Protein AF-A0A0P9MUG2-F1 (afdb_monomer_lite)

Foldseek 3Di:
DDDDDDDDPDDDQPKDFAFWLAFPWWAAAQQKKKKFKAQQVVLDTPDMDIDGDPHIGTLQGVSLVSQVSCCVPPDFKHKAAQDPVRDHDRGSGRTRITIIGGPDPRIWMFIPSDALVQKDFAFWQAALWFDFQQKKKKKFKAFPPPRRTDDIQIDGAHPVQRGLQRVQLSVQVSCSNVPHQKHKAAQDPVNSHHHRGSDRTRMTIIGGDTGNIHIDMAMDGDPVLVVLLVLLLVLLLVPPDADADDPVVLVVQCVPDDQLDGPPADDDDQPDADEDCVSVQVLLVSLLNLLSNCLPDPANPPVVSLVSSLSNLQSSQVSLHNYDLCCQAFVVLLSSLSSLSSSLVHAAAQSCVVTVLVSNCVRAALSVVPDDQLVSLRSLLSLLSSLSSRCSNHVRCVSVSRLLSSLASLLVLLDADDCVDPRVRAGQHPQLFGFDLQDDDPNHTATQQACQHSVLSRLVSSLSLQSSRDDSSHRDLVSLASSLCSLQSNVLLQDAQQFGDPSNHFLCVLVWTDGPQVSLVSLVSSCVSDDPVSNVSSVLSNCGNNRPPQDDDSQAAKDWPFQALWIWHAANQKIKIWGEFAQRHFLHADEPQTQQLQQCSNQTAMDMDRNRQFATVCVQFDPSQQHAQGWHFDDPPDDRDHRHSHPPGHFPHHPWTWDTPRFKIKTWGQGDDPQWGRWIWMWIDGNPDIDIDIDPTDNPRGPGDIDGRNHDTDADDWKWWAFQVGDIDTDPAAKDKDQGTQWIDGDNDIRGADDDPGGDTDMDGDYDTDGDSCVRRVDDPPD

Secondary structure (DSSP, 8-state):
--------------PEEEEE---SS-B-TTPPEEEEEEETTTTEEEEEEEE--SS-B-TTHHHHHHHHHHHHH-SSEEEEEEPTTS-EE--S-SSS-EEEE-S-SSEEEEESSS-GGGEEEEEEE--SSPPPTTEEEEEEEEETTT--EEEEEEEE--GGG-STTTHHHHHHHHHHHH-SS-EEEEEETTTTEEE--SSSS-EEEEEESSS-EEEEEEEEE-HHHHHHHHHHHHHHHHHSPP----HHHHHHHHTT-BTTB-TTS--PPTT-B-S--HHHHHHHHHHHHHHHHHHHSSS-SSHHHHHHHHHHHHHHHHH--B--HHIIIIIHHHHHHHHHHHHTTT--SSTTTTTHHHHHHHHS-STT----HHHHHHHHHHHHHHHHHHHHHH--TTHHHHHHHHHHHHHHTTSPPPTTSTTTT-EE-TTS-EE-SPEEETTEEEB-B-IIIIIHHHHHHHHHHHHH--GGGSPPHHHHHHHHHIIIIIGGGSEETTEE-GGGSGGGGGG-PPB-THHHHHHHHHGGG--HHHHHHHHHHHHHTTT--TT-SSSSEEEEETTTTEEEEE-SS-EEEEE---TTBBS--BBTTB-TTGGGGGTT-EEEESSS-TTTT-GGG--TTS-TT-EEE--TT--PPP-BTTTT-B-S-S-EEEEE-SSSEEEEEEEEETTEEEEEEEEEEETTEEEEEEE--B-TT-SS-EEE--------S-EEEEETTS-EEEESSEEEEES-EEEEEETTEEEE---SSSPPPEEEEE------GGGTB-S----

pLDDT: mean 93.4, std 9.52, range [29.56, 98.75]

InterPro domains:
  IPR003159 Polysaccharide lyase family 8, central domain [PF02278] (557-779)
  IPR008929 Chondroitin AC/alginate lyase [G3DSA:1.50.10.100] (232-555)
  IPR008929 Chondroitin AC/alginate lyase [SSF48230] (231-566)
  IPR011013 Galactose mutarotase-like domain superfamily [SSF74650] (559-779)
  IPR012970 Polysaccharide lyase 8, N-terminal alpha-helical [PF08124] (311-537)
  IPR014718 Glycoside hydrolase-type carbohydrate-binding [G3DSA:2.70.98.10] (556-782)
  IPR038970 Polysaccharide lyase 8 [PTHR38481] (314-777)
  IPR041029 N-acetylglucosamine binding protein A domain 2 [PF18416] (15-105)
  IPR041029 N-acetylglucosamine binding protein A domain 2 [PF18416] (119-209)

Radius of gyration: 36.34 Å; chains: 1; bounding box: 92×70×125 Å

Organism: NCBI:txid264451

Sequence (783 aa):
MLLTGRDSAMDANTWVSMREINSERDLIAGENLQITLINTARGEPVETVRFSPTPAVGQYEWTKAFADYINATAVHLRAGVRQTDGTFKTEHSSYLNKIWTDSAPDRVALTTACRFNQWSDLYTVNAVGALPEGTTITCNLLNKSTGDLYQTVQCHVPTERLGRYWWPAYLSETINNRGELLRAGEKDDAQKKFVPIGSSFRNHVWAPAGLPLTLEFDVGFSPATLASAAQVFTRLCDQIPKSIPSAQDIDAWLSGFSDGKFRDITYPAQGSTVEDISGLNLHLDRAFRIACYLFSQATASPAHYLSHALEALNFYARQDYKISWWNRQIGLAKKAGRTAVLLAKHLTGSELIKQFIPYAMKTTNTYAYIQTGANLADFASVQILWSVSAWKNSGQGSYLLYLRAAADVLSGLCQPVEREGKEHGEGVSVDYAINQHNALNGSQYCMQLYSGSYGAELLNRIVEGAVVLVSEFSLTATALSELVNVVVEGMGWMGYASRMDFHVNGRAISRGVPSNAHIAKWAEVLLPFADTANKEALNELIRRTSGDESNNQYYRGGRLFWVNDYLAHIGSHYCVWAKAISTRTVGGESGNGENPKGYYMGAGTCFLTHHGKEYEGIQPVWDWQRLPGTTVEQVPNFKWPNTAWGVNMWGSHDFAGGVSDGKRTLLSMELSRKNVTHAYKTVMATDDRVTCMGTGIDTRSVMFPVVTCVNQCIARGPVRYLTMDNQEHTLEQGSLTADNIQAVYHDGFVYTLAYFRSRPTVTIEVKSCSGAWSDINIEPPRV

Structure (mmCIF, N/CA/C/O backbone):
data_AF-A0A0P9MUG2-F1
#
_entry.id   AF-A0A0P9MUG2-F1
#
loop_
_atom_site.group_PDB
_atom_site.id
_atom_site.type_symbol
_atom_site.label_atom_id
_atom_site.label_alt_id
_atom_site.label_comp_id
_atom_site.label_asym_id
_atom_site.label_entity_id
_atom_site.label_seq_id
_atom_site.pdbx_PDB_ins_code
_atom_site.Cartn_x
_atom_site.Cartn_y
_atom_site.Cartn_z
_atom_site.occupancy
_atom_site.B_iso_or_equiv
_atom_site.auth_seq_id
_atom_site.auth_comp_id
_atom_site.auth_asym_id
_atom_site.auth_atom_id
_atom_site.pdbx_PDB_model_num
ATOM 1 N N . MET A 1 1 ? -36.078 -21.100 80.715 1.00 33.31 1 MET A N 1
ATOM 2 C CA . MET A 1 1 ? -37.127 -22.113 80.492 1.00 33.31 1 MET A CA 1
ATOM 3 C C . MET A 1 1 ? -38.237 -21.442 79.692 1.00 33.31 1 MET A C 1
ATOM 5 O O . MET A 1 1 ? -38.773 -20.456 80.164 1.00 33.31 1 MET A O 1
ATOM 9 N N . LEU A 1 2 ? -38.393 -21.895 78.445 1.00 31.03 2 LEU A N 1
ATOM 10 C CA . LEU A 1 2 ? -39.515 -21.801 77.493 1.00 31.03 2 LEU A CA 1
ATOM 11 C C . LEU A 1 2 ? -40.561 -20.661 77.583 1.00 31.03 2 LEU A C 1
ATOM 13 O O . LEU A 1 2 ? -41.319 -20.580 78.537 1.00 31.03 2 LEU A O 1
ATOM 17 N N . LEU A 1 3 ? -40.637 -19.936 76.451 1.00 34.94 3 LEU A N 1
ATOM 18 C CA . LEU A 1 3 ? -41.822 -19.514 75.673 1.00 34.94 3 LEU A CA 1
ATOM 19 C C . LEU A 1 3 ? -42.922 -18.683 76.355 1.00 34.94 3 LEU A C 1
ATOM 21 O O . LEU A 1 3 ? -43.626 -19.166 77.226 1.00 34.94 3 LEU A O 1
ATOM 25 N N . THR A 1 4 ? -43.162 -17.479 75.825 1.00 30.14 4 THR A N 1
ATOM 26 C CA . THR A 1 4 ? -44.223 -17.214 74.823 1.00 30.14 4 THR A CA 1
ATOM 27 C C . THR A 1 4 ? -44.120 -15.749 74.388 1.00 30.14 4 THR A C 1
ATOM 29 O O . THR A 1 4 ? -44.470 -14.840 75.140 1.00 30.14 4 THR A O 1
ATOM 32 N N . GLY A 1 5 ? -43.585 -15.514 73.189 1.00 29.69 5 GLY A N 1
ATOM 33 C CA . GLY A 1 5 ? -43.484 -14.192 72.576 1.00 29.69 5 GLY A CA 1
ATOM 34 C C . GLY A 1 5 ? -44.578 -14.011 71.533 1.00 29.69 5 GLY A C 1
ATOM 35 O O . GLY A 1 5 ? -44.529 -14.655 70.496 1.00 29.69 5 GLY A O 1
ATOM 36 N N . ARG A 1 6 ? -45.546 -13.161 71.885 1.00 30.52 6 ARG A N 1
ATOM 37 C CA . ARG A 1 6 ? -46.539 -12.444 71.066 1.00 30.52 6 ARG A CA 1
ATOM 38 C C . ARG A 1 6 ? -46.572 -12.769 69.566 1.00 30.52 6 ARG A C 1
ATOM 40 O O . ARG A 1 6 ? -45.716 -12.316 68.811 1.00 30.52 6 ARG A O 1
ATOM 47 N N . ASP A 1 7 ? -47.687 -13.370 69.158 1.00 33.56 7 ASP A N 1
ATOM 48 C CA . ASP A 1 7 ? -48.297 -13.139 67.852 1.00 33.56 7 ASP A CA 1
ATOM 49 C C . ASP A 1 7 ? -48.539 -11.636 67.665 1.00 33.56 7 ASP A C 1
ATOM 51 O O . ASP A 1 7 ? -49.482 -11.054 68.207 1.00 33.56 7 ASP A O 1
ATOM 55 N N . SER A 1 8 ? -47.665 -10.990 66.899 1.00 32.44 8 SER A N 1
ATOM 56 C CA . SER A 1 8 ? -48.046 -9.821 66.122 1.00 32.44 8 SER A CA 1
ATOM 57 C C . SER A 1 8 ? -48.420 -10.323 64.736 1.00 32.44 8 SER A C 1
ATOM 59 O O . SER A 1 8 ? -47.547 -10.760 63.984 1.00 32.44 8 SER A O 1
ATOM 61 N N . ALA A 1 9 ? -49.708 -10.258 64.411 1.00 36.72 9 ALA A N 1
ATOM 62 C CA . ALA A 1 9 ? -50.187 -10.284 63.041 1.00 36.72 9 ALA A CA 1
ATOM 63 C C . ALA A 1 9 ? -49.435 -9.204 62.241 1.00 36.72 9 ALA A C 1
ATOM 65 O O . ALA A 1 9 ? -49.737 -8.018 62.353 1.00 36.72 9 ALA A O 1
ATOM 66 N N . MET A 1 10 ? -48.398 -9.611 61.508 1.00 33.78 10 MET A N 1
ATOM 67 C CA . MET A 1 10 ? -47.860 -8.823 60.408 1.00 33.78 10 MET A CA 1
ATOM 68 C C . MET A 1 10 ? -48.721 -9.129 59.192 1.00 33.78 10 MET A C 1
ATOM 70 O O . MET A 1 10 ? -48.952 -10.297 58.873 1.00 33.78 10 MET A O 1
ATOM 74 N N . ASP A 1 11 ? -49.207 -8.065 58.562 1.00 39.09 11 ASP A N 1
ATOM 75 C CA . ASP A 1 11 ? -49.948 -8.080 57.311 1.00 39.09 11 ASP A CA 1
ATOM 76 C C . ASP A 1 11 ? -49.396 -9.110 56.322 1.00 39.09 11 ASP A C 1
ATOM 78 O O . ASP A 1 11 ? -48.186 -9.240 56.113 1.00 39.09 11 ASP A O 1
ATOM 82 N N . ALA A 1 12 ? -50.313 -9.845 55.697 1.00 43.38 12 ALA A N 1
ATOM 83 C CA . ALA A 1 12 ? -50.015 -10.776 54.628 1.00 43.38 12 ALA A CA 1
ATOM 84 C C . ALA A 1 12 ? -49.395 -10.017 53.444 1.00 43.38 12 ALA A C 1
ATOM 86 O O . ALA A 1 12 ? -50.107 -9.547 52.560 1.00 43.38 12 ALA A O 1
ATOM 87 N N . ASN A 1 13 ? -48.063 -9.910 53.414 1.00 55.94 13 ASN A N 1
ATOM 88 C CA . ASN A 1 13 ? -47.325 -9.504 52.224 1.00 55.94 13 ASN A CA 1
ATOM 89 C C . ASN A 1 13 ? -47.724 -10.449 51.084 1.00 55.94 13 ASN A C 1
ATOM 91 O O . ASN A 1 13 ? -47.338 -11.621 51.047 1.00 55.94 13 ASN A O 1
ATOM 95 N N . THR A 1 14 ? -48.552 -9.954 50.169 1.00 78.38 14 THR A N 1
ATOM 96 C CA . THR A 1 14 ? -48.973 -10.677 48.975 1.00 78.38 14 THR A CA 1
ATOM 97 C C . THR A 1 14 ? -47.754 -10.909 48.091 1.00 78.38 14 THR A C 1
ATOM 99 O O . THR A 1 14 ? -47.297 -10.015 47.396 1.00 78.38 14 THR A O 1
ATOM 102 N N . TRP A 1 15 ? -47.184 -12.109 48.124 1.00 87.00 15 TRP A N 1
ATOM 103 C CA . TRP A 1 15 ? -46.074 -12.452 47.241 1.00 87.00 15 TRP A CA 1
ATOM 104 C C . TRP A 1 15 ? -46.547 -12.548 45.785 1.00 87.00 15 TRP A C 1
ATOM 106 O O . TRP A 1 15 ? -47.478 -13.300 45.478 1.00 87.00 15 TRP A O 1
ATOM 116 N N . VAL A 1 16 ? -45.883 -11.824 44.886 1.00 89.81 16 VAL A N 1
ATOM 117 C CA . VAL A 1 16 ? -46.164 -11.808 43.444 1.00 89.81 16 VAL A CA 1
ATOM 118 C C . VAL A 1 16 ? -45.132 -12.666 42.718 1.00 89.81 16 VAL A C 1
ATOM 120 O O . VAL A 1 16 ? -43.936 -12.584 42.999 1.00 89.81 16 VAL A O 1
ATOM 123 N N . SER A 1 17 ? -45.592 -13.524 41.802 1.00 90.31 17 SER A N 1
ATOM 124 C CA . SER A 1 17 ? -44.699 -14.362 40.993 1.00 90.31 17 SER A CA 1
ATOM 125 C C . SER A 1 17 ? -44.023 -13.516 39.924 1.00 90.31 17 SER A C 1
ATOM 127 O O . SER A 1 17 ? -44.702 -12.796 39.198 1.00 90.31 17 SER A O 1
ATOM 129 N N . MET A 1 18 ? -42.704 -13.641 39.809 1.00 87.38 18 MET A N 1
ATOM 130 C CA . MET A 1 18 ? -41.902 -12.866 38.865 1.00 87.38 18 MET A CA 1
ATOM 131 C C . MET A 1 18 ? -41.532 -13.699 37.640 1.00 87.38 18 MET A C 1
ATOM 133 O O . MET A 1 18 ? -41.921 -13.383 36.519 1.00 87.38 18 MET A O 1
ATOM 137 N N . ARG A 1 19 ? -40.762 -14.773 37.844 1.00 88.81 19 ARG A N 1
ATOM 138 C CA . ARG A 1 19 ? -40.251 -15.629 36.762 1.00 88.81 19 ARG A CA 1
ATOM 139 C C . ARG A 1 19 ? -39.795 -16.992 37.275 1.00 88.81 19 ARG A C 1
ATOM 141 O O . ARG A 1 19 ? -39.635 -17.178 38.474 1.00 88.81 19 ARG A O 1
ATOM 148 N N . GLU A 1 20 ? -39.580 -17.937 36.369 1.00 91.12 20 GLU A N 1
ATOM 149 C CA . GLU A 1 20 ? -39.033 -19.267 36.676 1.00 91.12 20 GLU A CA 1
ATOM 150 C C . GLU A 1 20 ? -37.516 -19.208 36.932 1.00 91.12 20 GLU A C 1
ATOM 152 O O . GLU A 1 20 ? -36.813 -18.425 36.290 1.00 91.12 20 GLU A O 1
ATOM 157 N N . ILE A 1 21 ? -37.024 -20.065 37.831 1.00 92.88 21 ILE A N 1
ATOM 158 C CA . ILE A 1 21 ? -35.628 -20.514 37.870 1.00 92.88 21 ILE A CA 1
ATOM 159 C C . ILE A 1 21 ? -35.556 -21.696 36.915 1.00 92.88 21 ILE A C 1
ATOM 161 O O . ILE A 1 21 ? -36.210 -22.716 37.147 1.00 92.88 21 ILE A O 1
ATOM 165 N N . ASN A 1 22 ? -34.801 -21.546 35.831 1.00 91.94 22 ASN A N 1
ATOM 166 C CA . ASN A 1 22 ? -34.780 -22.536 34.766 1.00 91.94 22 ASN A CA 1
ATOM 167 C C . ASN A 1 22 ? -33.375 -23.077 34.512 1.00 91.94 22 ASN A C 1
ATOM 169 O O . ASN A 1 22 ? -32.417 -22.305 34.466 1.00 91.94 22 ASN A O 1
ATOM 173 N N . SER A 1 23 ? -33.275 -24.390 34.311 1.00 90.94 23 SER A N 1
ATOM 174 C CA . SER A 1 23 ? -32.046 -25.052 33.896 1.00 90.94 23 SER A CA 1
ATOM 175 C C . SER A 1 23 ? -32.218 -25.808 32.587 1.00 90.94 23 SER A C 1
ATOM 177 O O . SER A 1 23 ? -33.178 -26.546 32.376 1.00 90.94 23 SER A O 1
ATOM 179 N N . GLU A 1 24 ? -31.231 -25.647 31.712 1.00 91.06 24 GLU A N 1
ATOM 180 C CA . GLU A 1 24 ? -31.117 -26.405 30.461 1.00 91.06 24 GLU A CA 1
ATOM 181 C C . GLU A 1 24 ? -29.798 -27.188 30.386 1.00 91.06 24 GLU A C 1
ATOM 183 O O . GLU A 1 24 ? -29.487 -27.788 29.359 1.00 91.06 24 GLU A O 1
ATOM 188 N N . ARG A 1 25 ? -29.006 -27.140 31.465 1.00 91.50 25 ARG A N 1
ATOM 189 C CA . ARG A 1 25 ? -27.750 -27.868 31.638 1.00 91.50 25 ARG A CA 1
ATOM 190 C C . ARG A 1 25 ? -27.324 -27.913 33.102 1.00 91.50 25 ARG A C 1
ATOM 192 O O . ARG A 1 25 ? -27.841 -27.169 33.946 1.00 91.50 25 ARG A O 1
ATOM 199 N N . ASP A 1 26 ? -26.318 -28.737 33.362 1.00 90.81 26 ASP A N 1
ATOM 200 C CA . ASP A 1 26 ? -25.601 -28.773 34.631 1.00 90.81 26 ASP A CA 1
ATOM 201 C C . ASP A 1 26 ? -24.888 -27.441 34.905 1.00 90.81 26 ASP A C 1
ATOM 203 O O . ASP A 1 26 ? -24.404 -26.758 33.988 1.00 90.81 26 ASP A O 1
ATOM 207 N N . LEU A 1 27 ? -24.810 -27.086 36.187 1.00 87.56 27 LEU A N 1
ATOM 208 C CA . LEU A 1 27 ? -24.088 -25.913 36.658 1.00 87.56 27 LEU A CA 1
ATOM 209 C C . LEU A 1 27 ? -22.679 -26.347 37.063 1.00 87.56 27 LEU A C 1
ATOM 211 O O . LEU A 1 27 ? -22.492 -27.143 37.989 1.00 87.56 27 LEU A O 1
ATOM 215 N N . ILE A 1 28 ? -21.680 -25.855 36.333 1.00 85.00 28 ILE A N 1
ATOM 216 C CA . ILE A 1 28 ? -20.283 -26.216 36.579 1.00 85.00 28 ILE A CA 1
ATOM 217 C C . ILE A 1 28 ? -19.786 -25.571 37.876 1.00 85.00 28 ILE A C 1
ATOM 219 O O . ILE A 1 28 ? -20.280 -24.526 38.301 1.00 85.00 28 ILE A O 1
ATOM 223 N N . ALA A 1 29 ? -18.798 -26.201 38.510 1.00 82.44 29 ALA A N 1
ATOM 224 C CA . ALA A 1 29 ? -18.217 -25.694 39.747 1.00 82.44 29 ALA A CA 1
ATOM 225 C C . ALA A 1 29 ? -17.695 -24.260 39.555 1.00 82.44 29 ALA A C 1
ATOM 227 O O . ALA A 1 29 ? -16.976 -23.985 38.594 1.00 82.44 29 ALA A O 1
ATOM 228 N N . GLY A 1 30 ? -18.052 -23.365 40.476 1.00 79.62 30 GLY A N 1
ATOM 229 C CA . GLY A 1 30 ? -17.634 -21.962 40.438 1.00 79.62 30 GLY A CA 1
ATOM 230 C C . GLY A 1 30 ? -18.395 -21.063 39.454 1.00 79.62 30 GLY A C 1
ATOM 231 O O . GLY A 1 30 ? -18.099 -19.872 39.404 1.00 79.62 30 GLY A O 1
ATOM 232 N N . GLU A 1 31 ? -19.378 -21.567 38.697 1.00 85.06 31 GLU A N 1
ATOM 233 C CA . GLU A 1 31 ? -20.235 -20.704 37.874 1.00 85.06 31 GLU A CA 1
ATOM 234 C C . GLU A 1 31 ? -21.203 -19.889 38.747 1.00 85.06 31 GLU A C 1
ATOM 236 O O . GLU A 1 31 ? -21.996 -20.445 39.506 1.00 85.06 31 GLU A O 1
ATOM 241 N N . ASN A 1 32 ? -21.167 -18.561 38.616 1.00 86.25 32 ASN A N 1
ATOM 242 C CA . ASN A 1 32 ? -21.983 -17.660 39.427 1.00 86.25 32 ASN A CA 1
ATOM 243 C C . ASN A 1 32 ? -23.392 -17.484 38.845 1.00 86.25 32 ASN A C 1
ATOM 245 O O . ASN A 1 32 ? -23.571 -16.944 37.747 1.00 86.25 32 ASN A O 1
ATOM 249 N N . LEU A 1 33 ? -24.397 -17.863 39.628 1.00 90.94 33 LEU A N 1
ATOM 250 C CA . LEU A 1 33 ? -25.782 -17.461 39.437 1.00 90.94 33 LEU A CA 1
ATOM 251 C C . LEU A 1 33 ? -26.084 -16.201 40.239 1.00 90.94 33 LEU A C 1
ATOM 253 O O . LEU A 1 33 ? -25.603 -16.020 41.357 1.00 90.94 33 LEU A O 1
ATOM 257 N N . GLN A 1 34 ? -26.920 -15.340 39.671 1.00 92.81 34 GLN A N 1
ATOM 258 C CA . GLN A 1 34 ? -27.341 -14.106 40.308 1.00 92.81 34 GLN A CA 1
ATOM 259 C C . GLN A 1 34 ? -28.822 -13.864 40.078 1.00 92.81 34 GLN A C 1
ATOM 261 O O . GLN A 1 34 ? -29.376 -14.170 39.017 1.00 92.81 34 GLN A O 1
ATOM 266 N N . ILE A 1 35 ? -29.452 -13.271 41.081 1.00 93.75 35 ILE A N 1
ATOM 267 C CA . ILE A 1 35 ? -30.719 -12.576 40.946 1.00 93.75 35 ILE A CA 1
ATOM 268 C C . ILE A 1 35 ? -30.600 -11.194 41.578 1.00 93.75 35 ILE A C 1
ATOM 270 O O . ILE A 1 35 ? -30.134 -11.063 42.706 1.00 93.75 35 ILE A O 1
ATOM 274 N N . THR A 1 36 ? -31.048 -10.177 40.852 1.00 93.69 36 THR A N 1
ATOM 275 C CA . THR A 1 36 ? -31.132 -8.797 41.320 1.00 93.69 36 THR A CA 1
ATOM 276 C C . THR A 1 36 ? -32.575 -8.328 41.193 1.00 93.69 36 THR A C 1
ATOM 278 O O . THR A 1 36 ? -33.137 -8.288 40.095 1.00 93.69 36 THR A O 1
ATOM 281 N N . LEU A 1 37 ? -33.184 -8.006 42.331 1.00 93.31 37 LEU A N 1
ATOM 282 C CA . LEU A 1 37 ? -34.487 -7.365 42.425 1.00 93.31 37 LEU A CA 1
ATOM 283 C C . LEU A 1 37 ? -34.294 -5.855 42.319 1.00 93.31 37 LEU A C 1
ATOM 285 O O . LEU A 1 37 ? -33.569 -5.267 43.117 1.00 93.31 37 LEU A O 1
ATOM 289 N N . ILE A 1 38 ? -34.961 -5.231 41.361 1.00 92.31 38 ILE A N 1
ATOM 290 C CA . ILE A 1 38 ? -34.822 -3.813 41.028 1.00 92.31 38 ILE A CA 1
ATOM 291 C C . ILE A 1 38 ? -36.149 -3.117 41.301 1.00 92.31 38 ILE A C 1
ATOM 293 O O . ILE A 1 38 ? -37.213 -3.663 40.996 1.00 92.31 38 ILE A O 1
ATOM 297 N N . ASN A 1 39 ? -36.081 -1.915 41.869 1.00 90.69 39 ASN A N 1
ATOM 298 C CA . ASN A 1 39 ? -37.207 -0.992 41.888 1.00 90.69 39 ASN A CA 1
ATOM 299 C C . ASN A 1 39 ? -37.174 -0.162 40.599 1.00 90.69 39 ASN A C 1
ATOM 301 O O . ASN A 1 39 ? -36.310 0.695 40.440 1.00 90.69 39 ASN A O 1
ATOM 305 N N . THR A 1 40 ? -38.096 -0.405 39.673 1.00 86.81 40 THR A N 1
ATOM 306 C CA . THR A 1 40 ? -38.093 0.243 38.355 1.00 86.81 40 THR A CA 1
ATOM 307 C C . THR A 1 40 ? -38.513 1.708 38.387 1.00 86.81 40 THR A C 1
ATOM 309 O O . THR A 1 40 ? -38.232 2.421 37.432 1.00 86.81 40 THR A O 1
ATOM 312 N N . ALA A 1 41 ? -39.147 2.177 39.466 1.00 85.75 41 ALA A N 1
ATOM 313 C CA . ALA A 1 41 ? -39.460 3.595 39.639 1.00 85.75 41 ALA A CA 1
ATOM 314 C C . ALA A 1 41 ? -38.231 4.417 40.062 1.00 85.75 41 ALA A C 1
ATOM 316 O O . ALA A 1 41 ? -38.149 5.600 39.744 1.00 85.75 41 ALA A O 1
ATOM 317 N N . ARG A 1 42 ? -37.284 3.801 40.785 1.00 85.25 42 ARG A N 1
ATOM 318 C CA . ARG A 1 42 ? -36.050 4.454 41.265 1.00 85.25 42 ARG A CA 1
ATOM 319 C C . ARG A 1 42 ? -34.790 4.048 40.510 1.00 85.25 42 ARG A C 1
ATOM 321 O O . ARG A 1 42 ? -33.771 4.699 40.681 1.00 85.25 42 ARG A O 1
ATOM 328 N N . GLY A 1 43 ? -34.839 2.963 39.743 1.00 82.94 43 GLY A N 1
ATOM 329 C CA . GLY A 1 43 ? -33.677 2.435 39.033 1.00 82.94 43 GLY A CA 1
ATOM 330 C C . GLY A 1 43 ? -32.704 1.631 39.894 1.00 82.94 43 GLY A C 1
ATOM 331 O O . GLY A 1 43 ? -31.731 1.090 39.381 1.00 82.94 43 GLY A O 1
ATOM 332 N N . GLU A 1 44 ? -32.956 1.516 41.196 1.00 86.88 44 GLU A N 1
ATOM 333 C CA . GLU A 1 44 ? -31.986 0.987 42.154 1.00 86.88 44 GLU A CA 1
ATOM 334 C C . GLU A 1 44 ? -32.190 -0.514 42.434 1.00 86.88 44 GLU A C 1
ATOM 336 O O . GLU A 1 44 ? -33.335 -0.985 42.550 1.00 86.88 44 GLU A O 1
ATOM 341 N N . PRO A 1 45 ? -31.096 -1.283 42.606 1.00 90.19 45 PRO A N 1
ATOM 342 C CA . PRO A 1 45 ? -31.160 -2.619 43.180 1.00 90.19 45 PRO A CA 1
ATOM 343 C C . PRO A 1 45 ? -31.706 -2.547 44.606 1.00 90.19 45 PRO A C 1
ATOM 345 O O . PRO A 1 45 ? -31.154 -1.861 45.460 1.00 90.19 45 PRO A O 1
ATOM 348 N N . VAL A 1 46 ? -32.767 -3.295 44.883 1.00 92.12 46 VAL A N 1
ATOM 349 C CA . VAL A 1 46 ? -33.301 -3.437 46.242 1.00 92.12 46 VAL A CA 1
ATOM 350 C C . VAL A 1 46 ? -32.682 -4.623 46.957 1.00 92.12 46 VAL A C 1
ATOM 352 O O . VAL A 1 46 ? -32.432 -4.566 48.155 1.00 92.12 46 VAL A O 1
ATOM 355 N N . GLU A 1 47 ? -32.417 -5.701 46.227 1.00 93.56 47 GLU A N 1
ATOM 356 C CA . GLU A 1 47 ? -31.779 -6.886 46.781 1.00 93.56 47 GLU A CA 1
ATOM 357 C C . GLU A 1 47 ? -31.025 -7.638 45.687 1.00 93.56 47 GLU A C 1
ATOM 359 O O . GLU A 1 47 ? -31.493 -7.730 44.554 1.00 93.56 47 GLU A O 1
ATOM 364 N N . THR A 1 48 ? -29.852 -8.182 46.010 1.00 94.50 48 THR A N 1
ATOM 365 C CA . THR A 1 48 ? -29.105 -9.064 45.109 1.00 94.50 48 THR A CA 1
ATOM 366 C C . THR A 1 48 ? -28.644 -10.303 45.852 1.00 94.50 48 THR A C 1
ATOM 368 O O . THR A 1 48 ? -27.997 -10.201 46.891 1.00 94.50 48 THR A O 1
ATOM 371 N N . VAL A 1 49 ? -28.930 -11.470 45.282 1.00 94.62 49 VAL A N 1
ATOM 372 C CA . VAL A 1 49 ? -28.486 -12.772 45.785 1.00 94.62 49 VAL A CA 1
ATOM 373 C C . VAL A 1 49 ? -27.555 -13.393 44.754 1.00 94.62 49 VAL A C 1
ATOM 375 O O . VAL A 1 49 ? -27.885 -13.447 43.567 1.00 94.62 49 VAL A O 1
ATOM 378 N N . ARG A 1 50 ? -26.394 -13.868 45.213 1.00 93.19 50 ARG A N 1
ATOM 379 C CA . ARG A 1 50 ? -25.378 -14.537 44.391 1.00 93.19 50 ARG A CA 1
ATOM 380 C C . ARG A 1 50 ? -25.139 -15.941 44.923 1.00 93.19 50 ARG A C 1
ATOM 382 O O . ARG A 1 50 ? -25.010 -16.120 46.128 1.00 93.19 50 ARG A O 1
ATOM 389 N N . PHE A 1 51 ? -25.076 -16.915 44.028 1.00 90.44 51 PHE A N 1
ATOM 390 C CA . PHE A 1 51 ? -24.894 -18.321 44.360 1.00 90.44 51 PHE A CA 1
ATOM 391 C C . PHE A 1 51 ? -23.864 -18.946 43.429 1.00 90.44 51 PHE A C 1
ATOM 393 O O . PHE A 1 51 ? -23.973 -18.827 42.211 1.00 90.44 51 PHE A O 1
ATOM 400 N N . SER A 1 52 ? -22.901 -19.650 44.009 1.00 87.06 52 SER A N 1
ATOM 401 C CA . SER A 1 52 ? -21.856 -20.361 43.276 1.00 87.06 52 SER A CA 1
ATOM 402 C C . SER A 1 52 ? -21.790 -21.779 43.831 1.00 87.06 52 SER A C 1
ATOM 404 O O . SER A 1 52 ? -21.590 -21.937 45.039 1.00 87.06 52 SER A O 1
ATOM 406 N N . PRO A 1 53 ? -21.975 -22.820 43.009 1.00 79.81 53 PRO A N 1
ATOM 407 C CA . PRO A 1 53 ? -21.911 -24.185 43.493 1.00 79.81 53 PRO A CA 1
ATOM 408 C C . PRO A 1 53 ? -20.454 -24.633 43.663 1.00 79.81 53 PRO A C 1
ATOM 410 O O . PRO A 1 53 ? -19.603 -24.420 42.791 1.00 79.81 53 PRO A O 1
ATOM 413 N N . THR A 1 54 ? -20.186 -25.325 44.766 1.00 77.44 54 THR A N 1
ATOM 414 C CA . THR A 1 54 ? -18.908 -26.005 45.002 1.00 77.44 54 THR A CA 1
ATOM 415 C C . THR A 1 54 ? -19.205 -27.341 45.694 1.00 77.44 54 THR A C 1
ATOM 417 O O . THR A 1 54 ? -19.524 -27.317 46.885 1.00 77.44 54 THR A O 1
ATOM 420 N N . PRO A 1 55 ? -19.139 -28.511 45.014 1.00 81.62 55 PRO A N 1
ATOM 421 C CA . PRO A 1 55 ? -18.702 -28.797 43.631 1.00 81.62 55 PRO A CA 1
ATOM 422 C C . PRO A 1 55 ? -19.796 -28.556 42.565 1.00 81.62 55 PRO A C 1
ATOM 424 O O . PRO A 1 55 ? -20.813 -27.947 42.866 1.00 81.62 55 PRO A O 1
ATOM 427 N N . ALA A 1 56 ? -19.581 -29.005 41.318 1.00 78.12 56 ALA A N 1
ATOM 428 C CA . ALA A 1 56 ? -20.570 -28.939 40.234 1.00 78.12 56 ALA A CA 1
ATOM 429 C C . ALA A 1 56 ? -21.869 -29.673 40.603 1.00 78.12 56 ALA A C 1
ATOM 431 O O . ALA A 1 56 ? -21.840 -30.672 41.325 1.00 78.12 56 ALA A O 1
ATOM 432 N N . VAL A 1 57 ? -22.997 -29.184 40.089 1.00 85.31 57 VAL A N 1
ATOM 433 C CA . VAL A 1 57 ? -24.328 -29.659 40.478 1.00 85.31 57 VAL A CA 1
ATOM 434 C C . VAL A 1 57 ? -25.174 -29.913 39.231 1.00 85.31 57 VAL A C 1
ATOM 436 O O . VAL A 1 57 ? -25.210 -29.091 38.311 1.00 85.31 57 VAL A O 1
ATOM 439 N N . GLY A 1 58 ? -25.850 -31.064 39.208 1.00 89.81 58 GLY A N 1
ATOM 440 C CA . GLY A 1 58 ? -26.716 -31.477 38.107 1.00 89.81 58 GLY A CA 1
ATOM 441 C C . GLY A 1 58 ? -27.865 -30.501 37.856 1.00 89.81 58 GLY A C 1
ATOM 442 O O . GLY A 1 58 ? -28.249 -29.710 38.728 1.00 89.81 58 GLY A O 1
ATOM 443 N N . GLN A 1 59 ? -28.401 -30.527 36.635 1.00 88.56 59 GLN A N 1
ATOM 444 C CA . GLN A 1 59 ? -29.377 -29.542 36.169 1.00 88.56 59 GLN A CA 1
ATOM 445 C C . GLN A 1 59 ? -30.641 -29.429 37.036 1.00 88.56 59 GLN A C 1
ATOM 447 O O . GLN A 1 59 ? -31.242 -28.360 37.095 1.00 88.56 59 GLN A O 1
ATOM 452 N N . TYR A 1 60 ? -31.064 -30.485 37.730 1.00 90.62 60 TYR A N 1
ATOM 453 C CA . TYR A 1 60 ? -32.270 -30.451 38.569 1.00 90.62 60 TYR A CA 1
ATOM 454 C C . TYR A 1 60 ? -31.969 -30.059 40.018 1.00 90.62 60 TYR A C 1
ATOM 456 O O . TYR A 1 60 ? -32.842 -29.576 40.739 1.00 90.62 60 TYR A O 1
ATOM 464 N N . GLU A 1 61 ? -30.742 -30.303 40.463 1.00 91.88 61 GLU A N 1
ATOM 465 C CA . GLU A 1 61 ? -30.294 -30.097 41.830 1.00 91.88 61 GLU A CA 1
ATOM 466 C C . GLU A 1 61 ? -29.883 -28.646 42.066 1.00 91.88 61 GLU A C 1
ATOM 468 O O . GLU A 1 61 ? -30.182 -28.091 43.127 1.00 91.88 61 GLU A O 1
ATOM 473 N N . TRP A 1 62 ? -29.245 -27.998 41.084 1.00 92.38 62 TRP A N 1
ATOM 474 C CA . TRP A 1 62 ? -28.750 -26.637 41.284 1.00 92.38 62 TRP A CA 1
ATOM 475 C C . TRP A 1 62 ? -29.891 -25.629 41.372 1.00 92.38 62 TRP A C 1
ATOM 477 O O . TRP A 1 62 ? -29.798 -24.671 42.133 1.00 92.38 62 TRP A O 1
ATOM 487 N N . THR A 1 63 ? -30.991 -25.851 40.648 1.00 93.44 63 THR A N 1
ATOM 488 C CA . THR A 1 63 ? -32.168 -24.970 40.682 1.00 93.44 63 THR A CA 1
ATOM 489 C C . THR A 1 63 ? -32.820 -24.981 42.059 1.00 93.44 63 THR A C 1
ATOM 491 O O . THR A 1 63 ? -33.194 -23.923 42.566 1.00 93.44 63 THR A O 1
ATOM 494 N N . LYS A 1 64 ? -32.902 -26.158 42.696 1.00 93.75 64 LYS A N 1
ATOM 495 C CA . LYS A 1 64 ? -33.353 -26.293 44.081 1.00 93.75 64 LYS A CA 1
ATOM 496 C C . LYS A 1 64 ? -32.371 -25.634 45.042 1.00 93.75 64 LYS A C 1
ATOM 498 O O . LYS A 1 64 ? -32.801 -24.851 45.879 1.00 93.75 64 LYS A O 1
ATOM 503 N N . ALA A 1 65 ? -31.075 -25.918 44.910 1.00 93.38 65 ALA A N 1
ATOM 504 C CA . ALA A 1 65 ? -30.048 -25.356 45.786 1.00 93.38 65 ALA A CA 1
ATOM 505 C C . ALA A 1 65 ? -30.027 -23.820 45.726 1.00 93.38 65 ALA A C 1
ATOM 507 O O . ALA A 1 65 ? -29.953 -23.161 46.760 1.00 93.38 65 ALA A O 1
ATOM 508 N N . PHE A 1 66 ? -30.174 -23.244 44.530 1.00 94.88 66 PHE A N 1
ATOM 509 C CA . PHE A 1 66 ? -30.280 -21.801 44.358 1.00 94.88 66 PHE A CA 1
ATOM 510 C C . PHE A 1 66 ? -31.574 -21.247 44.969 1.00 94.88 66 PHE A C 1
ATOM 512 O O . PHE A 1 66 ? -31.539 -20.220 45.642 1.00 94.88 66 PHE A O 1
ATOM 519 N N . ALA A 1 67 ? -32.706 -21.941 44.804 1.00 95.25 67 ALA A N 1
ATOM 520 C CA . ALA A 1 67 ? -33.967 -21.556 45.434 1.00 95.25 67 ALA A CA 1
ATOM 521 C C . ALA A 1 67 ? -33.903 -21.610 46.975 1.00 95.25 67 ALA A C 1
ATOM 523 O O . ALA A 1 67 ? -34.366 -20.686 47.644 1.00 95.25 67 ALA A O 1
ATOM 524 N N . ASP A 1 68 ? -33.295 -22.658 47.538 1.00 95.06 68 ASP A N 1
ATOM 525 C CA . ASP A 1 68 ? -33.050 -22.794 48.978 1.00 95.06 68 ASP A CA 1
ATOM 526 C C . ASP A 1 68 ? -32.166 -21.654 49.482 1.00 95.06 68 ASP A C 1
ATOM 528 O O . ASP A 1 68 ? -32.470 -21.037 50.502 1.00 95.06 68 ASP A O 1
ATOM 532 N N . TYR A 1 69 ? -31.107 -21.335 48.733 1.00 95.25 69 TYR A N 1
ATOM 533 C CA . TYR A 1 69 ? -30.204 -20.242 49.061 1.00 95.25 69 TYR A CA 1
ATOM 534 C C . TYR A 1 69 ? -30.929 -18.891 49.065 1.00 95.25 69 TYR A C 1
ATOM 536 O O . TYR A 1 69 ? -30.824 -18.161 50.045 1.00 95.25 69 TYR A O 1
ATOM 544 N N . ILE A 1 70 ? -31.748 -18.596 48.044 1.00 95.94 70 ILE A N 1
ATOM 545 C CA . ILE A 1 70 ? -32.593 -17.389 48.013 1.00 95.94 70 ILE A CA 1
ATOM 546 C C . ILE A 1 70 ? -33.475 -17.320 49.264 1.00 95.94 70 ILE A C 1
ATOM 548 O O . ILE A 1 70 ? -33.495 -16.293 49.932 1.00 95.94 70 ILE A O 1
ATOM 552 N N . ASN A 1 71 ? -34.171 -18.401 49.622 1.00 95.12 71 ASN A N 1
ATOM 553 C CA . ASN A 1 71 ? -35.037 -18.409 50.805 1.00 95.12 71 ASN A CA 1
ATOM 554 C C . ASN A 1 71 ? -34.267 -18.234 52.123 1.00 95.12 71 ASN A C 1
ATOM 556 O O . ASN A 1 71 ? -34.831 -17.710 53.083 1.00 95.12 71 ASN A O 1
ATOM 560 N N . ALA A 1 72 ? -33.009 -18.676 52.178 1.00 94.62 72 ALA A N 1
ATOM 561 C CA . ALA A 1 72 ? -32.161 -18.567 53.359 1.00 94.62 72 ALA A CA 1
ATOM 562 C C . ALA A 1 72 ? -31.533 -17.175 53.524 1.00 94.62 72 ALA A C 1
ATOM 564 O O . ALA A 1 72 ? -31.292 -16.754 54.654 1.00 94.62 72 ALA A O 1
ATOM 565 N N . THR A 1 73 ? -31.245 -16.473 52.425 1.00 95.19 73 THR A N 1
ATOM 566 C CA . THR A 1 73 ? -30.474 -15.220 52.466 1.00 95.19 73 THR A CA 1
ATOM 567 C C . THR A 1 73 ? -31.278 -13.973 52.132 1.00 95.19 73 THR A C 1
ATOM 569 O O . THR A 1 73 ? -30.847 -12.881 52.490 1.00 95.19 73 THR A O 1
ATOM 572 N N . ALA A 1 74 ? -32.399 -14.104 51.421 1.00 94.06 74 ALA A N 1
ATOM 573 C CA . ALA A 1 74 ? -33.125 -12.963 50.883 1.00 94.06 74 ALA A CA 1
ATOM 574 C C . ALA A 1 74 ? -34.264 -12.478 51.794 1.00 94.06 74 ALA A C 1
ATOM 576 O O . ALA A 1 74 ? -35.033 -13.255 52.370 1.00 94.06 74 ALA A O 1
ATOM 577 N N . VAL A 1 75 ? -34.418 -11.164 51.870 1.00 92.31 75 VAL A N 1
ATOM 578 C CA . VAL A 1 75 ? -35.462 -10.443 52.597 1.00 92.31 75 VAL A CA 1
ATOM 579 C C . VAL A 1 75 ? -36.682 -10.210 51.704 1.00 92.31 75 VAL A C 1
ATOM 581 O O . VAL A 1 75 ? -37.803 -10.488 52.126 1.00 92.31 75 VAL A O 1
ATOM 584 N N . HIS A 1 76 ? -36.473 -9.756 50.466 1.00 93.00 76 HIS A N 1
ATOM 585 C CA . HIS A 1 76 ? -37.522 -9.348 49.520 1.00 93.00 76 HIS A CA 1
ATOM 586 C C . HIS A 1 76 ? -37.777 -10.373 48.408 1.00 93.00 76 HIS A C 1
ATOM 588 O O . HIS A 1 76 ? -38.610 -10.138 47.524 1.00 93.00 76 HIS A O 1
ATOM 594 N N . LEU A 1 77 ? -37.081 -11.512 48.442 1.00 94.69 77 LEU A N 1
ATOM 595 C CA . LEU A 1 77 ? -37.240 -12.608 47.492 1.00 94.69 77 LEU A CA 1
ATOM 596 C C . LEU A 1 77 ? -37.610 -13.919 48.190 1.00 94.69 77 LEU A C 1
ATOM 598 O O . LEU A 1 77 ? -37.108 -14.253 49.263 1.00 94.69 77 LEU A O 1
ATOM 602 N N . ARG A 1 78 ? -38.465 -14.703 47.537 1.00 94.62 78 ARG A N 1
ATOM 603 C CA . ARG A 1 78 ? -38.708 -16.117 47.851 1.00 94.62 78 ARG A CA 1
ATOM 604 C C . ARG A 1 78 ? -38.614 -16.943 46.581 1.00 94.62 78 ARG A C 1
ATOM 606 O O . ARG A 1 78 ? -38.863 -16.435 45.489 1.00 94.62 78 ARG A O 1
ATOM 613 N N . ALA A 1 79 ? -38.270 -18.216 46.710 1.00 95.94 79 ALA A N 1
ATOM 614 C CA . ALA A 1 79 ? -38.147 -19.128 45.586 1.00 95.94 79 ALA A CA 1
ATOM 615 C C . ALA A 1 79 ? -38.807 -20.487 45.865 1.00 95.94 79 ALA A C 1
ATOM 617 O O . ALA A 1 79 ? -38.730 -21.013 46.972 1.00 95.94 79 ALA A O 1
ATOM 618 N N . GLY A 1 80 ? -39.458 -21.064 44.855 1.00 95.12 80 GLY A N 1
ATOM 619 C CA . GLY A 1 80 ? -40.110 -22.375 44.930 1.00 95.12 80 GLY A CA 1
ATOM 620 C C . GLY A 1 80 ? -41.538 -22.383 44.383 1.00 95.12 80 GLY A C 1
ATOM 621 O O . GLY A 1 80 ? -42.006 -21.414 43.774 1.00 95.12 80 GLY A O 1
ATOM 622 N N . VAL A 1 81 ? -42.236 -23.495 44.599 1.00 95.31 81 VAL A N 1
ATOM 623 C CA . VAL A 1 81 ? -43.660 -23.669 44.302 1.00 95.31 81 VAL A CA 1
ATOM 624 C C . VAL A 1 81 ? -44.468 -23.205 45.513 1.00 95.31 81 VAL A C 1
ATOM 626 O O . VAL A 1 81 ? -44.325 -23.752 46.611 1.00 95.31 81 VAL A O 1
ATOM 629 N N . ARG A 1 82 ? -45.320 -22.191 45.321 1.00 92.00 82 ARG A N 1
ATOM 630 C CA . ARG A 1 82 ? -46.189 -21.664 46.381 1.00 92.00 82 ARG A CA 1
ATOM 631 C C . ARG A 1 82 ? -47.233 -22.710 46.780 1.00 92.00 82 ARG A C 1
ATOM 633 O O . ARG A 1 82 ? -47.962 -23.206 45.925 1.00 92.00 82 ARG A O 1
ATOM 640 N N . GLN A 1 83 ? -47.287 -23.027 48.067 1.00 92.50 83 GLN A N 1
ATOM 641 C CA . GLN A 1 83 ? -48.226 -23.977 48.657 1.00 92.50 83 GLN A CA 1
ATOM 642 C C . GLN A 1 83 ? -49.534 -23.284 49.066 1.00 92.50 83 GLN A C 1
ATOM 644 O O . GLN A 1 83 ? -49.617 -22.054 49.132 1.00 92.50 83 GLN A O 1
ATOM 649 N N . THR A 1 84 ? -50.568 -24.074 49.364 1.00 87.56 84 THR A N 1
ATOM 650 C CA . THR A 1 84 ? -51.883 -23.566 49.798 1.00 87.56 84 THR A CA 1
ATOM 651 C C . THR A 1 84 ? -51.833 -22.826 51.135 1.00 87.56 84 THR A C 1
ATOM 653 O O . THR A 1 84 ? -52.673 -21.966 51.374 1.00 87.56 84 THR A O 1
ATOM 656 N N . ASP A 1 85 ? -50.850 -23.130 51.986 1.00 85.75 85 ASP A N 1
ATOM 657 C CA . ASP A 1 85 ? -50.606 -22.455 53.269 1.00 85.75 85 ASP A CA 1
ATOM 658 C C . ASP A 1 85 ? -49.791 -21.151 53.134 1.00 85.75 85 ASP A C 1
ATOM 660 O O . ASP A 1 85 ? -49.511 -20.481 54.124 1.00 85.75 85 ASP A O 1
ATOM 664 N N . GLY A 1 86 ? -49.412 -20.774 51.906 1.00 84.00 86 GLY A N 1
ATOM 665 C CA . GLY A 1 86 ? -48.628 -19.576 51.616 1.00 84.00 86 GLY A CA 1
ATOM 666 C C . GLY A 1 86 ? -47.110 -19.753 51.702 1.00 84.00 86 GLY A C 1
ATOM 667 O O . GLY A 1 86 ? -46.395 -18.812 51.357 1.00 84.00 86 GLY A O 1
ATOM 668 N N . THR A 1 87 ? -46.606 -20.927 52.095 1.00 89.31 87 THR A N 1
ATOM 669 C CA . THR A 1 87 ? -45.167 -21.234 52.108 1.00 89.31 87 THR A CA 1
ATOM 670 C C . THR A 1 87 ? -44.626 -21.533 50.703 1.00 89.31 87 THR A C 1
ATOM 672 O O . THR A 1 87 ? -45.381 -21.772 49.755 1.00 89.31 87 THR A O 1
ATOM 675 N N . PHE A 1 88 ? -43.299 -21.514 50.543 1.00 93.56 88 PHE A N 1
ATOM 676 C CA . PHE A 1 88 ? -42.622 -21.821 49.279 1.00 93.56 88 PHE A CA 1
ATOM 677 C C . PHE A 1 88 ? -41.810 -23.103 49.423 1.00 93.56 88 PHE A C 1
ATOM 679 O O . PHE A 1 88 ? -40.819 -23.139 50.150 1.00 93.56 88 PHE A O 1
ATOM 686 N N . LYS A 1 89 ? -42.225 -24.157 48.715 1.00 95.31 89 LYS A N 1
ATOM 687 C CA . LYS A 1 89 ? -41.506 -25.432 48.685 1.00 95.31 89 LYS A CA 1
ATOM 688 C C . LYS A 1 89 ? -40.546 -25.454 47.500 1.00 95.31 89 LYS A C 1
ATOM 690 O O . LYS A 1 89 ? -40.969 -25.253 46.362 1.00 95.31 89 LYS A O 1
ATOM 695 N N . THR A 1 90 ? -39.267 -25.699 47.752 1.00 95.75 90 THR A N 1
ATOM 696 C CA . THR A 1 90 ? -38.258 -25.851 46.697 1.00 95.75 90 THR A CA 1
ATOM 697 C C . THR A 1 90 ? -38.265 -27.281 46.156 1.00 95.75 90 THR A C 1
ATOM 699 O O . THR A 1 90 ? -38.341 -28.249 46.913 1.00 95.75 90 THR A O 1
ATOM 702 N N . GLU A 1 91 ? -38.204 -27.424 44.833 1.00 94.44 91 GLU A N 1
ATOM 703 C CA . GLU A 1 91 ? -38.350 -28.709 44.137 1.00 94.44 91 GLU A CA 1
ATOM 704 C C . GLU A 1 91 ? -37.071 -29.086 43.379 1.00 94.44 91 GLU A C 1
ATOM 706 O O . GLU A 1 91 ? -36.409 -28.221 42.807 1.00 94.44 91 GLU A O 1
ATOM 711 N N . HIS A 1 92 ? -36.751 -30.382 43.308 1.00 93.06 92 HIS A N 1
ATOM 712 C CA . HIS A 1 92 ? -35.715 -30.912 42.408 1.00 93.06 92 HIS A CA 1
ATOM 713 C C . HIS A 1 92 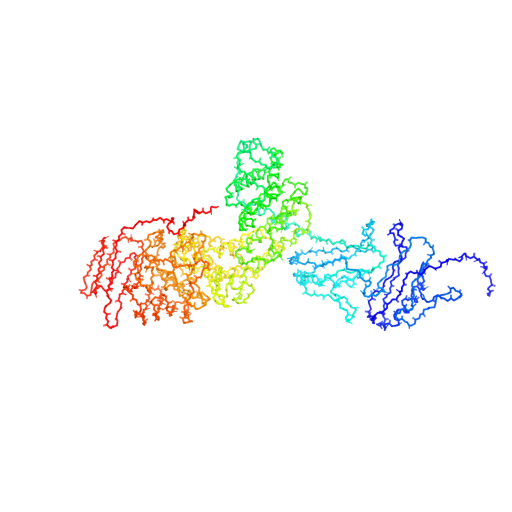? -36.239 -30.913 40.965 1.00 93.06 92 HIS A C 1
ATOM 715 O O . HIS A 1 92 ? -36.762 -31.911 40.474 1.00 93.06 92 HIS A O 1
ATOM 721 N N . SER A 1 93 ? -36.188 -29.761 40.301 1.00 92.88 93 SER A N 1
ATOM 722 C CA . SER A 1 93 ? -36.790 -29.573 38.981 1.00 92.88 93 SER A CA 1
ATOM 723 C C . SER A 1 93 ? -36.090 -28.483 38.191 1.00 92.88 93 SER A C 1
ATOM 725 O O . SER A 1 93 ? -35.741 -27.437 38.736 1.00 92.88 93 SER A O 1
ATOM 727 N N . SER A 1 94 ? -35.978 -28.684 36.880 1.00 90.19 94 SER A N 1
ATOM 728 C CA . SER A 1 94 ? -35.410 -27.705 35.956 1.00 90.19 94 SER A CA 1
ATOM 729 C C . SER A 1 94 ? -36.339 -26.533 35.620 1.00 90.19 94 SER A C 1
ATOM 731 O O . SER A 1 94 ? -35.917 -25.619 34.920 1.00 90.19 94 SER A O 1
ATOM 733 N N . TYR A 1 95 ? -37.600 -26.536 36.074 1.00 91.44 95 TYR A N 1
ATOM 734 C CA . TYR A 1 95 ? -38.578 -25.508 35.681 1.00 91.44 95 TYR A CA 1
ATOM 735 C C . TYR A 1 95 ? -39.656 -25.172 36.724 1.00 91.44 95 TYR A C 1
ATOM 737 O O . TYR A 1 95 ? -40.335 -24.158 36.576 1.00 91.44 95 TYR A O 1
ATOM 745 N N . LEU A 1 96 ? -39.865 -25.994 37.762 1.00 94.12 96 LEU A N 1
ATOM 746 C CA . LEU A 1 96 ? -40.963 -25.769 38.718 1.00 94.12 96 LEU A CA 1
ATOM 747 C C . LEU A 1 96 ? -40.693 -24.629 39.711 1.00 94.12 96 LEU A C 1
ATOM 749 O O . LEU A 1 96 ? -41.636 -23.984 40.172 1.00 94.12 96 LEU A O 1
ATOM 753 N N . ASN A 1 97 ? -39.429 -24.373 40.056 1.00 94.75 97 ASN A N 1
ATOM 754 C CA . ASN A 1 97 ? -39.084 -23.321 41.008 1.00 94.75 97 ASN A CA 1
ATOM 755 C C . ASN A 1 97 ? -39.338 -21.942 40.386 1.00 94.75 97 ASN A C 1
ATOM 757 O O . ASN A 1 97 ? -38.808 -21.625 39.325 1.00 94.75 97 ASN A O 1
ATOM 761 N N . LYS A 1 98 ? -40.124 -21.096 41.060 1.00 94.94 98 LYS A N 1
ATOM 762 C CA . LYS A 1 98 ? -40.381 -19.709 40.647 1.00 94.94 98 LYS A CA 1
ATOM 763 C C . LYS A 1 98 ? -39.824 -18.734 41.665 1.00 94.94 98 LYS A C 1
ATOM 765 O O . LYS A 1 98 ? -39.808 -19.041 42.849 1.00 94.94 98 LYS A O 1
ATOM 770 N N . ILE A 1 99 ? -39.411 -17.568 41.197 1.00 94.56 99 ILE A N 1
ATOM 771 C CA . ILE A 1 99 ? -39.026 -16.405 41.990 1.00 94.56 99 ILE A CA 1
ATOM 772 C C . ILE A 1 99 ? -40.279 -15.595 42.313 1.00 94.56 99 ILE A C 1
ATOM 774 O O . ILE A 1 99 ? -41.119 -15.353 41.441 1.00 94.56 99 ILE A O 1
ATOM 778 N N . TRP A 1 100 ? -40.359 -15.134 43.553 1.00 93.69 100 TRP A N 1
ATOM 779 C CA . TRP A 1 100 ? -41.438 -14.325 44.095 1.00 93.69 100 TRP A CA 1
ATOM 780 C C . TRP A 1 100 ? -40.865 -13.106 44.812 1.00 93.69 100 TRP A C 1
ATOM 782 O O . TRP A 1 100 ? -39.783 -13.188 45.391 1.00 93.69 100 TRP A O 1
ATOM 792 N N . THR A 1 101 ? -41.597 -11.996 44.801 1.00 92.94 101 THR A N 1
ATOM 793 C CA . THR A 1 101 ? -41.240 -10.776 45.542 1.00 92.94 101 THR A CA 1
ATOM 794 C C . THR A 1 101 ? -42.442 -10.199 46.289 1.00 92.94 101 THR A C 1
ATOM 796 O O . THR A 1 101 ? -43.566 -10.665 46.083 1.00 92.94 101 THR A O 1
ATOM 799 N N . ASP A 1 102 ? -42.212 -9.242 47.188 1.00 86.69 102 ASP A N 1
ATOM 800 C CA . ASP A 1 102 ? -43.283 -8.525 47.882 1.00 86.69 102 ASP A CA 1
ATOM 801 C C . ASP A 1 102 ? -44.206 -7.793 46.884 1.00 86.69 102 ASP A C 1
ATOM 803 O O . ASP A 1 102 ? -43.788 -7.428 45.789 1.00 86.69 102 ASP A O 1
ATOM 807 N N . SER A 1 103 ? -45.483 -7.573 47.223 1.00 79.25 103 SER A N 1
ATOM 808 C CA . SER A 1 103 ? -46.445 -6.866 46.348 1.00 79.25 103 SER A CA 1
ATOM 809 C C . SER A 1 103 ? -46.170 -5.366 46.208 1.00 79.25 103 SER A C 1
ATOM 811 O O . SER A 1 103 ? -47.088 -4.597 45.917 1.00 79.25 103 SER A O 1
ATOM 813 N N . ALA A 1 104 ? -44.938 -4.919 46.449 1.00 79.56 104 ALA A N 1
ATOM 814 C CA . ALA A 1 104 ? -44.567 -3.547 46.170 1.00 79.56 104 ALA A CA 1
ATOM 815 C C . ALA A 1 104 ? -44.756 -3.273 44.664 1.00 79.56 104 ALA A C 1
ATOM 817 O O . ALA A 1 104 ? -44.377 -4.111 43.837 1.00 79.56 104 ALA A O 1
ATOM 818 N N . PRO A 1 105 ? -45.339 -2.122 44.286 1.00 73.75 105 PRO A N 1
ATOM 819 C CA . PRO A 1 105 ? -45.388 -1.725 42.886 1.00 73.75 105 PRO A CA 1
ATOM 820 C C . PRO A 1 105 ? -43.962 -1.575 42.329 1.00 73.75 105 PRO A C 1
ATOM 822 O O . PRO A 1 105 ? -43.006 -1.368 43.080 1.00 73.75 105 PRO A O 1
ATOM 825 N N . ASP A 1 106 ? -43.825 -1.683 41.005 1.00 86.75 106 ASP A N 1
ATOM 826 C CA . ASP A 1 106 ? -42.587 -1.363 40.280 1.00 86.75 106 ASP A CA 1
ATOM 827 C C . ASP A 1 106 ? -41.379 -2.257 40.627 1.00 86.75 106 ASP A C 1
ATOM 829 O O . ASP A 1 106 ? -40.251 -1.785 40.776 1.00 86.75 106 ASP A O 1
ATOM 833 N N . ARG A 1 107 ? -41.593 -3.572 40.763 1.00 89.44 107 ARG A N 1
ATOM 834 C CA . ARG A 1 107 ? -40.524 -4.564 40.977 1.00 89.44 107 ARG A CA 1
ATOM 835 C C . ARG A 1 107 ? -40.221 -5.353 39.712 1.00 89.44 107 ARG A C 1
ATOM 837 O O . ARG A 1 107 ? -41.136 -5.846 39.060 1.00 89.44 107 ARG A O 1
ATOM 844 N N . VAL A 1 108 ? -38.937 -5.564 39.415 1.00 90.88 108 VAL A N 1
ATOM 845 C CA . VAL A 1 108 ? -38.470 -6.498 38.373 1.00 90.88 108 VAL A CA 1
ATOM 846 C C . VAL A 1 108 ? -37.296 -7.330 38.885 1.00 90.88 108 VAL A C 1
ATOM 848 O O . VAL A 1 108 ? -36.418 -6.813 39.565 1.00 90.88 108 VAL A O 1
ATOM 851 N N . ALA A 1 109 ? -37.268 -8.621 38.546 1.00 91.00 109 ALA A N 1
ATOM 852 C CA . ALA A 1 109 ? -36.166 -9.524 38.870 1.00 91.00 109 ALA A CA 1
ATOM 853 C C . ALA A 1 109 ? -35.345 -9.873 37.617 1.00 91.00 109 ALA A C 1
ATOM 855 O O . ALA A 1 109 ? -35.813 -10.589 36.720 1.00 91.00 109 ALA A O 1
ATOM 856 N N . LEU A 1 110 ? -34.094 -9.415 37.576 1.00 92.12 110 LEU A N 1
ATOM 857 C CA . LEU A 1 110 ? -33.101 -9.873 36.606 1.00 92.12 110 LEU A CA 1
ATOM 858 C C . LEU A 1 110 ? -32.377 -11.086 37.172 1.00 92.12 110 LEU A C 1
ATOM 860 O O . LEU A 1 110 ? -31.896 -11.039 38.299 1.00 92.12 110 LEU A O 1
ATOM 864 N N . THR A 1 111 ? -32.290 -12.174 36.411 1.00 92.69 111 THR A N 1
ATOM 865 C CA . THR A 1 111 ? -31.582 -13.373 36.869 1.00 92.69 111 THR A CA 1
ATOM 866 C C . THR A 1 111 ? -30.851 -14.073 35.742 1.00 92.69 111 THR A C 1
ATOM 868 O O . THR A 1 111 ? -31.387 -14.218 34.644 1.00 92.69 111 THR A O 1
ATOM 871 N N . THR A 1 112 ? -29.645 -14.553 36.037 1.00 92.75 112 THR A N 1
ATOM 872 C CA . THR A 1 112 ? -28.875 -15.408 35.127 1.00 92.75 112 THR A CA 1
ATOM 873 C C . THR A 1 112 ? -29.375 -16.853 35.108 1.00 92.75 112 THR A C 1
ATOM 875 O O . THR A 1 112 ? -29.044 -17.595 34.189 1.00 92.75 112 THR A O 1
ATOM 878 N N . ALA A 1 113 ? -30.227 -17.245 36.061 1.00 91.75 113 ALA A N 1
ATOM 879 C CA . ALA A 1 113 ? -30.845 -18.567 36.138 1.00 91.75 113 ALA A CA 1
ATOM 880 C C . ALA A 1 113 ? -32.097 -18.666 35.240 1.00 91.75 113 ALA A C 1
ATOM 882 O O . ALA A 1 113 ? -33.191 -19.016 35.688 1.00 91.75 113 ALA A O 1
ATOM 883 N N . CYS A 1 114 ? -31.951 -18.266 33.977 1.00 89.00 114 CYS A N 1
ATOM 884 C CA . CYS A 1 114 ? -33.020 -18.211 32.986 1.00 89.00 114 CYS A CA 1
ATOM 885 C C . CYS A 1 114 ? -32.691 -19.059 31.752 1.00 89.00 114 CYS A C 1
ATOM 887 O O . CYS A 1 114 ? -31.549 -19.475 31.553 1.00 89.00 114 CYS A O 1
ATOM 889 N N . ARG A 1 115 ? -33.703 -19.303 30.909 1.00 90.69 115 ARG A N 1
ATOM 890 C CA . ARG A 1 115 ? -33.519 -20.058 29.661 1.00 90.69 115 ARG A CA 1
ATOM 891 C C . ARG A 1 115 ? -32.543 -19.339 28.734 1.00 90.69 115 ARG A C 1
ATOM 893 O O . ARG A 1 115 ? -32.535 -18.116 28.650 1.00 90.69 115 ARG A O 1
ATOM 900 N N . PHE A 1 116 ? -31.785 -20.090 27.956 1.00 92.19 116 PHE A N 1
ATOM 901 C CA . PHE A 1 116 ? -30.805 -19.632 26.981 1.00 92.19 116 PHE A CA 1
ATOM 902 C C . PHE A 1 116 ? -31.416 -18.707 25.910 1.00 92.19 116 PHE A C 1
ATOM 904 O O . PHE A 1 116 ? -30.783 -17.748 25.455 1.00 92.19 116 PHE A O 1
ATOM 911 N N . ASN A 1 117 ? -32.691 -18.923 25.564 1.00 91.56 117 ASN A N 1
ATOM 912 C CA . ASN A 1 117 ? -33.459 -18.039 24.678 1.00 91.56 117 ASN A CA 1
ATOM 913 C C . ASN A 1 117 ? -33.977 -16.753 25.357 1.00 91.56 117 ASN A C 1
ATOM 915 O O . ASN A 1 117 ? -34.442 -15.853 24.667 1.00 91.56 117 ASN A O 1
ATOM 919 N N . GLN A 1 118 ? -33.876 -16.644 26.685 1.00 93.25 118 GLN A N 1
ATOM 920 C CA . GLN A 1 118 ? -34.192 -15.444 27.469 1.00 93.25 118 GLN A CA 1
ATOM 921 C C . GLN A 1 118 ? -32.957 -14.572 27.728 1.00 93.25 118 GLN A C 1
ATOM 923 O O . GLN A 1 118 ? -33.027 -13.642 28.524 1.00 93.25 118 GLN A O 1
ATOM 928 N N . TRP A 1 119 ? -31.836 -14.846 27.063 1.00 94.88 119 TRP A N 1
ATOM 929 C CA . TRP A 1 119 ? -30.682 -13.953 27.031 1.00 94.88 119 TRP A CA 1
ATOM 930 C C . TRP A 1 119 ? -30.748 -13.062 25.796 1.00 94.88 119 TRP A C 1
ATOM 932 O O . TRP A 1 119 ? -30.653 -13.562 24.668 1.00 94.88 119 TRP A O 1
ATOM 942 N N . SER A 1 120 ? -30.886 -11.761 26.028 1.00 95.81 120 SER A N 1
ATOM 943 C CA . SER A 1 120 ? -30.898 -10.722 25.003 1.00 95.81 120 SER A CA 1
ATOM 944 C C . SER A 1 120 ? -29.484 -10.449 24.501 1.00 95.81 120 SER A C 1
ATOM 946 O O . SER A 1 120 ? -28.563 -10.313 25.308 1.00 95.81 120 SER A O 1
ATOM 948 N N . ASP A 1 121 ? -29.323 -10.354 23.182 1.00 96.38 121 ASP A N 1
ATOM 949 C CA . ASP A 1 121 ? -28.095 -9.863 22.549 1.00 96.38 121 ASP A CA 1
ATOM 950 C C . ASP A 1 121 ? -28.011 -8.350 22.748 1.00 96.38 121 ASP A C 1
ATOM 952 O O . ASP A 1 121 ? -28.920 -7.624 22.337 1.00 96.38 121 ASP A O 1
ATOM 956 N N . LEU A 1 122 ? -26.966 -7.878 23.422 1.00 96.94 122 LEU A N 1
ATOM 957 C CA . LEU A 1 122 ? -26.786 -6.455 23.690 1.00 96.94 122 LEU A CA 1
ATOM 958 C C . LEU A 1 122 ? -25.765 -5.806 22.761 1.00 96.94 122 LEU A C 1
ATOM 960 O O . LEU A 1 122 ? -25.872 -4.607 22.501 1.00 96.94 122 LEU A O 1
ATOM 964 N N . TYR A 1 123 ? -24.746 -6.551 22.323 1.00 96.88 123 TYR A N 1
ATOM 965 C CA . TYR A 1 123 ? -23.609 -5.969 21.618 1.00 96.88 123 TYR A CA 1
ATOM 966 C C . TYR A 1 123 ? -22.768 -7.017 20.886 1.00 96.88 123 TYR A C 1
ATOM 968 O O . TYR A 1 123 ? -22.348 -8.005 21.483 1.00 96.88 123 TYR A O 1
ATOM 976 N N . THR A 1 124 ? -22.415 -6.751 19.628 1.00 97.12 124 THR A N 1
ATOM 977 C CA . THR A 1 124 ? -21.426 -7.542 18.879 1.00 97.12 124 THR A CA 1
ATOM 978 C C . THR A 1 124 ? -20.021 -6.984 19.097 1.00 97.12 124 THR A C 1
ATOM 980 O O . THR A 1 124 ? -19.744 -5.825 18.781 1.00 97.12 124 THR A O 1
ATOM 983 N N . VAL A 1 125 ? -19.101 -7.815 19.589 1.00 95.69 125 VAL A N 1
ATOM 984 C CA . VAL A 1 125 ? -17.696 -7.446 19.798 1.00 95.69 125 VAL A CA 1
ATOM 985 C C . VAL A 1 125 ? -16.955 -7.492 18.460 1.00 95.69 125 VAL A C 1
ATOM 987 O O . VAL A 1 125 ? -16.454 -8.536 18.039 1.00 95.69 125 VAL A O 1
ATOM 990 N N . ASN A 1 126 ? -16.888 -6.339 17.792 1.00 92.94 126 ASN A N 1
ATOM 991 C CA . ASN A 1 126 ? -16.233 -6.184 16.495 1.00 92.94 126 ASN A CA 1
ATOM 992 C C . ASN A 1 126 ? -14.811 -5.621 16.621 1.00 92.94 126 ASN A C 1
ATOM 994 O O . ASN A 1 126 ? -14.600 -4.521 17.132 1.00 92.94 126 ASN A O 1
ATOM 998 N N . ALA A 1 127 ? -13.836 -6.348 16.077 1.00 93.19 127 ALA A N 1
ATOM 999 C CA . ALA A 1 127 ? -12.439 -5.951 16.018 1.00 93.19 127 ALA A CA 1
ATOM 1000 C C . ALA A 1 127 ? -12.052 -5.382 14.654 1.00 93.19 127 ALA A C 1
ATOM 1002 O O . ALA A 1 127 ? -11.868 -6.108 13.667 1.00 93.19 127 ALA A O 1
ATOM 1003 N N . VAL A 1 128 ? -11.844 -4.065 14.632 1.00 91.69 128 VAL A N 1
ATOM 1004 C CA . VAL A 1 128 ? -11.282 -3.346 13.479 1.00 91.69 128 VAL A CA 1
ATOM 1005 C C . VAL A 1 128 ? -9.808 -3.696 13.240 1.00 91.69 128 VAL A C 1
ATOM 1007 O O . VAL A 1 128 ? -9.366 -3.704 12.096 1.00 91.69 128 VAL A O 1
ATOM 1010 N N . GLY A 1 129 ? -9.069 -4.052 14.294 1.00 92.94 129 GLY A N 1
ATOM 1011 C CA . GLY A 1 129 ? -7.644 -4.385 14.272 1.00 92.94 129 GLY A CA 1
ATOM 1012 C C . GLY A 1 129 ? -7.172 -4.933 15.619 1.00 92.94 129 GLY A C 1
ATOM 1013 O O . GLY A 1 129 ? -8.001 -5.289 16.468 1.00 92.94 129 GLY A O 1
ATOM 1014 N N . ALA A 1 130 ? -5.853 -5.016 15.807 1.00 95.31 130 ALA A N 1
ATOM 1015 C CA . ALA A 1 130 ? -5.281 -5.225 17.131 1.00 95.31 130 ALA A CA 1
ATOM 1016 C C . ALA A 1 130 ? -5.524 -4.000 18.029 1.00 95.31 130 ALA A C 1
ATOM 1018 O O . ALA A 1 130 ? -5.821 -2.901 17.551 1.00 95.31 130 ALA A O 1
ATOM 1019 N N . LEU A 1 131 ? -5.398 -4.192 19.338 1.00 96.75 131 LEU A N 1
ATOM 1020 C CA . LEU A 1 131 ? -5.446 -3.102 20.307 1.00 96.75 131 LEU A CA 1
ATOM 1021 C C . LEU A 1 131 ? -4.038 -2.529 20.535 1.00 96.75 131 LEU A C 1
ATOM 1023 O O . LEU A 1 131 ? -3.074 -3.295 20.569 1.00 96.75 131 LEU A O 1
ATOM 1027 N N . PRO A 1 132 ? -3.893 -1.206 20.728 1.00 96.06 132 PRO A N 1
ATOM 1028 C CA . PRO A 1 132 ? -2.674 -0.640 21.294 1.00 96.06 132 PRO A CA 1
ATOM 1029 C C . PRO A 1 132 ? -2.353 -1.263 22.657 1.00 96.06 132 PRO A C 1
ATOM 1031 O O . PRO A 1 132 ? -3.259 -1.603 23.423 1.00 96.06 132 PRO A O 1
ATOM 1034 N N . GLU A 1 133 ? -1.072 -1.373 22.995 1.00 94.44 133 GLU A N 1
ATOM 1035 C CA . GLU A 1 133 ? -0.672 -1.802 24.336 1.00 94.44 133 GLU A CA 1
ATOM 1036 C C . GLU A 1 133 ? -1.204 -0.835 25.406 1.00 94.44 133 GLU A C 1
ATOM 1038 O O . GLU A 1 133 ? -1.359 0.364 25.161 1.00 94.44 133 GLU A O 1
ATOM 1043 N N . GLY A 1 134 ? -1.550 -1.372 26.582 1.00 93.44 134 GLY A N 1
ATOM 1044 C CA . GLY A 1 134 ? -2.165 -0.598 27.662 1.00 93.44 134 GLY A CA 1
ATOM 1045 C C . GLY A 1 134 ? -3.636 -0.236 27.424 1.00 93.44 134 GLY A C 1
ATOM 1046 O O . GLY A 1 134 ? -4.129 0.718 28.028 1.00 93.44 134 GLY A O 1
ATOM 1047 N N . THR A 1 135 ? -4.334 -0.962 26.543 1.00 96.69 135 THR A N 1
ATOM 1048 C CA . THR A 1 135 ? -5.778 -0.791 26.323 1.00 96.69 135 THR A CA 1
ATOM 1049 C C . THR A 1 135 ? -6.597 -1.443 27.438 1.00 96.69 135 THR A C 1
ATOM 1051 O O . THR A 1 135 ? -6.384 -2.605 27.802 1.00 96.69 135 THR A O 1
ATOM 1054 N N . THR A 1 136 ? -7.607 -0.714 27.907 1.00 96.75 136 THR A N 1
ATOM 1055 C CA . THR A 1 136 ? -8.614 -1.208 28.845 1.00 96.75 136 THR A CA 1
ATOM 1056 C C . THR A 1 136 ? -9.999 -1.073 28.234 1.00 96.75 136 THR A C 1
ATOM 1058 O O . THR A 1 136 ? -10.390 0.006 27.804 1.00 96.75 136 THR A O 1
ATOM 1061 N N . ILE A 1 137 ? -10.759 -2.162 28.220 1.00 96.50 137 ILE A N 1
ATOM 1062 C CA . ILE A 1 137 ? -12.142 -2.181 27.741 1.00 96.50 137 ILE A CA 1
ATOM 1063 C C . ILE A 1 137 ? -13.077 -2.149 28.946 1.00 96.50 137 ILE A C 1
ATOM 1065 O O . ILE A 1 137 ? -12.929 -2.959 29.862 1.00 96.50 137 ILE A O 1
ATOM 1069 N N . THR A 1 138 ? -14.058 -1.253 28.928 1.00 96.81 138 THR A N 1
ATOM 1070 C CA . THR A 1 138 ? -15.093 -1.135 29.957 1.00 96.81 138 THR A CA 1
ATOM 1071 C C . THR A 1 138 ? -16.453 -1.440 29.341 1.00 96.81 138 THR A C 1
ATOM 1073 O O . THR A 1 138 ? -16.839 -0.859 28.333 1.00 96.81 138 THR A O 1
ATOM 1076 N N . CYS A 1 139 ? -17.176 -2.378 29.942 1.00 97.50 139 CYS A N 1
ATOM 1077 C CA . CYS A 1 139 ? -18.521 -2.780 29.548 1.00 97.50 139 CYS A CA 1
ATOM 1078 C C . CYS A 1 139 ? -19.492 -2.420 30.675 1.00 97.50 139 CYS A C 1
ATOM 1080 O O . CYS A 1 139 ? -19.459 -3.052 31.733 1.00 97.50 139 CYS A O 1
ATOM 1082 N N . ASN A 1 140 ? -20.349 -1.427 30.447 1.00 97.06 140 ASN A N 1
ATOM 1083 C CA . ASN A 1 140 ? -21.376 -0.987 31.387 1.00 97.06 140 ASN A CA 1
ATOM 1084 C C . ASN A 1 140 ? -22.741 -1.531 30.953 1.00 97.06 140 ASN A C 1
ATOM 1086 O O . ASN A 1 140 ? -23.233 -1.216 29.870 1.00 97.06 140 ASN A O 1
ATOM 1090 N N . LEU A 1 141 ? -23.361 -2.353 31.797 1.00 96.31 141 LEU A N 1
ATOM 1091 C CA . LEU A 1 141 ? -24.740 -2.797 31.628 1.00 96.31 141 LEU A CA 1
ATOM 1092 C C . LEU A 1 141 ? -25.676 -1.748 32.220 1.00 96.31 141 LEU A C 1
ATOM 1094 O O . LEU A 1 141 ? -25.671 -1.522 33.432 1.00 96.31 141 LEU A O 1
ATOM 1098 N N . LEU A 1 142 ? -26.496 -1.154 31.362 1.00 95.44 142 LEU A N 1
ATOM 1099 C CA . LEU A 1 142 ? -27.373 -0.044 31.705 1.00 95.44 142 LEU A CA 1
ATOM 1100 C C . LEU A 1 142 ? -28.829 -0.393 31.409 1.00 95.44 142 LEU A C 1
ATOM 1102 O O . LEU A 1 142 ? -29.137 -1.180 30.507 1.00 95.44 142 LEU A O 1
ATOM 1106 N N . ASN A 1 143 ? -29.743 0.269 32.104 1.00 94.06 143 ASN A N 1
ATOM 1107 C CA . ASN A 1 143 ? -31.105 0.418 31.622 1.00 94.06 143 ASN A CA 1
ATOM 1108 C C . ASN A 1 143 ? -31.123 1.381 30.424 1.00 94.06 143 ASN A C 1
ATOM 1110 O O . ASN A 1 143 ? -30.717 2.534 30.533 1.00 94.06 143 ASN A O 1
ATOM 1114 N N . LYS A 1 144 ? -31.625 0.928 29.276 1.00 93.69 144 LYS A N 1
ATOM 1115 C CA . LYS A 1 144 ? -31.698 1.709 28.034 1.00 93.69 144 LYS A CA 1
ATOM 1116 C C . LYS A 1 144 ? -32.597 2.939 28.153 1.00 93.69 144 LYS A C 1
ATOM 1118 O O . LYS A 1 144 ? -32.372 3.918 27.451 1.00 93.69 144 LYS A O 1
ATOM 1123 N N . SER A 1 145 ? -33.642 2.868 28.976 1.00 91.12 145 SER A N 1
ATOM 1124 C CA . SER A 1 145 ? -34.642 3.930 29.099 1.00 91.12 145 SER A CA 1
ATOM 1125 C C . SER A 1 145 ? -34.247 4.992 30.118 1.00 91.12 145 SER A C 1
ATOM 1127 O O . SER A 1 145 ? -34.484 6.170 29.873 1.00 91.12 145 SER A O 1
ATOM 1129 N N . THR A 1 146 ? -33.665 4.587 31.246 1.00 91.38 146 THR A N 1
ATOM 1130 C CA . THR A 1 146 ? -33.355 5.493 32.365 1.00 91.38 146 THR A CA 1
ATOM 1131 C C . THR A 1 146 ? -31.871 5.835 32.486 1.00 91.38 146 THR A C 1
ATOM 1133 O O . THR A 1 146 ? -31.541 6.879 33.037 1.00 91.38 146 THR A O 1
ATOM 1136 N N . GLY A 1 147 ? -30.976 5.001 31.946 1.00 91.88 147 GLY A N 1
ATOM 1137 C CA . GLY A 1 147 ? -29.526 5.145 32.100 1.00 91.88 147 GLY A CA 1
ATOM 1138 C C . GLY A 1 147 ? -28.968 4.562 33.403 1.00 91.88 147 GLY A C 1
ATOM 1139 O O . GLY A 1 147 ? -27.782 4.732 33.670 1.00 91.88 147 GLY A O 1
ATOM 1140 N N . ASP A 1 148 ? -29.783 3.870 34.205 1.00 92.31 148 ASP A N 1
ATOM 1141 C CA . ASP A 1 148 ? -29.332 3.290 35.476 1.00 92.31 148 ASP A CA 1
ATOM 1142 C C . ASP A 1 148 ? -28.274 2.204 35.252 1.00 92.31 148 ASP A C 1
ATOM 1144 O O . ASP A 1 148 ? -28.478 1.282 34.457 1.00 92.31 148 ASP A O 1
ATOM 1148 N N . LEU A 1 149 ? -27.155 2.297 35.971 1.00 92.62 149 LEU A N 1
ATOM 1149 C CA . LEU A 1 149 ? -26.041 1.355 35.887 1.00 92.62 149 LEU A CA 1
ATOM 1150 C C . LEU A 1 149 ? -26.275 0.142 36.787 1.00 92.62 149 LEU A C 1
ATOM 1152 O O . LEU A 1 149 ? -26.372 0.268 38.006 1.00 92.62 149 LEU A O 1
ATOM 1156 N N . TYR A 1 150 ? -26.290 -1.048 36.188 1.00 91.81 150 TYR A N 1
ATOM 1157 C CA . TYR A 1 150 ? -26.464 -2.308 36.912 1.00 91.81 150 TYR A CA 1
ATOM 1158 C C . TYR A 1 150 ? -25.171 -3.087 37.099 1.00 91.81 150 TYR A C 1
ATOM 1160 O O . TYR A 1 150 ? -25.044 -3.833 38.067 1.00 91.81 150 TYR A O 1
ATOM 1168 N N . GLN A 1 151 ? -24.217 -2.952 36.179 1.00 92.62 151 GLN A N 1
ATOM 1169 C CA . GLN A 1 151 ? -22.957 -3.677 36.261 1.00 92.62 151 GLN A CA 1
ATOM 1170 C C . GLN A 1 151 ? -21.876 -3.004 35.418 1.00 92.62 151 GLN A C 1
ATOM 1172 O O . GLN A 1 151 ? -22.149 -2.575 34.302 1.00 92.62 151 GLN A O 1
ATOM 1177 N N . THR A 1 152 ? -20.635 -3.029 35.900 1.00 96.12 152 THR A N 1
ATOM 1178 C CA . THR A 1 152 ? -19.447 -2.694 35.108 1.00 96.12 152 THR A CA 1
ATOM 1179 C C . THR A 1 152 ? -18.493 -3.882 35.075 1.00 96.12 152 THR A C 1
ATOM 1181 O O . THR A 1 152 ? -18.167 -4.458 36.113 1.00 96.12 152 THR A O 1
ATOM 1184 N N . VAL A 1 153 ? -18.014 -4.244 33.885 1.00 97.06 153 VAL A N 1
ATOM 1185 C CA . VAL A 1 153 ? -16.897 -5.177 33.700 1.00 97.06 153 VAL A CA 1
ATOM 1186 C C . VAL A 1 153 ? -15.751 -4.429 33.042 1.00 97.06 153 VAL A C 1
ATOM 1188 O O . VAL A 1 153 ? -15.892 -3.931 31.930 1.00 97.06 153 VAL A O 1
ATOM 1191 N N . GLN A 1 154 ? -14.606 -4.383 33.719 1.00 96.75 154 GLN A N 1
ATOM 1192 C CA . GLN A 1 154 ? -13.386 -3.788 33.188 1.00 96.75 154 GLN A CA 1
ATOM 1193 C C . GLN A 1 154 ? -12.368 -4.881 32.841 1.00 96.75 154 GLN A C 1
ATOM 1195 O O . GLN A 1 154 ? -12.023 -5.730 33.672 1.00 96.75 154 GLN A O 1
ATOM 1200 N N . CYS A 1 155 ? -11.877 -4.846 31.608 1.00 97.25 155 CYS A N 1
ATOM 1201 C CA . CYS A 1 155 ? -10.950 -5.807 31.031 1.00 97.25 155 CYS A CA 1
ATOM 1202 C C . CYS A 1 155 ? -9.660 -5.099 30.613 1.00 97.25 155 CYS A C 1
ATOM 1204 O O . CYS A 1 155 ? -9.629 -4.374 29.621 1.00 97.25 155 CYS A O 1
ATOM 1206 N N . HIS A 1 156 ? -8.585 -5.348 31.357 1.00 96.44 156 HIS A N 1
ATOM 1207 C CA . HIS A 1 156 ? -7.235 -4.950 30.968 1.00 96.44 156 HIS A CA 1
ATOM 1208 C C . HIS A 1 156 ? -6.682 -6.044 30.055 1.00 96.44 156 HIS A C 1
ATOM 1210 O O . HIS A 1 156 ? -6.554 -7.192 30.491 1.00 96.44 156 HIS A O 1
ATOM 1216 N N . VAL A 1 157 ? -6.433 -5.716 28.786 1.00 96.50 157 VAL A N 1
ATOM 1217 C CA . VAL A 1 157 ? -6.020 -6.711 27.790 1.00 96.50 157 VAL A CA 1
ATOM 1218 C C . VAL A 1 157 ? -4.495 -6.849 27.838 1.00 96.50 157 VAL A C 1
ATOM 1220 O O . VAL A 1 157 ? -3.803 -5.860 27.596 1.00 96.50 157 VAL A O 1
ATOM 1223 N N . PRO A 1 158 ? -3.951 -8.033 28.167 1.00 95.69 158 PRO A N 1
ATOM 1224 C CA . PRO A 1 158 ? -2.511 -8.222 28.253 1.00 95.69 158 PRO A CA 1
ATOM 1225 C C . PRO A 1 158 ? -1.881 -8.262 26.854 1.00 95.69 158 PRO A C 1
ATOM 1227 O O . PRO A 1 158 ? -2.553 -8.577 25.865 1.00 95.69 158 PRO A O 1
ATOM 1230 N N . THR A 1 159 ? -0.589 -7.940 26.770 1.00 93.25 159 THR A N 1
ATOM 1231 C CA . THR A 1 159 ? 0.133 -7.704 25.508 1.00 93.25 159 THR A CA 1
ATOM 1232 C C . THR A 1 159 ? 0.044 -8.890 24.539 1.00 93.25 159 THR A C 1
ATOM 1234 O O . THR A 1 159 ? -0.192 -8.709 23.344 1.00 93.25 159 THR A O 1
ATOM 1237 N N . GLU A 1 160 ? 0.104 -10.122 25.043 1.00 94.69 160 GLU A N 1
ATOM 1238 C CA . GLU A 1 160 ? -0.014 -11.358 24.262 1.00 94.69 160 GLU A CA 1
ATOM 1239 C C . GLU A 1 160 ? -1.428 -11.637 23.719 1.00 94.69 160 GLU A C 1
ATOM 1241 O O . GLU A 1 160 ? -1.614 -12.523 22.883 1.00 94.69 160 GLU A O 1
ATOM 1246 N N . ARG A 1 161 ? -2.441 -10.883 24.166 1.00 96.75 161 ARG A N 1
ATOM 1247 C CA . ARG A 1 161 ? -3.841 -11.017 23.732 1.00 96.75 161 ARG A CA 1
ATOM 1248 C C . ARG A 1 161 ? -4.341 -9.840 22.901 1.00 96.75 161 ARG A C 1
ATOM 1250 O O . ARG A 1 161 ? -5.504 -9.855 22.522 1.00 96.75 161 ARG A O 1
ATOM 1257 N N . LEU A 1 162 ? -3.501 -8.862 22.553 1.00 96.12 162 LEU A N 1
ATOM 1258 C CA . LEU A 1 162 ? -3.919 -7.658 21.813 1.00 96.12 162 LEU A CA 1
ATOM 1259 C C . LEU A 1 162 ? -4.332 -7.917 20.357 1.00 96.12 162 LEU A C 1
ATOM 1261 O O . LEU A 1 162 ? -4.995 -7.077 19.749 1.00 96.12 162 LEU A O 1
ATOM 1265 N N . GLY A 1 163 ? -3.934 -9.052 19.774 1.00 95.31 163 GLY A N 1
ATOM 1266 C CA . GLY A 1 163 ? -4.191 -9.359 18.367 1.00 95.31 163 GLY A CA 1
ATOM 1267 C C . GLY A 1 163 ? -5.682 -9.356 18.014 1.00 95.31 163 GLY A C 1
ATOM 1268 O O . GLY A 1 163 ? -6.524 -9.755 18.818 1.00 95.31 163 GLY A O 1
ATOM 1269 N N . ARG A 1 164 ? -6.009 -8.954 16.778 1.00 94.31 164 ARG A N 1
ATOM 1270 C CA . ARG A 1 164 ? -7.386 -8.750 16.274 1.00 94.31 164 ARG A CA 1
ATOM 1271 C C . ARG A 1 164 ? -8.354 -9.914 16.532 1.00 94.31 164 ARG A C 1
ATOM 1273 O O . ARG A 1 164 ? -9.546 -9.687 16.706 1.00 94.31 164 ARG A O 1
ATOM 1280 N N . TYR A 1 165 ? -7.860 -11.151 16.524 1.00 95.00 165 TYR A N 1
ATOM 1281 C CA . TYR A 1 165 ? -8.673 -12.353 16.754 1.00 95.00 165 TYR A CA 1
ATOM 1282 C C . TYR A 1 165 ? -8.636 -12.842 18.205 1.00 95.00 165 TYR A C 1
ATOM 1284 O O . TYR A 1 165 ? -9.432 -13.694 18.580 1.00 95.00 165 TYR A O 1
ATOM 1292 N N . TRP A 1 166 ? -7.727 -12.311 19.021 1.00 96.75 166 TRP A N 1
ATOM 1293 C CA . TRP A 1 166 ? -7.468 -12.777 20.381 1.00 96.75 166 TRP A CA 1
ATOM 1294 C C . TRP A 1 166 ? -8.152 -11.913 21.431 1.00 96.75 166 TRP A C 1
ATOM 1296 O O . TRP A 1 166 ? -8.769 -12.454 22.348 1.00 96.75 166 TRP A O 1
ATOM 1306 N N . TRP A 1 167 ? -8.099 -10.588 21.286 1.00 97.50 167 TRP A N 1
ATOM 1307 C CA . TRP A 1 167 ? -8.677 -9.699 22.289 1.00 97.50 167 TRP A CA 1
ATOM 1308 C C . TRP A 1 167 ? -10.201 -9.864 22.435 1.00 97.50 167 TRP A C 1
ATOM 1310 O O . TRP A 1 167 ? -10.665 -9.804 23.575 1.00 97.50 167 TRP A O 1
ATOM 1320 N N . PRO A 1 168 ? -11.001 -10.141 21.374 1.00 97.81 168 PRO A N 1
ATOM 1321 C CA . PRO A 1 168 ? -12.443 -10.348 21.540 1.00 97.81 168 PRO A CA 1
ATOM 1322 C C . PRO A 1 168 ? -12.764 -11.607 22.351 1.00 97.81 168 PRO A C 1
ATOM 1324 O O . PRO A 1 168 ? -13.676 -11.599 23.182 1.00 97.81 168 PRO A O 1
ATOM 1327 N N . ALA A 1 169 ? -11.990 -12.678 22.142 1.00 97.88 169 ALA A N 1
ATOM 1328 C CA . ALA A 1 169 ? -12.105 -13.912 22.913 1.00 97.88 169 ALA A CA 1
ATOM 1329 C C . ALA A 1 169 ? -11.736 -13.663 24.380 1.00 97.88 169 ALA A C 1
ATOM 1331 O O . ALA A 1 169 ? -12.509 -13.993 25.273 1.00 97.88 169 ALA A O 1
ATOM 1332 N N . TYR A 1 170 ? -10.611 -12.987 24.626 1.00 98.12 170 TYR A N 1
ATOM 1333 C CA . TYR A 1 170 ? -10.146 -12.673 25.977 1.00 98.12 170 TYR A CA 1
ATOM 1334 C C . TYR A 1 170 ? -11.109 -11.754 26.747 1.00 98.12 170 TYR A C 1
ATOM 1336 O O . TYR A 1 170 ? -11.365 -11.957 27.937 1.00 98.12 170 TYR A O 1
ATOM 1344 N N . LEU A 1 171 ? -11.701 -10.761 26.075 1.00 98.06 171 LEU A N 1
ATOM 1345 C CA . LEU A 1 171 ? -12.771 -9.954 26.659 1.00 98.06 171 LEU A CA 1
ATOM 1346 C C . LEU A 1 171 ? -13.965 -10.836 27.039 1.00 98.06 171 LEU A C 1
ATOM 1348 O O . LEU A 1 171 ? -14.511 -10.690 28.130 1.00 98.06 171 LEU A O 1
ATOM 1352 N N . SER A 1 172 ? -14.351 -11.762 26.161 1.00 98.06 172 SER A N 1
ATOM 1353 C CA . SER A 1 172 ? -15.484 -12.657 26.401 1.00 98.06 172 SER A CA 1
ATOM 1354 C C . SER A 1 172 ? -15.234 -13.601 27.580 1.00 98.06 172 SER A C 1
ATOM 1356 O O . SER A 1 172 ? -16.106 -13.773 28.428 1.00 98.06 172 SER A O 1
ATOM 1358 N N . GLU A 1 173 ? -14.021 -14.144 27.696 1.00 96.75 173 GLU A N 1
ATOM 1359 C CA . GLU A 1 173 ? -13.564 -14.901 28.869 1.00 96.75 173 GLU A CA 1
ATOM 1360 C C . GLU A 1 173 ? -13.623 -14.047 30.141 1.00 96.75 173 GLU A C 1
ATOM 1362 O O . GLU A 1 173 ? -14.140 -14.487 31.168 1.00 96.75 173 GLU A O 1
ATOM 1367 N N . THR A 1 174 ? -13.154 -12.798 30.075 1.00 96.94 174 THR A N 1
ATOM 1368 C CA . THR A 1 174 ? -13.181 -11.871 31.214 1.00 96.94 174 THR A CA 1
ATOM 1369 C C . THR A 1 174 ? -14.611 -11.566 31.658 1.00 96.94 174 THR A C 1
ATOM 1371 O O . THR A 1 174 ? -14.897 -11.603 32.857 1.00 96.94 174 THR A O 1
ATOM 1374 N N . ILE A 1 175 ? -15.522 -11.319 30.710 1.00 96.38 175 ILE A N 1
ATOM 1375 C CA . ILE A 1 175 ? -16.949 -11.135 30.985 1.00 96.38 175 ILE A CA 1
ATOM 1376 C C . ILE A 1 175 ? -17.557 -12.417 31.554 1.00 96.38 175 ILE A C 1
ATOM 1378 O O . ILE A 1 175 ? -18.303 -12.329 32.510 1.00 96.38 175 ILE A O 1
ATOM 1382 N N . ASN A 1 176 ? -17.240 -13.611 31.059 1.00 93.75 176 ASN A N 1
ATOM 1383 C CA . ASN A 1 176 ? -17.811 -14.834 31.637 1.00 93.75 176 ASN A CA 1
ATOM 1384 C C . ASN A 1 176 ? -17.298 -15.123 33.055 1.00 93.75 176 ASN A C 1
ATOM 1386 O O . ASN A 1 176 ? -18.050 -15.638 33.879 1.00 93.75 176 ASN A O 1
ATOM 1390 N N . ASN A 1 177 ? -16.048 -14.763 33.356 1.00 91.25 177 ASN A N 1
ATOM 1391 C CA . ASN A 1 177 ? -15.434 -15.007 34.663 1.00 91.25 177 ASN A CA 1
ATOM 1392 C C . ASN A 1 177 ? -15.837 -13.975 35.726 1.00 91.25 177 ASN A C 1
ATOM 1394 O O . ASN A 1 177 ? -15.962 -14.312 36.901 1.00 91.25 177 ASN A O 1
ATOM 1398 N N . ARG A 1 178 ? -15.996 -12.705 35.335 1.00 89.75 178 ARG A N 1
ATOM 1399 C CA . ARG A 1 178 ? -16.283 -11.582 36.253 1.00 89.75 178 ARG A CA 1
ATOM 1400 C C . ARG A 1 178 ? -17.690 -11.021 36.093 1.00 89.75 178 ARG A C 1
ATOM 1402 O O . ARG A 1 178 ? -18.109 -10.168 36.869 1.00 89.75 178 ARG A O 1
ATOM 1409 N N . GLY A 1 179 ? -18.391 -11.446 35.051 1.00 81.94 179 GLY A N 1
ATOM 1410 C CA . GLY A 1 179 ? -19.703 -10.957 34.694 1.00 81.94 179 GLY A CA 1
ATOM 1411 C C . GLY A 1 179 ? -20.756 -11.511 35.630 1.00 81.94 179 GLY A C 1
ATOM 1412 O O . GLY A 1 179 ? -21.013 -12.710 35.666 1.00 81.94 179 GLY A O 1
ATOM 1413 N N . GLU A 1 180 ? -21.389 -10.615 36.365 1.00 89.31 180 GLU A N 1
ATOM 1414 C CA . GLU A 1 180 ? -22.558 -10.915 37.170 1.00 89.31 180 GLU A CA 1
ATOM 1415 C C . GLU A 1 180 ? -23.749 -11.252 36.267 1.00 89.31 180 GLU A C 1
ATOM 1417 O O . GLU A 1 180 ? -24.024 -12.420 36.003 1.00 89.31 180 GLU A O 1
ATOM 1422 N N . LEU A 1 181 ? -24.402 -10.229 35.716 1.00 92.62 181 LEU A N 1
ATOM 1423 C CA . LEU A 1 181 ? -25.539 -10.337 34.803 1.00 92.62 181 LEU A CA 1
ATOM 1424 C C . LEU A 1 181 ? -25.114 -10.516 33.340 1.00 92.62 181 LEU A C 1
ATOM 1426 O O . LEU A 1 181 ? -25.951 -10.851 32.508 1.00 92.62 181 LEU A O 1
ATOM 1430 N N . LEU A 1 182 ? -23.840 -10.293 33.015 1.00 95.50 182 LEU A N 1
ATOM 1431 C CA . LEU A 1 182 ? -23.318 -10.411 31.656 1.00 95.50 182 LEU A CA 1
ATOM 1432 C C . LEU A 1 182 ? -22.748 -11.802 31.358 1.00 95.50 182 LEU A C 1
ATOM 1434 O O . LEU A 1 182 ? -22.086 -12.421 32.193 1.00 95.50 182 LEU A O 1
ATOM 1438 N N . ARG A 1 183 ? -22.943 -12.254 30.120 1.00 95.38 183 ARG A N 1
ATOM 1439 C CA . ARG A 1 183 ? -22.206 -13.364 29.497 1.00 95.38 183 ARG A CA 1
ATOM 1440 C C . ARG A 1 183 ? -21.709 -12.933 28.127 1.00 95.38 183 ARG A C 1
ATOM 1442 O O . ARG A 1 183 ? -22.291 -12.040 27.523 1.00 95.38 183 ARG A O 1
ATOM 1449 N N . ALA A 1 184 ? -20.642 -13.539 27.631 1.00 97.31 184 ALA A N 1
ATOM 1450 C CA . ALA A 1 184 ? -20.076 -13.187 26.340 1.00 97.31 184 ALA A CA 1
ATOM 1451 C C . ALA A 1 184 ? -19.519 -14.388 25.576 1.00 97.31 184 ALA A C 1
ATOM 1453 O O . ALA A 1 184 ? -19.074 -15.377 26.157 1.00 97.31 184 ALA A O 1
ATOM 1454 N N . GLY A 1 185 ? -19.552 -14.289 24.253 1.00 97.62 185 GLY A N 1
ATOM 1455 C CA . GLY A 1 185 ? -19.153 -15.344 23.329 1.00 97.62 185 GLY A CA 1
ATOM 1456 C C . GLY A 1 185 ? -20.230 -15.626 22.289 1.00 97.62 185 GLY A C 1
ATOM 1457 O O . GLY A 1 185 ? -21.275 -14.969 22.249 1.00 97.62 185 GLY A O 1
ATOM 1458 N N . GLU A 1 186 ? -19.967 -16.609 21.440 1.00 97.19 186 GLU A N 1
ATOM 1459 C CA . GLU A 1 186 ? -20.967 -17.155 20.531 1.00 97.19 186 GLU A CA 1
ATOM 1460 C C . GLU A 1 186 ? -21.909 -18.093 21.297 1.00 97.19 186 GLU A C 1
ATOM 1462 O O . GLU A 1 186 ? -21.478 -18.844 22.178 1.00 97.19 186 GLU A O 1
ATOM 1467 N N . LYS A 1 187 ? -23.209 -18.044 20.991 1.00 94.19 187 LYS A N 1
ATOM 1468 C CA . LYS A 1 187 ? -24.180 -18.972 21.574 1.00 94.19 187 LYS A CA 1
ATOM 1469 C C . LYS A 1 187 ? -23.999 -20.370 20.981 1.00 94.19 187 LYS A C 1
ATOM 1471 O O . LYS A 1 187 ? -24.207 -20.566 19.790 1.00 94.19 187 LYS A O 1
ATOM 1476 N N . ASP A 1 188 ? -23.700 -21.341 21.836 1.00 94.50 188 ASP A N 1
ATOM 1477 C CA . ASP A 1 188 ? -23.778 -22.764 21.516 1.00 94.50 188 ASP A CA 1
ATOM 1478 C C . ASP A 1 188 ? -25.122 -23.313 22.013 1.00 94.50 188 ASP A C 1
ATOM 1480 O O . ASP A 1 188 ? -25.306 -23.588 23.203 1.00 94.50 188 ASP A O 1
ATOM 1484 N N . ASP A 1 189 ? -26.082 -23.455 21.097 1.00 91.56 189 ASP A N 1
ATOM 1485 C CA . ASP A 1 189 ? -27.417 -23.976 21.402 1.00 91.56 189 ASP A CA 1
ATOM 1486 C C . ASP A 1 189 ? -27.427 -25.458 21.790 1.00 91.56 189 ASP A C 1
ATOM 1488 O O . ASP A 1 189 ? -28.369 -25.889 22.461 1.00 91.56 189 ASP A O 1
ATOM 1492 N N . ALA A 1 190 ? -26.421 -26.239 21.392 1.00 91.31 190 ALA A N 1
ATOM 1493 C CA . ALA A 1 190 ? -26.339 -27.652 21.744 1.00 91.31 190 ALA A CA 1
ATOM 1494 C C . ALA A 1 190 ? -25.868 -27.817 23.192 1.00 91.31 190 ALA A C 1
ATOM 1496 O O . ALA A 1 190 ? -26.434 -28.609 23.943 1.00 91.31 190 ALA A O 1
ATOM 1497 N N . GLN A 1 191 ? -24.864 -27.037 23.601 1.00 90.62 191 GLN A N 1
ATOM 1498 C CA . GLN A 1 191 ? -24.309 -27.091 24.955 1.00 90.62 191 GLN A CA 1
ATOM 1499 C C . GLN A 1 191 ? -24.964 -26.115 25.939 1.00 90.62 191 GLN A C 1
ATOM 1501 O O . GLN A 1 191 ? -24.683 -26.197 27.136 1.00 90.62 191 GLN A O 1
ATOM 1506 N N . LYS A 1 192 ? -25.805 -25.188 25.459 1.00 91.50 192 LYS A N 1
ATOM 1507 C CA . LYS A 1 192 ? -26.427 -24.106 26.244 1.00 91.50 192 LYS A CA 1
ATOM 1508 C C . LYS A 1 192 ? -25.386 -23.239 26.961 1.00 91.50 192 LYS A C 1
ATOM 1510 O O . LYS A 1 192 ? -25.489 -22.953 28.160 1.00 91.50 192 LYS A O 1
ATOM 1515 N N . LYS A 1 193 ? -24.343 -22.850 26.222 1.00 91.44 193 LYS A N 1
ATOM 1516 C CA . LYS A 1 193 ? -23.188 -22.085 26.721 1.00 91.44 193 LYS A CA 1
ATOM 1517 C C . LYS A 1 193 ? -22.855 -20.903 25.821 1.00 91.44 193 LYS A C 1
ATOM 1519 O O . LYS A 1 193 ? -23.111 -20.924 24.623 1.00 91.44 193 LYS A O 1
ATOM 1524 N N . PHE A 1 194 ? -22.228 -19.896 26.417 1.00 94.25 194 PHE A N 1
ATOM 1525 C CA . PHE A 1 194 ? -21.581 -18.807 25.694 1.00 94.25 194 PHE A CA 1
ATOM 1526 C C . PHE A 1 194 ? -20.104 -19.155 25.542 1.00 94.25 194 PHE A C 1
ATOM 1528 O O . PHE A 1 194 ? -19.400 -19.294 26.542 1.00 94.25 194 PHE A O 1
ATOM 1535 N N . VAL A 1 195 ? -19.655 -19.358 24.307 1.00 96.44 195 VAL A N 1
ATOM 1536 C CA . VAL A 1 195 ? -18.307 -19.845 24.004 1.00 96.44 195 VAL A CA 1
ATOM 1537 C C . VAL A 1 195 ? -17.471 -18.687 23.465 1.00 96.44 195 VAL A C 1
ATOM 1539 O O . VAL A 1 195 ? -17.792 -18.163 22.399 1.00 96.44 195 VAL A O 1
ATOM 1542 N N . PRO A 1 196 ? -16.407 -18.256 24.162 1.00 97.25 196 PRO A N 1
ATOM 1543 C CA . PRO A 1 196 ? -15.440 -17.317 23.603 1.00 97.25 196 PRO A CA 1
ATOM 1544 C C . PRO A 1 196 ? -14.787 -17.883 22.335 1.00 97.25 196 PRO A C 1
ATOM 1546 O O . PRO A 1 196 ? -14.225 -18.977 22.356 1.00 97.25 196 PRO A O 1
ATOM 1549 N N . ILE A 1 197 ? -14.850 -17.142 21.228 1.00 97.31 197 ILE A N 1
ATOM 1550 C CA . ILE A 1 197 ? -14.303 -17.558 19.929 1.00 97.31 197 ILE A CA 1
ATOM 1551 C C . ILE A 1 197 ? -13.152 -16.639 19.524 1.00 97.31 197 ILE A C 1
ATOM 1553 O O . ILE A 1 197 ? -13.278 -15.418 19.575 1.00 97.31 197 ILE A O 1
ATOM 1557 N N . GLY A 1 198 ? -12.049 -17.213 19.036 1.00 96.56 198 GLY A N 1
ATOM 1558 C CA . GLY A 1 198 ? -10.958 -16.469 18.399 1.00 96.56 198 GLY A CA 1
ATOM 1559 C C . GLY A 1 198 ? -11.382 -15.864 17.055 1.00 96.56 198 GLY A C 1
ATOM 1560 O O . GLY A 1 198 ? -11.073 -16.403 15.997 1.00 96.56 198 GLY A O 1
ATOM 1561 N N . SER A 1 199 ? -12.161 -14.785 17.080 1.00 96.00 199 SER A N 1
ATOM 1562 C CA . SER A 1 199 ? -12.763 -14.155 15.905 1.00 96.00 199 SER A CA 1
ATOM 1563 C C . SER A 1 199 ? -12.899 -12.654 16.110 1.00 96.00 199 SER A C 1
ATOM 1565 O O . SER A 1 199 ? -13.133 -12.186 17.221 1.00 96.00 199 SER A O 1
ATOM 1567 N N . SER A 1 200 ? -12.813 -11.906 15.012 1.00 94.12 200 SER A N 1
ATOM 1568 C CA . SER A 1 200 ? -12.987 -10.458 15.000 1.00 94.12 200 SER A CA 1
ATOM 1569 C C . SER A 1 200 ? -14.447 -9.993 15.019 1.00 94.12 200 SER A C 1
ATOM 1571 O O . SER A 1 200 ? -14.657 -8.787 15.037 1.00 94.12 200 SER A O 1
ATOM 1573 N N . PHE A 1 201 ? -15.442 -10.887 14.961 1.00 94.62 201 PHE A N 1
ATOM 1574 C CA . PHE A 1 201 ? -16.859 -10.481 14.871 1.00 94.62 201 PHE A CA 1
ATOM 1575 C C . PHE A 1 201 ? -17.874 -11.468 15.471 1.00 94.62 201 PHE A C 1
ATOM 1577 O O . PHE A 1 201 ? -19.041 -11.122 15.601 1.00 94.62 201 PHE A O 1
ATOM 1584 N N . ARG A 1 202 ? -17.481 -12.705 15.813 1.00 97.31 202 ARG A N 1
ATOM 1585 C CA . ARG A 1 202 ? -18.430 -13.752 16.259 1.00 97.31 202 ARG A CA 1
ATOM 1586 C C . ARG A 1 202 ? -18.822 -13.682 17.735 1.00 97.31 202 ARG A C 1
ATOM 1588 O O . ARG A 1 202 ? -19.732 -14.387 18.155 1.00 97.31 202 ARG A O 1
ATOM 1595 N N . ASN A 1 203 ? -18.122 -12.891 18.545 1.00 97.94 203 ASN A N 1
ATOM 1596 C CA . ASN A 1 203 ? -18.433 -12.789 19.968 1.00 97.94 203 ASN A CA 1
ATOM 1597 C C . ASN A 1 203 ? -19.511 -11.732 20.196 1.00 97.94 203 ASN A C 1
ATOM 1599 O O . ASN A 1 203 ? -19.415 -10.620 19.680 1.00 97.94 203 ASN A O 1
ATOM 1603 N N . HIS A 1 204 ? -20.496 -12.068 21.019 1.00 98.19 204 HIS A N 1
ATOM 1604 C CA . HIS A 1 204 ? -21.561 -11.162 21.435 1.00 98.19 204 HIS A CA 1
ATOM 1605 C C . HIS A 1 204 ? -21.576 -11.040 22.956 1.00 98.19 204 HIS A C 1
ATOM 1607 O O . HIS A 1 204 ? -21.111 -11.946 23.647 1.00 98.19 204 HIS A O 1
ATOM 1613 N N . VAL A 1 205 ? -22.102 -9.934 23.476 1.00 98.06 205 VAL A N 1
ATOM 1614 C CA . VAL A 1 205 ? -22.339 -9.708 24.904 1.00 98.06 205 VAL A CA 1
ATOM 1615 C C . VAL A 1 205 ? -23.835 -9.797 25.167 1.00 98.06 205 VAL A C 1
ATOM 1617 O O . VAL A 1 205 ? -24.643 -9.154 24.500 1.00 98.06 205 VAL A O 1
ATOM 1620 N N . TRP A 1 206 ? -24.194 -10.588 26.167 1.00 97.38 206 TRP A N 1
ATOM 1621 C CA . TRP A 1 206 ? -25.549 -11.013 26.466 1.00 97.38 206 TRP A CA 1
ATOM 1622 C C . TRP A 1 206 ? -25.930 -10.634 27.893 1.00 97.38 206 TRP A C 1
ATOM 1624 O O . TRP A 1 206 ? -25.094 -10.691 28.797 1.00 97.38 206 TRP A O 1
ATOM 1634 N N . ALA A 1 207 ? -27.208 -10.328 28.108 1.00 96.06 207 ALA A N 1
ATOM 1635 C CA . ALA A 1 207 ? -27.785 -10.131 29.437 1.00 96.06 207 ALA A CA 1
ATOM 1636 C C . ALA A 1 207 ? -29.161 -10.806 29.547 1.00 96.06 207 ALA A C 1
ATOM 1638 O O . ALA A 1 207 ? -29.837 -10.991 28.529 1.00 96.06 207 ALA A O 1
ATOM 1639 N N . PRO A 1 208 ? -29.617 -11.166 30.758 1.00 94.25 208 PRO A N 1
ATOM 1640 C CA . PRO A 1 208 ? -30.930 -11.762 30.938 1.00 94.25 208 PRO A CA 1
ATOM 1641 C C . PRO A 1 208 ? -32.047 -10.767 30.603 1.00 94.25 208 PRO A C 1
ATOM 1643 O O . PRO A 1 208 ? -32.024 -9.607 31.011 1.00 94.25 208 PRO A O 1
ATOM 1646 N N . ALA A 1 209 ? -33.072 -11.243 29.901 1.00 90.19 209 ALA A N 1
ATOM 1647 C CA . ALA A 1 209 ? -34.278 -10.483 29.606 1.00 90.19 209 ALA A CA 1
ATOM 1648 C C . ALA A 1 209 ? -35.058 -10.156 30.890 1.00 90.19 209 ALA A C 1
ATOM 1650 O O . ALA A 1 209 ? -34.991 -10.885 31.885 1.00 90.19 209 ALA A O 1
ATOM 1651 N N . GLY A 1 210 ? -35.839 -9.077 30.851 1.00 86.50 210 GLY A N 1
ATOM 1652 C CA . GLY A 1 210 ? -36.694 -8.631 31.959 1.00 86.50 210 GLY A CA 1
ATOM 1653 C C . GLY A 1 210 ? -36.760 -7.112 32.089 1.00 86.50 210 GLY A C 1
ATOM 1654 O O . GLY A 1 210 ? -37.774 -6.584 32.527 1.00 86.50 210 GLY A O 1
ATOM 1655 N N . LEU A 1 211 ? -35.716 -6.414 31.637 1.00 89.81 211 LEU A N 1
ATOM 1656 C CA . LEU A 1 211 ? -35.673 -4.960 31.485 1.00 89.81 211 LEU A CA 1
ATOM 1657 C C . LEU A 1 211 ? -35.173 -4.593 30.082 1.00 89.81 211 LEU A C 1
ATOM 1659 O O . LEU A 1 211 ? -34.512 -5.416 29.438 1.00 89.81 211 LEU A O 1
ATOM 1663 N N . PRO A 1 212 ? -35.464 -3.375 29.592 1.00 92.62 212 PRO A N 1
ATOM 1664 C CA . PRO A 1 212 ? -34.859 -2.858 28.373 1.00 92.62 212 PRO A CA 1
ATOM 1665 C C . PRO A 1 212 ? -33.381 -2.539 28.641 1.00 92.62 212 PRO A C 1
ATOM 1667 O O . PRO A 1 212 ? -33.030 -1.403 28.924 1.00 92.62 212 PRO A O 1
ATOM 1670 N N . LEU A 1 213 ? -32.511 -3.546 28.608 1.00 95.06 213 LEU A N 1
ATOM 1671 C CA . LEU A 1 213 ? -31.080 -3.393 28.874 1.00 95.06 213 LEU A CA 1
ATOM 1672 C C . LEU A 1 213 ? -30.316 -2.952 27.618 1.00 95.06 213 LEU A C 1
ATOM 1674 O O . LEU A 1 213 ? -30.704 -3.270 26.494 1.00 95.06 213 LEU A O 1
ATOM 1678 N N . THR A 1 214 ? -29.212 -2.239 27.817 1.00 97.19 214 THR A N 1
ATOM 1679 C CA . THR A 1 214 ? -28.232 -1.903 26.778 1.00 97.19 214 THR A CA 1
ATOM 1680 C C . THR A 1 214 ? -26.820 -2.029 27.334 1.00 97.19 214 THR A C 1
ATOM 1682 O O . THR A 1 214 ? -26.617 -1.945 28.546 1.00 97.19 214 THR A O 1
ATOM 1685 N N . LEU A 1 215 ? -25.847 -2.219 26.446 1.00 97.12 215 LEU A N 1
ATOM 1686 C CA . LEU A 1 215 ? -24.435 -2.164 26.797 1.00 97.12 215 LEU A CA 1
ATOM 1687 C C . LEU A 1 215 ? -23.841 -0.840 26.316 1.00 97.12 215 LEU A C 1
ATOM 1689 O O . LEU A 1 215 ? -23.970 -0.496 25.142 1.00 97.12 215 LEU A O 1
ATOM 1693 N N . GLU A 1 216 ? -23.169 -0.124 27.204 1.00 95.75 216 GLU A N 1
ATOM 1694 C CA . GLU A 1 216 ? -22.192 0.890 26.820 1.00 95.75 216 GLU A CA 1
ATOM 1695 C C . GLU A 1 216 ? -20.805 0.235 26.811 1.00 95.75 216 GLU A C 1
ATOM 1697 O O . GLU A 1 216 ? -20.381 -0.387 27.789 1.00 95.75 216 GLU A O 1
ATOM 1702 N N . PHE A 1 217 ? -20.131 0.336 25.667 1.00 94.00 217 PHE A N 1
ATOM 1703 C CA . PHE A 1 217 ? -18.819 -0.246 25.415 1.00 94.00 217 PHE A CA 1
ATOM 1704 C C . PHE A 1 217 ? -17.816 0.885 25.213 1.00 94.00 217 PHE A C 1
ATOM 1706 O O . PHE A 1 217 ? -17.895 1.600 24.213 1.00 94.00 217 PHE A O 1
ATOM 1713 N N . ASP A 1 218 ? -16.880 1.030 26.145 1.00 92.62 218 ASP A N 1
ATOM 1714 C CA . ASP A 1 218 ? -15.881 2.092 26.112 1.00 92.62 218 ASP A CA 1
ATOM 1715 C C . ASP A 1 218 ? -14.458 1.532 26.112 1.00 92.62 218 ASP A C 1
ATOM 1717 O O . ASP A 1 218 ? -14.178 0.465 26.669 1.00 92.62 218 ASP A O 1
ATOM 1721 N N . VAL A 1 219 ? -13.549 2.253 25.460 1.00 93.50 219 VAL A N 1
ATOM 1722 C CA . VAL A 1 219 ? -12.155 1.834 25.293 1.00 93.50 219 VAL A CA 1
ATOM 1723 C C . VAL A 1 219 ? -11.234 2.930 25.802 1.00 93.50 219 VAL A C 1
ATOM 1725 O O . VAL A 1 219 ? -11.070 3.981 25.182 1.00 93.50 219 VAL A O 1
ATOM 1728 N N . GLY A 1 220 ? -10.617 2.648 26.945 1.00 93.94 220 GLY A N 1
ATOM 1729 C CA . GLY A 1 220 ? -9.605 3.476 27.575 1.00 93.94 220 GLY A CA 1
ATOM 1730 C C . GLY A 1 220 ? -8.193 3.090 27.143 1.00 93.94 220 GLY A C 1
ATOM 1731 O O . GLY A 1 220 ? -7.914 1.945 26.782 1.00 93.94 220 GLY A O 1
ATOM 1732 N N . PHE A 1 221 ? -7.286 4.058 27.233 1.00 95.81 221 PHE A N 1
ATOM 1733 C CA . PHE A 1 221 ? -5.883 3.904 26.863 1.00 95.81 221 PHE A CA 1
ATOM 1734 C C . PHE A 1 221 ? -4.981 4.391 27.988 1.00 95.81 221 PHE A C 1
ATOM 1736 O O . PHE A 1 221 ? -5.309 5.347 28.695 1.00 95.81 221 PHE A O 1
ATOM 1743 N N . SER A 1 222 ? -3.824 3.750 28.129 1.00 95.81 222 SER A N 1
ATOM 1744 C CA . SER A 1 222 ? -2.812 4.179 29.086 1.00 95.81 222 SER A CA 1
ATOM 1745 C C . SER A 1 222 ? -2.273 5.586 28.758 1.00 95.81 222 SER A C 1
ATOM 1747 O O . SER A 1 222 ? -2.281 6.002 27.592 1.00 95.81 222 SER A O 1
ATOM 1749 N N . PRO A 1 223 ? -1.732 6.321 29.751 1.00 96.81 223 PRO A N 1
ATOM 1750 C CA . PRO A 1 223 ? -1.056 7.593 29.499 1.00 96.81 223 PRO A CA 1
ATOM 1751 C C . PRO A 1 223 ? 0.078 7.492 28.468 1.00 96.81 223 PRO A C 1
ATOM 1753 O O . PRO A 1 223 ? 0.273 8.426 27.693 1.00 96.81 223 PRO A O 1
ATOM 1756 N N . ALA A 1 224 ? 0.790 6.359 28.423 1.00 96.56 224 ALA A N 1
ATOM 1757 C CA . ALA A 1 224 ? 1.846 6.107 27.444 1.00 96.56 224 ALA A CA 1
ATOM 1758 C C . ALA A 1 224 ? 1.281 6.048 26.017 1.00 96.56 224 ALA A C 1
ATOM 1760 O O . ALA A 1 224 ? 1.722 6.799 25.151 1.00 96.56 224 ALA A O 1
ATOM 1761 N N . THR A 1 225 ? 0.214 5.275 25.803 1.00 97.06 225 THR A N 1
ATOM 1762 C CA . THR A 1 225 ? -0.472 5.175 24.507 1.00 97.06 225 THR A CA 1
ATOM 1763 C C . THR A 1 225 ? -0.977 6.537 24.018 1.00 97.06 225 THR A C 1
ATOM 1765 O O . THR A 1 225 ? -0.843 6.873 22.841 1.00 97.06 225 THR A O 1
ATOM 1768 N N . LEU A 1 226 ? -1.546 7.351 24.916 1.00 97.75 226 LEU A N 1
ATOM 1769 C CA . LEU A 1 226 ? -2.016 8.700 24.582 1.00 97.75 226 LEU A CA 1
ATOM 1770 C C . LEU A 1 226 ? -0.854 9.644 24.232 1.00 97.75 226 LEU A C 1
ATOM 1772 O O . LEU A 1 226 ? -0.975 10.447 23.303 1.00 97.75 226 LEU A O 1
ATOM 1776 N N . ALA A 1 227 ? 0.281 9.534 24.930 1.00 98.12 227 ALA A N 1
ATOM 1777 C CA . ALA A 1 227 ? 1.492 10.285 24.606 1.00 98.12 227 ALA A CA 1
ATOM 1778 C C . ALA A 1 227 ? 2.056 9.884 23.233 1.00 98.12 227 ALA A C 1
ATOM 1780 O O . ALA A 1 227 ? 2.406 10.754 22.433 1.00 98.12 227 ALA A O 1
ATOM 1781 N N . SER A 1 228 ? 2.065 8.590 22.915 1.00 98.44 228 SER A N 1
ATOM 1782 C CA . SER A 1 228 ? 2.466 8.087 21.601 1.00 98.44 228 SER A CA 1
ATOM 1783 C C . SER A 1 228 ? 1.537 8.579 20.495 1.00 98.44 228 SER A C 1
ATOM 1785 O O . SER A 1 228 ? 2.021 9.068 19.479 1.00 98.44 228 SER A O 1
ATOM 1787 N N . ALA A 1 229 ? 0.215 8.567 20.695 1.00 98.31 229 ALA A N 1
ATOM 1788 C CA . ALA A 1 229 ? -0.734 9.147 19.739 1.00 98.31 229 ALA A CA 1
ATOM 1789 C C . ALA A 1 229 ? -0.486 10.651 19.505 1.00 98.31 229 ALA A C 1
ATOM 1791 O O . ALA A 1 229 ? -0.525 11.124 18.365 1.00 98.31 229 ALA A O 1
ATOM 1792 N N . ALA A 1 230 ? -0.168 11.407 20.563 1.00 98.44 230 ALA A N 1
ATOM 1793 C CA . ALA A 1 230 ? 0.215 12.813 20.443 1.00 98.44 230 ALA A CA 1
ATOM 1794 C C . ALA A 1 230 ? 1.518 12.985 19.646 1.00 98.44 230 ALA A C 1
ATOM 1796 O O . ALA A 1 230 ? 1.621 13.892 18.819 1.00 98.44 230 ALA A O 1
ATOM 1797 N N . GLN A 1 231 ? 2.499 12.102 19.847 1.00 98.69 231 GLN A N 1
ATOM 1798 C CA . GLN A 1 231 ? 3.741 12.115 19.081 1.00 98.69 231 GLN A CA 1
ATOM 1799 C C . GLN A 1 231 ? 3.508 11.757 17.606 1.00 98.69 231 GLN A C 1
ATOM 1801 O O . GLN A 1 231 ? 4.083 12.422 16.743 1.00 98.69 231 GLN A O 1
ATOM 1806 N N . VAL A 1 232 ? 2.635 10.788 17.303 1.00 98.75 232 VAL A N 1
ATOM 1807 C CA . VAL A 1 232 ? 2.211 10.483 15.924 1.00 98.75 232 VAL A CA 1
ATOM 1808 C C . VAL A 1 232 ? 1.603 11.724 15.272 1.00 98.75 232 VAL A C 1
ATOM 1810 O O . VAL A 1 232 ? 2.002 12.081 14.166 1.00 98.75 232 VAL A O 1
ATOM 1813 N N . PHE A 1 233 ? 0.694 12.428 15.956 1.00 98.56 233 PHE A N 1
ATOM 1814 C CA . PHE A 1 233 ? 0.113 13.676 15.446 1.00 98.56 233 PHE A CA 1
ATOM 1815 C C . PHE A 1 233 ? 1.182 14.725 15.117 1.00 98.56 233 PHE A C 1
ATOM 1817 O O . PHE A 1 233 ? 1.149 15.311 14.034 1.00 98.56 233 PHE A O 1
ATOM 1824 N N . THR A 1 234 ? 2.148 14.937 16.014 1.00 98.44 234 THR A N 1
ATOM 1825 C CA . THR A 1 234 ? 3.249 15.887 15.796 1.00 98.44 234 THR A CA 1
ATOM 1826 C C . THR A 1 234 ? 4.100 15.493 14.591 1.00 98.44 234 THR A C 1
ATOM 1828 O O . THR A 1 234 ? 4.267 16.299 13.679 1.00 98.44 234 THR A O 1
ATOM 1831 N N . ARG A 1 235 ? 4.560 14.236 14.517 1.00 98.44 235 ARG A N 1
ATOM 1832 C CA . ARG A 1 235 ? 5.380 13.752 13.394 1.00 98.44 235 ARG A CA 1
ATOM 1833 C C . ARG A 1 235 ? 4.642 13.835 12.065 1.00 98.44 235 ARG A C 1
ATOM 1835 O O . ARG A 1 235 ? 5.226 14.219 11.058 1.00 98.44 235 ARG A O 1
ATOM 1842 N N . LEU A 1 236 ? 3.353 13.508 12.059 1.00 97.75 236 LEU A N 1
ATOM 1843 C CA . LEU A 1 236 ? 2.500 13.639 10.885 1.00 97.75 236 LEU A CA 1
ATOM 1844 C C . LEU A 1 236 ? 2.433 15.098 10.424 1.00 97.75 236 LEU A C 1
ATOM 1846 O O . LEU A 1 236 ? 2.637 15.379 9.245 1.00 97.75 236 LEU A O 1
ATOM 1850 N N . CYS A 1 237 ? 2.212 16.034 11.351 1.00 97.94 237 CYS A N 1
ATOM 1851 C CA . CYS A 1 237 ? 2.247 17.456 11.041 1.00 97.94 237 CYS A CA 1
ATOM 1852 C C . CYS A 1 237 ? 3.602 17.884 10.470 1.00 97.94 237 CYS A C 1
ATOM 1854 O O . CYS A 1 237 ? 3.615 18.637 9.500 1.00 97.94 237 CYS A O 1
ATOM 1856 N N . ASP A 1 238 ? 4.721 17.405 11.014 1.00 97.00 238 ASP A N 1
ATOM 1857 C CA . ASP A 1 238 ? 6.071 17.738 10.540 1.00 97.00 238 ASP A CA 1
ATOM 1858 C C . ASP A 1 238 ? 6.327 17.223 9.118 1.00 97.00 238 ASP A C 1
ATOM 1860 O O . ASP A 1 238 ? 6.849 17.965 8.284 1.00 97.00 238 ASP A O 1
ATOM 1864 N N . GLN A 1 239 ? 5.889 15.996 8.819 1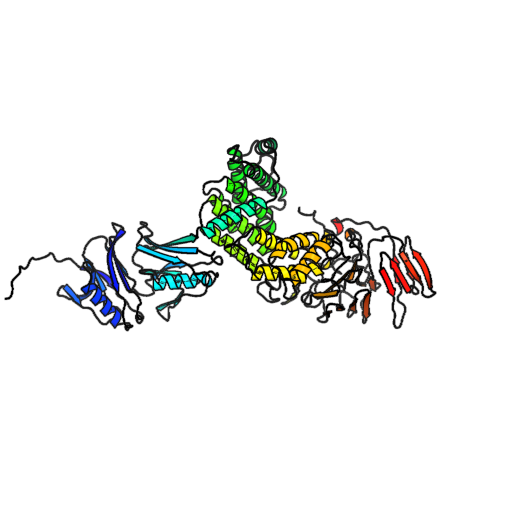.00 95.56 239 GLN A N 1
ATOM 1865 C CA . GLN A 1 239 ? 6.070 15.359 7.511 1.00 95.56 239 GLN A CA 1
ATOM 1866 C C . GLN A 1 239 ? 5.147 15.913 6.418 1.00 95.56 239 GLN A C 1
ATOM 1868 O O . GLN A 1 239 ? 5.462 15.780 5.236 1.00 95.56 239 GLN A O 1
ATOM 1873 N N . ILE A 1 240 ? 4.014 16.540 6.765 1.00 96.25 240 ILE A N 1
ATOM 1874 C CA . ILE A 1 240 ? 3.140 17.182 5.773 1.00 96.25 240 ILE A CA 1
ATOM 1875 C C . ILE A 1 240 ? 3.884 18.374 5.136 1.00 96.25 240 ILE A C 1
ATOM 1877 O O . ILE A 1 240 ? 4.196 19.339 5.850 1.00 96.25 240 ILE A O 1
ATOM 1881 N N . PRO A 1 241 ? 4.128 18.362 3.805 1.00 93.31 241 PRO A N 1
ATOM 1882 C CA . PRO A 1 241 ? 4.773 19.475 3.113 1.00 93.31 241 PRO A CA 1
ATOM 1883 C C . PRO A 1 241 ? 3.872 20.709 3.143 1.00 93.31 241 PRO A C 1
ATOM 1885 O O . PRO A 1 241 ? 2.727 20.652 2.694 1.00 93.31 241 PRO A O 1
ATOM 1888 N N . LYS A 1 242 ? 4.374 21.829 3.668 1.00 93.75 242 LYS A N 1
ATOM 1889 C CA . LYS A 1 242 ? 3.585 23.056 3.855 1.00 93.75 242 LYS A CA 1
ATOM 1890 C C . LYS A 1 242 ? 3.893 24.052 2.745 1.00 93.75 242 LYS A C 1
ATOM 1892 O O . LYS A 1 242 ? 5.040 24.448 2.569 1.00 93.75 242 LYS A O 1
ATOM 1897 N N . SER A 1 243 ? 2.855 24.493 2.040 1.00 92.75 243 SER A N 1
ATOM 1898 C CA . SER A 1 243 ? 2.907 25.644 1.134 1.00 92.75 243 SER A CA 1
ATOM 1899 C C . SER A 1 243 ? 2.096 26.771 1.764 1.00 92.75 243 SER A C 1
ATOM 1901 O O . SER A 1 243 ? 0.867 26.772 1.695 1.00 92.75 243 SER A O 1
ATOM 1903 N N . ILE A 1 244 ? 2.779 27.678 2.465 1.00 96.62 244 ILE A N 1
ATOM 1904 C CA . ILE A 1 244 ? 2.136 28.732 3.258 1.00 96.62 244 ILE A CA 1
ATOM 1905 C C . ILE A 1 244 ? 1.841 29.938 2.345 1.00 96.62 244 ILE A C 1
ATOM 1907 O O . ILE A 1 244 ? 2.785 30.532 1.826 1.00 96.62 244 ILE A O 1
ATOM 1911 N N . PRO A 1 245 ? 0.565 30.296 2.108 1.00 97.38 245 PRO A N 1
ATOM 1912 C CA . PRO A 1 245 ? 0.196 31.497 1.355 1.00 97.38 245 PRO A CA 1
ATOM 1913 C C . PRO A 1 245 ? 0.358 32.772 2.196 1.00 97.38 245 PRO A C 1
ATOM 1915 O O . PRO A 1 245 ? 0.467 32.707 3.423 1.00 97.38 245 PRO A O 1
ATOM 1918 N N . SER A 1 246 ? 0.326 33.940 1.549 1.00 97.94 246 SER A N 1
ATOM 1919 C CA . SER A 1 246 ? 0.210 35.212 2.270 1.00 97.94 246 SER A CA 1
ATOM 1920 C C . SER A 1 246 ? -1.219 35.419 2.795 1.00 97.94 246 SER A C 1
ATOM 1922 O O . SER A 1 246 ? -2.173 34.859 2.254 1.00 97.94 246 SER A O 1
ATOM 1924 N N . ALA A 1 247 ? -1.392 36.257 3.823 1.00 97.19 247 ALA A N 1
ATOM 1925 C CA . ALA A 1 247 ? -2.730 36.636 4.294 1.00 97.19 247 ALA A CA 1
ATOM 1926 C C . ALA A 1 247 ? -3.551 37.319 3.182 1.00 97.19 247 ALA A C 1
ATOM 1928 O O . ALA A 1 247 ? -4.734 37.040 3.033 1.00 97.19 247 ALA A O 1
ATOM 1929 N N . GLN A 1 248 ? -2.897 38.118 2.330 1.00 98.12 248 GLN A N 1
ATOM 1930 C CA . GLN A 1 248 ? -3.531 38.759 1.178 1.00 98.12 248 GLN A CA 1
ATOM 1931 C C . GLN A 1 248 ? -4.085 37.740 0.170 1.00 98.12 248 GLN A C 1
ATOM 1933 O O . GLN A 1 248 ? -5.185 37.936 -0.343 1.00 98.12 248 GLN A O 1
ATOM 1938 N N . ASP A 1 249 ? -3.360 36.648 -0.098 1.00 98.06 249 ASP A N 1
ATOM 1939 C CA . ASP A 1 249 ? -3.852 35.573 -0.971 1.00 98.06 249 ASP A CA 1
ATOM 1940 C C . ASP A 1 249 ? -5.085 34.897 -0.366 1.00 98.06 249 ASP A C 1
ATOM 1942 O O . ASP A 1 249 ? -6.064 34.645 -1.070 1.00 98.06 249 ASP A O 1
ATOM 1946 N N . ILE A 1 250 ? -5.049 34.624 0.944 1.00 98.50 250 ILE A N 1
ATOM 1947 C CA . ILE A 1 250 ? -6.174 34.021 1.663 1.00 98.50 250 ILE A CA 1
ATOM 1948 C C . ILE A 1 250 ? -7.395 34.942 1.600 1.00 98.50 250 ILE A C 1
ATOM 1950 O O . ILE A 1 250 ? -8.471 34.487 1.216 1.00 98.50 250 ILE A O 1
ATOM 1954 N N . ASP A 1 251 ? -7.235 36.227 1.920 1.00 98.38 251 ASP A N 1
ATOM 1955 C CA . ASP A 1 251 ? -8.313 37.219 1.871 1.00 98.38 251 ASP A CA 1
ATOM 1956 C C . ASP A 1 251 ? -8.900 37.346 0.459 1.00 98.38 251 ASP A C 1
ATOM 1958 O O . ASP A 1 251 ? -10.120 37.422 0.291 1.00 98.38 251 ASP A O 1
ATOM 1962 N N . ALA A 1 252 ? -8.051 37.306 -0.573 1.00 98.31 252 ALA A N 1
ATOM 1963 C CA . ALA A 1 252 ? -8.492 37.322 -1.963 1.00 98.31 252 ALA A CA 1
ATOM 1964 C C . ALA A 1 252 ? -9.325 36.080 -2.316 1.00 98.31 252 ALA A C 1
ATOM 1966 O O . ALA A 1 252 ? -10.382 36.214 -2.935 1.00 98.31 252 ALA A O 1
ATOM 1967 N N . TRP A 1 253 ? -8.901 34.882 -1.898 1.00 98.31 253 TRP A N 1
ATOM 1968 C CA . TRP A 1 253 ? -9.680 33.656 -2.104 1.00 98.31 253 TRP A CA 1
ATOM 1969 C C . TRP A 1 253 ? -10.998 33.677 -1.330 1.00 98.31 253 TRP A C 1
ATOM 1971 O O . TRP A 1 253 ? -12.020 33.230 -1.848 1.00 98.31 253 TRP A O 1
ATOM 1981 N N . LEU A 1 254 ? -10.987 34.196 -0.100 1.00 98.25 254 LEU A N 1
ATOM 1982 C CA . LEU A 1 254 ? -12.166 34.274 0.762 1.00 98.25 254 LEU A CA 1
ATOM 1983 C C . LEU A 1 254 ? -13.136 35.402 0.368 1.00 98.25 254 LEU A C 1
ATOM 1985 O O . LEU A 1 254 ? -14.244 35.476 0.902 1.00 98.25 254 LEU A O 1
ATOM 1989 N N . SER A 1 255 ? -12.778 36.254 -0.596 1.00 97.56 255 SER A N 1
ATOM 1990 C CA . SER A 1 255 ? -13.662 37.297 -1.117 1.00 97.56 255 SER A CA 1
ATOM 1991 C C . SER A 1 255 ? -14.908 36.697 -1.786 1.00 97.56 255 SER A C 1
ATOM 1993 O O . SER A 1 255 ? -14.850 36.107 -2.868 1.00 97.56 255 SER A O 1
ATOM 1995 N N . GLY A 1 256 ? -16.065 36.864 -1.140 1.00 95.56 256 GLY A N 1
ATOM 1996 C CA . GLY A 1 256 ? -17.329 36.264 -1.578 1.00 95.56 256 GLY A CA 1
ATOM 1997 C C . GLY A 1 256 ? -17.469 34.777 -1.235 1.00 95.56 256 GLY A C 1
ATOM 1998 O O . GLY A 1 256 ? -18.328 34.108 -1.811 1.00 95.56 256 GLY A O 1
ATOM 1999 N N . PHE A 1 257 ? -16.640 34.256 -0.322 1.00 98.38 257 PHE A N 1
ATOM 2000 C CA . PHE A 1 257 ? -16.795 32.908 0.216 1.00 98.38 257 PHE A CA 1
ATOM 2001 C C . PHE A 1 257 ? -18.142 32.773 0.928 1.00 98.38 257 PHE A C 1
ATOM 2003 O O . PHE A 1 257 ? -18.499 33.595 1.770 1.00 98.38 257 PHE A O 1
ATOM 2010 N N . SER A 1 258 ? -18.906 31.752 0.559 1.00 97.50 258 SER A N 1
ATOM 2011 C CA . SER A 1 258 ? -20.225 31.476 1.135 1.00 97.50 258 SER A CA 1
ATOM 2012 C C . SER A 1 258 ? -20.554 29.993 0.999 1.00 97.50 258 SER A C 1
ATOM 2014 O O . SER A 1 258 ? -20.146 29.347 0.033 1.00 97.50 258 SER A O 1
ATOM 2016 N N . ASP A 1 259 ? -21.242 29.431 1.994 1.00 96.00 259 ASP A N 1
ATOM 2017 C CA . ASP A 1 259 ? -21.660 28.021 2.034 1.00 96.00 259 ASP A CA 1
ATOM 2018 C C . ASP A 1 259 ? -20.525 27.002 1.800 1.00 96.00 259 ASP A C 1
ATOM 2020 O O . ASP A 1 259 ? -20.732 25.916 1.246 1.00 96.00 259 ASP A O 1
ATOM 2024 N N . GLY A 1 260 ? -19.304 27.342 2.226 1.00 97.56 260 GLY A N 1
ATOM 2025 C CA . GLY A 1 260 ? -18.116 26.512 2.030 1.00 97.56 260 GLY A CA 1
ATOM 2026 C C . GLY A 1 260 ? -17.510 26.573 0.621 1.00 97.56 260 GLY A C 1
ATOM 2027 O O . GLY A 1 260 ? -16.670 25.738 0.294 1.00 97.56 260 GLY A O 1
ATOM 2028 N N . LYS A 1 261 ? -17.921 27.515 -0.236 1.00 98.19 261 LYS A N 1
ATOM 2029 C CA . LYS A 1 261 ? -17.455 27.650 -1.626 1.00 98.19 261 LYS A CA 1
ATOM 2030 C C . LYS A 1 261 ? -16.622 28.911 -1.831 1.00 98.19 261 LYS A C 1
ATOM 2032 O O . LYS A 1 261 ? -16.971 29.979 -1.338 1.00 98.19 261 LYS A O 1
ATOM 2037 N N . PHE A 1 262 ? -15.569 28.802 -2.640 1.00 98.50 262 PHE A N 1
ATOM 2038 C CA . PHE A 1 262 ? -14.821 29.950 -3.157 1.00 98.50 262 PHE A CA 1
ATOM 2039 C C . PHE A 1 262 ? -15.520 30.491 -4.410 1.00 98.50 262 PHE A C 1
ATOM 2041 O O . PHE A 1 262 ? -15.858 29.716 -5.303 1.00 98.50 262 PHE A O 1
ATOM 2048 N N . ARG A 1 263 ? -15.738 31.809 -4.489 1.00 97.81 263 ARG A N 1
ATOM 2049 C CA . ARG A 1 263 ? -16.575 32.440 -5.530 1.00 97.81 263 ARG A CA 1
ATOM 2050 C C . ARG A 1 263 ? -16.081 32.205 -6.962 1.00 97.81 263 ARG A C 1
ATOM 2052 O O . ARG A 1 263 ? -16.880 32.132 -7.885 1.00 97.81 263 ARG A O 1
ATOM 2059 N N . ASP A 1 264 ? -14.772 32.142 -7.147 1.00 96.69 264 ASP A N 1
ATOM 2060 C CA . ASP A 1 264 ? -14.091 32.036 -8.439 1.00 96.69 264 ASP A CA 1
ATOM 2061 C C . ASP A 1 264 ? -13.885 30.588 -8.915 1.00 96.69 264 ASP A C 1
ATOM 2063 O O . ASP A 1 264 ? -13.339 30.368 -9.994 1.00 96.69 264 ASP A O 1
ATOM 2067 N N . ILE A 1 265 ? -14.329 29.593 -8.140 1.00 97.75 265 ILE A N 1
ATOM 2068 C CA . ILE A 1 265 ? -14.293 28.186 -8.540 1.00 97.75 265 ILE A CA 1
ATOM 2069 C C . ILE A 1 265 ? -15.658 27.787 -9.099 1.00 97.75 265 ILE A C 1
ATOM 2071 O O . ILE A 1 265 ? -16.694 27.973 -8.462 1.00 97.75 265 ILE A O 1
ATOM 2075 N N . THR A 1 266 ? -15.658 27.176 -10.285 1.00 94.81 266 THR A N 1
ATOM 2076 C CA . THR A 1 266 ? -16.859 26.536 -10.830 1.00 94.81 266 THR A CA 1
ATOM 2077 C C . THR A 1 266 ? -17.016 25.152 -10.210 1.00 94.81 266 THR A C 1
ATOM 2079 O O . THR A 1 266 ? -16.099 24.332 -10.264 1.00 94.81 266 THR A O 1
ATOM 2082 N N . TYR A 1 267 ? -18.178 24.891 -9.612 1.00 94.75 267 TYR A N 1
ATOM 2083 C CA . TYR A 1 267 ? -18.467 23.628 -8.938 1.00 94.75 267 TYR A CA 1
ATOM 2084 C C . TYR A 1 267 ? -19.397 22.748 -9.774 1.00 94.75 267 TYR A C 1
ATOM 2086 O O . TYR A 1 267 ? -20.365 23.266 -10.338 1.00 94.75 267 TYR A O 1
ATOM 2094 N N . PRO A 1 268 ? -19.167 21.424 -9.809 1.00 92.38 268 PRO A N 1
ATOM 2095 C CA . PRO A 1 268 ? -20.108 20.500 -10.421 1.00 92.38 268 PRO A CA 1
ATOM 2096 C C . PRO A 1 268 ? -21.477 20.536 -9.735 1.00 92.38 268 PRO A C 1
ATOM 2098 O O . PRO A 1 268 ? -21.588 20.806 -8.537 1.00 92.38 268 PRO A O 1
ATOM 2101 N N . ALA A 1 269 ? -22.529 20.210 -10.487 1.00 89.69 269 ALA A N 1
ATOM 2102 C CA . ALA A 1 269 ? -23.860 20.046 -9.917 1.00 89.69 269 ALA A CA 1
ATOM 2103 C C . ALA A 1 269 ? -23.880 18.874 -8.920 1.00 89.69 269 ALA A C 1
ATOM 2105 O O . ALA A 1 269 ? -23.258 17.831 -9.150 1.00 89.69 269 ALA A O 1
ATOM 2106 N N . GLN A 1 270 ? -24.621 19.020 -7.822 1.00 85.94 270 GLN A N 1
ATOM 2107 C CA . GLN A 1 270 ? -24.737 17.968 -6.815 1.00 85.94 270 GLN A CA 1
ATOM 2108 C C . GLN A 1 270 ? -25.295 16.674 -7.435 1.00 85.94 270 GLN A C 1
ATOM 2110 O O . GLN A 1 270 ? -26.254 16.699 -8.202 1.00 85.94 270 GLN A O 1
ATOM 2115 N N . GLY A 1 271 ? -24.681 15.533 -7.110 1.00 84.81 271 GLY A N 1
ATOM 2116 C CA . GLY A 1 271 ? -25.100 14.213 -7.598 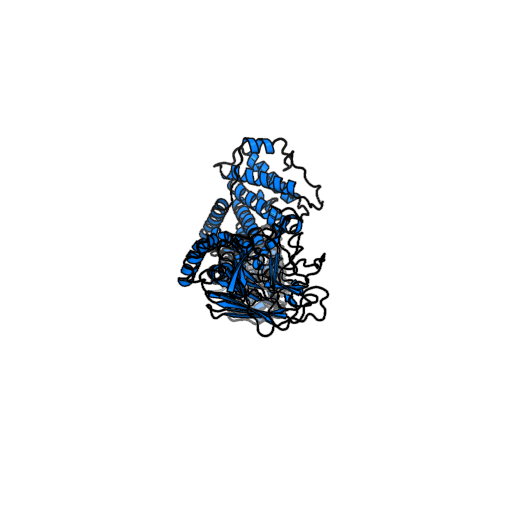1.00 84.81 271 GLY A CA 1
ATOM 2117 C C . GLY A 1 271 ? -24.661 13.856 -9.026 1.00 84.81 271 GLY A C 1
ATOM 2118 O O . GLY A 1 271 ? -24.855 12.704 -9.429 1.00 84.81 271 GLY A O 1
ATOM 2119 N N . SER A 1 272 ? -24.046 14.792 -9.761 1.00 86.12 272 SER A N 1
ATOM 2120 C CA . SER A 1 272 ? -23.473 14.531 -11.088 1.00 86.12 272 SER A CA 1
ATOM 2121 C C . SER A 1 272 ? -22.209 13.665 -11.014 1.00 86.12 272 SER A C 1
ATOM 2123 O O . SER A 1 272 ? -21.499 13.654 -10.003 1.00 86.12 272 SER A O 1
ATOM 2125 N N . THR A 1 273 ? -21.943 12.916 -12.088 1.00 90.88 273 THR A N 1
ATOM 2126 C CA . THR A 1 273 ? -20.631 12.298 -12.314 1.00 90.88 273 THR A CA 1
ATOM 2127 C C . THR A 1 273 ? -19.666 13.379 -12.777 1.00 90.88 273 THR A C 1
ATOM 2129 O O . THR A 1 273 ? -19.999 14.168 -13.658 1.00 90.88 273 THR A O 1
ATOM 2132 N N . VAL A 1 274 ? -18.483 13.422 -12.173 1.00 91.94 274 VAL A N 1
ATOM 2133 C CA . VAL A 1 274 ? -17.503 14.486 -12.384 1.00 91.94 274 VAL A CA 1
ATOM 2134 C C . VAL A 1 274 ? -16.237 13.880 -12.981 1.00 91.94 274 VAL A C 1
ATOM 2136 O O . VAL A 1 274 ? -15.534 13.114 -12.320 1.00 91.94 274 VAL A O 1
ATOM 2139 N N . GLU A 1 275 ? -15.966 14.216 -14.241 1.00 87.94 275 GLU A N 1
ATOM 2140 C CA . GLU A 1 275 ? -14.769 13.773 -14.967 1.00 87.94 275 GLU A CA 1
ATOM 2141 C C . GLU A 1 275 ? -13.612 14.762 -14.788 1.00 87.94 275 GLU A C 1
ATOM 2143 O O . GLU A 1 275 ? -12.510 14.359 -14.412 1.00 87.94 275 GLU A O 1
ATOM 2148 N N . ASP A 1 276 ? -13.879 16.061 -14.970 1.00 90.50 276 ASP A N 1
ATOM 2149 C CA . ASP A 1 276 ? -12.923 17.125 -14.664 1.00 90.50 276 ASP A CA 1
ATOM 2150 C C . ASP A 1 276 ? -12.991 17.504 -13.180 1.00 90.50 276 ASP A C 1
ATOM 2152 O O . ASP A 1 276 ? -13.946 18.116 -12.696 1.00 90.50 276 ASP A O 1
ATOM 2156 N N . ILE A 1 277 ? -11.940 17.137 -12.450 1.00 93.06 277 ILE A N 1
ATOM 2157 C CA . ILE A 1 277 ? -11.801 17.409 -11.018 1.00 93.06 277 ILE A CA 1
ATOM 2158 C C . ILE A 1 277 ? -10.961 18.655 -10.716 1.00 93.06 277 ILE A C 1
ATOM 2160 O O . ILE A 1 277 ? -10.679 18.905 -9.545 1.00 93.06 277 ILE A O 1
ATOM 2164 N N . SER A 1 278 ? -10.539 19.429 -11.720 1.00 94.56 278 SER A N 1
ATOM 2165 C CA . SER A 1 278 ? -9.649 20.589 -11.552 1.00 94.56 278 SER A CA 1
ATOM 2166 C C . SER A 1 278 ? -10.171 21.583 -10.506 1.00 94.56 278 SER A C 1
ATOM 2168 O O . SER A 1 278 ? -9.444 21.950 -9.578 1.00 94.56 278 SER A O 1
ATOM 2170 N N . GLY A 1 279 ? -11.460 21.928 -10.572 1.00 96.25 279 GLY A N 1
ATOM 2171 C CA . GLY A 1 279 ? -12.122 22.798 -9.596 1.00 96.25 279 GLY A CA 1
ATOM 2172 C C . GLY A 1 279 ? -12.161 22.209 -8.181 1.00 96.25 279 GLY A C 1
ATOM 2173 O O . GLY A 1 279 ? -11.921 22.921 -7.205 1.00 96.25 279 GLY A O 1
ATOM 2174 N N . LEU A 1 280 ? -12.388 20.896 -8.048 1.00 96.75 280 LEU A N 1
ATOM 2175 C CA . LEU A 1 280 ? -12.373 20.207 -6.749 1.00 96.75 280 LEU A CA 1
ATOM 2176 C C . LEU A 1 280 ? -10.961 20.156 -6.153 1.00 96.75 280 LEU A C 1
ATOM 2178 O O . LEU A 1 280 ? -10.785 20.356 -4.949 1.00 96.75 280 LEU A O 1
ATOM 2182 N N . ASN A 1 281 ? -9.956 19.927 -6.998 1.00 96.69 281 ASN A N 1
ATOM 2183 C CA . ASN A 1 281 ? -8.557 19.915 -6.600 1.00 96.69 281 ASN A CA 1
ATOM 2184 C C . ASN A 1 281 ? -8.116 21.304 -6.115 1.00 96.69 281 ASN A C 1
ATOM 2186 O O . ASN A 1 281 ? -7.549 21.409 -5.029 1.00 96.69 281 ASN A O 1
ATOM 2190 N N . LEU A 1 282 ? -8.450 22.366 -6.859 1.00 98.06 282 LEU A N 1
ATOM 2191 C CA . LEU A 1 282 ? -8.176 23.753 -6.468 1.00 98.06 282 LEU A CA 1
ATOM 2192 C C . LEU A 1 282 ? -8.897 24.142 -5.167 1.00 98.06 282 LEU A C 1
ATOM 2194 O O . LEU A 1 282 ? -8.318 24.803 -4.307 1.00 98.06 282 LEU A O 1
ATOM 2198 N N . HIS A 1 283 ? -10.144 23.702 -4.988 1.00 98.50 283 HIS A N 1
ATOM 2199 C CA . HIS A 1 283 ? -10.906 23.949 -3.766 1.00 98.50 283 HIS A CA 1
ATOM 2200 C C . HIS A 1 283 ? -10.227 23.338 -2.529 1.00 98.50 283 HIS A C 1
ATOM 2202 O O . HIS A 1 283 ? -10.006 24.037 -1.536 1.00 98.50 283 HIS A O 1
ATOM 2208 N N . LEU A 1 284 ? -9.848 22.057 -2.593 1.00 98.38 284 LEU A N 1
ATOM 2209 C CA . LEU A 1 284 ? -9.125 21.404 -1.500 1.00 98.38 284 LEU A CA 1
ATOM 2210 C C . LEU A 1 284 ? -7.704 21.953 -1.331 1.00 98.38 284 LEU A C 1
ATOM 2212 O O . LEU A 1 284 ? -7.205 21.976 -0.210 1.00 98.38 284 LEU A O 1
ATOM 2216 N N . ASP A 1 285 ? -7.063 22.412 -2.408 1.00 98.38 285 ASP A N 1
ATOM 2217 C CA . ASP A 1 285 ? -5.752 23.063 -2.353 1.00 98.38 285 ASP A CA 1
ATOM 2218 C C . ASP A 1 285 ? -5.793 24.350 -1.530 1.00 98.38 285 ASP A C 1
ATOM 2220 O O . ASP A 1 285 ? -4.997 24.525 -0.609 1.00 98.38 285 ASP A O 1
ATOM 2224 N N . ARG A 1 286 ? -6.780 25.216 -1.777 1.00 98.56 286 ARG A N 1
ATOM 2225 C CA . ARG A 1 286 ? -6.965 26.437 -0.985 1.00 98.56 286 ARG A CA 1
ATOM 2226 C C . ARG A 1 286 ? -7.268 26.130 0.473 1.00 98.56 286 ARG A C 1
ATOM 2228 O O . ARG A 1 286 ? -6.635 26.714 1.347 1.00 98.56 286 ARG A O 1
ATOM 2235 N N . ALA A 1 287 ? -8.165 25.182 0.748 1.00 98.56 287 ALA A N 1
ATOM 2236 C CA . ALA A 1 287 ? -8.446 24.756 2.121 1.00 98.56 287 ALA A CA 1
ATOM 2237 C C . ALA A 1 287 ? -7.177 24.236 2.827 1.00 98.56 287 ALA A C 1
ATOM 2239 O O . ALA A 1 287 ? -6.892 24.619 3.962 1.00 98.56 287 ALA A O 1
ATOM 2240 N N . PHE A 1 288 ? -6.373 23.424 2.134 1.00 98.69 288 PHE A N 1
ATOM 2241 C CA . PHE A 1 288 ? -5.096 22.912 2.630 1.00 98.69 288 PHE A CA 1
ATOM 2242 C C . PHE A 1 288 ? -4.076 24.025 2.908 1.00 98.69 288 PHE A C 1
ATOM 2244 O O . PHE A 1 288 ? -3.424 24.028 3.952 1.00 98.69 288 PHE A O 1
ATOM 2251 N N . ARG A 1 289 ? -3.946 24.997 2.002 1.00 98.62 289 ARG A N 1
ATOM 2252 C CA . ARG A 1 289 ? -3.011 26.124 2.139 1.00 98.62 289 ARG A CA 1
ATOM 2253 C C . ARG A 1 289 ? -3.423 27.084 3.255 1.00 98.62 289 ARG A C 1
ATOM 2255 O O . ARG A 1 289 ? -2.562 27.531 4.010 1.00 98.62 289 ARG A O 1
ATOM 2262 N N . ILE A 1 290 ? -4.722 27.328 3.437 1.00 98.69 290 ILE A N 1
ATOM 2263 C CA . ILE A 1 290 ? -5.239 28.061 4.605 1.00 98.69 290 ILE A CA 1
ATOM 2264 C C . ILE A 1 290 ? -4.918 27.290 5.896 1.00 98.69 290 ILE A C 1
ATOM 2266 O O . ILE A 1 290 ? -4.440 27.885 6.861 1.00 98.69 290 ILE A O 1
ATOM 2270 N N . ALA A 1 291 ? -5.088 25.962 5.913 1.00 98.44 291 ALA A N 1
ATOM 2271 C CA . ALA A 1 291 ? -4.709 25.138 7.063 1.00 98.44 291 ALA A CA 1
ATOM 2272 C C . ALA A 1 291 ? -3.195 25.181 7.346 1.00 98.44 291 ALA A C 1
ATOM 2274 O O . ALA A 1 291 ? -2.796 25.236 8.507 1.00 98.44 291 ALA A O 1
ATOM 2275 N N . CYS A 1 292 ? -2.349 25.228 6.311 1.00 98.50 292 CYS A N 1
ATOM 2276 C CA . CYS A 1 292 ? -0.901 25.428 6.441 1.00 98.50 292 CYS A CA 1
ATOM 2277 C C . CYS A 1 292 ? -0.563 26.785 7.077 1.00 98.50 292 CYS A C 1
ATOM 2279 O O . CYS A 1 292 ? 0.264 26.838 7.990 1.00 98.50 292 CYS A O 1
ATOM 2281 N N . TYR A 1 293 ? -1.219 27.865 6.632 1.00 98.56 293 TYR A N 1
ATOM 2282 C CA . TYR A 1 293 ? -1.085 29.189 7.244 1.00 98.56 293 TYR A CA 1
ATOM 2283 C C . TYR A 1 293 ? -1.473 29.146 8.722 1.00 98.56 293 TYR A C 1
ATOM 2285 O O . TYR A 1 293 ? -0.648 29.468 9.573 1.00 98.56 293 TYR A O 1
ATOM 2293 N N . LEU A 1 294 ? -2.670 28.653 9.047 1.00 98.00 294 LEU A N 1
ATOM 2294 C CA . LEU A 1 294 ? -3.150 28.539 10.427 1.00 98.00 294 LEU A CA 1
ATOM 2295 C C . LEU A 1 294 ? -2.214 27.691 11.294 1.00 98.00 294 LEU A C 1
ATOM 2297 O O . LEU A 1 294 ? -1.889 28.078 12.414 1.00 98.00 294 LEU A O 1
ATOM 2301 N N . PHE A 1 295 ? -1.731 26.558 10.784 1.00 97.12 295 PHE A N 1
ATOM 2302 C CA . PHE A 1 295 ? -0.822 25.681 11.516 1.00 97.12 295 PHE A CA 1
ATOM 2303 C C . PHE A 1 295 ? 0.501 26.370 11.878 1.00 97.12 295 PHE A C 1
ATOM 2305 O O . PHE A 1 295 ? 1.053 26.096 12.946 1.00 97.12 295 PHE A O 1
ATOM 2312 N N . SER A 1 296 ? 0.993 27.287 11.037 1.00 96.00 296 SER A N 1
ATOM 2313 C CA . SER A 1 296 ? 2.195 28.080 11.330 1.00 96.00 296 SER A CA 1
ATOM 2314 C C . SER A 1 296 ? 1.994 29.112 12.448 1.00 96.00 296 SER A C 1
ATOM 2316 O O . SER A 1 296 ? 2.965 29.553 13.056 1.00 96.00 296 SER A O 1
ATOM 2318 N N . GLN A 1 297 ? 0.744 29.462 12.764 1.00 95.94 297 GLN A N 1
ATOM 2319 C CA . GLN A 1 297 ? 0.414 30.435 13.801 1.00 95.94 297 GLN A CA 1
ATOM 2320 C C . GLN A 1 297 ? 0.309 29.785 15.187 1.00 95.94 297 GLN A C 1
ATOM 2322 O O . GLN A 1 297 ? -0.048 28.607 15.336 1.00 95.94 297 GLN A O 1
ATOM 2327 N N . ALA A 1 298 ? 0.598 30.575 16.225 1.00 95.25 298 ALA A N 1
ATOM 2328 C CA . ALA A 1 298 ? 0.402 30.172 17.619 1.00 95.25 298 ALA A CA 1
ATOM 2329 C C . ALA A 1 298 ? -1.090 30.039 17.966 1.00 95.25 298 ALA A C 1
ATOM 2331 O O . ALA A 1 298 ? -1.483 29.104 18.657 1.00 95.25 298 ALA A O 1
ATOM 2332 N N . THR A 1 299 ? -1.918 30.936 17.430 1.00 94.56 299 THR A N 1
ATOM 2333 C CA . THR A 1 299 ? -3.377 30.943 17.571 1.00 94.56 299 THR A CA 1
ATOM 2334 C C . THR A 1 299 ? -4.036 30.941 16.194 1.00 94.56 299 THR A C 1
ATOM 2336 O O . THR A 1 299 ? -3.427 31.345 15.204 1.00 94.56 299 THR A O 1
ATOM 2339 N N . ALA A 1 300 ? -5.292 30.501 16.112 1.00 93.69 300 ALA A N 1
ATOM 2340 C CA . ALA A 1 300 ? -6.077 30.598 14.886 1.00 93.69 300 ALA A CA 1
ATOM 2341 C C . ALA A 1 300 ? -6.473 32.056 14.606 1.00 93.69 300 ALA A C 1
ATOM 2343 O O . ALA A 1 300 ? -7.557 32.500 14.982 1.00 93.69 300 ALA A O 1
ATOM 2344 N N . SER A 1 301 ? -5.573 32.809 13.975 1.00 92.75 301 SER A N 1
ATOM 2345 C CA . SER A 1 301 ? -5.774 34.218 13.648 1.00 92.75 301 SER A CA 1
ATOM 2346 C C . SER A 1 301 ? -5.594 34.480 12.148 1.00 92.75 301 SER A C 1
ATOM 2348 O O . SER A 1 301 ? -4.597 34.027 11.584 1.00 92.75 301 SER A O 1
ATOM 2350 N N . PRO A 1 302 ? -6.509 35.242 11.520 1.00 95.81 302 PRO A N 1
ATOM 2351 C CA . PRO A 1 302 ? -7.835 35.603 12.024 1.00 95.81 302 PRO A CA 1
ATOM 2352 C C . PRO A 1 302 ? -8.728 34.372 12.259 1.00 95.81 302 PRO A C 1
ATOM 2354 O O . PRO A 1 302 ? -8.667 33.397 11.512 1.00 95.81 302 PRO A O 1
ATOM 2357 N N . ALA A 1 303 ? -9.609 34.423 13.264 1.00 94.56 303 ALA A N 1
ATOM 2358 C CA . ALA A 1 303 ? -10.449 33.276 13.640 1.00 94.56 303 ALA A CA 1
ATOM 2359 C C . ALA A 1 303 ? -11.338 32.763 12.490 1.00 94.56 303 ALA A C 1
ATOM 2361 O O . ALA A 1 303 ? -11.567 31.560 12.368 1.00 94.56 303 ALA A O 1
ATOM 2362 N N . HIS A 1 304 ? -11.790 33.658 11.607 1.00 96.56 304 HIS A N 1
ATOM 2363 C CA . HIS A 1 304 ? -12.648 33.295 10.479 1.00 96.56 304 HIS A CA 1
ATOM 2364 C C . HIS A 1 304 ? -11.934 32.446 9.410 1.00 96.56 304 HIS A C 1
ATOM 2366 O O . HIS A 1 304 ? -12.591 31.732 8.658 1.00 96.56 304 HIS A O 1
ATOM 2372 N N . TYR A 1 305 ? -10.595 32.454 9.345 1.00 98.31 305 TYR A N 1
ATOM 2373 C CA . TYR A 1 305 ? -9.864 31.546 8.452 1.00 98.31 305 TYR A CA 1
ATOM 2374 C C . TYR A 1 305 ? -10.072 30.086 8.864 1.00 98.31 305 TYR A C 1
ATOM 2376 O O . TYR A 1 305 ? -10.235 29.222 8.003 1.00 98.31 305 TYR A O 1
ATOM 2384 N N . LEU A 1 306 ? -10.096 29.807 10.174 1.00 98.06 306 LEU A N 1
ATOM 2385 C CA . LEU A 1 306 ? -10.323 28.461 10.697 1.00 98.06 306 LEU A CA 1
ATOM 2386 C C . LEU A 1 306 ? -11.739 27.977 10.375 1.00 98.06 306 LEU A C 1
ATOM 2388 O O . LEU A 1 306 ? -11.894 26.862 9.874 1.00 98.06 306 LEU A O 1
ATOM 2392 N N . SER A 1 307 ? -12.756 28.816 10.608 1.00 97.00 307 SER A N 1
ATOM 2393 C CA . SER A 1 307 ? -14.143 28.464 10.289 1.00 97.00 307 SER A CA 1
ATOM 2394 C C . SER A 1 307 ? -14.340 28.252 8.788 1.00 97.00 307 SER A C 1
ATOM 2396 O O . SER A 1 307 ? -14.886 27.224 8.403 1.00 97.00 307 SER A O 1
ATOM 2398 N N . HIS A 1 308 ? -13.820 29.132 7.925 1.00 98.56 308 HIS A N 1
ATOM 2399 C CA . HIS A 1 308 ? -13.959 28.977 6.472 1.00 98.56 308 HIS A CA 1
ATOM 2400 C C . HIS A 1 308 ? -13.186 27.773 5.913 1.00 98.56 308 HIS A C 1
ATOM 2402 O O . HIS A 1 308 ? -13.695 27.076 5.036 1.00 98.56 308 HIS A O 1
ATOM 2408 N N . ALA A 1 309 ? -11.984 27.469 6.419 1.00 98.56 309 ALA A N 1
ATOM 2409 C CA . ALA A 1 309 ? -11.246 26.275 5.996 1.00 98.56 309 ALA A CA 1
ATOM 2410 C C . ALA A 1 309 ? -11.983 24.981 6.380 1.00 98.56 309 ALA A C 1
ATOM 2412 O O . ALA A 1 309 ? -12.067 24.047 5.577 1.00 98.56 309 ALA A O 1
ATOM 2413 N N . LEU A 1 310 ? -12.559 24.941 7.585 1.00 98.56 310 LEU A N 1
ATOM 2414 C CA . LEU A 1 310 ? -13.405 23.841 8.036 1.00 98.56 310 LEU A CA 1
ATOM 2415 C C . LEU A 1 310 ? -14.701 23.745 7.212 1.00 98.56 310 LEU A C 1
ATOM 2417 O O . LEU A 1 310 ? -15.095 22.648 6.822 1.00 98.56 310 LEU A O 1
ATOM 2421 N N . GLU A 1 311 ? -15.358 24.867 6.916 1.00 98.62 311 GLU A N 1
ATOM 2422 C CA . GLU A 1 311 ? -16.557 24.910 6.070 1.00 98.62 311 GLU A CA 1
ATOM 2423 C C . GLU A 1 311 ? -16.279 24.429 4.647 1.00 98.62 311 GLU A C 1
ATOM 2425 O O . GLU A 1 311 ? -17.088 23.680 4.102 1.00 98.62 311 GLU A O 1
ATOM 2430 N N . ALA A 1 312 ? -15.132 24.790 4.065 1.00 98.75 312 ALA A N 1
ATOM 2431 C CA . ALA A 1 312 ? -14.691 24.290 2.766 1.00 98.75 312 ALA A CA 1
ATOM 2432 C C . ALA A 1 312 ? -14.493 22.766 2.792 1.00 98.75 312 ALA A C 1
ATOM 2434 O O . ALA A 1 312 ? -15.058 22.041 1.972 1.00 98.75 312 ALA A O 1
ATOM 2435 N N . LEU A 1 313 ? -13.770 22.252 3.793 1.00 98.69 313 LEU A N 1
ATOM 2436 C CA . LEU A 1 313 ? -13.571 20.810 3.968 1.00 98.69 313 LEU A CA 1
ATOM 2437 C C . LEU A 1 313 ? -14.908 20.062 4.130 1.00 98.69 313 LEU A C 1
ATOM 2439 O O . LEU A 1 313 ? -15.138 19.027 3.500 1.00 98.69 313 LEU A O 1
ATOM 2443 N N . ASN A 1 314 ? -15.817 20.615 4.935 1.00 98.50 314 ASN A N 1
ATOM 2444 C CA . ASN A 1 314 ? -17.147 20.060 5.165 1.00 98.50 314 ASN A CA 1
ATOM 2445 C C . ASN A 1 314 ? -18.055 20.183 3.937 1.00 98.50 314 ASN A C 1
ATOM 2447 O O . ASN A 1 314 ? -18.892 19.309 3.714 1.00 98.50 314 ASN A O 1
ATOM 2451 N N . PHE A 1 315 ? -17.909 21.229 3.123 1.00 98.06 315 PHE A N 1
ATOM 2452 C CA . PHE A 1 315 ? -18.592 21.339 1.839 1.00 98.06 315 PHE A CA 1
ATOM 2453 C C . PHE A 1 315 ? -18.188 20.182 0.928 1.00 98.06 315 PHE A C 1
ATOM 2455 O O . PHE A 1 315 ? -19.071 19.435 0.513 1.00 98.06 315 PHE A O 1
ATOM 2462 N N . TYR A 1 316 ? -16.888 19.963 0.701 1.00 97.19 316 TYR A N 1
ATOM 2463 C CA . TYR A 1 316 ? -16.411 18.841 -0.114 1.00 97.19 316 TYR A CA 1
ATOM 2464 C C . TYR A 1 316 ? -16.956 17.491 0.385 1.00 97.19 316 TYR A C 1
ATOM 2466 O O . TYR A 1 316 ? -17.522 16.726 -0.396 1.00 97.19 316 TYR A O 1
ATOM 2474 N N . ALA A 1 317 ? -16.869 17.237 1.695 1.00 97.44 317 ALA A N 1
ATOM 2475 C CA . ALA A 1 317 ? -17.370 16.007 2.309 1.00 97.44 317 ALA A CA 1
ATOM 2476 C C . ALA A 1 317 ? -18.894 15.824 2.160 1.00 97.44 317 ALA A C 1
ATOM 2478 O O . ALA A 1 317 ? -19.357 14.709 1.925 1.00 97.44 317 ALA A O 1
ATOM 2479 N N . ARG A 1 318 ? -19.688 16.901 2.272 1.00 96.56 318 ARG A N 1
ATOM 2480 C CA . ARG A 1 318 ? -21.154 16.851 2.096 1.00 96.56 318 ARG A CA 1
ATOM 2481 C C . ARG A 1 318 ? -21.578 16.518 0.677 1.00 96.56 318 ARG A C 1
ATOM 2483 O O . ARG A 1 318 ? -22.625 15.904 0.497 1.00 96.56 318 ARG A O 1
ATOM 2490 N N . GLN A 1 319 ? -20.816 16.970 -0.317 1.00 95.00 319 GLN A N 1
ATOM 2491 C CA . GLN A 1 319 ? -21.197 16.772 -1.714 1.00 95.00 319 GLN A CA 1
ATOM 2492 C C . GLN A 1 319 ? -21.090 15.310 -2.145 1.00 95.00 319 GLN A C 1
ATOM 2494 O O . GLN A 1 319 ? -21.852 14.897 -3.017 1.00 95.00 319 GLN A O 1
ATOM 2499 N N . ASP A 1 320 ? -20.174 14.543 -1.539 1.00 94.25 320 ASP A N 1
ATOM 2500 C CA . ASP A 1 320 ? -19.945 13.126 -1.849 1.00 94.25 320 ASP A CA 1
ATOM 2501 C C . ASP A 1 320 ? -19.891 12.870 -3.372 1.00 94.25 320 ASP A C 1
ATOM 2503 O O . ASP A 1 320 ? -20.574 11.994 -3.909 1.00 94.25 320 ASP A O 1
ATOM 2507 N N . TYR A 1 321 ? -19.132 13.718 -4.088 1.00 93.38 321 TYR A N 1
ATOM 2508 C CA . TYR A 1 321 ? -19.118 13.748 -5.552 1.00 93.38 321 TYR A CA 1
ATOM 2509 C C . TYR A 1 321 ? -18.764 12.382 -6.154 1.00 93.38 321 TYR A C 1
ATOM 2511 O O . TYR A 1 321 ? -17.835 11.693 -5.718 1.00 93.38 321 TYR A O 1
ATOM 2519 N N . LYS A 1 322 ? -19.464 12.027 -7.237 1.00 93.12 322 LYS A N 1
ATOM 2520 C CA . LYS A 1 322 ? -19.188 10.826 -8.031 1.00 93.12 322 LYS A CA 1
ATOM 2521 C C . LYS A 1 322 ? -18.030 11.093 -8.996 1.00 93.12 322 LYS A C 1
ATOM 2523 O O . LYS A 1 322 ? -18.234 11.339 -10.179 1.00 93.12 322 LYS A O 1
ATOM 2528 N N . ILE A 1 323 ? -16.814 11.067 -8.467 1.00 92.75 323 ILE A N 1
ATOM 2529 C CA . ILE A 1 323 ? -15.559 11.088 -9.237 1.00 92.75 323 ILE A CA 1
ATOM 2530 C C . ILE A 1 323 ? -14.984 9.671 -9.353 1.00 92.75 323 ILE A C 1
ATOM 2532 O O . ILE A 1 323 ? -15.462 8.744 -8.694 1.00 92.75 323 ILE A O 1
ATOM 2536 N N . SER A 1 324 ? -13.925 9.495 -10.152 1.00 92.44 324 SER A N 1
ATOM 2537 C CA . SER A 1 324 ? -13.176 8.228 -10.211 1.00 92.44 324 SER A CA 1
ATOM 2538 C C . SER A 1 324 ? -12.833 7.719 -8.803 1.00 92.44 324 SER A C 1
ATOM 2540 O O . SER A 1 324 ? -12.389 8.517 -7.968 1.00 92.44 324 SER A O 1
ATOM 2542 N N . TRP A 1 325 ? -12.969 6.411 -8.560 1.00 92.31 325 TRP A N 1
ATOM 2543 C CA . TRP A 1 325 ? -12.751 5.805 -7.238 1.00 92.31 325 TRP A CA 1
ATOM 2544 C C . TRP A 1 325 ? -11.391 6.189 -6.631 1.00 92.31 325 TRP A C 1
ATOM 2546 O O . TRP A 1 325 ? -11.336 6.588 -5.470 1.00 92.31 325 TRP A O 1
ATOM 2556 N N . TRP A 1 326 ? -10.324 6.194 -7.443 1.00 92.50 326 TRP A N 1
ATOM 2557 C CA . TRP A 1 326 ? -8.975 6.540 -6.994 1.00 92.50 326 TRP A CA 1
ATOM 2558 C C . TRP A 1 326 ? -8.900 7.981 -6.480 1.00 92.50 326 TRP A C 1
ATOM 2560 O O . TRP A 1 326 ? -8.422 8.222 -5.376 1.00 92.50 326 TRP A O 1
ATOM 2570 N N . ASN A 1 327 ? -9.444 8.962 -7.208 1.00 93.69 327 ASN A N 1
ATOM 2571 C CA . ASN A 1 327 ? -9.465 10.343 -6.713 1.00 93.69 327 ASN A CA 1
ATOM 2572 C C . ASN A 1 327 ? -10.338 10.499 -5.463 1.00 93.69 327 ASN A C 1
ATOM 2574 O O . ASN A 1 327 ? -9.951 11.221 -4.546 1.00 93.69 327 ASN A O 1
ATOM 2578 N N . ARG A 1 328 ? -11.483 9.809 -5.402 1.00 95.12 328 ARG A N 1
ATOM 2579 C CA . ARG A 1 328 ? -12.400 9.875 -4.255 1.00 95.12 328 ARG A CA 1
ATOM 2580 C C . ARG A 1 328 ? -11.781 9.319 -2.982 1.00 95.12 328 ARG A C 1
ATOM 2582 O O . ARG A 1 328 ? -11.977 9.911 -1.926 1.00 95.12 328 ARG A O 1
ATOM 2589 N N . GLN A 1 329 ? -11.068 8.201 -3.092 1.00 96.00 329 GLN A N 1
ATOM 2590 C CA . GLN A 1 329 ? -10.626 7.406 -1.945 1.00 96.00 329 GLN A CA 1
ATOM 2591 C C . GLN A 1 329 ? -9.132 7.567 -1.632 1.00 96.00 329 GLN A C 1
ATOM 2593 O O . GLN A 1 329 ? -8.713 7.267 -0.517 1.00 96.00 329 GLN A O 1
ATOM 2598 N N . ILE A 1 330 ? -8.333 8.069 -2.578 1.00 95.62 330 ILE A N 1
ATOM 2599 C CA . ILE A 1 330 ? -6.879 8.231 -2.448 1.00 95.62 330 ILE A CA 1
ATOM 2600 C C . ILE A 1 330 ? -6.467 9.671 -2.766 1.00 95.62 330 ILE A C 1
ATOM 2602 O O . ILE A 1 330 ? -6.064 10.393 -1.857 1.00 95.62 330 ILE A O 1
ATOM 2606 N N . GLY A 1 331 ? -6.581 10.116 -4.023 1.00 94.38 331 GLY A N 1
ATOM 2607 C CA . GLY A 1 331 ? -6.004 11.386 -4.490 1.00 94.38 331 GLY A CA 1
ATOM 2608 C C . GLY A 1 331 ? -6.475 12.612 -3.697 1.00 94.38 331 GLY A C 1
ATOM 2609 O O . GLY A 1 331 ? -5.706 13.229 -2.954 1.00 94.38 331 GLY A O 1
ATOM 2610 N N . LEU A 1 332 ? -7.764 12.947 -3.802 1.00 96.94 332 LEU A N 1
ATOM 2611 C CA . LEU A 1 332 ? -8.357 14.066 -3.063 1.00 96.94 332 LEU A CA 1
ATOM 2612 C C . LEU A 1 332 ? -8.540 13.742 -1.572 1.00 96.94 332 LEU A C 1
ATOM 2614 O O . LEU A 1 332 ? -8.480 14.648 -0.741 1.00 96.94 332 LEU A O 1
ATOM 2618 N N . ALA A 1 333 ? -8.696 12.463 -1.213 1.00 97.94 333 ALA A N 1
ATOM 2619 C CA . ALA A 1 333 ? -8.808 12.025 0.179 1.00 97.94 333 ALA A CA 1
ATOM 2620 C C . ALA A 1 333 ? -7.534 12.315 0.989 1.00 97.94 333 ALA A C 1
ATOM 2622 O O . ALA A 1 333 ? -7.625 12.834 2.101 1.00 97.94 333 ALA A O 1
ATOM 2623 N N . LYS A 1 334 ? -6.342 12.070 0.422 1.00 97.00 334 LYS A N 1
ATOM 2624 C CA . LYS A 1 334 ? -5.052 12.438 1.030 1.00 97.00 334 LYS A CA 1
ATOM 2625 C C . LYS A 1 334 ? -4.974 13.941 1.282 1.00 97.00 334 LYS A C 1
ATOM 2627 O O . LYS A 1 334 ? -4.603 14.354 2.379 1.00 97.00 334 LYS A O 1
ATOM 2632 N N . LYS A 1 335 ? -5.348 14.766 0.295 1.00 97.25 335 LYS A N 1
ATOM 2633 C CA . LYS A 1 335 ? -5.337 16.232 0.441 1.00 97.25 335 LYS A CA 1
ATOM 2634 C C . LYS A 1 335 ? -6.296 16.682 1.549 1.00 97.25 335 LYS A C 1
ATOM 2636 O O . LYS A 1 335 ? -5.879 17.401 2.451 1.00 97.25 335 LYS A O 1
ATOM 2641 N N . ALA A 1 336 ? -7.532 16.186 1.541 1.00 98.50 336 ALA A N 1
ATOM 2642 C CA . ALA A 1 336 ? -8.531 16.489 2.564 1.00 98.50 336 ALA A CA 1
ATOM 2643 C C . ALA A 1 336 ? -8.106 16.018 3.974 1.00 98.50 336 ALA A C 1
ATOM 2645 O O . ALA A 1 336 ? -8.249 16.763 4.942 1.00 98.50 336 ALA A O 1
ATOM 2646 N N . GLY A 1 337 ? -7.514 14.825 4.092 1.00 98.50 337 GLY A N 1
ATOM 2647 C CA . GLY A 1 337 ? -6.986 14.294 5.351 1.00 98.50 337 GLY A CA 1
ATOM 2648 C C . GLY A 1 337 ? -5.826 15.123 5.908 1.00 98.50 337 GLY A C 1
ATOM 2649 O O . GLY A 1 337 ? -5.814 15.434 7.097 1.00 98.50 337 GLY A O 1
ATOM 2650 N N . ARG A 1 338 ? -4.886 15.559 5.057 1.00 98.56 338 ARG A N 1
ATOM 2651 C CA . ARG A 1 338 ? -3.801 16.472 5.461 1.00 98.56 338 ARG A CA 1
ATOM 2652 C C . ARG A 1 338 ? -4.349 17.812 5.955 1.00 98.56 338 ARG A C 1
ATOM 2654 O O . ARG A 1 338 ? -3.884 18.308 6.978 1.00 98.56 338 ARG A O 1
ATOM 2661 N N . THR A 1 339 ? -5.362 18.366 5.284 1.00 98.75 339 THR A N 1
ATOM 2662 C CA . THR A 1 339 ? -6.074 19.566 5.755 1.00 98.75 339 THR A CA 1
ATOM 2663 C C . THR A 1 339 ? -6.661 19.343 7.149 1.00 98.75 339 THR A C 1
ATOM 2665 O O . THR A 1 339 ? -6.410 20.145 8.044 1.00 98.75 339 THR A O 1
ATOM 2668 N N . ALA A 1 340 ? -7.377 18.235 7.369 1.00 98.69 340 ALA A N 1
ATOM 2669 C CA . ALA A 1 340 ? -7.987 17.917 8.661 1.00 98.69 340 ALA A CA 1
ATOM 2670 C C . ALA A 1 340 ? -6.959 17.806 9.800 1.00 98.69 340 ALA A C 1
ATOM 2672 O O . ALA A 1 340 ? -7.181 18.354 10.878 1.00 98.69 340 ALA A O 1
ATOM 2673 N N . VAL A 1 341 ? -5.815 17.158 9.552 1.00 98.62 341 VAL A N 1
ATOM 2674 C CA . VAL A 1 341 ? -4.701 17.060 10.514 1.00 98.62 341 VAL A CA 1
ATOM 2675 C C . VAL A 1 341 ? -4.191 18.439 10.919 1.00 98.62 341 VAL A C 1
ATOM 2677 O O . VAL A 1 341 ? -4.090 18.728 12.109 1.00 98.62 341 VAL A O 1
ATOM 2680 N N . LEU A 1 342 ? -3.915 19.317 9.953 1.00 98.56 342 LEU A N 1
ATOM 2681 C CA . LEU A 1 342 ? -3.397 20.653 10.252 1.00 98.56 342 LEU A CA 1
ATOM 2682 C C . LEU A 1 342 ? -4.428 21.524 10.989 1.00 98.56 342 LEU A C 1
ATOM 2684 O O . LEU A 1 342 ? -4.067 22.233 11.929 1.00 98.56 342 LEU A O 1
ATOM 2688 N N . LEU A 1 343 ? -5.712 21.441 10.617 1.00 98.38 343 LEU A N 1
ATOM 2689 C CA . LEU A 1 343 ? -6.786 22.162 11.311 1.00 98.38 343 LEU A CA 1
ATOM 2690 C C . LEU A 1 343 ? -6.994 21.659 12.748 1.00 98.38 343 LEU A C 1
ATOM 2692 O O . LEU A 1 343 ? -7.274 22.464 13.636 1.00 98.38 343 LEU A O 1
ATOM 2696 N N . ALA A 1 344 ? -6.793 20.363 13.012 1.00 97.62 344 ALA A N 1
ATOM 2697 C CA . ALA A 1 344 ? -6.952 19.772 14.344 1.00 97.62 344 ALA A CA 1
ATOM 2698 C C . ALA A 1 344 ? -6.002 20.358 15.408 1.00 97.62 344 ALA A C 1
ATOM 2700 O O . ALA A 1 344 ? -6.244 20.173 16.599 1.00 97.62 344 ALA A O 1
ATOM 2701 N N . LYS A 1 345 ? -4.955 21.104 15.016 1.00 95.69 345 LYS A N 1
ATOM 2702 C CA . LYS A 1 345 ? -4.142 21.898 15.956 1.00 95.69 345 LYS A CA 1
ATOM 2703 C C . LYS A 1 345 ? -4.988 22.922 16.722 1.00 95.69 345 LYS A C 1
ATOM 2705 O O . LYS A 1 345 ? -4.746 23.131 17.907 1.00 95.69 345 LYS A O 1
ATOM 2710 N N . HIS A 1 346 ? -5.940 23.560 16.038 1.00 96.50 346 HIS A N 1
ATOM 2711 C CA . HIS A 1 346 ? -6.697 24.706 16.554 1.00 96.50 346 HIS A CA 1
ATOM 2712 C C . HIS A 1 346 ? -8.183 24.418 16.793 1.00 96.50 346 HIS A C 1
ATOM 2714 O O . HIS A 1 346 ? -8.862 25.235 17.406 1.00 96.50 346 HIS A O 1
ATOM 2720 N N . LEU A 1 347 ? -8.703 23.284 16.317 1.00 95.94 347 LEU A N 1
ATOM 2721 C CA . LEU A 1 347 ? -10.085 22.876 16.574 1.00 95.94 347 LEU A CA 1
ATOM 2722 C C . LEU A 1 347 ? -10.204 22.203 17.947 1.00 95.94 347 LEU A C 1
ATOM 2724 O O . LEU A 1 347 ? -9.611 21.150 18.184 1.00 95.94 347 LEU A O 1
ATOM 2728 N N . THR A 1 348 ? -11.014 22.784 18.830 1.00 83.38 348 THR A N 1
ATOM 2729 C CA . THR A 1 348 ? -11.231 22.324 20.208 1.00 83.38 348 THR A CA 1
ATOM 2730 C C . THR A 1 348 ? -12.692 21.903 20.378 1.00 83.38 348 THR A C 1
ATOM 2732 O O . THR A 1 348 ? -13.517 22.696 20.829 1.00 83.38 348 THR A O 1
ATOM 2735 N N . GLY A 1 349 ? -13.055 20.687 19.969 1.00 86.31 349 GLY A N 1
ATOM 2736 C CA . GLY A 1 349 ? -14.464 20.308 19.927 1.00 86.31 349 GLY A CA 1
ATOM 2737 C C . GLY A 1 349 ? -14.722 18.967 19.262 1.00 86.31 349 GLY A C 1
ATOM 2738 O O . GLY A 1 349 ? -14.161 17.950 19.620 1.00 86.31 349 GLY A O 1
ATOM 2739 N N . SER A 1 350 ? -15.659 18.904 18.331 1.00 92.81 350 SER A N 1
ATOM 2740 C CA . SER A 1 350 ? -15.929 17.690 17.538 1.00 92.81 350 SER A CA 1
ATOM 2741 C C . SER A 1 350 ? -16.345 18.074 16.124 1.00 92.81 350 SER A C 1
ATOM 2743 O O . SER A 1 350 ? -17.161 17.419 15.481 1.00 92.81 350 SER A O 1
ATOM 2745 N N . GLU A 1 351 ? -15.825 19.203 15.653 1.00 96.38 351 GLU A N 1
ATOM 2746 C CA . GLU A 1 351 ? -16.176 19.837 14.394 1.00 96.38 351 GLU A CA 1
ATOM 2747 C C . GLU A 1 351 ? -15.878 18.941 13.196 1.00 96.38 351 GLU A C 1
ATOM 2749 O O . GLU A 1 351 ? -16.707 18.847 12.291 1.00 96.38 351 GLU A O 1
ATOM 2754 N N . LEU A 1 352 ? -14.739 18.240 13.210 1.00 97.62 352 LEU A N 1
ATOM 2755 C CA . LEU A 1 352 ? -14.392 17.293 12.150 1.00 97.62 352 LEU A CA 1
ATOM 2756 C C . LEU A 1 352 ? -15.340 16.085 12.157 1.00 97.62 352 LEU A C 1
ATOM 2758 O O . LEU A 1 352 ? -15.708 15.583 11.093 1.00 97.62 352 LEU A O 1
ATOM 2762 N N . ILE A 1 353 ? -15.782 15.643 13.340 1.00 96.38 353 ILE A N 1
ATOM 2763 C CA . ILE A 1 353 ? -16.659 14.472 13.507 1.00 96.38 353 ILE A CA 1
ATOM 2764 C C . ILE A 1 353 ? -18.082 14.741 13.023 1.00 96.38 353 ILE A C 1
ATOM 2766 O O . ILE A 1 353 ? -18.763 13.820 12.585 1.00 96.38 353 ILE A O 1
ATOM 2770 N N . LYS A 1 354 ? -18.526 16.000 13.011 1.00 95.44 354 LYS A N 1
ATOM 2771 C CA . LYS A 1 354 ? -19.868 16.348 12.521 1.00 95.44 354 LYS A CA 1
ATOM 2772 C C . LYS A 1 354 ? -20.074 16.029 11.038 1.00 95.44 354 LYS A C 1
ATOM 2774 O O . LYS A 1 354 ? -21.211 15.805 10.640 1.00 95.44 354 LYS A O 1
ATOM 2779 N N . GLN A 1 355 ? -19.016 16.034 10.219 1.00 97.12 355 GLN A N 1
ATOM 2780 C CA . GLN A 1 355 ? -19.169 15.894 8.768 1.00 97.12 355 GLN A CA 1
ATOM 2781 C C . GLN A 1 355 ? -17.993 15.212 8.059 1.00 97.12 355 GLN A C 1
ATOM 2783 O O . GLN A 1 355 ? -18.208 14.236 7.337 1.00 97.12 355 GLN A O 1
ATOM 2788 N N . PHE A 1 356 ? -16.766 15.717 8.219 1.00 98.44 356 PHE A N 1
ATOM 2789 C CA . PHE A 1 356 ? -15.615 15.219 7.462 1.00 98.44 356 PHE A CA 1
ATOM 2790 C C . PHE A 1 356 ? -15.221 13.787 7.851 1.00 98.44 356 PHE A C 1
ATOM 2792 O O . PHE A 1 356 ? -15.043 12.951 6.967 1.00 98.44 356 PHE A O 1
ATOM 2799 N N . ILE A 1 357 ? -15.121 13.477 9.148 1.00 98.31 357 ILE A N 1
ATOM 2800 C CA . ILE A 1 357 ? -14.691 12.145 9.606 1.00 98.31 357 ILE A CA 1
ATOM 2801 C C . ILE A 1 357 ? -15.682 11.044 9.192 1.00 98.31 357 ILE A C 1
ATOM 2803 O O . ILE A 1 357 ? -15.220 10.061 8.614 1.00 98.31 357 ILE A O 1
ATOM 2807 N N . PRO A 1 358 ? -17.017 11.189 9.353 1.00 98.12 358 PRO A N 1
ATOM 2808 C CA . PRO A 1 358 ? -17.966 10.200 8.838 1.00 98.12 358 PRO A CA 1
ATOM 2809 C C . PRO A 1 358 ? -17.829 9.954 7.330 1.00 98.12 358 PRO A C 1
ATOM 2811 O O . PRO A 1 358 ? -17.880 8.810 6.880 1.00 98.12 358 PRO A O 1
ATOM 2814 N N . TYR A 1 359 ? -17.608 11.015 6.544 1.00 98.00 359 TYR A N 1
ATOM 2815 C CA . TYR A 1 359 ? -17.350 10.897 5.108 1.00 98.00 359 TYR A CA 1
ATOM 2816 C C . TYR A 1 359 ? -16.046 10.136 4.821 1.00 98.00 359 TYR A C 1
ATOM 2818 O O . TYR A 1 359 ? -16.037 9.218 3.997 1.00 98.00 359 TYR A O 1
ATOM 2826 N N . ALA A 1 360 ? -14.955 10.474 5.514 1.00 97.88 360 ALA A N 1
ATOM 2827 C CA . ALA A 1 360 ? -13.657 9.829 5.335 1.00 97.88 360 ALA A CA 1
ATOM 2828 C C . ALA A 1 360 ? -13.708 8.339 5.709 1.00 97.88 360 ALA A C 1
ATOM 2830 O O . ALA A 1 360 ? -13.267 7.503 4.928 1.00 97.88 360 ALA A O 1
ATOM 2831 N N . MET A 1 361 ? -14.338 7.989 6.835 1.00 96.75 361 MET A N 1
ATOM 2832 C CA . MET A 1 361 ? -14.526 6.597 7.264 1.00 96.75 361 MET A CA 1
ATOM 2833 C C . MET A 1 361 ? -15.358 5.787 6.261 1.00 96.75 361 MET A C 1
ATOM 2835 O O . MET A 1 361 ? -15.011 4.648 5.944 1.00 96.75 361 MET A O 1
ATOM 2839 N N . LYS A 1 362 ? -16.439 6.380 5.733 1.00 95.19 362 LYS A N 1
ATOM 2840 C CA . LYS A 1 362 ? -17.303 5.757 4.718 1.00 95.19 362 LYS A CA 1
ATOM 2841 C C . LYS A 1 362 ? -16.551 5.489 3.412 1.00 95.19 362 LYS A C 1
ATOM 2843 O O . LYS A 1 362 ? -16.820 4.490 2.752 1.00 95.19 362 LYS A O 1
ATOM 2848 N N . THR A 1 363 ? -15.664 6.395 3.007 1.00 94.38 363 THR A N 1
ATOM 2849 C CA . THR A 1 363 ? -15.026 6.352 1.683 1.00 94.38 363 THR A CA 1
ATOM 2850 C C . THR A 1 363 ? -13.694 5.615 1.675 1.00 94.38 363 THR A C 1
ATOM 2852 O O . THR A 1 363 ? -13.441 4.882 0.719 1.00 94.38 363 THR A O 1
ATOM 2855 N N . THR A 1 364 ? -12.883 5.746 2.727 1.00 96.12 364 THR A N 1
ATOM 2856 C CA . THR A 1 364 ? -11.537 5.169 2.792 1.00 96.12 364 THR A CA 1
ATOM 2857 C C . THR A 1 364 ? -11.264 4.568 4.165 1.00 96.12 364 THR A C 1
ATOM 2859 O O . THR A 1 364 ? -10.993 5.276 5.139 1.00 96.12 364 THR A O 1
ATOM 2862 N N . ASN A 1 365 ? -11.298 3.238 4.232 1.00 94.75 365 ASN A N 1
ATOM 2863 C CA . ASN A 1 365 ? -11.001 2.482 5.440 1.00 94.75 365 ASN A CA 1
ATOM 2864 C C . ASN A 1 365 ? -10.314 1.148 5.135 1.00 94.75 365 ASN A C 1
ATOM 2866 O O . ASN A 1 365 ? -10.504 0.562 4.072 1.00 94.75 365 ASN A O 1
ATOM 2870 N N . THR A 1 366 ? -9.546 0.646 6.094 1.00 94.06 366 THR A N 1
ATOM 2871 C CA . THR A 1 366 ? -8.814 -0.614 5.962 1.00 94.06 366 THR A CA 1
ATOM 2872 C C . THR A 1 366 ? -9.597 -1.830 6.444 1.00 94.06 366 THR A C 1
ATOM 2874 O O . THR A 1 366 ? -9.282 -2.948 6.051 1.00 94.06 366 THR A O 1
ATOM 2877 N N . TYR A 1 367 ? -10.636 -1.643 7.261 1.00 85.00 367 TYR A N 1
ATOM 2878 C CA . TYR A 1 367 ? -11.379 -2.752 7.863 1.00 85.00 367 TYR A CA 1
ATOM 2879 C C . TYR A 1 367 ? -12.343 -3.454 6.893 1.00 85.00 367 TYR A C 1
ATOM 2881 O O . TYR A 1 367 ? -12.739 -4.585 7.173 1.00 85.00 367 TYR A O 1
ATOM 2889 N N . ALA A 1 368 ? -12.684 -2.839 5.754 1.00 82.69 368 ALA A N 1
ATOM 2890 C CA . ALA A 1 368 ? -13.455 -3.483 4.688 1.00 82.69 368 ALA A CA 1
ATOM 2891 C C . ALA A 1 368 ? -12.603 -4.342 3.728 1.00 82.69 368 ALA A C 1
ATOM 2893 O O . ALA A 1 368 ? -13.176 -5.117 2.971 1.00 82.69 368 ALA A O 1
ATOM 2894 N N . TYR A 1 369 ? -11.266 -4.213 3.744 1.00 76.38 369 TYR A N 1
ATOM 2895 C CA . TYR A 1 369 ? -10.322 -4.985 2.910 1.00 76.38 369 TYR A CA 1
ATOM 2896 C C . TYR A 1 369 ? -10.693 -5.078 1.414 1.00 76.38 369 TYR A C 1
ATOM 2898 O O . TYR A 1 369 ? -10.558 -6.124 0.789 1.00 76.38 369 TYR A O 1
ATOM 2906 N N . ILE A 1 370 ? -11.144 -3.968 0.822 1.00 83.69 370 ILE A N 1
ATOM 2907 C CA . ILE A 1 370 ? -11.550 -3.915 -0.596 1.00 83.69 370 ILE A CA 1
ATOM 2908 C C . ILE A 1 370 ? -10.391 -3.672 -1.580 1.00 83.69 370 ILE A C 1
ATOM 2910 O O . ILE A 1 370 ? -10.616 -3.663 -2.786 1.00 83.69 370 ILE A O 1
ATOM 2914 N N . GLN A 1 371 ? -9.179 -3.411 -1.083 1.00 89.62 371 GLN A N 1
ATOM 2915 C CA . GLN A 1 371 ? -7.987 -3.104 -1.881 1.00 89.62 371 GLN A CA 1
ATOM 2916 C C . GLN A 1 371 ? -6.823 -4.024 -1.497 1.00 89.62 371 GLN A C 1
ATOM 2918 O O . GLN A 1 371 ? -6.787 -4.555 -0.387 1.00 89.62 371 GLN A O 1
ATOM 2923 N N . THR A 1 372 ? -5.842 -4.128 -2.389 1.00 90.06 372 THR A N 1
ATOM 2924 C CA . THR A 1 372 ? -4.580 -4.876 -2.244 1.00 90.06 372 THR A CA 1
ATOM 2925 C C . THR A 1 372 ? -3.378 -3.949 -2.472 1.00 90.06 372 THR A C 1
ATOM 2927 O O . THR A 1 372 ? -3.536 -2.808 -2.925 1.00 90.06 372 THR A O 1
ATOM 2930 N N . GLY A 1 373 ? -2.171 -4.424 -2.141 1.00 91.56 373 GLY A N 1
ATOM 2931 C CA . GLY A 1 373 ? -0.903 -3.782 -2.505 1.00 91.56 373 GLY A CA 1
ATOM 2932 C C . GLY A 1 373 ? -0.843 -2.276 -2.224 1.00 91.56 373 GLY A C 1
ATOM 2933 O O . GLY A 1 373 ? -1.193 -1.806 -1.137 1.00 91.56 373 GLY A O 1
ATOM 2934 N N . ALA A 1 374 ? -0.411 -1.505 -3.223 1.00 92.56 374 ALA A N 1
ATOM 2935 C CA . ALA A 1 374 ? -0.235 -0.056 -3.107 1.00 92.56 374 ALA A CA 1
ATOM 2936 C C . ALA A 1 374 ? -1.535 0.687 -2.752 1.00 92.56 374 ALA A C 1
ATOM 2938 O O . ALA A 1 374 ? -1.517 1.635 -1.965 1.00 92.56 374 ALA A O 1
ATOM 2939 N N . ASN A 1 375 ? -2.678 0.232 -3.277 1.00 92.88 375 ASN A N 1
ATOM 2940 C CA . ASN A 1 375 ? -3.973 0.849 -2.989 1.00 92.88 375 ASN A CA 1
ATOM 2941 C C . ASN A 1 375 ? -4.366 0.650 -1.519 1.00 92.88 375 ASN A C 1
ATOM 2943 O O . ASN A 1 375 ? -4.864 1.578 -0.882 1.00 92.88 375 ASN A O 1
ATOM 2947 N N . LEU A 1 376 ? -4.109 -0.533 -0.950 1.00 95.50 376 LEU A N 1
ATOM 2948 C CA . LEU A 1 376 ? -4.357 -0.787 0.471 1.00 95.50 376 LEU A CA 1
ATOM 2949 C C . LEU A 1 376 ? -3.420 0.038 1.372 1.00 95.50 376 LEU A C 1
ATOM 2951 O O . LEU A 1 376 ? -3.856 0.549 2.406 1.00 95.50 376 LEU A O 1
ATOM 2955 N N . ALA A 1 377 ? -2.164 0.232 0.961 1.00 97.31 377 ALA A N 1
ATOM 2956 C CA . ALA A 1 377 ? -1.210 1.094 1.665 1.00 97.31 377 ALA A CA 1
ATOM 2957 C C . ALA A 1 377 ? -1.652 2.568 1.671 1.00 97.31 377 ALA A C 1
ATOM 2959 O O . ALA A 1 377 ? -1.535 3.275 2.679 1.00 97.31 377 ALA A O 1
ATOM 2960 N N . ASP A 1 378 ? -2.216 3.028 0.554 1.00 97.69 378 ASP A N 1
ATOM 2961 C CA . ASP A 1 378 ? -2.814 4.355 0.437 1.00 97.69 378 ASP A CA 1
ATOM 2962 C C . ASP A 1 378 ? -4.049 4.513 1.323 1.00 97.69 378 ASP A C 1
ATOM 2964 O O . ASP A 1 378 ? -4.200 5.537 1.993 1.00 97.69 378 ASP A O 1
ATOM 2968 N N . PHE A 1 379 ? -4.896 3.486 1.391 1.00 97.94 379 PHE A N 1
ATOM 2969 C CA . PHE A 1 379 ? -6.041 3.462 2.298 1.00 97.94 379 PHE A CA 1
ATOM 2970 C C . PHE A 1 379 ? -5.600 3.544 3.761 1.00 97.94 379 PHE A C 1
ATOM 2972 O O . PHE A 1 379 ? -6.169 4.325 4.523 1.00 97.94 379 PHE A O 1
ATOM 2979 N N . ALA A 1 380 ? -4.559 2.802 4.149 1.00 98.31 380 ALA A N 1
ATOM 2980 C CA . ALA A 1 380 ? -3.988 2.881 5.490 1.00 98.31 380 ALA A CA 1
ATOM 2981 C C . ALA A 1 380 ? -3.430 4.281 5.789 1.00 98.31 380 ALA A C 1
ATOM 2983 O O . ALA A 1 380 ? -3.692 4.835 6.854 1.00 98.31 380 ALA A O 1
ATOM 2984 N N . SER A 1 381 ? -2.747 4.903 4.826 1.00 98.25 381 SER A N 1
ATOM 2985 C CA . SER A 1 381 ? -2.208 6.261 4.960 1.00 98.25 381 SER A CA 1
ATOM 2986 C C . SER A 1 381 ? -3.311 7.315 5.133 1.00 98.25 381 SER A C 1
ATOM 2988 O O . SER A 1 381 ? -3.218 8.180 6.003 1.00 98.25 381 SER A O 1
ATOM 2990 N N . VAL A 1 382 ? -4.392 7.234 4.351 1.00 98.50 382 VAL A N 1
ATOM 2991 C CA . VAL A 1 382 ? -5.568 8.107 4.516 1.00 98.50 382 VAL A CA 1
ATOM 2992 C C . VAL A 1 382 ? -6.262 7.848 5.854 1.00 98.50 382 VAL A C 1
ATOM 2994 O O . VAL A 1 382 ? -6.677 8.801 6.515 1.00 98.50 382 VAL A O 1
ATOM 2997 N N . GLN A 1 383 ? -6.334 6.586 6.284 1.00 98.56 383 GLN A N 1
ATOM 2998 C CA . GLN A 1 383 ? -6.883 6.218 7.584 1.00 98.56 383 GLN A CA 1
ATOM 2999 C C . GLN A 1 383 ? -6.097 6.801 8.750 1.00 98.56 383 GLN A C 1
ATOM 3001 O O . GLN A 1 383 ? -6.716 7.374 9.639 1.00 98.56 383 GLN A O 1
ATOM 3006 N N . ILE A 1 384 ? -4.764 6.762 8.707 1.00 98.75 384 ILE A N 1
ATOM 3007 C CA . ILE A 1 384 ? -3.906 7.417 9.705 1.00 98.75 384 ILE A CA 1
ATOM 3008 C C . ILE A 1 384 ? -4.227 8.918 9.794 1.00 98.75 384 ILE A C 1
ATOM 3010 O O . ILE A 1 384 ? -4.369 9.452 10.895 1.00 98.75 384 ILE A O 1
ATOM 3014 N N . LEU A 1 385 ? -4.395 9.601 8.650 1.00 98.75 385 LEU A N 1
ATOM 3015 C CA . LEU A 1 385 ? -4.723 11.033 8.624 1.00 98.75 385 LEU A CA 1
ATOM 3016 C C . LEU A 1 385 ? -6.057 11.325 9.329 1.00 98.75 385 LEU A C 1
ATOM 3018 O O . LEU A 1 385 ? -6.113 12.201 10.198 1.00 98.75 385 LEU A O 1
ATOM 3022 N N . TRP A 1 386 ? -7.137 10.619 8.972 1.00 98.62 386 TRP A N 1
ATOM 3023 C CA . TRP A 1 386 ? -8.452 10.903 9.555 1.00 98.62 386 TRP A CA 1
ATOM 3024 C C . TRP A 1 386 ? -8.587 10.385 10.990 1.00 98.62 386 TRP A C 1
ATOM 3026 O O . TRP A 1 386 ? -9.223 11.047 11.804 1.00 98.62 386 TRP A O 1
ATOM 3036 N N . SER A 1 387 ? -7.964 9.260 11.352 1.00 98.44 387 SER A N 1
ATOM 3037 C CA . SER A 1 387 ? -8.099 8.683 12.695 1.00 98.44 387 SER A CA 1
ATOM 3038 C C . SER A 1 387 ? -7.384 9.530 13.746 1.00 98.44 387 SER A C 1
ATOM 3040 O O . SER A 1 387 ? -7.945 9.822 14.802 1.00 98.44 387 SER A O 1
ATOM 3042 N N . VAL A 1 388 ? -6.167 9.992 13.443 1.00 98.06 388 VAL A N 1
ATOM 3043 C CA . VAL A 1 388 ? -5.394 10.852 14.349 1.00 98.06 388 VAL A CA 1
ATOM 3044 C C . VAL A 1 388 ? -6.051 12.225 14.483 1.00 98.06 388 VAL A C 1
ATOM 3046 O O . VAL A 1 388 ? -6.146 12.742 15.594 1.00 98.06 388 VAL A O 1
ATOM 3049 N N . SER A 1 389 ? -6.534 12.818 13.384 1.00 98.19 389 SER A N 1
ATOM 3050 C CA . SER A 1 389 ? -7.211 14.124 13.443 1.00 98.19 389 SER A CA 1
ATOM 3051 C C . SER A 1 389 ? -8.563 14.054 14.157 1.00 98.19 389 SER A C 1
ATOM 3053 O O . SER A 1 389 ? -8.885 14.970 14.914 1.00 98.19 389 SER A O 1
ATOM 3055 N N . ALA A 1 390 ? -9.315 12.958 14.005 1.00 98.06 390 ALA A N 1
ATOM 3056 C CA . ALA A 1 390 ? -10.536 12.713 14.770 1.00 98.06 390 ALA A CA 1
ATOM 3057 C C . ALA A 1 390 ? -10.259 12.607 16.275 1.00 98.06 390 ALA A C 1
ATOM 3059 O O . ALA A 1 390 ? -10.908 13.301 17.063 1.00 98.06 390 ALA A O 1
ATOM 3060 N N . TRP A 1 391 ? -9.270 11.798 16.677 1.00 97.31 391 TRP A N 1
ATOM 3061 C CA . TRP A 1 391 ? -8.855 11.691 18.079 1.00 97.31 391 TRP A CA 1
ATOM 3062 C C . TRP A 1 391 ? -8.395 13.045 18.625 1.00 97.31 391 TRP A C 1
ATOM 3064 O O . TRP A 1 391 ? -8.870 13.481 19.670 1.00 97.31 391 TRP A O 1
ATOM 3074 N N . LYS A 1 392 ? -7.523 13.749 17.894 1.00 97.12 392 LYS A N 1
ATOM 3075 C CA . LYS A 1 392 ? -6.958 15.026 18.338 1.00 97.12 392 LYS A CA 1
ATOM 3076 C C . LYS A 1 392 ? -8.018 16.116 18.507 1.00 97.12 392 LYS A C 1
ATOM 3078 O O . LYS A 1 392 ? -7.935 16.873 19.469 1.00 97.12 392 LYS A O 1
ATOM 3083 N N . ASN A 1 393 ? -8.990 16.198 17.595 1.00 96.94 393 ASN A N 1
ATOM 3084 C CA . ASN A 1 393 ? -10.065 17.187 17.680 1.00 96.94 393 ASN A CA 1
ATOM 3085 C C . ASN A 1 393 ? -11.043 16.869 18.820 1.00 96.94 393 ASN A C 1
ATOM 3087 O O . ASN A 1 393 ? -11.435 17.797 19.518 1.00 96.94 393 ASN A O 1
ATOM 3091 N N . SER A 1 394 ? -11.393 15.590 19.016 1.00 95.44 394 SER A N 1
ATOM 3092 C CA . SER A 1 394 ? -12.504 15.170 19.889 1.00 95.44 394 SER A CA 1
ATOM 3093 C C . SER A 1 394 ? -12.156 14.627 21.263 1.00 95.44 394 SER A C 1
ATOM 3095 O O . SER A 1 394 ? -13.032 14.550 22.119 1.00 95.44 394 SER A O 1
ATOM 3097 N N . GLY A 1 395 ? -10.920 14.178 21.467 1.00 93.25 395 GLY A N 1
ATOM 3098 C CA . GLY A 1 395 ? -10.529 13.421 22.654 1.00 93.25 395 GLY A CA 1
ATOM 3099 C C . GLY A 1 395 ? -11.097 11.996 22.718 1.00 93.25 395 GLY A C 1
ATOM 3100 O O . GLY A 1 395 ? -10.815 11.287 23.679 1.00 93.25 395 GLY A O 1
ATOM 3101 N N . GLN A 1 396 ? -11.862 11.539 21.718 1.00 92.81 396 GLN A N 1
ATOM 3102 C CA . GLN A 1 396 ? -12.443 10.194 21.719 1.00 92.81 396 GLN A CA 1
ATOM 3103 C C . GLN A 1 396 ? -11.377 9.147 21.378 1.00 92.81 396 GLN A C 1
ATOM 3105 O O . GLN A 1 396 ? -10.912 9.049 20.238 1.00 92.81 396 GLN A O 1
ATOM 3110 N N . GLY A 1 397 ? -10.998 8.341 22.372 1.00 90.88 397 GLY A N 1
ATOM 3111 C CA . GLY A 1 397 ? -9.969 7.308 22.240 1.00 90.88 397 GLY A CA 1
ATOM 3112 C C . GLY A 1 397 ? -10.299 6.226 21.207 1.00 90.88 397 GLY A C 1
ATOM 3113 O O . GLY A 1 397 ? -9.389 5.678 20.593 1.00 90.88 397 GLY A O 1
ATOM 3114 N N . SER A 1 398 ? -11.580 5.956 20.945 1.00 91.94 398 SER A N 1
ATOM 3115 C CA . SER A 1 398 ? -12.023 4.948 19.969 1.00 91.94 398 SER A CA 1
ATOM 3116 C C . SER A 1 398 ? -11.416 5.146 18.573 1.00 91.94 398 SER A C 1
ATOM 3118 O O . SER A 1 398 ? -11.171 4.166 17.866 1.00 91.94 398 SER A O 1
ATOM 3120 N N . TYR A 1 399 ? -11.074 6.383 18.187 1.00 95.69 399 TYR A N 1
ATOM 3121 C CA . TYR A 1 399 ? -10.403 6.647 16.915 1.00 95.69 399 TYR A CA 1
ATOM 3122 C C . TYR A 1 399 ? -8.976 6.080 16.833 1.00 95.69 399 TYR A C 1
ATOM 3124 O O . TYR A 1 399 ? -8.502 5.763 15.740 1.00 95.69 399 TYR A O 1
ATOM 3132 N N . LEU A 1 400 ? -8.306 5.869 17.969 1.00 97.06 400 LEU A N 1
ATOM 3133 C CA . LEU A 1 400 ? -6.977 5.254 18.027 1.00 97.06 400 LEU A CA 1
ATOM 3134 C C . LEU A 1 400 ? -6.994 3.767 17.648 1.00 97.06 400 LEU A C 1
ATOM 3136 O O . LEU A 1 400 ? -5.975 3.242 17.201 1.00 97.06 400 LEU A O 1
ATOM 3140 N N . LEU A 1 401 ? -8.148 3.098 17.726 1.00 96.75 401 LEU A N 1
ATOM 3141 C CA . LEU A 1 401 ? -8.300 1.729 17.224 1.00 96.75 401 LEU A CA 1
ATOM 3142 C C . LEU A 1 401 ? -8.121 1.668 15.705 1.00 96.75 401 LEU A C 1
ATOM 3144 O O . LEU A 1 401 ? -7.487 0.751 15.186 1.00 96.75 401 LEU A O 1
ATOM 3148 N N . TYR A 1 402 ? -8.619 2.675 14.983 1.00 97.56 402 TYR A N 1
ATOM 3149 C CA . TYR A 1 402 ? -8.429 2.768 13.536 1.00 97.56 402 TYR A CA 1
ATOM 3150 C C . TYR A 1 402 ? -6.995 3.152 13.167 1.00 97.56 402 TYR A C 1
ATOM 3152 O O . TYR A 1 402 ? -6.483 2.663 12.159 1.00 97.56 402 TYR A O 1
ATOM 3160 N N . LEU A 1 403 ? -6.323 3.961 13.994 1.00 98.19 403 LEU A N 1
ATOM 3161 C CA . LEU A 1 403 ? -4.893 4.236 13.833 1.00 98.19 403 LEU A CA 1
ATOM 3162 C C . LEU A 1 403 ? -4.075 2.941 13.936 1.00 98.19 403 LEU A C 1
ATOM 3164 O O . LEU A 1 403 ? -3.292 2.634 13.037 1.00 98.19 403 LEU A O 1
ATOM 3168 N N . ARG A 1 404 ? -4.303 2.149 14.992 1.00 97.31 404 ARG A N 1
ATOM 3169 C CA . ARG A 1 404 ? -3.638 0.850 15.176 1.00 97.31 404 ARG A CA 1
ATOM 3170 C C . ARG A 1 404 ? -3.953 -0.118 14.038 1.00 97.31 404 ARG A C 1
ATOM 3172 O O . ARG A 1 404 ? -3.035 -0.721 13.494 1.00 97.31 404 ARG A O 1
ATOM 3179 N N . ALA A 1 405 ? -5.212 -0.202 13.608 1.00 97.06 405 ALA A N 1
ATOM 3180 C CA . ALA A 1 405 ? -5.609 -1.055 12.488 1.00 97.06 405 ALA A CA 1
ATOM 3181 C C . ALA A 1 405 ? -4.919 -0.671 11.164 1.00 97.06 405 ALA A C 1
ATOM 3183 O O . ALA A 1 405 ? -4.592 -1.543 10.362 1.00 97.06 405 ALA A O 1
ATOM 3184 N N . ALA A 1 406 ? -4.676 0.619 10.913 1.00 98.12 406 ALA A N 1
ATOM 3185 C CA . ALA A 1 406 ? -3.921 1.052 9.738 1.00 98.12 406 ALA A CA 1
ATOM 3186 C C . ALA A 1 406 ? -2.430 0.681 9.840 1.00 98.12 406 ALA A C 1
ATOM 3188 O O . ALA A 1 406 ? -1.854 0.218 8.856 1.00 98.12 406 ALA A O 1
ATOM 3189 N N . ALA A 1 407 ? -1.825 0.810 11.026 1.00 98.00 407 ALA A N 1
ATOM 3190 C CA . ALA A 1 407 ? -0.453 0.363 11.282 1.00 98.00 407 ALA A CA 1
ATOM 3191 C C . ALA A 1 407 ? -0.282 -1.160 11.109 1.00 98.00 407 ALA A C 1
ATOM 3193 O O . ALA A 1 407 ? 0.718 -1.618 10.550 1.00 98.00 407 ALA A O 1
ATOM 3194 N N . ASP A 1 408 ? -1.274 -1.949 11.534 1.00 96.44 408 ASP A N 1
ATOM 3195 C CA . ASP A 1 408 ? -1.304 -3.401 11.316 1.00 96.44 408 ASP A CA 1
ATOM 3196 C C . ASP A 1 408 ? -1.338 -3.739 9.822 1.00 96.44 408 ASP A C 1
ATOM 3198 O O . ASP A 1 408 ? -0.626 -4.634 9.371 1.00 96.44 408 ASP A O 1
ATOM 3202 N N . VAL A 1 409 ? -2.132 -3.004 9.036 1.00 97.19 409 VAL A N 1
ATOM 3203 C CA . VAL A 1 409 ? -2.202 -3.197 7.583 1.00 97.19 409 VAL A CA 1
ATOM 3204 C C . VAL A 1 409 ? -0.880 -2.867 6.904 1.00 97.19 409 VAL A C 1
ATOM 3206 O O . VAL A 1 409 ? -0.409 -3.674 6.107 1.00 97.19 409 VAL A O 1
ATOM 3209 N N . LEU A 1 410 ? -0.243 -1.745 7.248 1.00 98.25 410 LEU A N 1
ATOM 3210 C CA . LEU A 1 410 ? 1.091 -1.428 6.727 1.00 98.25 410 LEU A CA 1
ATOM 3211 C C . LEU A 1 410 ? 2.122 -2.496 7.117 1.00 98.25 410 LEU A C 1
ATOM 3213 O O . LEU A 1 410 ? 2.948 -2.862 6.291 1.00 98.25 410 LEU A O 1
ATOM 3217 N N . SER A 1 411 ? 2.037 -3.045 8.335 1.00 97.75 411 SER A N 1
ATOM 3218 C CA . SER A 1 411 ? 2.912 -4.143 8.769 1.00 97.75 411 SER A CA 1
ATOM 3219 C C . SER A 1 411 ? 2.688 -5.418 7.950 1.00 97.75 411 SER A C 1
ATOM 3221 O O . SER A 1 411 ? 3.646 -6.081 7.564 1.00 97.75 411 SER A O 1
ATOM 3223 N N . GLY A 1 412 ? 1.427 -5.763 7.676 1.00 96.12 412 GLY A N 1
ATOM 3224 C CA . GLY A 1 412 ? 1.074 -6.933 6.871 1.00 96.12 412 GLY A CA 1
ATOM 3225 C C . GLY A 1 412 ? 1.521 -6.812 5.414 1.00 96.12 412 GLY A C 1
ATOM 3226 O O . GLY A 1 412 ? 1.947 -7.798 4.829 1.00 96.12 412 GLY A O 1
ATOM 3227 N N . LEU A 1 413 ? 1.492 -5.602 4.852 1.00 97.31 413 LEU A N 1
ATOM 3228 C CA . LEU A 1 413 ? 1.918 -5.325 3.477 1.00 97.31 413 LEU A CA 1
ATOM 3229 C C . LEU A 1 413 ? 3.432 -5.459 3.244 1.00 97.31 413 LEU A C 1
ATOM 3231 O O . LEU A 1 413 ? 3.856 -5.499 2.091 1.00 97.31 413 LEU A O 1
ATOM 3235 N N . CYS A 1 414 ? 4.239 -5.542 4.306 1.00 97.56 414 CYS A N 1
ATOM 3236 C CA . CYS A 1 414 ? 5.656 -5.889 4.188 1.00 97.56 414 CYS A CA 1
ATOM 3237 C C . CYS A 1 414 ? 5.877 -7.376 3.886 1.00 97.56 414 CYS A C 1
ATOM 3239 O O . CYS A 1 414 ? 6.971 -7.737 3.470 1.00 97.56 414 CYS A O 1
ATOM 3241 N N . GLN A 1 415 ? 4.895 -8.240 4.164 1.00 96.06 415 GLN A N 1
ATOM 3242 C CA . GLN A 1 415 ? 5.062 -9.689 4.078 1.00 96.06 415 GLN A CA 1
ATOM 3243 C C . GLN A 1 415 ? 4.834 -10.205 2.650 1.00 96.06 415 GLN A C 1
ATOM 3245 O O . GLN A 1 415 ? 3.986 -9.657 1.937 1.00 96.06 415 GLN A O 1
ATOM 3250 N N . PRO A 1 416 ? 5.524 -11.287 2.247 1.00 95.56 416 PRO A N 1
ATOM 3251 C CA . PRO A 1 416 ? 5.262 -11.944 0.978 1.00 95.56 416 PRO A CA 1
ATOM 3252 C C . PRO A 1 416 ? 3.816 -12.442 0.864 1.00 95.56 416 PRO A C 1
ATOM 3254 O O . PRO A 1 416 ? 3.280 -13.047 1.794 1.00 95.56 416 PRO A O 1
ATOM 3257 N N . VAL A 1 417 ? 3.203 -12.232 -0.298 1.00 95.25 417 VAL A N 1
ATOM 3258 C CA . VAL A 1 417 ? 1.887 -12.769 -0.649 1.00 95.25 417 VAL A CA 1
ATOM 3259 C C . VAL A 1 417 ? 2.020 -14.077 -1.421 1.00 95.25 417 VAL A C 1
ATOM 3261 O O . VAL A 1 417 ? 2.957 -14.292 -2.196 1.00 95.25 417 VAL A O 1
ATOM 3264 N N . GLU A 1 418 ? 1.042 -14.958 -1.239 1.00 92.81 418 GLU A N 1
ATOM 3265 C CA . GLU A 1 418 ? 0.927 -16.174 -2.034 1.00 92.81 418 GLU A CA 1
ATOM 3266 C C . GLU A 1 418 ? 0.339 -15.866 -3.414 1.00 92.81 418 GLU A C 1
ATOM 3268 O O . GLU A 1 418 ? -0.598 -15.078 -3.558 1.00 92.81 418 GLU A O 1
ATOM 3273 N N . ARG A 1 419 ? 0.855 -16.548 -4.440 1.00 88.50 419 ARG A N 1
ATOM 3274 C CA . ARG A 1 419 ? 0.428 -16.374 -5.835 1.00 88.50 419 ARG A CA 1
ATOM 3275 C C . ARG A 1 419 ? -1.078 -16.574 -6.037 1.00 88.50 419 ARG A C 1
ATOM 3277 O O . ARG A 1 419 ? -1.718 -15.774 -6.703 1.00 88.50 419 ARG A O 1
ATOM 3284 N N . GLU A 1 420 ? -1.619 -17.639 -5.458 1.00 88.12 420 GLU A N 1
ATOM 3285 C CA . GLU A 1 420 ? -3.042 -18.000 -5.535 1.00 88.12 420 GLU A CA 1
ATOM 3286 C C . GLU A 1 420 ? -3.767 -17.678 -4.213 1.00 88.12 420 GLU A C 1
ATOM 3288 O O . GLU A 1 420 ? -4.804 -18.257 -3.895 1.00 88.12 420 GLU A O 1
ATOM 3293 N N . GLY A 1 421 ? -3.186 -16.775 -3.412 1.00 90.31 421 GLY A N 1
ATOM 3294 C CA . GLY A 1 421 ? -3.779 -16.282 -2.175 1.00 90.31 421 GLY A CA 1
ATOM 3295 C C . GLY A 1 421 ? -4.933 -15.313 -2.431 1.00 90.31 421 GLY A C 1
ATOM 3296 O O . GLY A 1 421 ? -5.297 -15.016 -3.569 1.00 90.31 421 GLY A O 1
ATOM 3297 N N . LYS A 1 422 ? -5.493 -14.755 -1.353 1.00 90.50 422 LYS A N 1
ATOM 3298 C CA . LYS A 1 422 ? -6.606 -13.786 -1.425 1.00 90.50 422 LYS A CA 1
ATOM 3299 C C . LYS A 1 422 ? -6.245 -12.500 -2.187 1.00 90.50 422 LYS A C 1
ATOM 3301 O O . LYS A 1 422 ? -7.137 -11.800 -2.652 1.00 90.50 422 LYS A O 1
ATOM 3306 N N . GLU A 1 423 ? -4.956 -12.182 -2.295 1.00 91.75 423 GLU A N 1
ATOM 3307 C CA . GLU A 1 423 ? -4.422 -11.061 -3.068 1.00 91.75 423 GLU A CA 1
ATOM 3308 C C . GLU A 1 423 ? -4.134 -11.415 -4.533 1.00 91.75 423 GLU A C 1
ATOM 3310 O O . GLU A 1 423 ? -3.698 -10.548 -5.285 1.00 91.75 423 GLU A O 1
ATOM 3315 N N . HIS A 1 424 ? -4.330 -12.672 -4.950 1.00 92.81 424 HIS A N 1
ATOM 3316 C CA . HIS A 1 424 ? -4.021 -13.154 -6.302 1.00 92.81 424 HIS A CA 1
ATOM 3317 C C . HIS A 1 424 ? -2.583 -12.817 -6.743 1.00 92.81 424 HIS A C 1
ATOM 3319 O O . HIS A 1 424 ? -2.331 -12.416 -7.884 1.00 92.81 424 HIS A O 1
ATOM 3325 N N . GLY A 1 425 ? -1.638 -12.913 -5.801 1.00 93.62 425 GLY A N 1
ATOM 3326 C CA . GLY A 1 425 ? -0.229 -12.606 -6.013 1.00 93.62 425 GLY A CA 1
ATOM 3327 C C . GLY A 1 425 ? 0.099 -11.117 -6.133 1.00 93.62 425 GLY A C 1
ATOM 3328 O O . GLY A 1 425 ? 1.209 -10.803 -6.547 1.00 93.62 425 GLY A O 1
ATOM 3329 N N . GLU A 1 426 ? -0.824 -10.195 -5.838 1.00 95.12 426 GLU A N 1
ATOM 3330 C CA . GLU A 1 426 ? -0.543 -8.753 -5.802 1.00 95.12 426 GLU A CA 1
ATOM 3331 C C . GLU A 1 426 ? 0.085 -8.330 -4.468 1.00 95.12 426 GLU A C 1
ATOM 3333 O O . GLU A 1 426 ? -0.477 -8.558 -3.397 1.00 95.12 426 GLU A O 1
ATOM 3338 N N . GLY A 1 427 ? 1.232 -7.657 -4.527 1.00 96.25 427 GLY A N 1
ATOM 3339 C CA . GLY A 1 427 ? 2.053 -7.323 -3.365 1.00 96.25 427 GLY A CA 1
ATOM 3340 C C . GLY A 1 427 ? 3.486 -7.826 -3.509 1.00 96.25 427 GLY A C 1
ATOM 3341 O O . GLY A 1 427 ? 3.944 -8.132 -4.613 1.00 96.25 427 GLY A O 1
ATOM 3342 N N . VAL A 1 428 ? 4.203 -7.865 -2.387 1.00 97.81 428 VAL A N 1
ATOM 3343 C CA . VAL A 1 428 ? 5.568 -8.400 -2.302 1.00 97.81 428 VAL A CA 1
ATOM 3344 C C . VAL A 1 428 ? 5.522 -9.905 -2.558 1.00 97.81 428 VAL A C 1
ATOM 3346 O O . VAL A 1 428 ? 4.749 -10.605 -1.921 1.00 97.81 428 VAL A O 1
ATOM 3349 N N . SER A 1 429 ? 6.324 -10.430 -3.476 1.00 96.81 429 SER A N 1
ATOM 3350 C CA . SER A 1 429 ? 6.469 -11.872 -3.683 1.00 96.81 429 SER A CA 1
ATOM 3351 C C . SER A 1 429 ? 7.597 -12.457 -2.834 1.00 96.81 429 SER A C 1
ATOM 3353 O O . SER A 1 429 ? 8.442 -11.745 -2.302 1.00 96.81 429 SER A O 1
ATOM 3355 N N . VAL A 1 430 ? 7.638 -13.787 -2.736 1.00 96.06 430 VAL A N 1
ATOM 3356 C CA . VAL A 1 430 ? 8.658 -14.539 -1.976 1.00 96.06 430 VAL A CA 1
ATOM 3357 C C . VAL A 1 430 ? 10.105 -14.318 -2.443 1.00 96.06 430 VAL A C 1
ATOM 3359 O O . VAL A 1 430 ? 11.036 -14.628 -1.709 1.00 96.06 430 VAL A O 1
ATOM 3362 N N . ASP A 1 431 ? 10.311 -13.805 -3.658 1.00 96.44 431 ASP A N 1
ATOM 3363 C CA . ASP A 1 431 ? 11.616 -13.413 -4.209 1.00 96.44 431 ASP A CA 1
ATOM 3364 C C . ASP A 1 431 ? 11.898 -11.902 -4.097 1.00 96.44 431 ASP A C 1
ATOM 3366 O O . ASP A 1 431 ? 12.918 -11.429 -4.609 1.00 96.44 431 ASP A O 1
ATOM 3370 N N . TYR A 1 432 ? 11.028 -11.173 -3.387 1.00 97.50 432 TYR A N 1
ATOM 3371 C CA . TYR A 1 432 ? 11.058 -9.733 -3.110 1.00 97.50 432 TYR A CA 1
ATOM 3372 C C . TYR A 1 432 ? 10.793 -8.811 -4.310 1.00 97.50 432 TYR A C 1
ATOM 3374 O O . TYR A 1 432 ? 10.974 -7.595 -4.212 1.00 97.50 432 TYR A O 1
ATOM 3382 N N . ALA A 1 433 ? 10.319 -9.348 -5.438 1.00 97.06 433 ALA A N 1
ATOM 3383 C CA . ALA A 1 433 ? 9.672 -8.517 -6.450 1.00 97.06 433 ALA A CA 1
ATOM 3384 C C . ALA A 1 433 ? 8.304 -8.019 -5.949 1.00 97.06 433 ALA A C 1
ATOM 3386 O O . ALA A 1 433 ? 7.754 -8.526 -4.974 1.00 97.06 433 ALA A O 1
ATOM 3387 N N . ILE A 1 434 ? 7.746 -6.997 -6.600 1.00 97.94 434 ILE A N 1
ATOM 3388 C CA . ILE A 1 434 ? 6.408 -6.499 -6.275 1.00 97.94 434 ILE A CA 1
ATOM 3389 C C . ILE A 1 434 ? 5.528 -6.569 -7.512 1.00 97.94 434 ILE A C 1
ATOM 3391 O O . ILE A 1 434 ? 5.897 -6.099 -8.593 1.00 97.94 434 ILE A O 1
ATOM 3395 N N . ASN A 1 435 ? 4.347 -7.144 -7.320 1.00 96.56 435 ASN A N 1
ATOM 3396 C CA . ASN A 1 435 ? 3.370 -7.412 -8.360 1.00 96.56 435 ASN A CA 1
ATOM 3397 C C . ASN A 1 435 ? 2.117 -6.559 -8.177 1.00 96.56 435 ASN A C 1
ATOM 3399 O O . ASN A 1 435 ? 1.653 -6.369 -7.052 1.00 96.56 435 ASN A O 1
ATOM 3403 N N . GLN A 1 436 ? 1.548 -6.070 -9.277 1.00 94.94 436 GLN A N 1
ATOM 3404 C CA . GLN A 1 436 ? 0.270 -5.356 -9.268 1.00 94.94 436 GLN A CA 1
ATOM 3405 C C . GLN A 1 436 ? -0.398 -5.441 -10.645 1.00 94.94 436 GLN A C 1
ATOM 3407 O O . GLN A 1 436 ? 0.281 -5.352 -11.671 1.00 94.94 436 GLN A O 1
ATOM 3412 N N . HIS A 1 437 ? -1.728 -5.541 -10.657 1.00 93.31 437 HIS A N 1
ATOM 3413 C CA . HIS A 1 437 ? -2.555 -5.773 -11.840 1.00 93.31 437 HIS A CA 1
ATOM 3414 C C . HIS A 1 437 ? -2.190 -7.085 -12.531 1.00 93.31 437 HIS A C 1
ATOM 3416 O O . HIS A 1 437 ? -1.909 -7.136 -13.729 1.00 93.31 437 HIS A O 1
ATOM 3422 N N . ASN A 1 438 ? -2.178 -8.162 -11.750 1.00 94.56 438 ASN A N 1
ATOM 3423 C CA . ASN A 1 438 ? -1.975 -9.493 -12.301 1.00 94.56 438 ASN A CA 1
ATOM 3424 C C . ASN A 1 438 ? -3.146 -9.824 -13.238 1.00 94.56 438 ASN A C 1
ATOM 3426 O O . ASN A 1 438 ? -4.307 -9.847 -12.824 1.00 94.56 438 ASN A O 1
ATOM 3430 N N . ALA A 1 439 ? -2.848 -10.044 -14.519 1.00 93.12 439 ALA A N 1
ATOM 3431 C CA . ALA A 1 439 ? -3.869 -10.283 -15.532 1.00 93.12 439 ALA A CA 1
ATOM 3432 C C . ALA A 1 439 ? -4.423 -11.705 -15.403 1.00 93.12 439 ALA A C 1
ATOM 3434 O O . ALA A 1 439 ? -3.666 -12.656 -15.219 1.00 93.12 439 ALA A O 1
ATOM 3435 N N . LEU A 1 440 ? -5.738 -11.866 -15.542 1.00 92.12 440 LEU A N 1
ATOM 3436 C CA . LEU A 1 440 ? -6.377 -13.179 -15.517 1.00 92.12 440 LEU A CA 1
ATOM 3437 C C . LEU A 1 440 ? -6.367 -13.804 -16.921 1.00 92.12 440 LEU A C 1
ATOM 3439 O O . LEU A 1 440 ? -6.950 -13.250 -17.855 1.00 92.12 440 LEU A 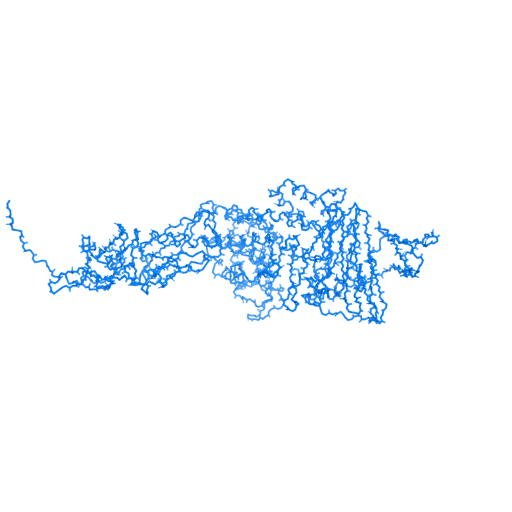O 1
ATOM 3443 N N . ASN A 1 441 ? -5.737 -14.970 -17.062 1.00 90.81 441 ASN A N 1
ATOM 3444 C CA . ASN A 1 441 ? -5.761 -15.793 -18.269 1.00 90.81 441 ASN A CA 1
ATOM 3445 C C . ASN A 1 441 ? -6.483 -17.115 -17.971 1.00 90.81 441 ASN A C 1
ATOM 3447 O O . ASN A 1 441 ? -5.958 -17.992 -17.282 1.00 90.81 441 ASN A O 1
ATOM 3451 N N . GLY A 1 442 ? -7.715 -17.255 -18.466 1.00 89.06 442 GLY A N 1
ATOM 3452 C CA . GLY A 1 442 ? -8.579 -18.371 -18.085 1.00 89.06 442 GLY A CA 1
ATOM 3453 C C . GLY A 1 442 ? -8.882 -18.328 -16.586 1.00 89.06 442 GLY A C 1
ATOM 3454 O O . GLY A 1 442 ? -9.545 -17.406 -16.121 1.00 89.06 442 GLY A O 1
ATOM 3455 N N . SER A 1 443 ? -8.394 -19.316 -15.837 1.00 88.50 443 SER A N 1
ATOM 3456 C CA . SER A 1 443 ? -8.535 -19.397 -14.377 1.00 88.50 443 SER A CA 1
ATOM 3457 C C . SER A 1 443 ? -7.254 -19.054 -13.610 1.00 88.50 443 SER A C 1
ATOM 3459 O O . SER A 1 443 ? -7.228 -19.244 -12.399 1.00 88.50 443 SER A O 1
ATOM 3461 N N . GLN A 1 444 ? -6.188 -18.616 -14.288 1.00 89.56 444 GLN A N 1
ATOM 3462 C CA . GLN A 1 444 ? -4.880 -18.386 -13.675 1.00 89.56 444 GLN A CA 1
ATOM 3463 C C . GLN A 1 444 ? -4.485 -16.911 -13.739 1.00 89.56 444 GLN A C 1
ATOM 3465 O O . GLN A 1 444 ? -4.579 -16.277 -14.793 1.00 89.56 444 GLN A O 1
ATOM 3470 N N . TYR A 1 445 ? -3.988 -16.377 -12.624 1.00 93.62 445 TYR A N 1
ATOM 3471 C CA . TYR A 1 445 ? -3.402 -15.043 -12.580 1.00 93.62 445 TYR A CA 1
ATOM 3472 C C . TYR A 1 445 ? -1.944 -15.060 -13.066 1.00 93.62 445 TYR A C 1
ATOM 3474 O O . TYR A 1 445 ? -1.079 -15.776 -12.548 1.00 93.62 445 TYR A O 1
ATOM 3482 N N . CYS A 1 446 ? -1.658 -14.235 -14.070 1.00 95.81 446 CYS A N 1
ATOM 3483 C CA . CYS A 1 446 ? -0.327 -14.024 -14.620 1.00 95.81 446 CYS A CA 1
ATOM 3484 C C . CYS A 1 446 ? 0.345 -12.838 -13.911 1.00 95.81 446 CYS A C 1
ATOM 3486 O O . CYS A 1 446 ? -0.172 -11.721 -13.931 1.00 95.81 446 CYS A O 1
ATOM 3488 N N . MET A 1 447 ? 1.509 -13.073 -13.302 1.00 96.19 447 MET A N 1
ATOM 3489 C CA . MET A 1 447 ? 2.205 -12.093 -12.465 1.00 96.19 447 MET A CA 1
ATOM 3490 C C . MET A 1 447 ? 2.761 -10.941 -13.302 1.00 96.19 447 MET A C 1
ATOM 3492 O O . MET A 1 447 ? 3.531 -11.155 -14.251 1.00 96.19 447 MET A O 1
ATOM 3496 N N . GLN A 1 448 ? 2.397 -9.718 -12.928 1.00 96.00 448 GLN A N 1
ATOM 3497 C CA . GLN A 1 448 ? 2.873 -8.490 -13.545 1.00 96.00 448 GLN A CA 1
ATOM 3498 C C . GLN A 1 448 ? 3.877 -7.782 -12.642 1.00 96.00 448 GLN A C 1
ATOM 3500 O O . GLN A 1 448 ? 3.519 -7.254 -11.593 1.00 96.00 448 GLN A O 1
ATOM 3505 N N . LEU A 1 449 ? 5.128 -7.715 -13.101 1.00 96.69 449 LEU A N 1
ATOM 3506 C CA . LEU A 1 449 ? 6.206 -7.025 -12.398 1.00 96.69 449 LEU A CA 1
ATOM 3507 C C . LEU A 1 449 ? 5.956 -5.511 -12.390 1.00 96.69 449 LEU A C 1
ATOM 3509 O O . LEU A 1 449 ? 5.868 -4.892 -13.449 1.00 96.69 449 LEU A O 1
ATOM 3513 N N . TYR A 1 450 ? 5.861 -4.921 -11.198 1.00 96.06 450 TYR A N 1
ATOM 3514 C CA . TYR A 1 450 ? 5.508 -3.510 -11.023 1.00 96.06 450 TYR A CA 1
ATOM 3515 C C . TYR A 1 450 ? 6.277 -2.822 -9.883 1.00 96.06 450 TYR A C 1
ATOM 3517 O O . TYR A 1 450 ? 5.831 -1.812 -9.327 1.00 96.06 450 TYR A O 1
ATOM 3525 N N . SER A 1 451 ? 7.448 -3.345 -9.521 1.00 97.00 451 SER A N 1
ATOM 3526 C CA . SER A 1 451 ? 8.263 -2.817 -8.425 1.00 97.00 451 SER A CA 1
ATOM 3527 C C . SER A 1 451 ? 8.589 -1.324 -8.563 1.00 97.00 451 SER A C 1
ATOM 3529 O O . SER A 1 451 ? 8.427 -0.569 -7.613 1.00 97.00 451 SER A O 1
ATOM 3531 N N . GLY A 1 452 ? 8.964 -0.850 -9.748 1.00 95.06 452 GLY A N 1
ATOM 3532 C CA . GLY A 1 452 ? 9.417 0.528 -9.969 1.00 95.06 452 GLY A CA 1
ATOM 3533 C C . GLY A 1 452 ? 8.320 1.596 -9.970 1.00 95.06 452 GLY A C 1
ATOM 3534 O O . GLY A 1 452 ? 8.638 2.783 -9.992 1.00 95.06 452 GLY A O 1
ATOM 3535 N N . SER A 1 453 ? 7.035 1.218 -9.926 1.00 93.25 453 SER A N 1
ATOM 3536 C CA . SER A 1 453 ? 5.936 2.193 -9.871 1.00 93.25 453 SER A CA 1
ATOM 3537 C C . SER A 1 453 ? 4.881 1.864 -8.809 1.00 93.25 453 SER A C 1
ATOM 3539 O O . SER A 1 453 ? 4.941 2.490 -7.756 1.00 93.25 453 SER A O 1
ATOM 3541 N N . TYR A 1 454 ? 3.960 0.904 -8.978 1.00 94.56 454 TYR A N 1
ATOM 3542 C CA . TYR A 1 454 ? 3.061 0.542 -7.863 1.00 94.56 454 TYR A CA 1
ATOM 3543 C C . TYR A 1 454 ? 3.836 0.047 -6.640 1.00 94.56 454 TYR A C 1
ATOM 3545 O O . TYR A 1 454 ? 3.500 0.425 -5.522 1.00 94.56 454 TYR A O 1
ATOM 3553 N N . GLY A 1 455 ? 4.905 -0.729 -6.838 1.00 96.31 455 GLY A N 1
ATOM 3554 C CA . GLY A 1 455 ? 5.794 -1.118 -5.748 1.00 96.31 455 GLY A CA 1
ATOM 3555 C C . GLY A 1 455 ? 6.452 0.081 -5.071 1.00 96.31 455 GLY A C 1
ATOM 3556 O O . GLY A 1 455 ? 6.466 0.151 -3.848 1.00 96.31 455 GLY A O 1
ATOM 3557 N N . ALA A 1 456 ? 6.905 1.077 -5.833 1.00 95.56 456 ALA A N 1
ATOM 3558 C CA . ALA A 1 456 ? 7.459 2.296 -5.262 1.00 95.56 456 ALA A CA 1
ATOM 3559 C C . ALA A 1 456 ? 6.419 3.094 -4.460 1.00 95.56 456 ALA A C 1
ATOM 3561 O O . ALA A 1 456 ? 6.733 3.582 -3.376 1.00 95.56 456 ALA A O 1
ATOM 3562 N N . GLU A 1 457 ? 5.170 3.186 -4.926 1.00 94.69 457 GLU A N 1
ATOM 3563 C CA . GLU A 1 457 ? 4.086 3.790 -4.140 1.00 94.69 457 GLU A CA 1
ATOM 3564 C C . GLU A 1 457 ? 3.790 3.001 -2.860 1.00 94.69 457 GLU A C 1
ATOM 3566 O O . GLU A 1 457 ? 3.692 3.604 -1.791 1.00 94.69 457 GLU A O 1
ATOM 3571 N N . LEU A 1 458 ? 3.717 1.668 -2.940 1.00 97.75 458 LEU A N 1
ATOM 3572 C CA . LEU A 1 458 ? 3.551 0.786 -1.783 1.00 97.75 458 LEU A CA 1
ATOM 3573 C C . LEU A 1 458 ? 4.640 1.041 -0.732 1.00 97.75 458 LEU A C 1
ATOM 3575 O O . LEU A 1 458 ? 4.326 1.347 0.420 1.00 97.75 458 LEU A O 1
ATOM 3579 N N . LEU A 1 459 ? 5.911 0.972 -1.134 1.00 97.88 459 LEU A N 1
ATOM 3580 C CA . LEU A 1 459 ? 7.040 1.170 -0.227 1.00 97.88 459 LEU A CA 1
ATOM 3581 C C . LEU A 1 459 ? 7.089 2.596 0.324 1.00 97.88 459 LEU A C 1
ATOM 3583 O O . LEU A 1 459 ? 7.328 2.770 1.517 1.00 97.88 459 LEU A O 1
ATOM 3587 N N . ASN A 1 460 ? 6.777 3.613 -0.488 1.00 97.06 460 ASN A N 1
ATOM 3588 C CA . ASN A 1 460 ? 6.665 4.991 -0.012 1.00 97.06 460 ASN A CA 1
ATOM 3589 C C . ASN A 1 460 ? 5.654 5.114 1.132 1.00 97.06 460 ASN A C 1
ATOM 3591 O O . ASN A 1 460 ? 5.975 5.724 2.150 1.00 97.06 460 ASN A O 1
ATOM 3595 N N . ARG A 1 461 ? 4.456 4.521 1.012 1.00 97.69 461 ARG A N 1
ATOM 3596 C CA . ARG A 1 461 ? 3.451 4.583 2.088 1.00 97.69 461 ARG A CA 1
ATOM 3597 C C . ARG A 1 461 ? 3.891 3.851 3.347 1.00 97.69 461 ARG A C 1
ATOM 3599 O O . ARG A 1 461 ? 3.679 4.364 4.444 1.00 97.69 461 ARG A O 1
ATOM 3606 N N . ILE A 1 462 ? 4.514 2.683 3.207 1.00 98.44 462 ILE A N 1
ATOM 3607 C CA . ILE A 1 462 ? 5.000 1.922 4.362 1.00 98.44 462 ILE A CA 1
ATOM 3608 C C . ILE A 1 462 ? 6.122 2.692 5.075 1.00 98.44 462 ILE A C 1
ATOM 3610 O O . ILE A 1 462 ? 6.070 2.843 6.295 1.00 98.44 462 ILE A O 1
ATOM 3614 N N . VAL A 1 463 ? 7.096 3.233 4.335 1.00 98.00 463 VAL A N 1
ATOM 3615 C CA . VAL A 1 463 ? 8.219 4.003 4.899 1.00 98.00 463 VAL A CA 1
ATOM 3616 C C . VAL A 1 463 ? 7.742 5.313 5.529 1.00 98.00 463 VAL A C 1
ATOM 3618 O O . VAL A 1 463 ? 8.161 5.640 6.637 1.00 98.00 463 VAL A O 1
ATOM 3621 N N . GLU A 1 464 ? 6.829 6.048 4.888 1.00 97.38 464 GLU A N 1
ATOM 3622 C CA . GLU A 1 464 ? 6.186 7.217 5.506 1.00 97.38 464 GLU A CA 1
ATOM 3623 C C . GLU A 1 464 ? 5.487 6.832 6.819 1.00 97.38 464 GLU A C 1
ATOM 3625 O O . GLU A 1 464 ? 5.651 7.521 7.827 1.00 97.38 464 GLU A O 1
ATOM 3630 N N . GLY A 1 465 ? 4.771 5.701 6.829 1.00 97.94 465 GLY A N 1
ATOM 3631 C CA . GLY A 1 465 ? 4.179 5.108 8.026 1.00 97.94 465 GLY A CA 1
ATOM 3632 C C . GLY A 1 465 ? 5.210 4.834 9.121 1.00 97.94 465 GLY A C 1
ATOM 3633 O O . GLY A 1 465 ? 5.014 5.256 10.257 1.00 97.94 465 GLY A O 1
ATOM 3634 N N . ALA A 1 466 ? 6.333 4.196 8.786 1.00 97.69 466 ALA A N 1
ATOM 3635 C CA . ALA A 1 466 ? 7.417 3.896 9.725 1.00 97.69 466 ALA A CA 1
ATOM 3636 C C . ALA A 1 466 ? 8.056 5.158 10.336 1.00 97.69 466 ALA A C 1
ATOM 3638 O O . ALA A 1 466 ? 8.484 5.138 11.487 1.00 97.69 466 ALA A O 1
ATOM 3639 N N . VAL A 1 467 ? 8.100 6.267 9.590 1.00 97.69 467 VAL A N 1
ATOM 3640 C CA . VAL A 1 467 ? 8.611 7.554 10.090 1.00 97.69 467 VAL A CA 1
ATOM 3641 C C . VAL A 1 467 ? 7.640 8.196 11.089 1.00 97.69 467 VAL A C 1
ATOM 3643 O O . VAL A 1 467 ? 8.071 8.723 12.122 1.00 97.69 467 VAL A O 1
ATOM 3646 N N . VAL A 1 468 ? 6.335 8.183 10.792 1.00 98.12 468 VAL A N 1
ATOM 3647 C CA . VAL A 1 468 ? 5.328 8.902 11.598 1.00 98.12 468 VAL A CA 1
ATOM 3648 C C . VAL A 1 468 ? 4.816 8.103 12.794 1.00 98.12 468 VAL A C 1
ATOM 3650 O O . VAL A 1 468 ? 4.516 8.698 13.830 1.00 98.12 468 VAL A O 1
ATOM 3653 N N . LEU A 1 469 ? 4.709 6.781 12.668 1.00 98.44 469 LEU A N 1
ATOM 3654 C CA . LEU A 1 469 ? 4.197 5.894 13.707 1.00 98.44 469 LEU A CA 1
ATOM 3655 C C . LEU A 1 469 ? 5.274 5.596 14.758 1.00 98.44 469 LEU A C 1
ATOM 3657 O O . LEU A 1 469 ? 6.451 5.453 14.437 1.00 98.44 469 LEU A O 1
ATOM 3661 N N . VAL A 1 470 ? 4.869 5.511 16.027 1.00 97.06 470 VAL A N 1
ATOM 3662 C CA . VAL A 1 470 ? 5.775 5.311 17.170 1.00 97.06 470 VAL A CA 1
ATOM 3663 C C . VAL A 1 470 ? 5.169 4.413 18.238 1.00 97.06 470 VAL A C 1
ATOM 3665 O O . VAL A 1 470 ? 3.946 4.362 18.383 1.00 97.06 470 VAL A O 1
ATOM 3668 N N . SER A 1 471 ? 6.040 3.763 19.013 1.00 96.06 471 SER A N 1
ATOM 3669 C CA . SER A 1 471 ? 5.709 2.955 20.192 1.00 96.06 471 SER A CA 1
ATOM 3670 C C . SER A 1 471 ? 4.518 2.011 19.948 1.00 96.06 471 SER A C 1
ATOM 3672 O O . SER A 1 471 ? 4.596 1.148 19.076 1.00 96.06 471 SER A O 1
ATOM 3674 N N . GLU A 1 472 ? 3.395 2.187 20.648 1.00 96.00 472 GLU A N 1
ATOM 3675 C CA . GLU A 1 472 ? 2.195 1.340 20.575 1.00 96.00 472 GLU A CA 1
ATOM 3676 C C . GLU A 1 472 ? 1.514 1.359 19.192 1.00 96.00 472 GLU A C 1
ATOM 3678 O O . GLU A 1 472 ? 0.683 0.499 18.884 1.00 96.00 472 GLU A O 1
ATOM 3683 N N . PHE A 1 473 ? 1.877 2.312 18.329 1.00 98.00 473 PHE A N 1
ATOM 3684 C CA . PHE A 1 473 ? 1.403 2.420 16.949 1.00 98.00 473 PHE A CA 1
ATOM 3685 C C . PHE A 1 473 ? 2.466 2.058 15.908 1.00 98.00 473 PHE A C 1
ATOM 3687 O O . PHE A 1 473 ? 2.150 2.067 14.722 1.00 98.00 473 PHE A O 1
ATOM 3694 N N . SER A 1 474 ? 3.694 1.720 16.315 1.00 97.50 474 SER A N 1
ATOM 3695 C CA . SER A 1 474 ? 4.763 1.328 15.393 1.00 97.50 474 SER A CA 1
ATOM 3696 C C . SER A 1 474 ? 4.377 0.125 14.537 1.00 97.50 474 SER A C 1
ATOM 3698 O O . SER A 1 474 ? 3.622 -0.766 14.961 1.00 97.50 474 SER A O 1
ATOM 3700 N N . LEU A 1 475 ? 4.977 0.075 13.345 1.00 97.81 475 LEU A N 1
ATOM 3701 C CA . LEU A 1 475 ? 5.046 -1.159 12.574 1.00 97.81 475 LEU A CA 1
ATOM 3702 C C . LEU A 1 475 ? 5.788 -2.225 13.385 1.00 97.81 475 LEU A C 1
ATOM 3704 O O . LEU A 1 475 ? 6.674 -1.918 14.185 1.00 97.81 475 LEU A O 1
ATOM 3708 N N . THR A 1 476 ? 5.410 -3.485 13.193 1.00 95.62 476 THR A N 1
ATOM 3709 C CA . THR A 1 476 ? 6.045 -4.586 13.930 1.00 95.62 476 THR A CA 1
ATOM 3710 C C . THR A 1 476 ? 7.523 -4.731 13.551 1.00 95.62 476 THR A C 1
ATOM 3712 O O . THR A 1 476 ? 7.906 -4.462 12.411 1.00 95.62 476 THR A O 1
ATOM 3715 N N . ALA A 1 477 ? 8.354 -5.208 14.482 1.00 94.81 477 ALA A N 1
ATOM 3716 C CA . ALA A 1 477 ? 9.776 -5.445 14.216 1.00 94.81 477 ALA A CA 1
ATOM 3717 C C . ALA A 1 477 ? 9.991 -6.421 13.044 1.00 94.81 477 ALA A C 1
ATOM 3719 O O . ALA A 1 477 ? 10.830 -6.170 12.184 1.00 94.81 477 ALA A O 1
ATOM 3720 N N . THR A 1 478 ? 9.179 -7.482 12.960 1.00 95.62 478 THR A N 1
ATOM 3721 C CA . THR A 1 478 ? 9.195 -8.431 11.836 1.00 95.62 478 THR A CA 1
ATOM 3722 C C . THR A 1 478 ? 8.875 -7.745 10.510 1.00 95.62 478 THR A C 1
ATOM 3724 O O . THR A 1 478 ? 9.565 -7.980 9.526 1.00 95.62 478 THR A O 1
ATOM 3727 N N . ALA A 1 479 ? 7.879 -6.855 10.477 1.00 97.69 479 ALA A N 1
ATOM 3728 C CA . ALA A 1 479 ? 7.535 -6.123 9.260 1.00 97.69 479 ALA A CA 1
ATOM 3729 C C . ALA A 1 479 ? 8.654 -5.176 8.804 1.00 97.69 479 ALA A C 1
ATOM 3731 O O . ALA A 1 479 ? 8.901 -5.067 7.608 1.00 97.69 479 ALA A O 1
ATOM 3732 N N . LEU A 1 480 ? 9.340 -4.504 9.733 1.00 97.56 480 LEU A N 1
ATOM 3733 C CA . LEU A 1 480 ? 10.463 -3.617 9.408 1.00 97.56 480 LEU A CA 1
ATOM 3734 C C . LEU A 1 480 ? 11.696 -4.397 8.942 1.00 97.56 480 LEU A C 1
ATOM 3736 O O . LEU A 1 480 ? 12.336 -3.990 7.977 1.00 97.56 480 LEU A O 1
ATOM 3740 N N . SER A 1 481 ? 11.995 -5.534 9.577 1.00 96.06 481 SER A N 1
ATOM 3741 C CA . SER A 1 481 ? 13.057 -6.440 9.127 1.00 96.06 481 SER A CA 1
ATOM 3742 C C . SER A 1 481 ? 12.770 -6.992 7.732 1.00 96.06 481 SER A C 1
ATOM 3744 O O . SER A 1 481 ? 13.672 -7.074 6.907 1.00 96.06 481 SER A O 1
ATOM 3746 N N . GLU A 1 482 ? 11.518 -7.341 7.443 1.00 97.50 482 GLU A N 1
ATOM 3747 C CA . GLU A 1 482 ? 11.146 -7.831 6.117 1.00 97.50 482 GLU A CA 1
ATOM 3748 C C . GLU A 1 482 ? 11.201 -6.720 5.066 1.00 97.50 482 GLU A C 1
ATOM 3750 O O . GLU A 1 482 ? 11.679 -6.923 3.955 1.00 97.50 482 GLU A O 1
ATOM 3755 N N . LEU A 1 483 ? 10.804 -5.502 5.433 1.00 98.06 483 LEU A N 1
ATOM 3756 C CA . LEU A 1 483 ? 10.910 -4.335 4.564 1.00 98.06 483 LEU A CA 1
ATOM 3757 C C . LEU A 1 483 ? 12.366 -4.016 4.180 1.00 98.06 483 LEU A C 1
ATOM 3759 O O . LEU A 1 483 ? 12.611 -3.599 3.048 1.00 98.06 483 LEU A O 1
ATOM 3763 N N . VAL A 1 484 ? 13.330 -4.247 5.082 1.00 98.50 484 VAL A N 1
ATOM 3764 C CA . VAL A 1 484 ? 14.767 -4.189 4.756 1.00 98.50 484 VAL A CA 1
ATOM 3765 C C . VAL A 1 484 ? 15.088 -5.164 3.621 1.00 98.50 484 VAL A C 1
ATOM 3767 O O . VAL A 1 484 ? 15.676 -4.743 2.625 1.00 98.50 484 VAL A O 1
ATOM 3770 N N . ASN A 1 485 ? 14.639 -6.421 3.716 1.00 97.81 485 ASN A N 1
ATOM 3771 C CA . ASN A 1 485 ? 14.849 -7.422 2.667 1.00 97.81 485 ASN A CA 1
ATOM 3772 C C . ASN A 1 485 ? 14.177 -7.008 1.350 1.00 97.81 485 ASN A C 1
ATOM 3774 O O . ASN A 1 485 ? 14.798 -7.095 0.299 1.00 97.81 485 ASN A O 1
ATOM 3778 N N . VAL A 1 486 ? 12.954 -6.471 1.378 1.00 98.12 486 VAL A N 1
ATOM 3779 C CA . VAL A 1 486 ? 12.270 -5.994 0.159 1.00 98.12 486 VAL A CA 1
ATOM 3780 C C . VAL A 1 486 ? 13.069 -4.900 -0.561 1.00 98.12 486 VAL A C 1
ATOM 3782 O O . VAL A 1 486 ? 13.148 -4.879 -1.793 1.00 98.12 486 VAL A O 1
ATOM 3785 N N . VAL A 1 487 ? 13.687 -3.986 0.190 1.00 98.19 487 VAL A N 1
ATOM 3786 C CA . VAL A 1 487 ? 14.517 -2.922 -0.390 1.00 98.19 487 VAL A CA 1
ATOM 3787 C C . VAL A 1 487 ? 15.855 -3.466 -0.897 1.00 98.19 487 VAL A C 1
ATOM 3789 O O . VAL A 1 487 ? 16.244 -3.144 -2.020 1.00 98.19 487 VAL A O 1
ATOM 3792 N N . VAL A 1 488 ? 16.538 -4.295 -0.105 1.00 97.81 488 VAL A N 1
ATOM 3793 C CA . VAL A 1 488 ? 17.878 -4.821 -0.413 1.00 97.81 488 VAL A CA 1
ATOM 3794 C C . VAL A 1 488 ? 17.832 -5.918 -1.484 1.00 97.81 488 VAL A C 1
ATOM 3796 O O . VAL A 1 488 ? 18.448 -5.812 -2.542 1.00 97.81 488 VAL A O 1
ATOM 3799 N N . GLU A 1 489 ? 17.051 -6.965 -1.242 1.00 97.06 489 GLU A N 1
ATOM 3800 C CA . GLU A 1 489 ? 16.944 -8.149 -2.097 1.00 97.06 489 GLU A CA 1
ATOM 3801 C C . GLU A 1 489 ? 15.983 -7.933 -3.278 1.00 97.06 489 GLU A C 1
ATOM 3803 O O . GLU A 1 489 ? 16.037 -8.664 -4.264 1.00 97.06 489 GLU A O 1
ATOM 3808 N N . GLY A 1 490 ? 15.115 -6.921 -3.215 1.00 96.56 490 GLY A N 1
ATOM 3809 C CA . GLY A 1 490 ? 14.200 -6.545 -4.293 1.00 96.56 490 GLY A CA 1
ATOM 3810 C C . GLY A 1 490 ? 14.682 -5.324 -5.072 1.00 96.56 490 GLY A C 1
ATOM 3811 O O . GLY A 1 490 ? 15.395 -5.434 -6.074 1.00 96.56 490 GLY A O 1
ATOM 3812 N N . MET A 1 491 ? 14.266 -4.142 -4.612 1.00 96.25 491 MET A N 1
ATOM 3813 C CA . MET A 1 491 ? 14.428 -2.865 -5.327 1.00 96.25 491 MET A CA 1
ATOM 3814 C C . MET A 1 491 ? 15.881 -2.541 -5.694 1.00 96.25 491 MET A C 1
ATOM 3816 O O . MET A 1 491 ? 16.131 -1.986 -6.765 1.00 96.25 491 MET A O 1
ATOM 3820 N N . GLY A 1 492 ? 16.842 -2.914 -4.846 1.00 96.25 492 GLY A N 1
ATOM 3821 C CA . GLY A 1 492 ? 18.263 -2.633 -5.041 1.00 96.25 492 GLY A CA 1
ATOM 3822 C C . GLY A 1 492 ? 18.888 -3.221 -6.312 1.00 96.25 492 GLY A C 1
ATOM 3823 O O . GLY A 1 492 ? 19.856 -2.667 -6.843 1.00 96.25 492 GLY A O 1
ATOM 3824 N N . TRP A 1 493 ? 18.303 -4.300 -6.839 1.00 97.62 493 TRP A N 1
ATOM 3825 C CA . TRP A 1 493 ? 18.716 -4.953 -8.089 1.00 97.62 493 TRP A CA 1
ATOM 3826 C C . TRP A 1 493 ? 18.065 -4.339 -9.336 1.00 97.62 493 TRP A C 1
ATOM 3828 O O . TRP A 1 493 ? 18.505 -4.568 -10.461 1.00 97.62 493 TRP A O 1
ATOM 3838 N N . MET A 1 494 ? 17.001 -3.559 -9.155 1.00 97.25 494 MET A N 1
ATOM 3839 C CA . MET A 1 494 ? 16.168 -3.029 -10.239 1.00 97.25 494 MET A CA 1
ATOM 3840 C C . MET A 1 494 ? 16.591 -1.623 -10.686 1.00 97.25 494 MET A C 1
ATOM 3842 O O . MET A 1 494 ? 15.935 -1.028 -11.542 1.00 97.25 494 MET A O 1
ATOM 3846 N N . GLY A 1 495 ? 17.683 -1.098 -10.121 1.00 95.38 495 GLY A N 1
ATOM 3847 C CA . GLY A 1 495 ? 18.264 0.185 -10.494 1.00 95.38 495 GLY A CA 1
ATOM 3848 C C . GLY A 1 495 ? 19.789 0.154 -10.581 1.00 95.38 495 GLY A C 1
ATOM 3849 O O . GLY A 1 495 ? 20.461 -0.599 -9.873 1.00 95.38 495 GLY A O 1
ATOM 3850 N N . TYR A 1 496 ? 20.321 0.990 -11.468 1.00 96.62 496 TYR A N 1
ATOM 3851 C CA . TYR A 1 496 ? 21.747 1.155 -11.744 1.00 96.62 496 TYR A CA 1
ATOM 3852 C C . TYR A 1 496 ? 21.994 2.552 -12.328 1.00 96.62 496 TYR A C 1
ATOM 3854 O O . TYR A 1 496 ? 21.163 3.061 -13.083 1.00 96.62 496 TYR A O 1
ATOM 3862 N N . ALA A 1 497 ? 23.107 3.187 -11.960 1.00 95.44 497 ALA A N 1
ATOM 3863 C CA . ALA A 1 497 ? 23.525 4.508 -12.439 1.00 95.44 497 ALA A CA 1
ATOM 3864 C C . ALA A 1 497 ? 22.396 5.565 -12.377 1.00 95.44 497 ALA A C 1
ATOM 3866 O O . ALA A 1 497 ? 22.067 6.235 -13.357 1.00 95.44 497 ALA A O 1
ATOM 3867 N N . SER A 1 498 ? 21.765 5.694 -11.205 1.00 94.81 498 SER A N 1
ATOM 3868 C CA . SER A 1 498 ? 20.670 6.645 -10.920 1.00 94.81 498 SER A CA 1
ATOM 3869 C C . SER A 1 498 ? 19.345 6.416 -11.666 1.00 94.81 498 SER A C 1
ATOM 3871 O O . SER A 1 498 ? 18.465 7.295 -11.662 1.00 94.81 498 SER A O 1
ATOM 3873 N N . ARG A 1 499 ? 19.183 5.273 -12.341 1.00 95.25 499 ARG A N 1
ATOM 3874 C CA . ARG A 1 499 ? 18.008 4.941 -13.159 1.00 95.25 499 ARG A CA 1
ATOM 3875 C C . ARG A 1 499 ? 17.428 3.584 -12.782 1.00 95.25 499 ARG A C 1
ATOM 3877 O O . ARG A 1 499 ? 18.143 2.708 -12.306 1.00 95.25 499 ARG A O 1
ATOM 3884 N N . MET A 1 500 ? 16.121 3.439 -12.975 1.00 95.00 500 MET A N 1
ATOM 3885 C CA . MET A 1 500 ? 15.390 2.180 -12.811 1.00 95.00 500 MET A CA 1
ATOM 3886 C C . MET A 1 500 ? 15.203 1.480 -14.158 1.00 95.00 500 MET A C 1
ATOM 3888 O O . MET A 1 500 ? 14.998 2.144 -15.176 1.00 95.00 500 MET A O 1
ATOM 3892 N N . ASP A 1 501 ? 15.189 0.148 -14.140 1.00 96.12 501 ASP A N 1
ATOM 3893 C CA . ASP A 1 501 ? 14.824 -0.672 -15.297 1.00 96.12 501 ASP A CA 1
ATOM 3894 C C . ASP A 1 501 ? 13.392 -0.388 -15.775 1.00 96.12 501 ASP A C 1
ATOM 3896 O O . ASP A 1 501 ? 12.490 -0.158 -14.974 1.00 96.12 501 ASP A O 1
ATOM 3900 N N . PHE A 1 502 ? 13.135 -0.474 -17.078 1.00 95.75 502 PHE A N 1
ATOM 3901 C CA . PHE A 1 502 ? 11.801 -0.308 -17.642 1.00 95.75 502 PHE A CA 1
ATOM 3902 C C . PHE A 1 502 ? 10.839 -1.451 -17.321 1.00 95.75 502 PHE A C 1
ATOM 3904 O O . PHE A 1 502 ? 9.645 -1.182 -17.162 1.00 95.75 502 PHE A O 1
ATOM 3911 N N . HIS A 1 503 ? 11.313 -2.700 -17.206 1.00 96.62 503 HIS A N 1
ATOM 3912 C CA . HIS A 1 503 ? 10.417 -3.848 -17.004 1.00 96.62 503 HIS A CA 1
ATOM 3913 C C . HIS A 1 503 ? 9.640 -3.779 -15.689 1.00 96.62 503 HIS A C 1
ATOM 3915 O O . HIS A 1 503 ? 8.582 -4.392 -15.573 1.00 96.62 503 HIS A O 1
ATOM 3921 N N . VAL A 1 504 ? 10.143 -3.024 -14.709 1.00 96.75 504 VAL A N 1
ATOM 3922 C CA . VAL A 1 504 ? 9.528 -2.901 -13.385 1.00 96.75 504 VAL A CA 1
ATOM 3923 C C . VAL A 1 504 ? 8.502 -1.770 -13.283 1.00 96.75 504 VAL A C 1
ATOM 3925 O O . VAL A 1 504 ? 7.913 -1.582 -12.223 1.00 96.75 504 VAL A O 1
ATOM 3928 N N . ASN A 1 505 ? 8.266 -1.011 -14.357 1.00 94.88 505 ASN A N 1
ATOM 3929 C CA . ASN A 1 505 ? 7.422 0.191 -14.328 1.00 94.88 505 ASN A CA 1
ATOM 3930 C C . ASN A 1 505 ? 6.019 -0.001 -14.921 1.00 94.88 505 ASN A C 1
ATOM 3932 O O . ASN A 1 505 ? 5.218 0.938 -14.907 1.00 94.88 505 ASN A O 1
ATOM 3936 N N . GLY A 1 506 ? 5.707 -1.181 -15.465 1.00 94.38 506 GLY A N 1
ATOM 3937 C CA . GLY A 1 506 ? 4.447 -1.422 -16.172 1.00 94.38 506 GLY A CA 1
ATOM 3938 C C . GLY A 1 506 ? 4.202 -0.368 -17.259 1.00 94.38 506 GLY A C 1
ATOM 3939 O O . GLY A 1 506 ? 5.107 -0.016 -18.019 1.00 94.38 506 GLY A O 1
ATOM 3940 N N . ARG A 1 507 ? 2.991 0.203 -17.309 1.00 95.19 507 ARG A N 1
ATOM 3941 C CA . ARG A 1 507 ? 2.662 1.267 -18.278 1.00 95.19 507 ARG A CA 1
ATOM 3942 C C . ARG A 1 507 ? 3.424 2.579 -18.057 1.00 95.19 507 ARG A C 1
ATOM 3944 O O . ARG A 1 507 ? 3.499 3.387 -18.974 1.00 95.19 507 ARG A O 1
ATOM 3951 N N . ALA A 1 508 ? 4.038 2.799 -16.890 1.00 94.56 508 ALA A N 1
ATOM 3952 C CA . ALA A 1 508 ? 4.768 4.038 -16.607 1.00 94.56 508 ALA A CA 1
ATOM 3953 C C . ALA A 1 508 ? 6.060 4.197 -17.434 1.00 94.56 508 ALA A C 1
ATOM 3955 O O . ALA A 1 508 ? 6.642 5.279 -17.438 1.00 94.56 508 ALA A O 1
ATOM 3956 N N . ILE A 1 509 ? 6.468 3.179 -18.206 1.00 94.38 509 ILE A N 1
ATOM 3957 C CA . ILE A 1 509 ? 7.505 3.306 -19.244 1.00 94.38 509 ILE A CA 1
ATOM 3958 C C . ILE A 1 509 ? 7.244 4.482 -20.203 1.00 94.38 509 ILE A C 1
ATOM 3960 O O . ILE A 1 509 ? 8.189 5.114 -20.678 1.00 94.38 509 ILE A O 1
ATOM 3964 N N . SER A 1 510 ? 5.975 4.841 -20.436 1.00 94.88 510 SER A N 1
ATOM 3965 C CA . SER A 1 510 ? 5.575 5.988 -21.258 1.00 94.88 510 SER A CA 1
ATOM 3966 C C . SER A 1 510 ? 5.582 7.338 -20.525 1.00 94.88 510 SER A C 1
ATOM 3968 O O . SER A 1 510 ? 4.983 8.299 -21.008 1.00 94.88 510 SER A O 1
ATOM 3970 N N . ARG A 1 511 ? 6.228 7.432 -19.354 1.00 93.38 511 ARG A N 1
ATOM 3971 C CA . ARG A 1 511 ? 6.391 8.677 -18.574 1.00 93.38 511 ARG A CA 1
ATOM 3972 C C . ARG A 1 511 ? 7.843 9.157 -18.479 1.00 93.38 511 ARG A C 1
ATOM 3974 O O . ARG A 1 511 ? 8.101 10.166 -17.830 1.00 93.38 511 ARG A O 1
ATOM 3981 N N . GLY A 1 512 ? 8.788 8.440 -19.085 1.00 90.00 512 GLY A N 1
ATOM 3982 C CA . GLY A 1 512 ? 10.223 8.688 -18.924 1.00 90.00 512 GLY A CA 1
ATOM 3983 C C . GLY A 1 512 ? 10.939 7.555 -18.199 1.00 90.00 512 GLY A C 1
ATOM 3984 O O . GLY A 1 512 ? 10.324 6.571 -17.796 1.00 90.00 512 GLY A O 1
ATOM 3985 N N . VAL A 1 513 ? 12.264 7.674 -18.085 1.00 87.31 513 VAL A N 1
ATOM 3986 C CA . VAL A 1 513 ? 13.089 6.736 -17.306 1.00 87.31 513 VAL A CA 1
ATOM 3987 C C . VAL A 1 513 ? 13.040 7.156 -15.839 1.00 87.31 513 VAL A C 1
ATOM 3989 O O . VAL A 1 513 ? 13.492 8.263 -15.531 1.00 87.31 513 VAL A O 1
ATOM 3992 N N . PRO A 1 514 ? 12.504 6.335 -14.922 1.00 87.94 514 PRO A N 1
ATOM 3993 C CA . PRO A 1 514 ? 12.411 6.735 -13.526 1.00 87.94 514 PRO A CA 1
ATOM 3994 C C . PRO A 1 514 ? 13.789 6.816 -12.870 1.00 87.94 514 PRO A C 1
ATOM 3996 O O . PRO A 1 514 ? 14.682 6.007 -13.136 1.00 87.94 514 PRO A O 1
ATOM 3999 N N . SER A 1 515 ? 13.952 7.786 -11.973 1.00 91.25 515 SER A N 1
ATOM 4000 C CA . SER A 1 515 ? 15.098 7.824 -11.066 1.00 91.25 515 SER A CA 1
ATOM 4001 C C . SER A 1 515 ? 14.895 6.845 -9.911 1.00 91.25 515 SER A C 1
ATOM 4003 O O . SER A 1 515 ? 13.785 6.707 -9.396 1.00 91.25 515 SER A O 1
ATOM 4005 N N . ASN A 1 516 ? 15.983 6.221 -9.462 1.00 92.62 516 ASN A N 1
ATOM 4006 C CA . ASN A 1 516 ? 16.006 5.360 -8.279 1.00 92.62 516 ASN A CA 1
ATOM 4007 C C . ASN A 1 516 ? 16.335 6.120 -6.971 1.00 92.62 516 ASN A C 1
ATOM 4009 O O . ASN A 1 516 ? 16.483 5.494 -5.927 1.00 92.62 516 ASN A O 1
ATOM 4013 N N . ALA A 1 517 ? 16.428 7.458 -6.992 1.00 92.75 517 ALA A N 1
ATOM 4014 C CA . ALA A 1 517 ? 16.856 8.271 -5.842 1.00 92.75 517 ALA A CA 1
ATOM 4015 C C . ALA A 1 517 ? 15.988 8.092 -4.581 1.00 92.75 517 ALA A C 1
ATOM 4017 O O . ALA A 1 517 ? 16.459 8.263 -3.459 1.00 92.75 517 ALA A O 1
ATOM 4018 N N . HIS A 1 518 ? 14.718 7.721 -4.747 1.00 91.12 518 HIS A N 1
ATOM 4019 C CA . HIS A 1 518 ? 13.816 7.451 -3.629 1.00 91.12 518 HIS A CA 1
ATOM 4020 C C . HIS A 1 518 ? 14.265 6.246 -2.776 1.00 91.12 518 HIS A C 1
ATOM 4022 O O . HIS A 1 518 ? 13.982 6.223 -1.579 1.00 91.12 518 HIS A O 1
ATOM 4028 N N . ILE A 1 519 ? 15.018 5.296 -3.352 1.00 95.88 519 ILE A N 1
ATOM 4029 C CA . ILE A 1 519 ? 15.541 4.120 -2.642 1.00 95.88 519 ILE A CA 1
ATOM 4030 C C . ILE A 1 519 ? 16.513 4.533 -1.530 1.00 95.88 519 ILE A C 1
ATOM 4032 O O . ILE A 1 519 ? 16.471 3.936 -0.457 1.00 95.88 519 ILE A O 1
ATOM 4036 N N . ALA A 1 520 ? 17.333 5.577 -1.724 1.00 96.44 520 ALA A N 1
ATOM 4037 C CA . ALA A 1 520 ? 18.220 6.077 -0.665 1.00 96.44 520 ALA A CA 1
ATOM 4038 C C . ALA A 1 520 ? 17.432 6.520 0.566 1.00 96.44 520 ALA A C 1
ATOM 4040 O O . ALA A 1 520 ? 17.769 6.139 1.682 1.00 96.44 520 ALA A O 1
ATOM 4041 N N . LYS A 1 521 ? 16.332 7.252 0.362 1.00 95.88 521 LYS A N 1
ATOM 4042 C CA . LYS A 1 521 ? 15.481 7.705 1.465 1.00 95.88 521 LYS A CA 1
ATOM 4043 C C . LYS A 1 521 ? 14.874 6.529 2.231 1.00 95.88 521 LYS A C 1
ATOM 4045 O O . LYS A 1 521 ? 14.765 6.582 3.453 1.00 95.88 521 LYS A O 1
ATOM 4050 N N . TRP A 1 522 ? 14.476 5.465 1.533 1.00 97.69 522 TRP A N 1
ATOM 4051 C CA . TRP A 1 522 ? 14.015 4.243 2.193 1.00 97.69 522 TRP A CA 1
ATOM 4052 C C . TRP A 1 522 ? 15.146 3.588 2.981 1.00 97.69 522 TRP A C 1
ATOM 4054 O O . TRP A 1 522 ? 14.966 3.278 4.154 1.00 97.69 522 TRP A O 1
ATOM 4064 N N . ALA A 1 523 ? 16.320 3.437 2.368 1.00 98.00 523 ALA A N 1
ATOM 4065 C CA . ALA A 1 523 ? 17.479 2.834 3.007 1.00 98.00 523 ALA A CA 1
ATOM 4066 C C . ALA A 1 523 ? 17.891 3.579 4.287 1.00 98.00 523 ALA A C 1
ATOM 4068 O O . ALA A 1 523 ? 18.096 2.943 5.317 1.00 98.00 523 ALA A O 1
ATOM 4069 N N . GLU A 1 524 ? 17.911 4.913 4.263 1.00 97.81 524 GLU A N 1
ATOM 4070 C CA . GLU A 1 524 ? 18.192 5.758 5.430 1.00 97.81 524 GLU A CA 1
ATOM 4071 C C . GLU A 1 524 ? 17.216 5.508 6.588 1.00 97.81 524 GLU A C 1
ATOM 4073 O O . GLU A 1 524 ? 17.640 5.359 7.734 1.00 97.81 524 GLU A O 1
ATOM 4078 N N . VAL A 1 525 ? 15.913 5.417 6.296 1.00 97.50 525 VAL A N 1
ATOM 4079 C CA . VAL A 1 525 ? 14.886 5.118 7.309 1.00 97.50 525 VAL A CA 1
ATOM 4080 C C . VAL A 1 525 ? 15.034 3.698 7.859 1.00 97.50 525 VAL A C 1
ATOM 4082 O O . VAL A 1 525 ? 14.707 3.457 9.020 1.00 97.50 525 VAL A O 1
ATOM 4085 N N . LEU A 1 526 ? 15.526 2.760 7.047 1.00 98.19 526 LEU A N 1
ATOM 4086 C CA . LEU A 1 526 ? 15.598 1.339 7.384 1.00 98.19 526 LEU A CA 1
ATOM 4087 C C . LEU A 1 526 ? 16.893 0.914 8.087 1.00 98.19 526 LEU A C 1
ATOM 4089 O O . LEU A 1 526 ? 16.899 -0.117 8.760 1.00 98.19 526 LEU A O 1
ATOM 4093 N N . LEU A 1 527 ? 17.961 1.716 8.013 1.00 97.81 527 LEU A N 1
ATOM 4094 C CA . LEU A 1 527 ? 19.243 1.454 8.685 1.00 97.81 527 LEU A CA 1
ATOM 4095 C C . LEU A 1 527 ? 19.117 1.042 10.169 1.00 97.81 527 LEU A C 1
ATOM 4097 O O . LEU A 1 527 ? 19.822 0.113 10.575 1.00 97.81 527 LEU A O 1
ATOM 4101 N N . PRO A 1 528 ? 18.250 1.661 11.000 1.00 96.31 528 PRO A N 1
ATOM 4102 C CA . PRO A 1 528 ? 18.103 1.274 12.404 1.00 96.31 528 PRO A CA 1
ATOM 4103 C C . PRO A 1 528 ? 17.535 -0.136 12.613 1.00 96.31 528 PRO A C 1
ATOM 4105 O O . PRO A 1 528 ? 17.745 -0.713 13.678 1.00 96.31 528 PRO A O 1
ATOM 4108 N N . PHE A 1 529 ? 16.832 -0.687 11.620 1.00 95.75 529 PHE A N 1
ATOM 4109 C CA . PHE A 1 529 ? 16.153 -1.985 11.699 1.00 95.75 529 PHE A CA 1
ATOM 4110 C C . PHE A 1 529 ? 16.934 -3.116 11.022 1.00 95.75 529 PHE A C 1
ATOM 4112 O O . PHE A 1 529 ? 16.559 -4.278 11.147 1.00 95.75 529 PHE A O 1
ATOM 4119 N N . ALA A 1 530 ? 18.018 -2.785 10.320 1.00 96.81 530 ALA A N 1
ATOM 4120 C CA . ALA A 1 530 ? 18.846 -3.743 9.606 1.00 96.81 530 ALA A CA 1
ATOM 4121 C C . ALA A 1 530 ? 19.885 -4.428 10.517 1.00 96.81 530 ALA A C 1
ATOM 4123 O O . ALA A 1 530 ? 20.499 -3.806 11.400 1.00 96.81 530 ALA A O 1
ATOM 4124 N N . ASP A 1 531 ? 20.125 -5.715 10.255 1.00 95.75 531 ASP A N 1
ATOM 4125 C CA . ASP A 1 531 ? 21.300 -6.435 10.750 1.00 95.75 531 ASP A CA 1
ATOM 4126 C C . ASP A 1 531 ? 22.603 -5.904 10.112 1.00 95.75 531 ASP A C 1
ATOM 4128 O O . ASP A 1 531 ? 22.592 -4.977 9.300 1.00 95.75 531 ASP A O 1
ATOM 4132 N N . THR A 1 532 ? 23.752 -6.455 10.505 1.00 94.81 532 THR A N 1
ATOM 4133 C CA . THR A 1 532 ? 25.062 -5.990 10.023 1.00 94.81 532 THR A CA 1
ATOM 4134 C C . THR A 1 532 ? 25.220 -6.111 8.505 1.00 94.81 532 THR A C 1
ATOM 4136 O O . THR A 1 532 ? 25.650 -5.146 7.877 1.00 94.81 532 THR A O 1
ATOM 4139 N N . ALA A 1 533 ? 24.849 -7.248 7.911 1.00 93.75 533 ALA A N 1
ATOM 4140 C CA . ALA A 1 533 ? 25.018 -7.473 6.474 1.00 93.75 533 ALA A CA 1
ATOM 4141 C C . ALA A 1 533 ? 24.093 -6.552 5.665 1.00 93.75 533 ALA A C 1
ATOM 4143 O O . ALA A 1 533 ? 24.510 -5.909 4.701 1.00 93.75 533 ALA A O 1
ATOM 4144 N N . ASN A 1 534 ? 22.849 -6.403 6.117 1.00 97.19 534 ASN A N 1
ATOM 4145 C CA . ASN A 1 534 ? 21.887 -5.508 5.497 1.00 97.19 534 ASN A CA 1
ATOM 4146 C C . ASN A 1 534 ? 22.272 -4.029 5.654 1.00 97.19 534 ASN A C 1
ATOM 4148 O O . ASN A 1 534 ? 22.038 -3.242 4.742 1.00 97.19 534 ASN A O 1
ATOM 4152 N N . LYS A 1 535 ? 22.917 -3.618 6.754 1.00 97.69 535 LYS A N 1
ATOM 4153 C CA . LYS A 1 535 ? 23.442 -2.245 6.894 1.00 97.69 535 LYS A CA 1
ATOM 4154 C C . LYS A 1 535 ? 24.495 -1.918 5.843 1.00 97.69 535 LYS A C 1
ATOM 4156 O O . LYS A 1 535 ? 24.499 -0.802 5.326 1.00 97.69 535 LYS A O 1
ATOM 4161 N N . GLU A 1 536 ? 25.379 -2.856 5.521 1.00 96.69 536 GLU A N 1
ATOM 4162 C CA . GLU A 1 536 ? 26.370 -2.675 4.454 1.00 96.69 536 GLU A CA 1
ATOM 4163 C C . GLU A 1 536 ? 25.673 -2.517 3.095 1.00 96.69 536 GLU A C 1
ATOM 4165 O O . GLU A 1 536 ? 25.933 -1.544 2.384 1.00 96.69 536 GLU A O 1
ATOM 4170 N N . ALA A 1 537 ? 24.701 -3.384 2.793 1.00 97.56 537 ALA A N 1
ATOM 4171 C CA . ALA A 1 537 ? 23.918 -3.317 1.560 1.00 97.56 537 ALA A CA 1
ATOM 4172 C C . ALA A 1 537 ? 23.098 -2.018 1.430 1.00 97.56 537 ALA A C 1
ATOM 4174 O O . ALA A 1 537 ? 23.046 -1.420 0.354 1.00 97.56 537 ALA A O 1
ATOM 4175 N N . LEU A 1 538 ? 22.481 -1.542 2.517 1.00 98.31 538 LEU A N 1
ATOM 4176 C CA . LEU A 1 538 ? 21.731 -0.283 2.542 1.00 98.31 538 LEU A CA 1
ATOM 4177 C C . LEU A 1 538 ? 22.646 0.933 2.334 1.00 98.31 538 LEU A C 1
ATOM 4179 O O . LEU A 1 538 ? 22.299 1.828 1.566 1.00 98.31 538 LEU A O 1
ATOM 4183 N N . ASN A 1 539 ? 23.826 0.964 2.961 1.00 97.75 539 ASN A N 1
ATOM 4184 C CA . ASN A 1 539 ? 24.804 2.032 2.729 1.00 97.75 539 ASN A CA 1
ATOM 4185 C C . ASN A 1 539 ? 25.322 2.023 1.283 1.00 97.75 539 ASN A C 1
ATOM 4187 O O . ASN A 1 539 ? 25.467 3.084 0.670 1.00 97.75 539 ASN A O 1
ATOM 4191 N N . GLU A 1 540 ? 25.552 0.836 0.713 1.00 97.44 540 GLU A N 1
ATOM 4192 C CA . GLU A 1 540 ? 25.877 0.698 -0.705 1.00 97.44 540 GLU A CA 1
ATOM 4193 C C . GLU A 1 540 ? 24.742 1.239 -1.590 1.00 97.44 540 GLU A C 1
ATOM 4195 O O . GLU A 1 540 ? 25.018 2.005 -2.512 1.00 97.44 540 GLU A O 1
ATOM 4200 N N . LEU A 1 541 ? 23.472 0.941 -1.285 1.00 96.94 541 LEU A N 1
ATOM 4201 C CA . LEU A 1 541 ? 22.325 1.498 -2.016 1.00 96.94 541 LEU A CA 1
ATOM 4202 C C . LEU A 1 541 ? 22.257 3.023 -1.964 1.00 96.94 541 LEU A C 1
ATOM 4204 O O . LEU A 1 541 ? 22.074 3.651 -3.008 1.00 96.94 541 LEU A O 1
ATOM 4208 N N . ILE A 1 542 ? 22.420 3.626 -0.782 1.00 97.00 542 ILE A N 1
ATOM 4209 C CA . ILE A 1 542 ? 22.406 5.089 -0.623 1.00 97.00 542 ILE A CA 1
ATOM 4210 C C . ILE A 1 542 ? 23.415 5.722 -1.587 1.00 97.00 542 ILE A C 1
ATOM 4212 O O . ILE A 1 542 ? 23.063 6.617 -2.356 1.00 97.00 542 ILE A O 1
ATOM 4216 N N . ARG A 1 543 ? 24.639 5.185 -1.635 1.00 96.12 543 ARG A N 1
ATOM 4217 C CA . ARG A 1 543 ? 25.690 5.627 -2.560 1.00 96.12 543 ARG A CA 1
ATOM 4218 C C . ARG A 1 543 ? 25.299 5.408 -4.029 1.00 96.12 543 ARG A C 1
ATOM 4220 O O . ARG A 1 543 ? 25.329 6.360 -4.809 1.00 96.12 543 ARG A O 1
ATOM 4227 N N . ARG A 1 544 ? 24.886 4.192 -4.406 1.00 95.25 544 ARG A N 1
ATOM 4228 C CA . ARG A 1 544 ? 24.576 3.803 -5.799 1.00 95.25 544 ARG A CA 1
ATOM 4229 C C . ARG A 1 544 ? 23.460 4.629 -6.434 1.00 95.25 544 ARG A C 1
ATOM 4231 O O . ARG A 1 544 ? 23.524 4.958 -7.616 1.00 95.25 544 ARG A O 1
ATOM 4238 N N . THR A 1 545 ? 22.454 5.032 -5.661 1.00 94.38 545 THR A N 1
ATOM 4239 C CA . THR A 1 545 ? 21.342 5.853 -6.182 1.00 94.38 545 THR A CA 1
ATOM 4240 C C . THR A 1 545 ? 21.757 7.268 -6.606 1.00 94.38 545 THR A C 1
ATOM 4242 O O . THR A 1 545 ? 21.038 7.914 -7.367 1.00 94.38 545 THR A O 1
ATOM 4245 N N . SER A 1 546 ? 22.931 7.744 -6.171 1.00 92.69 546 SER A N 1
ATOM 4246 C CA . SER A 1 546 ? 23.535 8.987 -6.674 1.00 92.69 546 SER A CA 1
ATOM 4247 C C . SER A 1 546 ? 24.216 8.826 -8.041 1.00 92.69 546 SER A C 1
ATOM 4249 O O . SER A 1 546 ? 24.528 9.824 -8.692 1.00 92.69 546 SER A O 1
ATOM 4251 N N . GLY A 1 547 ? 24.406 7.583 -8.494 1.00 93.12 547 GLY A N 1
ATOM 4252 C CA . GLY A 1 547 ? 25.051 7.230 -9.761 1.00 93.12 547 GLY A CA 1
ATOM 4253 C C . GLY A 1 547 ? 26.490 6.761 -9.602 1.00 93.12 547 GLY A C 1
ATOM 4254 O O . GLY A 1 547 ? 27.132 6.404 -10.586 1.00 93.12 547 GLY A O 1
ATOM 4255 N N . ASP A 1 548 ? 27.002 6.747 -8.373 1.00 94.94 548 ASP A N 1
ATOM 4256 C CA . ASP A 1 548 ? 28.298 6.162 -8.075 1.00 94.94 548 ASP A CA 1
ATOM 4257 C C . ASP A 1 548 ? 28.200 4.628 -8.070 1.00 94.94 548 ASP A C 1
ATOM 4259 O O . ASP A 1 548 ? 27.723 4.017 -7.118 1.00 94.94 548 ASP A O 1
ATOM 4263 N N . GLU A 1 549 ? 28.693 3.994 -9.130 1.00 94.81 549 GLU A N 1
ATOM 4264 C CA . GLU A 1 549 ? 28.782 2.532 -9.278 1.00 94.81 549 GLU A CA 1
ATOM 4265 C C . GLU A 1 549 ? 30.242 2.037 -9.148 1.00 94.81 549 GLU A C 1
ATOM 4267 O O . GLU A 1 549 ? 30.574 0.928 -9.554 1.00 94.81 549 GLU A O 1
ATOM 4272 N N . SER A 1 550 ? 31.146 2.856 -8.586 1.00 90.81 550 SER A N 1
ATOM 4273 C CA . SER A 1 550 ? 32.592 2.566 -8.554 1.00 90.81 550 SER A CA 1
ATOM 4274 C C . SER A 1 550 ? 33.004 1.427 -7.611 1.00 90.81 550 SER A C 1
ATOM 4276 O O . SER A 1 550 ? 34.075 0.845 -7.788 1.00 90.81 550 SER A O 1
ATOM 4278 N N . ASN A 1 551 ? 32.180 1.098 -6.611 1.00 90.38 551 ASN A N 1
ATOM 4279 C CA . ASN A 1 551 ? 32.478 0.067 -5.614 1.00 90.38 551 ASN A CA 1
ATOM 4280 C C . ASN A 1 551 ? 31.216 -0.697 -5.190 1.00 90.38 551 ASN A C 1
ATOM 4282 O O . ASN A 1 551 ? 30.687 -0.496 -4.095 1.00 90.38 551 ASN A O 1
ATOM 4286 N N . ASN A 1 552 ? 30.730 -1.566 -6.073 1.00 93.19 552 ASN A N 1
ATOM 4287 C CA . ASN A 1 552 ? 29.593 -2.439 -5.789 1.00 93.19 552 ASN A CA 1
ATOM 4288 C C . ASN A 1 552 ? 30.097 -3.758 -5.194 1.00 93.19 552 ASN A C 1
ATOM 4290 O O . ASN A 1 552 ? 30.648 -4.587 -5.919 1.00 93.19 552 ASN A O 1
ATOM 4294 N N . GLN A 1 553 ? 29.970 -3.941 -3.881 1.00 93.00 553 GLN A N 1
ATOM 4295 C CA . GLN A 1 553 ? 30.407 -5.161 -3.197 1.00 93.00 553 GLN A CA 1
ATOM 4296 C C . GLN A 1 553 ? 29.251 -6.139 -3.042 1.00 93.00 553 GLN A C 1
ATOM 4298 O O . GLN A 1 553 ? 29.398 -7.314 -3.374 1.00 93.00 553 GLN A O 1
ATOM 4303 N N . TYR A 1 554 ? 28.105 -5.645 -2.580 1.00 95.62 554 TYR A N 1
ATOM 4304 C CA . TYR A 1 554 ? 26.911 -6.448 -2.368 1.00 95.62 554 TYR A CA 1
ATOM 4305 C C . TYR A 1 554 ? 26.175 -6.730 -3.687 1.00 95.62 554 TYR A C 1
ATOM 4307 O O . TYR A 1 554 ? 25.781 -7.865 -3.945 1.00 95.62 554 TYR A O 1
ATOM 4315 N N . TYR A 1 555 ? 26.027 -5.724 -4.559 1.00 96.25 555 TYR A N 1
ATOM 4316 C CA . TYR A 1 555 ? 25.212 -5.861 -5.775 1.00 96.25 555 TYR A CA 1
ATOM 4317 C C . TYR A 1 555 ? 25.963 -6.377 -7.006 1.00 96.25 555 TYR A C 1
ATOM 4319 O O . TYR A 1 555 ? 25.337 -6.617 -8.035 1.00 96.25 555 TYR A O 1
ATOM 4327 N N . ARG A 1 556 ? 27.287 -6.556 -6.947 1.00 96.62 556 ARG A N 1
ATOM 4328 C CA . ARG A 1 556 ? 28.063 -7.056 -8.093 1.00 96.62 556 ARG A CA 1
ATOM 4329 C C . ARG A 1 556 ? 27.794 -8.541 -8.317 1.00 96.62 556 ARG A C 1
ATOM 4331 O O . ARG A 1 556 ? 28.158 -9.379 -7.494 1.00 96.62 556 ARG A O 1
ATOM 4338 N N . GLY A 1 557 ? 27.198 -8.861 -9.459 1.00 97.50 557 GLY A N 1
ATOM 4339 C CA . GLY A 1 557 ? 26.688 -10.185 -9.768 1.00 97.50 557 GLY A CA 1
ATOM 4340 C C . GLY A 1 557 ? 25.278 -10.126 -10.339 1.00 97.50 557 GLY A C 1
ATOM 4341 O O . GLY A 1 557 ? 24.919 -9.155 -10.996 1.00 97.50 557 GLY A O 1
ATOM 4342 N N . GLY A 1 558 ? 24.451 -11.145 -10.112 1.00 97.12 558 GLY A N 1
ATOM 4343 C CA . GLY A 1 558 ? 23.080 -11.084 -10.611 1.00 97.12 558 GLY A CA 1
ATOM 4344 C C . GLY A 1 558 ? 22.056 -11.890 -9.839 1.00 97.12 558 GLY A C 1
ATOM 4345 O O . GLY A 1 558 ? 22.359 -12.876 -9.165 1.00 97.12 558 GLY A O 1
ATOM 4346 N N . ARG A 1 559 ? 20.807 -11.465 -9.988 1.00 97.44 559 ARG A N 1
ATOM 4347 C CA . ARG A 1 559 ? 19.646 -11.983 -9.285 1.00 97.44 559 ARG A CA 1
ATOM 4348 C C . ARG A 1 559 ? 18.532 -12.318 -10.262 1.00 97.44 559 ARG A C 1
ATOM 4350 O O . ARG A 1 559 ? 18.185 -11.525 -11.137 1.00 97.44 559 ARG A O 1
ATOM 4357 N N . LEU A 1 560 ? 17.958 -13.499 -10.069 1.00 97.56 560 LEU A N 1
ATOM 4358 C CA . LEU A 1 560 ? 16.773 -13.945 -10.782 1.00 97.56 560 LEU A CA 1
ATOM 4359 C C . LEU A 1 560 ? 15.539 -13.732 -9.905 1.00 97.56 560 LEU A C 1
ATOM 4361 O O . LEU A 1 560 ? 15.491 -14.225 -8.782 1.00 97.56 560 LEU A O 1
ATOM 4365 N N . PHE A 1 561 ? 14.533 -13.071 -10.460 1.00 97.69 561 PHE A N 1
ATOM 4366 C CA . PHE A 1 561 ? 13.194 -12.955 -9.897 1.00 97.69 561 PHE A CA 1
ATOM 4367 C C . PHE A 1 561 ? 12.292 -13.954 -10.621 1.00 97.69 561 PHE A C 1
ATOM 4369 O O . PHE A 1 561 ? 11.692 -13.657 -11.661 1.00 97.69 561 PHE A O 1
ATOM 4376 N N . TRP A 1 562 ? 12.290 -15.192 -10.126 1.00 95.75 562 TRP A N 1
ATOM 4377 C CA . TRP A 1 562 ? 11.645 -16.334 -10.779 1.00 95.75 562 TRP A CA 1
ATOM 4378 C C . TRP A 1 562 ? 10.117 -16.257 -10.745 1.00 95.75 562 TRP A C 1
ATOM 4380 O O . TRP A 1 562 ? 9.463 -16.885 -11.577 1.00 95.75 562 TRP A O 1
ATOM 4390 N N . VAL A 1 563 ? 9.529 -15.470 -9.837 1.00 95.81 563 VAL A N 1
ATOM 4391 C CA . VAL A 1 563 ? 8.082 -15.199 -9.840 1.00 95.81 563 VAL A CA 1
ATOM 4392 C C . VAL A 1 563 ? 7.684 -14.399 -11.084 1.00 95.81 563 VAL A C 1
ATOM 4394 O O . VAL A 1 563 ? 6.569 -14.549 -11.588 1.00 95.81 563 VAL A O 1
ATOM 4397 N N . ASN A 1 564 ? 8.617 -13.606 -11.623 1.00 96.31 564 ASN A N 1
ATOM 4398 C CA . ASN A 1 564 ? 8.389 -12.673 -12.719 1.00 96.31 564 ASN A CA 1
ATOM 4399 C C . ASN A 1 564 ? 9.169 -12.975 -14.002 1.00 96.31 564 ASN A C 1
ATOM 4401 O O . ASN A 1 564 ? 9.073 -12.176 -14.932 1.00 96.31 564 ASN A O 1
ATOM 4405 N N . ASP A 1 565 ? 9.911 -14.081 -14.087 1.00 97.62 565 ASP A N 1
ATOM 4406 C CA . ASP A 1 565 ? 10.784 -14.400 -15.230 1.00 97.62 565 ASP A CA 1
ATOM 4407 C C . ASP A 1 565 ? 11.717 -13.217 -15.600 1.00 97.62 565 ASP A C 1
ATOM 4409 O O . ASP A 1 565 ? 11.880 -12.852 -16.767 1.00 97.62 565 ASP A O 1
ATOM 4413 N N . TYR A 1 566 ? 12.290 -12.565 -14.585 1.00 98.19 566 TYR A N 1
ATOM 4414 C CA . TYR A 1 566 ? 13.088 -11.344 -14.724 1.00 98.19 566 TYR A CA 1
ATOM 4415 C C . TYR A 1 566 ? 14.504 -11.536 -14.169 1.00 98.19 566 TYR A C 1
ATOM 4417 O O . TYR A 1 566 ? 14.690 -12.136 -13.110 1.00 98.19 566 TYR A O 1
ATOM 4425 N N . LEU A 1 567 ? 15.504 -11.032 -14.889 1.00 98.44 567 LEU A N 1
ATOM 4426 C CA . LEU A 1 567 ? 16.915 -11.084 -14.516 1.00 98.44 567 LEU A CA 1
ATOM 4427 C C . LEU A 1 567 ? 17.471 -9.667 -14.400 1.00 98.44 567 LEU A C 1
ATOM 4429 O O . LEU A 1 567 ? 17.374 -8.888 -15.347 1.00 98.44 567 LEU A O 1
ATOM 4433 N N . ALA A 1 568 ? 18.137 -9.392 -13.283 1.00 98.25 568 ALA A N 1
ATOM 4434 C CA . ALA A 1 568 ? 19.010 -8.242 -13.118 1.00 98.25 568 ALA A CA 1
ATOM 4435 C C . ALA A 1 568 ? 20.446 -8.712 -12.890 1.00 98.25 568 ALA A C 1
ATOM 4437 O O . ALA A 1 568 ? 20.688 -9.585 -12.056 1.00 98.25 568 ALA A O 1
ATOM 4438 N N . HIS A 1 569 ? 21.404 -8.136 -13.608 1.00 98.56 569 HIS A N 1
ATOM 4439 C CA . HIS A 1 569 ? 22.820 -8.420 -13.410 1.00 98.56 569 HIS A CA 1
ATOM 4440 C C . HIS A 1 569 ? 23.631 -7.130 -13.478 1.00 98.56 569 HIS A C 1
ATOM 4442 O O . HIS A 1 569 ? 23.530 -6.385 -14.448 1.00 98.56 569 HIS A O 1
ATOM 4448 N N . ILE A 1 570 ? 24.431 -6.871 -12.451 1.00 98.00 570 ILE A N 1
ATOM 4449 C CA . ILE A 1 570 ? 25.318 -5.718 -12.319 1.00 98.00 570 ILE A CA 1
ATOM 4450 C C . ILE A 1 570 ? 26.752 -6.246 -12.381 1.00 98.00 570 ILE A C 1
ATOM 4452 O O . ILE A 1 570 ? 27.242 -6.881 -11.448 1.00 98.00 570 ILE A O 1
ATOM 4456 N N . GLY A 1 571 ? 27.409 -6.011 -13.510 1.00 96.69 571 GLY A N 1
ATOM 4457 C CA . GLY A 1 571 ? 28.818 -6.319 -13.710 1.00 96.69 571 GLY A CA 1
ATOM 4458 C C . GLY A 1 571 ? 29.738 -5.210 -13.194 1.00 96.69 571 GLY A C 1
ATOM 4459 O O . GLY A 1 571 ? 29.316 -4.246 -12.560 1.00 96.69 571 GLY A O 1
ATOM 4460 N N . SER A 1 572 ? 31.021 -5.339 -13.516 1.00 94.50 572 SER A N 1
ATOM 4461 C CA . SER A 1 572 ? 32.081 -4.383 -13.170 1.00 94.50 572 SER A CA 1
ATOM 4462 C C . SER A 1 572 ? 31.872 -2.980 -13.751 1.00 94.50 572 SER A C 1
ATOM 4464 O O . SER A 1 572 ? 32.220 -1.986 -13.116 1.00 94.50 572 SER A O 1
ATOM 4466 N N . HIS A 1 573 ? 31.313 -2.900 -14.959 1.00 93.31 573 HIS A N 1
ATOM 4467 C CA . HIS A 1 573 ? 31.156 -1.653 -15.708 1.00 93.31 573 HIS A CA 1
ATOM 4468 C C . HIS A 1 573 ? 29.801 -1.545 -16.406 1.00 93.31 573 HIS A C 1
ATOM 4470 O O . HIS A 1 573 ? 29.632 -0.699 -17.275 1.00 93.31 573 HIS A O 1
ATOM 4476 N N . TYR A 1 574 ? 28.838 -2.407 -16.097 1.00 96.56 574 TYR A N 1
ATOM 4477 C CA . TYR A 1 574 ? 27.550 -2.386 -16.778 1.00 96.56 574 TYR A CA 1
ATOM 4478 C C . TYR A 1 574 ? 26.456 -3.005 -15.918 1.00 96.56 574 TYR A C 1
ATOM 4480 O O . TYR A 1 574 ? 26.729 -3.758 -14.985 1.00 96.56 574 TYR A O 1
ATOM 4488 N N . CYS A 1 575 ? 25.210 -2.755 -16.291 1.00 97.81 575 CYS A N 1
ATOM 4489 C CA . CYS A 1 575 ? 24.068 -3.526 -15.845 1.00 97.81 575 CYS A CA 1
ATOM 4490 C C . CYS A 1 575 ? 23.268 -4.029 -17.048 1.00 97.81 575 CYS A C 1
ATOM 4492 O O . CYS A 1 575 ? 23.130 -3.332 -18.057 1.00 97.81 575 CYS A O 1
ATOM 4494 N N . VAL A 1 576 ? 22.768 -5.260 -16.946 1.00 98.38 576 VAL A N 1
ATOM 4495 C CA . VAL A 1 576 ? 21.799 -5.828 -17.878 1.00 98.38 576 VAL A CA 1
ATOM 4496 C C . VAL A 1 576 ? 20.534 -6.230 -17.136 1.00 98.38 576 VAL A C 1
ATOM 4498 O O . VAL A 1 576 ? 20.572 -6.941 -16.128 1.00 98.38 576 VAL A O 1
ATOM 4501 N N . TRP A 1 577 ? 19.406 -5.803 -17.691 1.00 98.12 577 TRP A N 1
ATOM 4502 C CA . TRP A 1 577 ? 18.081 -6.229 -17.277 1.00 98.12 577 TRP A CA 1
ATOM 4503 C C . TRP A 1 577 ? 17.420 -6.977 -18.418 1.00 98.12 577 TRP A C 1
ATOM 4505 O O . TRP A 1 577 ? 17.260 -6.440 -19.516 1.00 98.12 577 TRP A O 1
ATOM 4515 N N . ALA A 1 578 ? 17.040 -8.223 -18.171 1.00 98.25 578 ALA A N 1
ATOM 4516 C CA . ALA A 1 578 ? 16.420 -9.074 -19.172 1.00 98.25 578 ALA A CA 1
ATOM 4517 C C . ALA A 1 578 ? 15.063 -9.569 -18.684 1.00 98.25 578 ALA A C 1
ATOM 4519 O O . ALA A 1 578 ? 14.905 -9.985 -17.533 1.00 98.25 578 ALA A O 1
ATOM 4520 N N . LYS A 1 579 ? 14.086 -9.548 -19.587 1.00 97.31 579 LYS A N 1
ATOM 4521 C CA . LYS A 1 579 ? 12.728 -10.004 -19.320 1.00 97.31 579 LYS A CA 1
ATOM 4522 C C . LYS A 1 579 ? 12.382 -11.164 -20.230 1.00 97.31 579 LYS A C 1
ATOM 4524 O O . LYS A 1 579 ? 12.329 -11.038 -21.453 1.00 97.31 579 LYS A O 1
ATOM 4529 N N . ALA A 1 580 ? 12.105 -12.289 -19.596 1.00 97.56 580 ALA A N 1
ATOM 4530 C CA . ALA A 1 580 ? 11.394 -13.395 -20.189 1.00 97.56 580 ALA A CA 1
ATOM 4531 C C . ALA A 1 580 ? 9.918 -13.320 -19.779 1.00 97.56 580 ALA A C 1
ATOM 4533 O O . ALA A 1 580 ? 9.511 -12.499 -18.951 1.00 97.56 580 ALA A O 1
ATOM 4534 N N . ILE A 1 581 ? 9.108 -14.177 -20.387 1.00 96.00 581 ILE A N 1
ATOM 4535 C CA . ILE A 1 581 ? 7.718 -14.388 -20.002 1.00 96.00 581 ILE A CA 1
ATOM 4536 C C . ILE A 1 581 ? 7.355 -15.856 -20.188 1.00 96.00 581 ILE A C 1
ATOM 4538 O O . ILE A 1 581 ? 7.879 -16.526 -21.077 1.00 96.00 581 ILE A O 1
ATOM 4542 N N . SER A 1 582 ? 6.397 -16.321 -19.405 1.00 96.69 582 SER A N 1
ATOM 4543 C CA . SER A 1 582 ? 5.790 -17.645 -19.524 1.00 96.69 582 SER A CA 1
ATOM 4544 C C . SER A 1 582 ? 4.272 -17.545 -19.407 1.00 96.69 582 SER A C 1
ATOM 4546 O O . SER A 1 582 ? 3.717 -16.456 -19.254 1.00 96.69 582 SER A O 1
ATOM 4548 N N . THR A 1 583 ? 3.583 -18.682 -19.422 1.00 95.81 583 THR A N 1
ATOM 4549 C CA . THR A 1 583 ? 2.159 -18.804 -19.042 1.00 95.81 583 THR A CA 1
ATOM 4550 C C . THR A 1 583 ? 1.836 -18.186 -17.674 1.00 95.81 583 THR A C 1
ATOM 4552 O O . THR A 1 583 ? 0.690 -17.851 -17.382 1.00 95.81 583 THR A O 1
ATOM 4555 N N . ARG A 1 584 ? 2.859 -17.995 -16.836 1.00 95.44 584 ARG A N 1
ATOM 4556 C CA . ARG A 1 584 ? 2.787 -17.501 -15.463 1.00 95.44 584 ARG A CA 1
ATOM 4557 C C . ARG A 1 584 ? 2.916 -15.982 -15.345 1.00 95.44 584 ARG A C 1
ATOM 4559 O O . ARG A 1 584 ? 2.640 -15.452 -14.272 1.00 95.44 584 ARG A O 1
ATOM 4566 N N . THR A 1 585 ? 3.380 -15.275 -16.369 1.00 96.62 585 THR A N 1
ATOM 4567 C CA . THR A 1 585 ? 3.830 -13.878 -16.245 1.00 96.62 585 THR A CA 1
ATOM 4568 C C . THR A 1 585 ? 3.398 -13.042 -17.438 1.00 96.62 585 THR A C 1
ATOM 4570 O O . THR A 1 585 ? 3.166 -13.569 -18.523 1.00 96.62 585 THR A O 1
ATOM 4573 N N . VAL A 1 586 ? 3.293 -11.725 -17.249 1.00 95.56 586 VAL A N 1
ATOM 4574 C CA . VAL A 1 586 ? 3.027 -10.774 -18.340 1.00 95.56 586 VAL A CA 1
ATOM 4575 C C . VAL A 1 586 ? 4.246 -9.909 -18.658 1.00 95.56 586 VAL A C 1
ATOM 4577 O O . VAL A 1 586 ? 5.099 -9.647 -17.804 1.00 95.56 586 VAL A O 1
ATOM 4580 N N . GLY A 1 587 ? 4.324 -9.459 -19.912 1.00 92.56 587 GLY A N 1
ATOM 4581 C CA . GLY A 1 587 ? 5.380 -8.569 -20.405 1.00 92.56 587 GLY A CA 1
ATOM 4582 C C . GLY A 1 587 ? 5.173 -7.079 -20.105 1.00 92.56 587 GLY A C 1
ATOM 4583 O O . GLY A 1 587 ? 6.084 -6.294 -20.336 1.00 92.56 587 GLY A O 1
ATOM 4584 N N . GLY A 1 588 ? 3.991 -6.682 -19.629 1.00 93.50 588 GLY A N 1
ATOM 4585 C CA . GLY A 1 588 ? 3.607 -5.296 -19.345 1.00 93.50 588 GLY A CA 1
ATOM 4586 C C . GLY A 1 588 ? 2.125 -5.053 -19.632 1.00 93.50 588 GLY A C 1
ATOM 4587 O O . GLY A 1 588 ? 1.403 -5.982 -19.984 1.00 93.50 588 GLY A O 1
ATOM 4588 N N . GLU A 1 589 ? 1.688 -3.798 -19.544 1.00 95.75 589 GLU A N 1
ATOM 4589 C CA . GLU A 1 589 ? 0.299 -3.389 -19.787 1.00 95.75 589 GLU A CA 1
ATOM 4590 C C . GLU A 1 589 ? 0.210 -2.023 -20.480 1.00 95.75 589 GLU A C 1
ATOM 4592 O O . GLU A 1 589 ? 1.151 -1.224 -20.436 1.00 95.75 589 GLU A O 1
ATOM 4597 N N . SER A 1 590 ? -0.951 -1.748 -21.072 1.00 95.50 590 SER A N 1
ATOM 4598 C CA . SER A 1 590 ? -1.458 -0.390 -21.290 1.00 95.50 590 SER A CA 1
ATOM 4599 C C . SER A 1 590 ? -2.630 -0.108 -20.348 1.00 95.50 590 SER A C 1
ATOM 4601 O O . SER A 1 590 ? -3.217 -1.019 -19.765 1.00 95.50 590 SER A O 1
ATOM 4603 N N . GLY A 1 591 ? -2.989 1.158 -20.173 1.00 92.31 591 GLY A N 1
ATOM 4604 C CA . GLY A 1 591 ? -4.131 1.549 -19.346 1.00 92.31 591 GLY A CA 1
ATOM 4605 C C . GLY A 1 591 ? -4.225 3.061 -19.239 1.00 92.31 591 GLY A C 1
ATOM 4606 O O . GLY A 1 591 ? -3.199 3.729 -19.257 1.00 92.31 591 GLY A O 1
ATOM 4607 N N . ASN A 1 592 ? -5.438 3.613 -19.157 1.00 88.12 592 ASN A N 1
ATOM 4608 C CA . ASN A 1 592 ? -5.669 5.064 -19.043 1.00 88.12 592 ASN A CA 1
ATOM 4609 C C . ASN A 1 592 ? -4.930 5.910 -20.109 1.00 88.12 592 ASN A C 1
ATOM 4611 O O . ASN A 1 592 ? -4.394 6.969 -19.805 1.00 88.12 592 ASN A O 1
ATOM 4615 N N . GLY A 1 593 ? -4.843 5.414 -21.349 1.00 89.62 593 GLY A N 1
ATOM 4616 C CA . GLY A 1 593 ? -4.126 6.090 -22.441 1.00 89.62 593 GLY A CA 1
ATOM 4617 C C . GLY A 1 593 ? -2.598 5.932 -22.422 1.00 89.62 593 GLY A C 1
ATOM 4618 O O . GLY A 1 593 ? -1.930 6.442 -23.319 1.00 89.62 593 GLY A O 1
ATOM 4619 N N . GLU A 1 594 ? -2.037 5.207 -21.454 1.00 94.50 594 GLU A N 1
ATOM 4620 C CA . GLU A 1 594 ? -0.594 5.015 -21.282 1.00 94.50 594 GLU A CA 1
ATOM 4621 C C . GLU A 1 594 ? -0.091 3.729 -21.952 1.00 94.50 594 GLU A C 1
ATOM 4623 O O . GLU A 1 594 ? -0.782 2.707 -21.965 1.00 94.50 594 GLU A O 1
ATOM 4628 N N . ASN A 1 595 ? 1.141 3.773 -22.470 1.00 95.75 595 ASN A N 1
ATOM 4629 C CA . ASN A 1 595 ? 1.859 2.660 -23.102 1.00 95.75 595 ASN A CA 1
ATOM 4630 C C . ASN A 1 595 ? 1.098 1.901 -24.225 1.00 95.75 595 ASN A C 1
ATOM 4632 O O . ASN A 1 595 ? 1.150 0.669 -24.288 1.00 95.75 595 ASN A O 1
ATOM 4636 N N . PRO A 1 596 ? 0.425 2.583 -25.176 1.00 95.12 596 PRO A N 1
ATOM 4637 C CA . PRO A 1 596 ? -0.365 1.929 -26.223 1.00 95.12 596 PRO A CA 1
ATOM 4638 C C . PRO A 1 596 ? 0.480 1.106 -27.215 1.00 95.12 596 PRO A C 1
ATOM 4640 O O . PRO A 1 596 ? -0.067 0.293 -27.956 1.00 95.12 596 PRO A O 1
ATOM 4643 N N . LYS A 1 597 ? 1.807 1.304 -27.246 1.00 95.88 597 LYS A N 1
ATOM 4644 C CA . LYS A 1 597 ? 2.739 0.626 -28.167 1.00 95.88 597 LYS A CA 1
ATOM 4645 C C . LYS A 1 597 ? 3.577 -0.479 -27.500 1.00 95.88 597 LYS A C 1
ATOM 4647 O O . LYS A 1 597 ? 4.357 -1.145 -28.172 1.00 95.88 597 LYS A O 1
ATOM 4652 N N . GLY A 1 598 ? 3.392 -0.741 -26.203 1.00 95.31 598 GLY A N 1
ATOM 4653 C CA . GLY A 1 598 ? 4.231 -1.649 -25.404 1.00 95.31 598 GLY A CA 1
ATOM 4654 C C . GLY A 1 598 ? 4.102 -3.154 -25.676 1.00 95.31 598 GLY A C 1
ATOM 4655 O O . GLY A 1 598 ? 4.571 -3.948 -24.867 1.00 95.31 598 GLY A O 1
ATOM 4656 N N . TYR A 1 599 ? 3.478 -3.578 -26.780 1.00 96.25 599 TYR A N 1
ATOM 4657 C CA . TYR A 1 599 ? 3.115 -4.981 -27.038 1.00 96.25 599 TYR A CA 1
ATOM 4658 C C . TYR A 1 599 ? 4.305 -5.958 -27.021 1.00 96.25 599 TYR A C 1
ATOM 4660 O O . TYR A 1 599 ? 4.178 -7.092 -26.560 1.00 96.25 599 TYR A O 1
ATOM 4668 N N . TYR A 1 600 ? 5.475 -5.526 -27.498 1.00 96.81 600 TYR A N 1
ATOM 4669 C CA . TYR A 1 600 ? 6.666 -6.376 -27.594 1.00 96.81 600 TYR A CA 1
ATOM 4670 C C . TYR A 1 600 ? 7.593 -6.309 -26.368 1.00 96.81 600 TYR A C 1
ATOM 4672 O O . TYR A 1 600 ? 8.648 -6.936 -26.387 1.00 96.81 600 TYR A O 1
ATOM 4680 N N . MET A 1 601 ? 7.194 -5.647 -25.271 1.00 96.00 601 MET A N 1
ATOM 4681 C CA . MET A 1 601 ? 7.977 -5.622 -24.019 1.00 96.00 601 MET A CA 1
ATOM 4682 C C . MET A 1 601 ? 8.205 -7.016 -23.415 1.00 96.00 601 MET A C 1
ATOM 4684 O O . MET A 1 601 ? 9.185 -7.242 -22.727 1.00 96.00 601 MET A O 1
ATOM 4688 N N . GLY A 1 602 ? 7.325 -7.985 -23.680 1.00 94.38 602 GLY A N 1
ATOM 4689 C CA . GLY A 1 602 ? 7.525 -9.377 -23.261 1.00 94.38 602 GLY A CA 1
ATOM 4690 C C . GLY A 1 602 ? 8.285 -10.242 -24.273 1.00 94.38 602 GLY A C 1
ATOM 4691 O O . GLY A 1 602 ? 8.388 -11.447 -24.082 1.00 94.38 602 GLY A O 1
ATOM 4692 N N . ALA A 1 603 ? 8.766 -9.696 -25.392 1.00 95.81 603 ALA A N 1
ATOM 4693 C CA . ALA A 1 603 ? 9.348 -10.483 -26.486 1.00 95.81 603 ALA A CA 1
ATOM 4694 C C . ALA A 1 603 ? 10.852 -10.774 -26.303 1.00 95.81 603 ALA A C 1
ATOM 4696 O O . ALA A 1 603 ? 11.594 -10.875 -27.285 1.00 95.81 603 ALA A O 1
ATOM 4697 N N . GLY A 1 604 ? 11.305 -10.923 -25.054 1.00 95.25 604 GLY A N 1
ATOM 4698 C CA . GLY A 1 604 ? 12.714 -11.146 -24.724 1.00 95.25 604 GLY A CA 1
ATOM 4699 C C . GLY A 1 604 ? 13.534 -9.871 -24.717 1.00 95.25 604 GLY A C 1
ATOM 4700 O O . GLY A 1 604 ? 14.652 -9.878 -25.233 1.00 95.25 604 GLY A O 1
ATOM 4701 N N . THR A 1 605 ? 12.957 -8.773 -24.231 1.00 97.62 605 THR A N 1
ATOM 4702 C CA . THR A 1 605 ? 13.668 -7.504 -24.113 1.00 97.62 605 THR A CA 1
ATOM 4703 C C . THR A 1 605 ? 14.866 -7.639 -23.180 1.00 97.62 605 THR A C 1
ATOM 4705 O O . THR A 1 605 ? 14.833 -8.349 -22.171 1.00 97.62 605 THR A O 1
ATOM 4708 N N . CYS A 1 606 ? 15.944 -6.958 -23.546 1.00 97.81 606 CYS A N 1
ATOM 4709 C CA . CYS A 1 606 ? 17.217 -6.969 -22.844 1.00 97.81 606 CYS A CA 1
ATOM 4710 C C . CYS A 1 606 ? 17.810 -5.561 -22.911 1.00 97.81 606 CYS A C 1
ATOM 4712 O O . CYS A 1 606 ? 18.287 -5.141 -23.966 1.00 97.81 606 CYS A O 1
ATOM 4714 N N . PHE A 1 607 ? 17.758 -4.829 -21.801 1.00 97.62 607 PHE A N 1
ATOM 4715 C CA . PHE A 1 607 ? 18.298 -3.477 -21.691 1.00 97.62 607 PHE A CA 1
ATOM 4716 C C . PHE A 1 607 ? 19.704 -3.522 -21.108 1.00 97.62 607 PHE A C 1
ATOM 4718 O O . PHE A 1 607 ? 19.942 -4.210 -20.117 1.00 97.62 607 PHE A O 1
ATOM 4725 N N . LEU A 1 608 ? 20.623 -2.790 -21.732 1.00 96.56 608 LEU A N 1
ATOM 4726 C CA . LEU A 1 608 ? 22.034 -2.745 -21.373 1.00 96.56 608 LEU A CA 1
ATOM 4727 C C . LEU A 1 608 ? 22.428 -1.300 -21.054 1.00 96.56 608 LEU A C 1
ATOM 4729 O O . LEU A 1 608 ? 22.185 -0.407 -21.864 1.00 96.56 608 LEU A O 1
ATOM 4733 N N . THR A 1 609 ? 23.028 -1.063 -19.889 1.00 95.81 609 THR A N 1
ATOM 4734 C CA . THR A 1 609 ? 23.429 0.280 -19.456 1.00 95.81 609 THR A CA 1
ATOM 4735 C C . THR A 1 609 ? 24.822 0.277 -18.832 1.00 95.81 609 THR A C 1
ATOM 4737 O O . THR A 1 609 ? 25.206 -0.664 -18.143 1.00 95.81 609 THR A O 1
ATOM 4740 N N . HIS A 1 610 ? 25.598 1.316 -19.113 1.00 94.62 610 HIS A N 1
ATOM 4741 C CA . HIS A 1 610 ? 26.924 1.614 -18.584 1.00 94.62 610 HIS A CA 1
ATOM 4742 C C . HIS A 1 610 ? 26.867 2.835 -17.653 1.00 94.62 610 HIS A C 1
ATOM 4744 O O . HIS A 1 610 ? 27.438 2.796 -16.564 1.00 94.62 610 HIS A O 1
ATOM 4750 N N . HIS A 1 611 ? 26.148 3.894 -18.052 1.00 94.25 611 HIS A N 1
ATOM 4751 C CA . HIS A 1 611 ? 26.082 5.181 -17.334 1.00 94.25 611 HIS A CA 1
ATOM 4752 C C . HIS A 1 611 ? 24.657 5.700 -17.074 1.00 94.25 611 HIS A C 1
ATOM 4754 O O . HIS A 1 611 ? 24.487 6.807 -16.559 1.00 94.25 611 HIS A O 1
ATOM 4760 N N . GLY A 1 612 ? 23.631 4.921 -17.419 1.00 94.25 612 GLY A N 1
ATOM 4761 C CA . GLY A 1 612 ? 22.218 5.230 -17.183 1.00 94.25 612 GLY A CA 1
ATOM 4762 C C . GLY A 1 612 ? 21.553 6.112 -18.248 1.00 94.25 612 GLY A C 1
ATOM 4763 O O . GLY A 1 612 ? 20.337 6.297 -18.210 1.00 94.25 612 GLY A O 1
ATOM 4764 N N . LYS A 1 613 ? 22.294 6.675 -19.212 1.00 95.31 613 LYS A N 1
ATOM 4765 C CA . LYS A 1 613 ? 21.739 7.618 -20.210 1.00 95.31 613 LYS A CA 1
ATOM 4766 C C . LYS A 1 613 ? 21.494 7.008 -21.589 1.00 95.31 613 LYS A C 1
ATOM 4768 O O . LYS A 1 613 ? 21.140 7.739 -22.512 1.00 95.31 613 LYS A O 1
ATOM 4773 N N . GLU A 1 614 ? 21.673 5.701 -21.751 1.00 96.75 614 GLU A N 1
ATOM 4774 C CA . GLU A 1 614 ? 21.538 4.993 -23.033 1.00 96.75 614 GLU A CA 1
ATOM 4775 C C . GLU A 1 614 ? 20.103 5.062 -23.574 1.00 96.75 614 GLU A C 1
ATOM 4777 O O . GLU A 1 614 ? 19.891 5.109 -24.785 1.00 96.75 614 GLU A O 1
ATOM 4782 N N . TYR A 1 615 ? 19.114 5.116 -22.678 1.00 96.31 615 TYR A N 1
ATOM 4783 C CA . TYR A 1 615 ? 17.687 5.125 -23.014 1.00 96.31 615 TYR A CA 1
ATOM 4784 C C . TYR A 1 615 ? 16.946 6.357 -22.468 1.00 96.31 615 TYR A C 1
ATOM 4786 O O . TYR A 1 615 ? 15.717 6.380 -22.416 1.00 96.31 615 TYR A O 1
ATOM 4794 N N . GLU A 1 616 ? 17.671 7.386 -22.023 1.00 93.38 616 GLU A N 1
ATOM 4795 C CA . GLU A 1 616 ? 17.070 8.561 -21.390 1.00 93.38 616 GLU A CA 1
ATOM 4796 C C . GLU A 1 616 ? 16.183 9.342 -22.374 1.00 93.38 616 GLU A C 1
ATOM 4798 O O . GLU A 1 616 ? 16.670 9.981 -23.303 1.00 93.38 616 GLU A O 1
ATOM 4803 N N . GLY A 1 617 ? 14.863 9.274 -22.168 1.00 92.31 617 GLY A N 1
ATOM 4804 C CA . GLY A 1 617 ? 13.871 9.981 -22.984 1.00 92.31 617 GLY A CA 1
ATOM 4805 C C . GLY A 1 617 ? 13.671 9.412 -24.393 1.00 92.31 617 GLY A C 1
ATOM 4806 O O . GLY A 1 617 ? 13.086 10.088 -25.236 1.00 92.31 617 GLY A O 1
ATOM 4807 N N . ILE A 1 618 ? 14.138 8.190 -24.664 1.00 96.06 618 ILE A N 1
ATOM 4808 C CA . ILE A 1 618 ? 14.086 7.570 -25.997 1.00 96.06 618 ILE A CA 1
ATOM 4809 C C . ILE A 1 618 ? 12.680 7.093 -26.407 1.00 96.06 618 ILE A C 1
ATOM 4811 O O . ILE A 1 618 ? 12.394 6.928 -27.589 1.00 96.06 618 ILE A O 1
ATOM 4815 N N . GLN A 1 619 ? 11.780 6.869 -25.450 1.00 96.69 619 GLN A N 1
ATOM 4816 C CA . GLN A 1 619 ? 10.518 6.149 -25.662 1.00 96.69 619 GLN A CA 1
ATOM 4817 C C . GLN A 1 619 ? 9.604 6.746 -26.752 1.00 96.69 619 GLN A C 1
ATOM 4819 O O . GLN A 1 619 ? 9.032 5.965 -27.520 1.00 96.69 619 GLN A O 1
ATOM 4824 N N . PRO A 1 620 ? 9.461 8.084 -26.888 1.00 96.94 620 PRO A N 1
ATOM 4825 C CA . PRO A 1 620 ? 8.674 8.682 -27.970 1.00 96.94 620 PRO A CA 1
ATOM 4826 C C . PRO A 1 620 ? 9.220 8.400 -29.372 1.00 96.94 620 PRO A C 1
ATOM 4828 O O . PRO A 1 620 ? 8.460 8.415 -30.336 1.00 96.94 620 PRO A O 1
ATOM 4831 N N . VAL A 1 621 ? 10.529 8.158 -29.487 1.00 97.06 621 VAL A N 1
ATOM 4832 C CA . VAL A 1 621 ? 11.234 7.970 -30.763 1.00 97.06 621 VAL A CA 1
ATOM 4833 C C . VAL A 1 621 ? 11.659 6.524 -31.018 1.00 97.06 621 VAL A C 1
ATOM 4835 O O . VAL A 1 621 ? 12.249 6.241 -32.060 1.00 97.06 621 VAL A O 1
ATOM 4838 N N . TRP A 1 622 ? 11.356 5.604 -30.097 1.00 96.94 622 TRP A N 1
ATOM 4839 C CA . TRP A 1 622 ? 11.604 4.181 -30.292 1.00 96.94 622 TRP A CA 1
ATOM 4840 C C . TRP A 1 622 ? 10.785 3.624 -31.457 1.00 96.94 622 TRP A C 1
ATOM 4842 O O . TRP A 1 622 ? 9.573 3.832 -31.555 1.00 96.94 622 TRP A O 1
ATOM 4852 N N . ASP A 1 623 ? 11.429 2.802 -32.281 1.00 97.31 623 ASP A N 1
ATOM 4853 C CA . ASP A 1 623 ? 10.722 1.787 -33.047 1.00 97.31 623 ASP A CA 1
ATOM 4854 C C . ASP A 1 623 ? 10.350 0.640 -32.101 1.00 97.31 623 ASP A C 1
ATOM 4856 O O . ASP A 1 623 ? 11.180 -0.195 -31.730 1.00 97.31 623 ASP A O 1
ATOM 4860 N N . TRP A 1 624 ? 9.079 0.611 -31.707 1.00 97.31 624 TRP A N 1
ATOM 4861 C CA . TRP A 1 624 ? 8.519 -0.361 -30.770 1.00 97.31 624 TRP A CA 1
ATOM 4862 C C . TRP A 1 624 ? 8.465 -1.800 -31.328 1.00 97.31 624 TRP A C 1
ATOM 4864 O O . TRP A 1 624 ? 8.208 -2.730 -30.566 1.00 97.31 624 TRP A O 1
ATOM 4874 N N . GLN A 1 625 ? 8.728 -2.019 -32.627 1.00 97.81 625 GLN A N 1
ATOM 4875 C CA . GLN A 1 625 ? 8.954 -3.360 -33.200 1.00 97.81 625 GLN A CA 1
ATOM 4876 C C . GLN A 1 625 ? 10.430 -3.796 -33.135 1.00 97.81 625 GLN A C 1
ATOM 4878 O O . GLN A 1 625 ? 10.756 -4.915 -33.532 1.00 97.81 625 GLN A O 1
ATOM 4883 N N . ARG A 1 626 ? 11.328 -2.933 -32.640 1.00 97.75 626 ARG A N 1
ATOM 4884 C CA . ARG A 1 626 ? 12.779 -3.166 -32.529 1.00 97.75 626 ARG A CA 1
ATOM 4885 C C . ARG A 1 626 ? 13.299 -2.842 -31.131 1.00 97.75 626 ARG A C 1
ATOM 4887 O O . ARG A 1 626 ? 14.376 -2.272 -30.978 1.00 97.75 626 ARG A O 1
ATOM 4894 N N . LEU A 1 627 ? 12.535 -3.170 -30.094 1.00 98.00 627 LEU A N 1
ATOM 4895 C CA . LEU A 1 627 ? 13.006 -2.970 -28.724 1.00 98.00 627 LEU A CA 1
ATOM 4896 C C . LEU A 1 627 ? 14.283 -3.804 -28.474 1.00 98.00 627 LEU A C 1
ATOM 4898 O O . LEU A 1 627 ? 14.365 -4.929 -28.988 1.00 98.00 627 LEU A O 1
ATOM 4902 N N . PRO A 1 628 ? 15.257 -3.290 -27.697 1.00 98.31 628 PRO A N 1
ATOM 4903 C CA . PRO A 1 628 ? 16.501 -3.993 -27.380 1.00 98.31 628 PRO A CA 1
ATOM 4904 C C . PRO A 1 628 ? 16.266 -5.447 -26.957 1.00 98.31 628 PRO A C 1
ATOM 4906 O O . PRO A 1 628 ? 15.442 -5.719 -26.087 1.00 98.31 628 PRO A O 1
ATOM 4909 N N . GLY A 1 629 ? 16.954 -6.391 -27.598 1.00 97.50 629 GLY A N 1
ATOM 4910 C CA . GLY A 1 629 ? 16.875 -7.829 -27.330 1.00 97.50 629 GLY A CA 1
ATOM 4911 C C . GLY A 1 629 ? 15.747 -8.585 -28.043 1.00 97.50 629 GLY A C 1
ATOM 4912 O O . GLY A 1 629 ? 15.837 -9.807 -28.176 1.00 97.50 629 GLY A O 1
ATOM 4913 N N . THR A 1 630 ? 14.703 -7.918 -28.540 1.00 97.62 630 THR A N 1
ATOM 4914 C CA . THR A 1 630 ? 13.512 -8.605 -29.079 1.00 97.62 630 THR A CA 1
ATOM 4915 C C . THR A 1 630 ? 13.757 -9.303 -30.418 1.00 97.62 630 THR A C 1
ATOM 4917 O O . THR A 1 630 ? 14.624 -8.897 -31.187 1.00 97.62 630 THR A O 1
ATOM 4920 N N . THR A 1 631 ? 12.980 -10.356 -30.709 1.00 97.19 631 THR A N 1
ATOM 4921 C CA . THR A 1 631 ? 12.915 -11.013 -32.031 1.00 97.19 631 THR A CA 1
ATOM 4922 C C . THR A 1 631 ? 11.497 -10.879 -32.581 1.00 97.19 631 THR A C 1
ATOM 4924 O O . THR A 1 631 ? 10.577 -11.499 -32.050 1.00 97.19 631 THR A O 1
ATOM 4927 N N . VAL A 1 632 ? 11.309 -10.037 -33.602 1.00 97.44 632 VAL A N 1
ATOM 4928 C CA . VAL A 1 632 ? 9.986 -9.558 -34.040 1.00 97.44 632 VAL A CA 1
ATOM 4929 C C . VAL A 1 632 ? 9.905 -9.465 -35.566 1.00 97.44 632 VAL A C 1
ATOM 4931 O O . VAL A 1 632 ? 10.834 -8.998 -36.229 1.00 97.44 632 VAL A O 1
ATOM 4934 N N . GLU A 1 633 ? 8.767 -9.881 -36.121 1.00 97.62 633 GLU A N 1
ATOM 4935 C CA . GLU A 1 633 ? 8.391 -9.625 -37.515 1.00 97.62 633 GLU A CA 1
ATOM 4936 C C . GLU A 1 633 ? 8.126 -8.126 -37.736 1.00 97.62 633 GLU A C 1
ATOM 4938 O O . GLU A 1 633 ? 7.311 -7.524 -37.043 1.00 97.62 633 GLU A O 1
ATOM 4943 N N . GLN A 1 634 ? 8.804 -7.522 -38.712 1.00 97.25 634 GLN A N 1
ATOM 4944 C CA . GLN A 1 634 ? 8.757 -6.082 -38.972 1.00 97.25 634 GLN A CA 1
ATOM 4945 C C . GLN A 1 634 ? 7.582 -5.721 -39.893 1.00 97.25 634 GLN A C 1
ATOM 4947 O O . GLN A 1 634 ? 7.737 -5.635 -41.111 1.00 97.25 634 GLN A O 1
ATOM 4952 N N . VAL A 1 635 ? 6.398 -5.510 -39.315 1.00 97.44 635 VAL A N 1
ATOM 4953 C CA . VAL A 1 635 ? 5.157 -5.272 -40.068 1.00 97.44 635 VAL A CA 1
ATOM 4954 C C . VAL A 1 635 ? 4.961 -3.770 -40.349 1.00 97.44 635 VAL A C 1
ATOM 4956 O O . VAL A 1 635 ? 4.878 -2.977 -39.404 1.00 97.44 635 VAL A O 1
ATOM 4959 N N . PRO A 1 636 ? 4.829 -3.333 -41.616 1.00 96.31 636 PRO A N 1
ATOM 4960 C CA . PRO A 1 636 ? 4.488 -1.948 -41.943 1.00 96.31 636 PRO A CA 1
ATOM 4961 C C . PRO A 1 636 ? 3.103 -1.554 -41.410 1.00 96.31 636 PRO A C 1
ATOM 4963 O O . PRO A 1 636 ? 2.158 -2.336 -41.497 1.00 96.31 636 PRO A O 1
ATOM 4966 N N . ASN A 1 637 ? 2.959 -0.323 -40.902 1.00 93.88 637 ASN A N 1
ATOM 4967 C CA . ASN A 1 637 ? 1.697 0.195 -40.344 1.00 93.88 637 ASN A CA 1
ATOM 4968 C C . ASN A 1 637 ? 1.068 -0.741 -39.290 1.00 93.88 637 ASN A C 1
ATOM 4970 O O . ASN A 1 637 ? -0.149 -0.954 -39.277 1.00 93.88 637 ASN A O 1
ATOM 4974 N N . PHE A 1 638 ? 1.907 -1.331 -38.430 1.00 95.38 638 PHE A N 1
ATOM 4975 C CA . PHE A 1 638 ? 1.483 -2.303 -37.427 1.00 95.38 638 PHE A CA 1
ATOM 4976 C C . PHE A 1 638 ? 0.354 -1.757 -36.545 1.00 95.38 638 PHE A C 1
ATOM 4978 O O . PHE A 1 638 ? 0.470 -0.701 -35.920 1.00 95.38 638 PHE A O 1
ATOM 4985 N N . LYS A 1 639 ? -0.747 -2.509 -36.479 1.00 94.62 639 LYS A N 1
ATOM 4986 C CA . LYS A 1 639 ? -1.865 -2.219 -35.580 1.00 94.62 639 LYS A CA 1
ATOM 4987 C C . LYS A 1 639 ? -1.581 -2.848 -34.220 1.00 94.62 639 LYS A C 1
ATOM 4989 O O . LYS A 1 639 ? -1.633 -4.072 -34.087 1.00 94.62 639 LYS A O 1
ATOM 4994 N N . TRP A 1 640 ? -1.299 -2.006 -33.231 1.00 93.75 640 TRP A N 1
ATOM 4995 C CA . TRP A 1 640 ? -1.010 -2.428 -31.862 1.00 93.75 640 TRP A CA 1
ATOM 4996 C C . TRP A 1 640 ? -2.199 -3.195 -31.259 1.00 93.75 640 TRP A C 1
ATOM 4998 O O . TRP A 1 640 ? -3.316 -2.671 -31.244 1.00 93.75 640 TRP A O 1
ATOM 5008 N N . PRO A 1 641 ? -2.001 -4.447 -30.803 1.00 93.56 641 PRO A N 1
ATOM 5009 C CA . PRO A 1 641 ? -3.045 -5.205 -30.117 1.00 93.56 641 PRO A CA 1
ATOM 5010 C C . PRO A 1 641 ? -3.500 -4.528 -28.821 1.00 93.56 641 PRO A C 1
ATOM 5012 O O . PRO A 1 641 ? -2.747 -3.773 -28.215 1.00 93.56 641 PRO A O 1
ATOM 5015 N N . ASN A 1 642 ? -4.714 -4.850 -28.363 1.00 91.06 642 ASN A N 1
ATOM 5016 C CA . ASN A 1 642 ? -5.178 -4.418 -27.046 1.00 91.06 642 ASN A CA 1
ATOM 5017 C C . ASN A 1 642 ? -4.360 -5.107 -25.942 1.00 91.06 642 ASN A C 1
ATOM 5019 O O . ASN A 1 642 ? -4.343 -6.340 -25.876 1.00 91.06 642 ASN A O 1
ATOM 5023 N N . THR A 1 643 ? -3.739 -4.291 -25.091 1.00 94.56 643 THR A N 1
ATOM 5024 C CA . THR A 1 643 ? -2.910 -4.702 -23.949 1.00 94.56 643 THR A CA 1
ATOM 5025 C C . THR A 1 643 ? -3.403 -4.129 -22.620 1.00 94.56 643 THR A C 1
ATOM 5027 O O . THR A 1 643 ? -2.646 -4.083 -21.647 1.00 94.56 643 THR A O 1
ATOM 5030 N N . ALA A 1 644 ? -4.653 -3.649 -22.585 1.00 94.88 644 ALA A N 1
ATOM 5031 C CA . ALA A 1 644 ? -5.231 -3.005 -21.414 1.00 94.88 644 ALA A CA 1
ATOM 5032 C C . ALA A 1 644 ? -5.138 -3.929 -20.194 1.00 94.88 644 ALA A C 1
ATOM 5034 O O . ALA A 1 644 ? -5.596 -5.070 -20.255 1.00 94.88 644 ALA A O 1
ATOM 5035 N N . TRP A 1 645 ? -4.532 -3.439 -19.111 1.00 94.12 645 TRP A N 1
ATOM 5036 C CA . TRP A 1 645 ? -4.354 -4.172 -17.851 1.00 94.12 645 TRP A CA 1
ATOM 5037 C C . TRP A 1 645 ? -3.707 -5.560 -18.028 1.00 94.12 645 TRP A C 1
ATOM 5039 O O . TRP A 1 645 ? -4.095 -6.532 -17.386 1.00 94.12 645 TRP A O 1
ATOM 5049 N N . GLY A 1 646 ? -2.765 -5.677 -18.972 1.00 93.50 646 GLY A N 1
ATOM 5050 C CA . GLY A 1 646 ? -1.975 -6.892 -19.204 1.00 93.50 646 GLY A CA 1
ATOM 5051 C C . GLY A 1 646 ? -2.661 -7.955 -20.070 1.00 93.50 646 GLY A C 1
ATOM 5052 O O . GLY A 1 646 ? -2.103 -9.033 -20.297 1.00 93.50 646 GLY A O 1
ATOM 5053 N N . VAL A 1 647 ? -3.852 -7.674 -20.609 1.00 90.88 647 VAL A N 1
ATOM 5054 C CA . VAL A 1 647 ? -4.552 -8.593 -21.519 1.00 90.88 647 VAL A CA 1
ATOM 5055 C C . VAL A 1 647 ? -3.692 -8.883 -22.760 1.00 90.88 647 VAL A C 1
ATOM 5057 O O . VAL A 1 647 ? -3.091 -7.981 -23.330 1.00 90.88 647 VAL A O 1
ATOM 5060 N N . ASN A 1 648 ? -3.616 -10.145 -23.197 1.00 89.25 648 ASN A N 1
ATOM 5061 C CA . ASN A 1 648 ? -2.778 -10.621 -24.314 1.00 89.25 648 ASN A CA 1
ATOM 5062 C C . ASN A 1 648 ? -1.255 -10.443 -24.138 1.00 89.25 648 ASN A C 1
ATOM 5064 O O . ASN A 1 648 ? -0.507 -10.653 -25.100 1.00 89.25 648 ASN A O 1
ATOM 5068 N N . MET A 1 649 ? -0.784 -10.069 -22.944 1.00 94.44 649 MET A N 1
ATOM 5069 C CA . MET A 1 649 ? 0.636 -9.807 -22.669 1.00 94.44 649 MET A CA 1
ATOM 5070 C C . MET A 1 649 ? 1.359 -10.977 -21.990 1.00 94.44 649 MET A C 1
ATOM 5072 O O . MET A 1 649 ? 2.571 -10.898 -21.782 1.00 94.44 649 MET A O 1
ATOM 5076 N N . TRP A 1 650 ? 0.655 -12.070 -21.681 1.00 94.62 650 TRP A N 1
ATOM 5077 C CA . TRP A 1 650 ? 1.251 -13.285 -21.118 1.00 94.62 650 TRP A CA 1
ATOM 5078 C C . TRP A 1 650 ? 2.081 -14.072 -22.137 1.00 94.62 650 TRP A C 1
ATOM 5080 O O . TRP A 1 650 ? 1.972 -13.859 -23.355 1.00 94.62 650 TRP A O 1
ATOM 5090 N N . GLY A 1 651 ? 2.963 -14.940 -21.640 1.00 94.56 651 GLY A N 1
ATOM 5091 C CA . GLY A 1 651 ? 3.735 -15.877 -22.454 1.00 94.56 651 GLY A CA 1
ATOM 5092 C C . GLY A 1 651 ? 2.900 -17.073 -22.909 1.00 94.56 651 GLY A C 1
ATOM 5093 O O . GLY A 1 651 ? 1.926 -17.457 -22.268 1.00 94.56 651 GLY A O 1
ATOM 5094 N N . SER A 1 652 ? 3.292 -17.663 -24.036 1.00 94.88 652 SER A N 1
ATOM 5095 C CA . SER A 1 652 ? 2.582 -18.799 -24.647 1.00 94.88 652 SER A CA 1
ATOM 5096 C C . SER A 1 652 ? 3.090 -20.163 -24.167 1.00 94.88 652 SER A C 1
ATOM 5098 O O . SER A 1 652 ? 2.481 -21.176 -24.490 1.00 94.88 652 SER A O 1
ATOM 5100 N N . HIS A 1 653 ? 4.206 -20.191 -23.432 1.00 97.19 653 HIS A N 1
ATOM 5101 C CA . HIS A 1 653 ? 4.946 -21.407 -23.087 1.00 97.19 653 HIS A CA 1
ATOM 5102 C C . HIS A 1 653 ? 5.332 -21.430 -21.613 1.00 97.19 653 HIS A C 1
ATOM 5104 O O . HIS A 1 653 ? 5.585 -20.384 -21.016 1.00 97.19 653 HIS A O 1
ATOM 5110 N N . ASP A 1 654 ? 5.406 -22.625 -21.032 1.00 96.62 654 ASP A N 1
ATOM 5111 C CA . ASP A 1 654 ? 5.854 -22.808 -19.645 1.00 96.62 654 ASP A CA 1
ATOM 5112 C C . ASP A 1 654 ? 7.373 -22.657 -19.501 1.00 96.62 654 ASP A C 1
ATOM 5114 O O . ASP A 1 654 ? 7.854 -22.270 -18.429 1.00 96.62 654 ASP A O 1
ATOM 5118 N N . PHE A 1 655 ? 8.116 -22.946 -20.579 1.00 97.69 655 PHE A N 1
ATOM 5119 C CA . PHE A 1 655 ? 9.571 -22.843 -20.643 1.00 97.69 655 PHE A CA 1
ATOM 5120 C C . PHE A 1 655 ? 10.001 -21.372 -20.629 1.00 97.69 655 PHE A C 1
ATOM 5122 O O . PHE A 1 655 ? 10.233 -20.749 -21.663 1.00 97.69 655 PHE A O 1
ATOM 5129 N N . ALA A 1 656 ? 10.099 -20.818 -19.426 1.00 97.81 656 ALA A N 1
ATOM 5130 C CA . ALA A 1 656 ? 10.829 -19.601 -19.129 1.00 97.81 656 ALA A CA 1
ATOM 5131 C C . ALA A 1 656 ? 11.341 -19.661 -17.693 1.00 97.81 656 ALA A C 1
ATOM 5133 O O . ALA A 1 656 ? 10.662 -20.192 -16.807 1.00 97.81 656 ALA A O 1
ATOM 5134 N N . GLY A 1 657 ? 12.539 -19.136 -17.477 1.00 96.31 657 GLY A N 1
ATOM 5135 C CA . GLY A 1 657 ? 13.186 -19.135 -16.176 1.00 96.31 657 GLY A CA 1
ATOM 5136 C C . GLY A 1 657 ? 14.693 -19.003 -16.306 1.00 96.31 657 GLY A C 1
ATOM 5137 O O . GLY A 1 657 ? 15.229 -18.752 -17.386 1.00 96.31 657 GLY A O 1
ATOM 5138 N N . GLY A 1 658 ? 15.393 -19.163 -15.193 1.00 96.38 658 GLY A N 1
ATOM 5139 C CA . GLY A 1 658 ? 16.826 -18.940 -15.155 1.00 96.38 658 GLY A CA 1
ATOM 5140 C C . GLY A 1 658 ? 17.507 -19.586 -13.964 1.00 96.38 658 GLY A C 1
ATOM 5141 O O . GLY A 1 658 ? 16.884 -20.280 -13.164 1.00 96.38 658 GLY A O 1
ATOM 5142 N N . VAL A 1 659 ? 18.798 -19.314 -13.840 1.00 96.94 659 VAL A N 1
ATOM 5143 C CA . VAL A 1 659 ? 19.621 -19.714 -12.700 1.00 96.94 659 VAL A CA 1
ATOM 5144 C C . VAL A 1 659 ? 20.639 -18.618 -12.402 1.00 96.94 659 VAL A C 1
ATOM 5146 O O . VAL A 1 659 ? 21.140 -17.958 -13.316 1.00 96.94 659 VAL A O 1
ATOM 5149 N N . SER A 1 660 ? 20.939 -18.425 -11.120 1.00 96.75 660 SER A N 1
ATOM 5150 C CA . SER A 1 660 ? 22.008 -17.554 -10.642 1.00 96.75 660 SER A CA 1
ATOM 5151 C C . SER A 1 660 ? 22.762 -18.241 -9.509 1.00 96.75 660 SER A C 1
ATOM 5153 O O . SER A 1 660 ? 22.139 -18.830 -8.629 1.00 96.75 660 SER A O 1
ATOM 5155 N N . ASP A 1 661 ? 24.090 -18.140 -9.515 1.00 96.00 661 ASP A N 1
ATOM 5156 C CA . ASP A 1 661 ? 24.936 -18.457 -8.354 1.00 96.00 661 ASP A CA 1
ATOM 5157 C C . ASP A 1 661 ? 25.369 -17.193 -7.582 1.00 96.00 661 ASP A C 1
ATOM 5159 O O . ASP A 1 661 ? 26.309 -17.225 -6.788 1.00 96.00 661 ASP A O 1
ATOM 5163 N N . GLY A 1 662 ? 24.721 -16.061 -7.868 1.00 93.75 662 GLY A N 1
ATOM 5164 C CA . GLY A 1 662 ? 25.064 -14.736 -7.368 1.00 93.75 662 GLY A CA 1
ATOM 5165 C C . GLY A 1 662 ? 26.100 -14.007 -8.221 1.00 93.75 662 GLY A C 1
ATOM 5166 O O . GLY A 1 662 ? 26.084 -12.789 -8.224 1.00 93.75 662 GLY A O 1
ATOM 5167 N N . LYS A 1 663 ? 26.953 -14.691 -8.998 1.00 95.00 663 LYS A N 1
ATOM 5168 C CA . LYS A 1 663 ? 28.025 -14.073 -9.817 1.00 95.00 663 LYS A CA 1
ATOM 5169 C C . LYS A 1 663 ? 27.837 -14.255 -11.318 1.00 95.00 663 LYS A C 1
ATOM 5171 O O . LYS A 1 663 ? 28.322 -13.456 -12.111 1.00 95.00 663 LYS A O 1
ATOM 5176 N N . ARG A 1 664 ? 27.187 -15.341 -11.718 1.00 97.00 664 ARG A N 1
ATOM 5177 C CA . ARG A 1 664 ? 26.915 -15.740 -13.097 1.00 97.00 664 ARG A CA 1
ATOM 5178 C C . ARG A 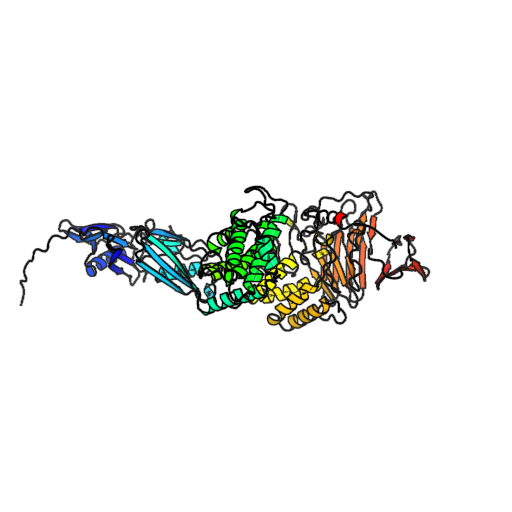1 664 ? 25.440 -16.040 -13.202 1.00 97.00 664 ARG A C 1
ATOM 5180 O O . ARG A 1 664 ? 24.867 -16.688 -12.328 1.00 97.00 664 ARG A O 1
ATOM 5187 N N . THR A 1 665 ? 24.838 -15.582 -14.287 1.00 97.69 665 THR A N 1
ATOM 5188 C CA . THR A 1 665 ? 23.391 -15.683 -14.462 1.00 97.69 665 THR A CA 1
ATOM 5189 C C . THR A 1 665 ? 23.017 -16.132 -15.854 1.00 97.69 665 THR A C 1
ATOM 5191 O O . THR A 1 665 ? 23.734 -15.857 -16.816 1.00 97.69 665 THR A O 1
ATOM 5194 N N . LEU A 1 666 ? 21.884 -16.817 -15.945 1.00 98.00 666 LEU A N 1
ATOM 5195 C CA . LEU A 1 666 ? 21.258 -17.223 -17.190 1.00 98.00 666 LEU A CA 1
ATOM 5196 C C . LEU A 1 666 ? 19.749 -17.030 -17.061 1.00 98.00 666 LEU A C 1
ATOM 5198 O O . LEU A 1 666 ? 19.168 -17.453 -16.067 1.00 98.00 666 LEU A O 1
ATOM 5202 N N . LEU A 1 667 ? 19.125 -16.441 -18.077 1.00 98.56 667 LEU A N 1
ATOM 5203 C CA . LEU A 1 667 ? 17.678 -16.387 -18.269 1.00 98.56 667 LEU A CA 1
ATOM 5204 C C . LEU A 1 667 ? 17.358 -16.906 -19.671 1.00 98.56 667 LEU A C 1
ATOM 5206 O O . LEU A 1 667 ? 17.991 -16.491 -20.641 1.00 98.56 667 LEU A O 1
ATOM 5210 N N . SER A 1 668 ? 16.391 -17.808 -19.789 1.00 98.31 668 SER A N 1
ATOM 5211 C CA . SER A 1 668 ? 15.968 -18.386 -21.063 1.00 98.31 668 SER A CA 1
ATOM 5212 C C . SER A 1 668 ? 14.450 -18.435 -21.173 1.00 98.31 668 SER A C 1
ATOM 5214 O O . SER A 1 668 ? 13.750 -18.494 -20.161 1.00 98.31 668 SER A O 1
ATOM 5216 N N . MET A 1 669 ? 13.944 -18.410 -22.404 1.00 98.31 669 MET A N 1
ATOM 5217 C CA . MET A 1 669 ? 12.534 -18.632 -22.699 1.00 98.31 669 MET A CA 1
ATOM 5218 C C . MET A 1 669 ? 12.311 -19.234 -24.082 1.00 98.31 669 MET A C 1
ATOM 5220 O O . MET A 1 669 ? 13.114 -19.044 -24.999 1.00 98.31 669 MET A O 1
ATOM 5224 N N . GLU A 1 670 ? 11.159 -19.872 -24.240 1.00 98.31 670 GLU A N 1
ATOM 5225 C CA . GLU A 1 670 ? 10.550 -20.159 -25.530 1.00 98.31 670 GLU A CA 1
ATOM 5226 C C . GLU A 1 670 ? 9.541 -19.057 -25.878 1.00 98.31 670 GLU A C 1
ATOM 5228 O O . GLU A 1 670 ? 8.533 -18.857 -25.198 1.00 98.31 670 GLU A O 1
ATOM 5233 N N . LEU A 1 671 ? 9.805 -18.317 -26.954 1.00 96.94 671 LEU A N 1
ATOM 5234 C CA . LEU A 1 671 ? 8.957 -17.223 -27.407 1.00 96.94 671 LEU A CA 1
ATOM 5235 C C . LEU A 1 671 ? 8.024 -17.678 -28.522 1.00 96.94 671 LEU A C 1
ATOM 5237 O O . LEU A 1 671 ? 8.444 -18.186 -29.562 1.00 96.94 671 LEU A O 1
ATOM 5241 N N . SER A 1 672 ? 6.737 -17.405 -28.341 1.00 96.38 672 SER A N 1
ATOM 5242 C CA . SER A 1 672 ? 5.767 -17.372 -29.434 1.00 96.38 672 SER A CA 1
ATOM 5243 C C . SER A 1 672 ? 4.891 -16.143 -29.304 1.00 96.38 672 SER A C 1
ATOM 5245 O O . SER A 1 672 ? 4.173 -15.979 -28.314 1.00 96.38 672 SER A O 1
ATOM 5247 N N . ARG A 1 673 ? 4.989 -15.262 -30.299 1.00 94.25 673 ARG A N 1
ATOM 5248 C CA . ARG A 1 673 ? 4.299 -13.976 -30.344 1.00 94.25 673 ARG A CA 1
ATOM 5249 C C . ARG A 1 673 ? 3.948 -13.659 -31.794 1.00 94.25 673 ARG A C 1
ATOM 5251 O O . ARG A 1 673 ? 4.831 -13.468 -32.626 1.00 94.25 673 ARG A O 1
ATOM 5258 N N . LYS A 1 674 ? 2.645 -13.568 -32.080 1.00 92.88 674 LYS A N 1
ATOM 5259 C CA . LYS A 1 674 ? 2.122 -13.430 -33.451 1.00 92.88 674 LYS A CA 1
ATOM 5260 C C . LYS A 1 674 ? 2.665 -14.556 -34.345 1.00 92.88 674 LYS A C 1
ATOM 5262 O O . LYS A 1 674 ? 2.511 -15.716 -33.984 1.00 92.88 674 LYS A O 1
ATOM 5267 N N . ASN A 1 675 ? 3.264 -14.218 -35.484 1.00 94.19 675 ASN A N 1
ATOM 5268 C CA . ASN A 1 675 ? 3.711 -15.181 -36.488 1.00 94.19 675 ASN A CA 1
ATOM 5269 C C . ASN A 1 675 ? 5.111 -15.746 -36.216 1.00 94.19 675 ASN A C 1
ATOM 5271 O O . ASN A 1 675 ? 5.522 -16.677 -36.902 1.00 94.19 675 ASN A O 1
ATOM 5275 N N . VAL A 1 676 ? 5.844 -15.192 -35.243 1.00 95.56 676 VAL A N 1
ATOM 5276 C CA . VAL A 1 676 ? 7.123 -15.747 -34.790 1.00 95.56 676 VAL A CA 1
ATOM 5277 C C . VAL A 1 676 ? 6.833 -16.743 -33.675 1.00 95.56 676 VAL A C 1
ATOM 5279 O O . VAL A 1 676 ? 6.326 -16.360 -32.615 1.00 95.56 676 VAL A O 1
ATOM 5282 N N . THR A 1 677 ? 7.154 -18.012 -33.906 1.00 96.06 677 THR A N 1
ATOM 5283 C CA . THR A 1 677 ? 6.893 -19.106 -32.960 1.00 96.06 677 THR A CA 1
ATOM 5284 C C . THR A 1 677 ? 8.168 -19.869 -32.601 1.00 96.06 677 THR A C 1
ATOM 5286 O O . THR A 1 677 ? 9.171 -19.781 -33.304 1.00 96.06 677 THR A O 1
ATOM 5289 N N . HIS A 1 678 ? 8.139 -20.589 -31.476 1.00 95.75 678 HIS A N 1
ATOM 5290 C CA . HIS A 1 678 ? 9.203 -21.486 -30.993 1.00 95.75 678 HIS A CA 1
ATOM 5291 C C . HIS A 1 678 ? 10.634 -20.899 -30.964 1.00 95.75 678 HIS A C 1
ATOM 5293 O O . HIS A 1 678 ? 11.621 -21.628 -31.039 1.00 95.75 678 HIS A O 1
ATOM 5299 N N . ALA A 1 679 ? 10.772 -19.575 -30.834 1.00 96.81 679 ALA A N 1
ATOM 5300 C CA . ALA A 1 679 ? 12.074 -18.925 -30.763 1.00 96.81 679 ALA A CA 1
ATOM 5301 C C . ALA A 1 679 ? 12.665 -19.077 -29.354 1.00 96.81 679 ALA A C 1
ATOM 5303 O O . ALA A 1 679 ? 12.209 -18.427 -28.413 1.00 96.81 679 ALA A O 1
ATOM 5304 N N . TYR A 1 680 ? 13.703 -19.897 -29.205 1.00 97.81 680 TYR A N 1
ATOM 5305 C CA . TYR A 1 680 ? 14.433 -20.044 -27.949 1.00 97.81 680 TYR A CA 1
ATOM 5306 C C . TYR A 1 680 ? 15.424 -18.899 -27.795 1.00 97.81 680 TYR A C 1
ATOM 5308 O O . TYR A 1 680 ? 16.333 -18.736 -28.613 1.00 97.81 680 TYR A O 1
ATOM 5316 N N . LYS A 1 681 ? 15.239 -18.092 -26.754 1.00 97.81 681 LYS A N 1
ATOM 5317 C CA . LYS A 1 681 ? 16.049 -16.902 -26.483 1.00 97.81 681 LYS A CA 1
ATOM 5318 C C . LYS A 1 681 ? 16.694 -17.040 -25.118 1.00 97.81 681 LYS A C 1
ATOM 5320 O O . LYS A 1 681 ? 15.999 -17.298 -24.141 1.00 97.81 681 LYS A O 1
ATOM 5325 N N . THR A 1 682 ? 18.005 -16.837 -25.056 1.00 97.94 682 THR A N 1
ATOM 5326 C CA . THR A 1 682 ? 18.790 -16.973 -23.825 1.00 97.94 682 THR A CA 1
ATOM 5327 C C . THR A 1 682 ? 19.720 -15.781 -23.652 1.00 97.94 682 THR A C 1
ATOM 5329 O O . THR A 1 682 ? 20.413 -15.397 -24.593 1.00 97.94 682 THR A O 1
ATOM 5332 N N . VAL A 1 683 ? 19.762 -15.235 -22.439 1.00 98.25 683 VAL A N 1
ATOM 5333 C CA . VAL A 1 683 ? 20.707 -14.212 -21.985 1.00 98.25 683 VAL A CA 1
ATOM 5334 C C . VAL A 1 683 ? 21.549 -14.815 -20.869 1.00 98.25 683 VAL A C 1
ATOM 5336 O O . VAL A 1 683 ? 21.007 -15.339 -19.900 1.00 98.25 683 VAL A O 1
ATOM 5339 N N . MET A 1 684 ? 22.870 -14.752 -21.001 1.00 98.25 684 MET A N 1
ATOM 5340 C CA . MET A 1 684 ? 23.828 -15.145 -19.967 1.00 98.25 684 MET A CA 1
ATOM 5341 C C . MET A 1 684 ? 24.694 -13.947 -19.608 1.00 98.25 684 MET A C 1
ATOM 5343 O O . MET A 1 684 ? 25.225 -13.311 -20.514 1.00 98.25 684 MET A O 1
ATOM 5347 N N . ALA A 1 685 ? 24.876 -13.659 -18.324 1.00 98.38 685 ALA A N 1
ATOM 5348 C CA . ALA A 1 685 ? 25.688 -12.531 -17.877 1.00 98.38 685 ALA A CA 1
ATOM 5349 C C . ALA A 1 685 ? 26.744 -12.951 -16.847 1.00 98.38 685 ALA A C 1
ATOM 5351 O O . ALA A 1 685 ? 26.473 -13.747 -15.936 1.00 98.38 685 ALA A O 1
ATOM 5352 N N . THR A 1 686 ? 27.949 -12.418 -17.040 1.00 97.31 686 THR A N 1
ATOM 5353 C CA . THR A 1 686 ? 29.126 -12.506 -16.167 1.00 97.31 686 THR A CA 1
ATOM 5354 C C . THR A 1 686 ? 29.649 -11.101 -15.874 1.00 97.31 686 THR A C 1
ATOM 5356 O O . THR A 1 686 ? 29.201 -10.132 -16.478 1.00 97.31 686 THR A O 1
ATOM 5359 N N . ASP A 1 687 ? 30.648 -10.985 -15.005 1.00 96.06 687 ASP A N 1
ATOM 5360 C CA . ASP A 1 687 ? 31.175 -9.703 -14.519 1.00 96.06 687 ASP A CA 1
ATOM 5361 C C . ASP A 1 687 ? 31.526 -8.652 -15.598 1.00 96.06 687 ASP A C 1
ATOM 5363 O O . ASP A 1 687 ? 31.433 -7.451 -15.354 1.00 96.06 687 ASP A O 1
ATOM 5367 N N . ASP A 1 688 ? 31.911 -9.082 -16.796 1.00 95.81 688 ASP A N 1
ATOM 5368 C CA . ASP A 1 688 ? 32.384 -8.235 -17.895 1.00 95.81 688 ASP A CA 1
ATOM 5369 C C . ASP A 1 688 ? 31.680 -8.497 -19.240 1.00 95.81 688 ASP A C 1
ATOM 5371 O O . ASP A 1 688 ? 32.013 -7.864 -20.243 1.00 95.81 688 ASP A O 1
ATOM 5375 N N . ARG A 1 689 ? 30.719 -9.432 -19.301 1.00 95.94 689 ARG A N 1
ATOM 5376 C CA . ARG A 1 689 ? 30.130 -9.869 -20.574 1.00 95.94 689 ARG A CA 1
ATOM 5377 C C . ARG A 1 689 ? 28.681 -10.319 -20.457 1.00 95.94 689 ARG A C 1
ATOM 5379 O O . ARG A 1 689 ? 28.326 -11.105 -19.583 1.00 95.94 689 ARG A O 1
ATOM 5386 N N . VAL A 1 690 ? 27.894 -9.950 -21.468 1.00 97.81 690 VAL A N 1
ATOM 5387 C CA . VAL A 1 690 ? 26.577 -10.529 -21.758 1.00 97.81 690 VAL A CA 1
ATOM 5388 C C . VAL A 1 690 ? 26.656 -11.351 -23.042 1.00 97.81 690 VAL A C 1
ATOM 5390 O O . VAL A 1 690 ? 27.175 -10.893 -24.056 1.00 97.81 690 VAL A O 1
ATOM 5393 N N . THR A 1 691 ? 26.164 -12.586 -23.009 1.00 97.50 691 THR A N 1
ATOM 5394 C CA . THR A 1 691 ? 26.051 -13.475 -24.170 1.00 97.50 691 THR A CA 1
ATOM 5395 C C . THR A 1 691 ? 24.580 -13.737 -24.462 1.00 97.50 691 THR A C 1
ATOM 5397 O O . THR A 1 691 ? 23.878 -14.324 -23.640 1.00 97.50 691 THR A O 1
ATOM 5400 N N . CYS A 1 692 ? 24.129 -13.331 -25.647 1.00 96.94 692 CYS A N 1
ATOM 5401 C CA . CYS A 1 692 ? 22.758 -13.527 -26.109 1.00 96.94 692 CYS A CA 1
ATOM 5402 C C . CYS A 1 692 ? 22.719 -14.599 -27.203 1.00 96.94 692 CYS A C 1
ATOM 5404 O O . CYS A 1 692 ? 23.494 -14.547 -28.157 1.00 96.94 692 CYS A O 1
ATOM 5406 N N . MET A 1 693 ? 21.806 -15.560 -27.083 1.00 95.56 693 MET A N 1
ATOM 5407 C CA . MET A 1 693 ? 21.618 -16.641 -28.052 1.00 95.56 693 MET A CA 1
ATOM 5408 C C . MET A 1 693 ? 20.159 -16.712 -28.498 1.00 95.56 693 MET A C 1
ATOM 5410 O O . MET A 1 693 ? 19.248 -16.577 -27.682 1.00 95.56 693 MET A O 1
ATOM 5414 N N . GLY A 1 694 ? 19.951 -16.944 -29.794 1.00 94.19 694 GLY A N 1
ATOM 5415 C CA . GLY A 1 694 ? 18.644 -17.196 -30.395 1.00 94.19 694 GLY A CA 1
ATOM 5416 C C . GLY A 1 694 ? 18.701 -18.444 -31.270 1.00 94.19 694 GLY A C 1
ATOM 5417 O O . GLY A 1 694 ? 19.537 -18.517 -32.170 1.00 94.19 694 GLY A O 1
ATOM 5418 N N . THR A 1 695 ? 17.841 -19.428 -31.017 1.00 93.69 695 THR A N 1
ATOM 5419 C CA . THR A 1 695 ? 17.758 -20.672 -31.801 1.00 93.69 695 THR A CA 1
ATOM 5420 C C . THR A 1 695 ? 16.301 -21.069 -32.041 1.00 93.69 695 THR A C 1
ATOM 5422 O O . THR A 1 695 ? 15.390 -20.542 -31.410 1.00 93.69 695 THR A O 1
ATOM 5425 N N . GLY A 1 696 ? 16.058 -21.965 -33.003 1.00 92.88 696 GLY A N 1
ATOM 5426 C CA . GLY A 1 696 ? 14.719 -22.517 -33.252 1.00 92.88 696 GLY A CA 1
ATOM 5427 C C . GLY A 1 696 ? 13.667 -21.521 -33.757 1.00 92.88 696 GLY A C 1
ATOM 5428 O O . GLY A 1 696 ? 12.500 -21.881 -33.793 1.00 92.88 696 GLY A O 1
ATOM 5429 N N . ILE A 1 697 ? 14.064 -20.303 -34.157 1.00 94.56 697 ILE A N 1
ATOM 5430 C CA . ILE A 1 697 ? 13.151 -19.246 -34.619 1.00 94.56 697 ILE A CA 1
ATOM 5431 C C . ILE A 1 697 ? 12.348 -19.757 -35.821 1.00 94.56 697 ILE A C 1
ATOM 5433 O O . ILE A 1 697 ? 12.874 -19.850 -36.932 1.00 94.56 697 ILE A O 1
ATOM 5437 N N . ASP A 1 698 ? 11.079 -20.082 -35.590 1.00 95.19 698 ASP A N 1
ATOM 5438 C CA . ASP A 1 698 ? 10.173 -20.545 -36.628 1.00 95.19 698 ASP A CA 1
ATOM 5439 C C . ASP A 1 698 ? 9.533 -19.346 -37.320 1.00 95.19 698 ASP A C 1
ATOM 5441 O O . ASP A 1 698 ? 8.819 -18.545 -36.712 1.00 95.19 698 ASP A O 1
ATOM 5445 N N . THR A 1 699 ? 9.827 -19.231 -38.611 1.00 93.75 699 THR A N 1
ATOM 5446 C CA . THR A 1 699 ? 9.373 -18.145 -39.474 1.00 93.75 699 THR A CA 1
ATOM 5447 C C . THR A 1 699 ? 8.413 -18.623 -40.561 1.00 93.75 699 THR A C 1
ATOM 5449 O O . THR A 1 699 ? 8.121 -17.878 -41.487 1.00 93.75 699 THR A O 1
ATOM 5452 N N . ARG A 1 700 ? 7.878 -19.850 -40.480 1.00 95.19 700 ARG A N 1
ATOM 5453 C CA . ARG A 1 700 ? 7.015 -20.411 -41.541 1.00 95.19 700 ARG A CA 1
ATOM 5454 C C . ARG A 1 700 ? 5.746 -19.597 -41.812 1.00 95.19 700 ARG A C 1
ATOM 5456 O O . ARG A 1 700 ? 5.246 -19.628 -42.931 1.00 95.19 700 ARG A O 1
ATOM 5463 N N . SER A 1 701 ? 5.245 -18.882 -40.806 1.00 93.69 701 SER A N 1
ATOM 5464 C CA . SER A 1 701 ? 4.003 -18.099 -40.879 1.00 93.69 701 SER A CA 1
ATOM 5465 C C . SER A 1 701 ? 4.228 -16.593 -41.060 1.00 93.69 701 SER A C 1
ATOM 5467 O O . SER A 1 701 ? 3.261 -15.834 -41.034 1.00 93.69 701 SER A O 1
ATOM 5469 N N . VAL A 1 702 ? 5.480 -16.136 -41.186 1.00 95.56 702 VAL A N 1
ATOM 5470 C CA . VAL A 1 702 ? 5.792 -14.701 -41.299 1.00 95.56 702 VAL A CA 1
ATOM 5471 C C . VAL A 1 702 ? 5.641 -14.227 -42.743 1.00 95.56 702 VAL A C 1
ATOM 5473 O O . VAL A 1 702 ? 5.949 -14.946 -43.690 1.00 95.56 702 VAL A O 1
ATOM 5476 N N . MET A 1 703 ? 5.185 -12.991 -42.903 1.00 96.25 703 MET A N 1
ATOM 5477 C CA . MET A 1 703 ? 4.983 -12.306 -44.179 1.00 96.25 703 MET A CA 1
ATOM 5478 C C . MET A 1 703 ? 6.026 -11.205 -44.423 1.00 96.25 703 MET A C 1
ATOM 5480 O O . MET A 1 703 ? 6.232 -10.797 -45.565 1.00 96.25 703 MET A O 1
ATOM 5484 N N . PHE A 1 704 ? 6.686 -10.727 -43.364 1.00 97.12 704 PHE A N 1
ATOM 5485 C CA . PHE A 1 704 ? 7.709 -9.679 -43.402 1.00 97.12 704 PHE A CA 1
ATOM 5486 C C . PHE A 1 704 ? 9.025 -10.144 -42.750 1.00 97.12 704 PHE A C 1
ATOM 5488 O O . PHE A 1 704 ? 9.043 -11.160 -42.051 1.00 97.12 704 PHE A O 1
ATOM 5495 N N . PRO A 1 705 ? 10.150 -9.423 -42.952 1.00 95.56 705 PRO A N 1
ATOM 5496 C CA . PRO A 1 705 ? 11.424 -9.786 -42.338 1.00 95.56 705 PRO A CA 1
ATOM 5497 C C . PRO A 1 705 ? 11.330 -9.895 -40.814 1.00 95.56 705 PRO A C 1
ATOM 5499 O O . PRO A 1 705 ? 10.803 -9.006 -40.144 1.00 95.56 705 PRO A O 1
ATOM 5502 N N . VAL A 1 706 ? 11.891 -10.969 -40.263 1.00 96.38 706 VAL A N 1
ATOM 5503 C CA . VAL A 1 706 ? 12.067 -11.136 -38.816 1.00 96.38 706 VAL A CA 1
ATOM 5504 C C . VAL A 1 706 ? 13.428 -10.590 -38.425 1.00 96.38 706 VAL A C 1
ATOM 5506 O O . VAL A 1 706 ? 14.448 -10.989 -38.984 1.00 96.38 706 VAL A O 1
ATOM 5509 N N . VAL A 1 707 ? 13.441 -9.685 -37.451 1.00 96.31 707 VAL A N 1
ATOM 5510 C CA . VAL A 1 707 ? 14.656 -9.031 -36.960 1.00 96.31 707 VAL A CA 1
ATOM 5511 C C . VAL A 1 707 ? 14.839 -9.359 -35.487 1.00 96.31 707 VAL A C 1
ATOM 5513 O O . VAL A 1 707 ? 13.892 -9.265 -34.708 1.00 96.31 707 VAL A O 1
ATOM 5516 N N . THR A 1 708 ? 16.068 -9.711 -35.104 1.00 96.69 708 THR A N 1
ATOM 5517 C CA . THR A 1 708 ? 16.498 -9.641 -33.704 1.00 96.69 708 THR A CA 1
ATOM 5518 C C . THR A 1 708 ? 17.214 -8.315 -33.489 1.00 96.69 708 THR A C 1
ATOM 5520 O O . THR A 1 708 ? 18.278 -8.096 -34.066 1.00 96.69 708 THR A O 1
ATOM 5523 N N . CYS A 1 709 ? 16.634 -7.418 -32.693 1.00 97.94 709 CYS A N 1
ATOM 5524 C CA . CYS A 1 709 ? 17.278 -6.151 -32.363 1.00 97.94 709 CYS A CA 1
ATOM 5525 C C . CYS A 1 709 ? 18.336 -6.382 -31.279 1.00 97.94 709 CYS A C 1
ATOM 5527 O O . CYS A 1 709 ? 18.006 -6.817 -30.179 1.00 97.94 709 CYS A O 1
ATOM 5529 N N . VAL A 1 710 ? 19.605 -6.088 -31.577 1.00 97.00 710 VAL A N 1
ATOM 5530 C CA . VAL A 1 710 ? 20.691 -6.184 -30.588 1.00 97.00 710 VAL A CA 1
ATOM 5531 C C . VAL A 1 710 ? 20.571 -5.061 -29.557 1.00 97.00 710 VAL A C 1
ATOM 5533 O O . VAL A 1 710 ? 20.544 -5.334 -28.362 1.00 97.00 710 VAL A O 1
ATOM 5536 N N . ASN A 1 711 ? 20.455 -3.810 -30.010 1.00 97.69 711 ASN A N 1
ATOM 5537 C CA . ASN A 1 711 ? 20.190 -2.652 -29.160 1.00 97.69 711 ASN A CA 1
ATOM 5538 C C . ASN A 1 711 ? 19.537 -1.519 -29.976 1.00 97.69 711 ASN A C 1
ATOM 5540 O O . ASN A 1 711 ? 19.695 -1.454 -31.196 1.00 97.69 711 ASN A O 1
ATOM 5544 N N . GLN A 1 712 ? 18.826 -0.624 -29.293 1.00 97.75 712 GLN A N 1
ATOM 5545 C CA . GLN A 1 712 ? 18.262 0.616 -29.830 1.00 97.75 712 GLN A CA 1
ATOM 5546 C C . GLN A 1 712 ? 18.355 1.694 -28.740 1.00 97.75 712 GLN A C 1
ATOM 5548 O O . GLN A 1 712 ? 17.486 1.785 -27.870 1.00 97.75 712 GLN A O 1
ATOM 5553 N N . CYS A 1 713 ? 19.435 2.473 -28.772 1.00 97.12 713 CYS A N 1
ATOM 5554 C CA . CYS A 1 713 ? 19.812 3.453 -27.752 1.00 97.12 713 CYS A CA 1
ATOM 5555 C C . CYS A 1 713 ? 20.088 4.838 -28.364 1.00 97.12 713 CYS A C 1
ATOM 5557 O O . CYS A 1 713 ? 20.141 5.004 -29.585 1.00 97.12 713 CYS A O 1
ATOM 5559 N N . ILE A 1 714 ? 20.255 5.846 -27.507 1.00 96.38 714 ILE A N 1
ATOM 5560 C CA . ILE A 1 714 ? 20.668 7.188 -27.916 1.00 96.38 714 ILE A CA 1
ATOM 5561 C C . ILE A 1 714 ? 22.111 7.127 -28.425 1.00 96.38 714 ILE A C 1
ATOM 5563 O O . ILE A 1 714 ? 23.026 6.740 -27.700 1.00 96.38 714 ILE A O 1
ATOM 5567 N N . ALA A 1 715 ? 22.332 7.550 -29.670 1.00 95.06 715 ALA A N 1
ATOM 5568 C CA . ALA A 1 715 ? 23.671 7.628 -30.236 1.00 95.06 715 ALA A CA 1
ATOM 5569 C C . ALA A 1 715 ? 24.510 8.683 -29.490 1.00 95.06 715 ALA A C 1
ATOM 5571 O O . ALA A 1 715 ? 24.263 9.886 -29.600 1.00 95.06 715 ALA A O 1
ATOM 5572 N N . ARG A 1 716 ? 25.509 8.231 -28.724 1.00 93.25 716 ARG A N 1
ATOM 5573 C CA . ARG A 1 716 ? 26.491 9.081 -28.044 1.00 93.25 716 ARG A CA 1
ATOM 5574 C C . ARG A 1 716 ? 27.911 8.745 -28.506 1.00 93.25 716 ARG A C 1
ATOM 5576 O O . ARG A 1 716 ? 28.398 7.644 -28.277 1.00 93.25 716 ARG A O 1
ATOM 5583 N N . GLY A 1 717 ? 28.568 9.706 -29.152 1.00 91.56 717 GLY A N 1
ATOM 5584 C CA . GLY A 1 717 ? 29.887 9.497 -29.756 1.00 91.56 717 GLY A CA 1
ATOM 5585 C C . GLY A 1 717 ? 29.848 8.654 -31.043 1.00 91.56 717 GLY A C 1
ATOM 5586 O O . GLY A 1 717 ? 28.766 8.283 -31.503 1.00 91.56 717 GLY A O 1
ATOM 5587 N N . PRO A 1 718 ? 31.020 8.375 -31.640 1.00 93.12 718 PRO A N 1
ATOM 5588 C CA . PRO A 1 718 ? 31.113 7.678 -32.919 1.00 93.12 718 PRO A CA 1
ATOM 5589 C C . PRO A 1 718 ? 30.667 6.216 -32.801 1.00 93.12 718 PRO A C 1
ATOM 5591 O O . PRO A 1 718 ? 31.066 5.506 -31.874 1.00 93.12 718 PRO A O 1
ATOM 5594 N N . VAL A 1 719 ? 29.892 5.748 -33.782 1.00 97.69 719 VAL A N 1
ATOM 5595 C CA . VAL A 1 719 ? 29.587 4.323 -33.962 1.00 97.69 719 VAL A CA 1
ATOM 5596 C C . VAL A 1 719 ? 30.632 3.734 -34.896 1.00 97.69 719 VAL A C 1
ATOM 5598 O O . VAL A 1 719 ? 30.703 4.106 -36.066 1.00 97.69 719 VAL A O 1
ATOM 5601 N N . ARG A 1 720 ? 31.455 2.816 -34.388 1.00 98.00 720 ARG A N 1
ATOM 5602 C CA . ARG A 1 720 ? 32.504 2.155 -35.178 1.00 98.00 720 ARG A CA 1
ATOM 5603 C C . ARG A 1 720 ? 32.157 0.693 -35.389 1.00 98.00 720 ARG A C 1
ATOM 5605 O O . ARG A 1 720 ? 31.524 0.085 -34.531 1.00 98.00 720 ARG A O 1
ATOM 5612 N N . TYR A 1 721 ? 32.567 0.108 -36.503 1.00 97.56 721 TYR A N 1
ATOM 5613 C CA . TYR A 1 721 ? 32.398 -1.319 -36.752 1.00 97.56 721 TYR A CA 1
ATOM 5614 C C . TYR A 1 721 ? 33.651 -1.920 -37.379 1.00 97.56 721 TYR A C 1
ATOM 5616 O O . TYR A 1 721 ? 34.352 -1.266 -38.147 1.00 97.56 721 TYR A O 1
ATOM 5624 N N . LEU A 1 722 ? 33.919 -3.171 -37.019 1.00 97.44 722 LEU A N 1
ATOM 5625 C CA . LEU A 1 722 ? 35.003 -3.985 -37.548 1.00 97.44 722 LEU A CA 1
ATOM 5626 C C . LEU A 1 722 ? 34.412 -4.996 -38.524 1.00 97.44 722 LEU A C 1
ATOM 5628 O O . LEU A 1 722 ? 33.449 -5.693 -38.189 1.00 97.44 722 LEU A O 1
ATOM 5632 N N . THR A 1 723 ? 34.976 -5.085 -39.718 1.00 95.62 723 THR A N 1
ATOM 5633 C CA . THR A 1 723 ? 34.624 -6.100 -40.713 1.00 95.62 723 THR A CA 1
ATOM 5634 C C . THR A 1 723 ? 35.482 -7.356 -40.556 1.00 95.62 723 THR A C 1
ATOM 5636 O O . THR A 1 723 ? 36.541 -7.344 -39.935 1.00 95.62 723 THR A O 1
ATOM 5639 N N . MET A 1 724 ? 35.044 -8.465 -41.153 1.00 92.56 724 MET A N 1
ATOM 5640 C CA . MET A 1 724 ? 35.736 -9.761 -41.085 1.00 92.56 724 MET A CA 1
ATOM 5641 C C . MET A 1 724 ? 37.146 -9.766 -41.709 1.00 92.56 724 MET A C 1
ATOM 5643 O O . MET A 1 724 ? 37.914 -10.690 -41.449 1.00 92.56 724 MET A O 1
ATOM 5647 N N . ASP A 1 725 ? 37.490 -8.785 -42.547 1.00 94.25 725 ASP A N 1
ATOM 5648 C CA . ASP A 1 725 ? 38.843 -8.556 -43.076 1.00 94.25 725 ASP A CA 1
ATOM 5649 C C . ASP A 1 725 ? 39.698 -7.646 -42.171 1.00 94.25 725 ASP A C 1
ATOM 5651 O O . ASP A 1 725 ? 40.789 -7.235 -42.557 1.00 94.25 725 ASP A O 1
ATOM 5655 N N . ASN A 1 726 ? 39.237 -7.398 -40.939 1.00 94.69 726 ASN A N 1
ATOM 5656 C CA . ASN A 1 726 ? 39.866 -6.562 -39.917 1.00 94.69 726 ASN A CA 1
ATOM 5657 C C . ASN A 1 726 ? 39.986 -5.078 -40.302 1.00 94.69 726 ASN A C 1
ATOM 5659 O O . ASN A 1 726 ? 40.909 -4.401 -39.843 1.00 94.69 726 ASN A O 1
ATOM 5663 N N . GLN A 1 727 ? 39.067 -4.559 -41.123 1.00 97.12 727 GLN A N 1
ATOM 5664 C CA . GLN A 1 727 ? 38.981 -3.123 -41.386 1.00 97.12 727 GLN A CA 1
ATOM 5665 C C . GLN A 1 727 ? 38.011 -2.457 -40.415 1.00 97.12 727 GLN A C 1
ATOM 5667 O O . GLN A 1 727 ? 36.887 -2.916 -40.203 1.00 97.12 727 GLN A O 1
ATOM 5672 N N . GLU A 1 728 ? 38.466 -1.368 -39.804 1.00 97.44 728 GLU A N 1
ATOM 5673 C CA . GLU A 1 728 ? 37.645 -0.547 -38.925 1.00 97.44 728 GLU A CA 1
ATOM 5674 C C . GLU A 1 728 ? 37.058 0.626 -39.708 1.00 97.44 728 GLU A C 1
ATOM 5676 O O . GLU A 1 728 ? 37.756 1.330 -40.440 1.00 97.44 728 GLU A O 1
ATOM 5681 N N . HIS A 1 729 ? 35.765 0.851 -39.521 1.00 97.44 729 HIS A N 1
ATOM 5682 C CA . HIS A 1 729 ? 35.018 1.919 -40.164 1.00 97.44 729 HIS A CA 1
ATOM 5683 C C . HIS A 1 729 ? 34.185 2.676 -39.130 1.00 97.44 729 HIS A C 1
ATOM 5685 O O . HIS A 1 729 ? 33.759 2.109 -38.124 1.00 97.44 729 HIS A O 1
ATOM 5691 N N . THR A 1 730 ? 33.881 3.940 -39.419 1.00 97.06 730 THR A N 1
ATOM 5692 C CA . THR A 1 730 ? 32.986 4.774 -38.606 1.00 97.06 730 THR A CA 1
ATOM 5693 C C . THR A 1 730 ? 31.720 5.097 -39.391 1.00 97.06 730 THR A C 1
ATOM 5695 O O . THR A 1 730 ? 31.792 5.471 -40.562 1.00 97.06 730 THR A O 1
ATOM 5698 N N . LEU A 1 731 ? 30.561 4.969 -38.747 1.00 95.75 731 LEU A N 1
ATOM 5699 C CA . LEU A 1 731 ? 29.264 5.387 -39.268 1.00 95.75 731 LEU A CA 1
ATOM 5700 C C . LEU A 1 731 ? 28.759 6.586 -38.455 1.00 95.75 731 LEU A C 1
ATOM 5702 O O . LEU A 1 731 ? 28.213 6.422 -37.369 1.00 95.75 731 LEU A O 1
ATOM 5706 N N . GLU A 1 732 ? 28.940 7.791 -38.992 1.00 89.81 732 GLU A N 1
ATOM 5707 C CA . GLU A 1 732 ? 28.482 9.032 -38.344 1.00 89.81 732 GLU A CA 1
ATOM 5708 C C . GLU A 1 732 ? 26.959 9.219 -38.468 1.00 89.81 732 GLU A C 1
ATOM 5710 O O . GLU A 1 732 ? 26.288 9.626 -37.523 1.00 89.81 732 GLU A O 1
ATOM 5715 N N . GLN A 1 733 ? 26.396 8.909 -39.640 1.00 93.56 733 GLN A N 1
ATOM 5716 C CA . GLN A 1 733 ? 24.964 9.003 -39.924 1.00 93.56 733 GLN A CA 1
ATOM 5717 C C . GLN A 1 733 ? 24.588 8.077 -41.088 1.00 93.56 733 GLN A C 1
ATOM 5719 O O . GLN A 1 733 ? 25.398 7.817 -41.978 1.00 93.56 733 GLN A O 1
ATOM 5724 N N . GLY A 1 734 ? 23.338 7.618 -41.112 1.00 95.19 734 GLY A N 1
ATOM 5725 C CA . GLY A 1 734 ? 22.769 6.786 -42.166 1.00 95.19 734 GLY A CA 1
ATOM 5726 C C . GLY A 1 734 ? 22.542 5.348 -41.714 1.00 95.19 734 GLY A C 1
ATOM 5727 O O . GLY A 1 734 ? 22.512 5.047 -40.522 1.00 95.19 734 GLY A O 1
ATOM 5728 N N . SER A 1 735 ? 22.353 4.452 -42.678 1.00 96.50 735 SER A N 1
ATOM 5729 C CA . SER A 1 735 ? 22.179 3.024 -42.427 1.00 96.50 735 SER A CA 1
ATOM 5730 C C . SER A 1 735 ? 23.128 2.215 -43.301 1.00 96.50 735 SER A C 1
ATOM 5732 O O . SER A 1 735 ? 23.299 2.512 -44.482 1.00 96.50 735 SER A O 1
ATOM 5734 N N . LEU A 1 736 ? 23.725 1.185 -42.711 1.00 96.25 736 LEU A N 1
ATOM 5735 C CA . LEU A 1 736 ? 24.557 0.195 -43.375 1.00 96.25 736 LEU A CA 1
ATOM 5736 C C . LEU A 1 736 ? 23.970 -1.183 -43.104 1.00 96.25 736 LEU A C 1
ATOM 5738 O O . LEU A 1 736 ? 23.657 -1.499 -41.960 1.00 96.25 736 LEU A O 1
ATOM 5742 N N . THR A 1 737 ? 23.866 -2.014 -44.137 1.00 96.88 737 THR A N 1
ATOM 5743 C CA . THR A 1 737 ? 23.519 -3.429 -43.995 1.00 96.88 737 THR A CA 1
ATOM 5744 C C . THR A 1 737 ? 24.571 -4.281 -44.689 1.00 96.88 737 THR A C 1
ATOM 5746 O O . THR A 1 737 ? 24.811 -4.091 -45.878 1.00 96.88 737 THR A O 1
ATOM 5749 N N . ALA A 1 738 ? 25.200 -5.200 -43.957 1.00 95.38 738 ALA A N 1
ATOM 5750 C CA . ALA A 1 738 ? 26.246 -6.074 -44.483 1.00 95.38 738 ALA A CA 1
ATOM 5751 C C . ALA A 1 738 ? 26.308 -7.410 -43.724 1.00 95.38 738 ALA A C 1
ATOM 5753 O O . ALA A 1 738 ? 25.885 -7.505 -42.575 1.00 95.38 738 ALA A O 1
ATOM 5754 N N . ASP A 1 739 ? 26.834 -8.455 -44.359 1.00 94.00 739 ASP A N 1
ATOM 5755 C CA . ASP A 1 739 ? 27.004 -9.804 -43.792 1.00 94.00 739 ASP A CA 1
ATOM 5756 C C . ASP A 1 739 ? 28.455 -10.106 -43.360 1.00 94.00 739 ASP A C 1
ATOM 5758 O O . ASP A 1 739 ? 28.776 -11.213 -42.916 1.00 94.00 739 ASP A O 1
ATOM 5762 N N . ASN A 1 740 ? 29.344 -9.116 -43.479 1.00 94.25 740 ASN A N 1
ATOM 5763 C CA . ASN A 1 740 ? 30.754 -9.186 -43.105 1.00 94.25 740 ASN A CA 1
ATOM 5764 C C . ASN A 1 740 ? 31.100 -8.313 -41.886 1.00 94.25 740 ASN A C 1
ATOM 5766 O O . ASN A 1 740 ? 32.283 -8.096 -41.633 1.00 94.25 740 ASN A O 1
ATOM 5770 N N . ILE A 1 741 ? 30.113 -7.814 -41.136 1.00 95.75 741 ILE A N 1
ATOM 5771 C CA . ILE A 1 741 ? 30.344 -7.089 -39.877 1.00 95.75 741 ILE A CA 1
ATOM 5772 C C . ILE A 1 741 ? 30.673 -8.104 -38.774 1.00 95.75 741 ILE A C 1
ATOM 5774 O O . ILE A 1 741 ? 29.879 -8.995 -38.480 1.00 95.75 741 ILE A O 1
ATOM 5778 N N . GLN A 1 742 ? 31.844 -7.957 -38.156 1.00 94.56 742 GLN A N 1
ATOM 5779 C CA . GLN A 1 742 ? 32.336 -8.799 -37.064 1.00 94.56 742 GLN A CA 1
ATOM 5780 C C . GLN A 1 742 ? 31.957 -8.235 -35.692 1.00 94.56 742 GLN A C 1
ATOM 5782 O O . GLN A 1 742 ? 31.516 -8.978 -34.808 1.00 94.56 742 GLN A O 1
ATOM 5787 N N . ALA A 1 743 ? 32.152 -6.929 -35.503 1.00 96.94 743 ALA A N 1
ATOM 5788 C CA . ALA A 1 743 ? 31.878 -6.258 -34.241 1.00 96.94 743 ALA A CA 1
ATOM 5789 C C . ALA A 1 743 ? 31.420 -4.812 -34.446 1.00 96.94 743 ALA A C 1
ATOM 5791 O O . ALA A 1 743 ? 31.792 -4.173 -35.427 1.00 96.94 743 ALA A O 1
ATOM 5792 N N . VAL A 1 744 ? 30.645 -4.292 -33.496 1.00 97.88 744 VAL A N 1
ATOM 5793 C CA . VAL A 1 744 ? 30.244 -2.880 -33.422 1.00 97.88 744 VAL A CA 1
ATOM 5794 C C . VAL A 1 744 ? 30.682 -2.313 -32.073 1.00 97.88 744 VAL A C 1
ATOM 5796 O O . VAL A 1 744 ? 30.497 -2.959 -31.047 1.00 97.88 744 VAL A O 1
ATOM 5799 N N . TYR A 1 745 ? 31.250 -1.112 -32.070 1.00 97.81 745 TYR A N 1
ATOM 5800 C CA . TYR A 1 745 ? 31.731 -0.389 -30.896 1.00 97.81 745 TYR A CA 1
ATOM 5801 C C . TYR A 1 745 ? 30.907 0.880 -30.740 1.00 97.81 745 TYR A C 1
ATOM 5803 O O . TYR A 1 745 ? 30.901 1.734 -31.634 1.00 97.81 745 TYR A O 1
ATOM 5811 N N . HIS A 1 746 ? 30.223 1.018 -29.610 1.00 97.44 746 HIS A N 1
ATOM 5812 C CA . HIS A 1 746 ? 29.409 2.196 -29.334 1.00 97.44 746 HIS A CA 1
ATOM 5813 C C . HIS A 1 746 ? 29.163 2.365 -27.834 1.00 97.44 746 HIS A C 1
ATOM 5815 O O . HIS A 1 746 ? 28.870 1.390 -27.150 1.00 97.44 746 HIS A O 1
ATOM 5821 N N . ASP A 1 747 ? 29.297 3.603 -27.348 1.00 95.00 747 ASP A N 1
ATOM 5822 C CA . ASP A 1 747 ? 28.940 4.041 -25.987 1.00 95.00 747 ASP A CA 1
ATOM 5823 C C . ASP A 1 747 ? 29.449 3.122 -24.854 1.00 95.00 747 ASP A C 1
ATOM 5825 O O . ASP A 1 747 ? 28.720 2.757 -23.938 1.00 95.00 747 ASP A O 1
ATOM 5829 N N . GLY A 1 748 ? 30.717 2.702 -24.945 1.00 93.25 748 GLY A N 1
ATOM 5830 C CA . GLY A 1 748 ? 31.365 1.835 -23.949 1.00 93.25 748 GLY A CA 1
ATOM 5831 C C . GLY A 1 748 ? 31.152 0.330 -24.155 1.00 93.25 748 GLY A C 1
ATOM 5832 O O . GLY A 1 748 ? 31.797 -0.467 -23.477 1.00 93.25 748 GLY A O 1
ATOM 5833 N N . PHE A 1 749 ? 30.328 -0.076 -25.125 1.00 96.81 749 PHE A N 1
ATOM 5834 C CA . PHE A 1 749 ? 30.052 -1.478 -25.434 1.00 96.81 749 PHE A CA 1
ATOM 5835 C C . PHE A 1 749 ? 30.718 -1.959 -26.723 1.00 96.81 749 PHE A C 1
ATOM 5837 O O . PHE A 1 749 ? 30.898 -1.207 -27.685 1.00 96.81 749 PHE A O 1
ATOM 5844 N N . VAL A 1 750 ? 31.029 -3.259 -26.745 1.00 97.25 750 VAL A N 1
ATOM 5845 C CA . VAL A 1 750 ? 31.475 -3.992 -27.935 1.00 97.25 750 VAL A CA 1
ATOM 5846 C C . VAL A 1 750 ? 30.498 -5.130 -28.210 1.00 97.25 750 VAL A C 1
ATOM 5848 O O . VAL A 1 750 ? 30.413 -6.097 -27.454 1.00 97.25 750 VAL A O 1
ATOM 5851 N N . TYR A 1 751 ? 29.772 -5.033 -29.317 1.00 96.94 751 TYR A N 1
ATOM 5852 C CA . TYR A 1 751 ? 28.824 -6.042 -29.772 1.00 96.94 751 TYR A CA 1
ATOM 5853 C C . TYR A 1 751 ? 29.532 -6.976 -30.750 1.00 96.94 751 TYR A C 1
ATOM 5855 O O . TYR A 1 751 ? 29.748 -6.609 -31.901 1.00 96.94 751 TYR A O 1
ATOM 5863 N N . THR A 1 752 ? 29.910 -8.174 -30.301 1.00 95.19 752 THR A N 1
ATOM 5864 C CA . THR A 1 752 ? 30.560 -9.184 -31.157 1.00 95.19 752 THR A CA 1
ATOM 5865 C C . THR A 1 752 ? 29.526 -10.159 -31.709 1.00 95.19 752 THR A C 1
ATOM 5867 O O . THR A 1 752 ? 28.721 -10.705 -30.954 1.00 95.19 752 THR A O 1
ATOM 5870 N N . LEU A 1 753 ? 29.557 -10.407 -33.019 1.00 91.50 753 LEU A N 1
ATOM 5871 C CA . LEU A 1 753 ? 28.543 -11.205 -33.705 1.00 91.50 753 LEU A CA 1
ATOM 5872 C C . LEU A 1 753 ? 29.062 -12.611 -34.004 1.00 91.50 753 LEU A C 1
ATOM 5874 O O . LEU A 1 753 ? 29.737 -12.862 -35.001 1.00 91.50 753 LEU A O 1
ATOM 5878 N N . ALA A 1 754 ? 28.744 -13.543 -33.107 1.00 82.44 754 ALA A N 1
ATOM 5879 C CA . ALA A 1 754 ? 29.067 -14.953 -33.277 1.00 82.44 754 ALA A CA 1
ATOM 5880 C C . ALA A 1 754 ? 28.049 -15.657 -34.191 1.00 82.44 754 ALA A C 1
ATOM 5882 O O . ALA A 1 754 ? 26.850 -15.383 -34.146 1.00 82.44 754 ALA A O 1
ATOM 5883 N N . TYR A 1 755 ? 28.524 -16.611 -34.991 1.00 79.38 755 TYR A N 1
ATOM 5884 C CA . TYR A 1 755 ? 27.692 -17.436 -35.865 1.00 79.38 755 TYR A CA 1
ATOM 5885 C C . TYR A 1 755 ? 28.226 -18.867 -35.935 1.00 79.38 755 TYR A C 1
ATOM 5887 O O . TYR A 1 755 ? 29.425 -19.096 -35.805 1.00 79.38 755 TYR A O 1
ATOM 5895 N N . PHE A 1 756 ? 27.328 -19.837 -36.139 1.00 71.88 756 PHE A N 1
ATOM 5896 C CA . PHE A 1 756 ? 27.703 -21.254 -36.222 1.00 71.88 756 PHE A CA 1
ATOM 5897 C C . PHE A 1 756 ? 27.772 -21.764 -37.668 1.00 71.88 756 PHE A C 1
ATOM 5899 O O . PHE A 1 756 ? 28.792 -22.302 -38.080 1.00 71.88 756 PHE A O 1
ATOM 5906 N N . ARG A 1 757 ? 26.698 -21.590 -38.458 1.00 73.94 757 ARG A N 1
ATOM 5907 C CA . ARG A 1 757 ? 26.608 -22.102 -39.846 1.00 73.94 757 ARG A CA 1
ATOM 5908 C C . ARG A 1 757 ? 26.613 -21.018 -40.918 1.00 73.94 757 ARG A C 1
ATOM 5910 O O . ARG A 1 757 ? 27.225 -21.208 -41.961 1.00 73.94 757 ARG A O 1
ATOM 5917 N N . SER A 1 758 ? 25.927 -19.906 -40.678 1.00 78.62 758 SER A N 1
ATOM 5918 C CA . SER A 1 758 ? 25.759 -18.819 -41.645 1.00 78.62 758 SER A CA 1
ATOM 5919 C C . SER A 1 758 ? 25.934 -17.477 -40.955 1.00 78.62 758 SER A C 1
ATOM 5921 O O . SER A 1 758 ? 25.454 -17.292 -39.835 1.00 78.62 758 SER A O 1
ATOM 5923 N N . ARG A 1 759 ? 26.606 -16.546 -41.632 1.00 84.88 759 ARG A N 1
ATOM 5924 C CA . ARG A 1 759 ? 26.789 -15.183 -41.134 1.00 84.88 759 ARG A CA 1
ATOM 5925 C C . ARG A 1 759 ? 25.444 -14.456 -41.116 1.00 84.88 759 ARG A C 1
ATOM 5927 O O . ARG A 1 759 ? 24.710 -14.557 -42.101 1.00 84.88 759 ARG A O 1
ATOM 5934 N N . PRO A 1 760 ? 25.092 -13.761 -40.023 1.00 87.31 760 PRO A N 1
ATOM 5935 C CA . PRO A 1 760 ? 23.911 -12.921 -40.023 1.00 87.31 760 PRO A CA 1
ATOM 5936 C C . PRO A 1 760 ? 24.150 -11.707 -40.921 1.00 87.31 760 PRO A C 1
ATOM 5938 O O . PRO A 1 760 ? 25.245 -11.150 -40.953 1.00 87.31 760 PRO A O 1
ATOM 5941 N N . THR A 1 761 ? 23.105 -11.265 -41.610 1.00 93.38 761 THR A N 1
ATOM 5942 C CA . THR A 1 761 ? 23.072 -9.914 -42.166 1.00 93.38 761 THR A CA 1
ATOM 5943 C C . THR A 1 761 ? 22.809 -8.935 -41.027 1.00 93.38 761 THR A C 1
ATOM 5945 O O . THR A 1 761 ? 21.861 -9.103 -40.260 1.00 93.38 761 THR A O 1
ATOM 5948 N N . VAL A 1 762 ? 23.662 -7.926 -40.905 1.00 96.25 762 VAL A N 1
ATOM 5949 C CA . VAL A 1 762 ? 23.692 -6.984 -39.787 1.00 96.25 762 VAL A CA 1
ATOM 5950 C C . VAL A 1 762 ? 23.375 -5.602 -40.314 1.00 96.25 762 VAL A C 1
ATOM 5952 O O . VAL A 1 762 ? 24.017 -5.144 -41.257 1.00 96.25 762 VAL A O 1
ATOM 5955 N N . THR A 1 763 ? 22.417 -4.929 -39.683 1.00 97.62 763 THR A N 1
ATOM 5956 C CA . THR A 1 763 ? 22.097 -3.531 -39.971 1.00 97.62 763 THR A CA 1
ATOM 5957 C C . THR A 1 763 ? 22.555 -2.645 -38.818 1.00 97.62 763 THR A C 1
ATOM 5959 O O . THR A 1 763 ? 22.159 -2.867 -37.675 1.00 97.62 763 THR A O 1
ATOM 5962 N N . ILE A 1 764 ? 23.352 -1.623 -39.128 1.00 97.94 764 ILE A N 1
ATOM 5963 C CA . ILE A 1 764 ? 23.705 -0.526 -38.223 1.00 97.94 764 ILE A CA 1
ATOM 5964 C C . ILE A 1 764 ? 22.992 0.722 -38.742 1.00 97.94 764 ILE A C 1
ATOM 5966 O O . ILE A 1 764 ? 23.037 1.011 -39.938 1.00 97.94 764 ILE A O 1
ATOM 5970 N N . GLU A 1 765 ? 22.310 1.455 -37.870 1.00 97.62 765 GLU A N 1
ATOM 5971 C CA . GLU A 1 765 ? 21.600 2.677 -38.241 1.00 97.62 765 GLU A CA 1
ATOM 5972 C C . GLU A 1 765 ? 21.866 3.772 -37.208 1.00 97.62 765 GLU A C 1
ATOM 5974 O O . GLU A 1 765 ? 21.667 3.570 -36.013 1.00 97.62 765 GLU A O 1
ATOM 5979 N N . VAL A 1 766 ? 22.300 4.938 -37.688 1.00 97.38 766 VAL A N 1
ATOM 5980 C CA . VAL A 1 766 ? 22.496 6.153 -36.896 1.00 97.38 766 VAL A CA 1
ATOM 5981 C C . VAL A 1 766 ? 21.687 7.257 -37.555 1.00 97.38 766 VAL A C 1
ATOM 5983 O O . VAL A 1 766 ? 22.006 7.722 -38.649 1.00 97.38 766 VAL A O 1
ATOM 5986 N N . LYS A 1 767 ? 20.593 7.666 -36.916 1.00 95.44 767 LYS A N 1
ATOM 5987 C CA . LYS A 1 767 ? 19.678 8.658 -37.482 1.00 95.44 767 LYS A CA 1
ATOM 5988 C C . LYS A 1 767 ? 19.090 9.562 -36.414 1.00 95.44 767 LYS A C 1
ATOM 5990 O O . LYS A 1 767 ? 18.960 9.182 -35.254 1.00 95.44 767 LYS A O 1
ATOM 5995 N N . SER A 1 768 ? 18.684 10.748 -36.845 1.00 94.94 768 SER A N 1
ATOM 5996 C CA . SER A 1 768 ? 17.813 11.611 -36.057 1.00 94.94 768 SER A CA 1
ATOM 5997 C C . SER A 1 768 ? 16.377 11.105 -36.169 1.00 94.94 768 SER A C 1
ATOM 5999 O O . SER A 1 768 ? 15.882 10.878 -37.272 1.00 94.94 768 SER A O 1
ATOM 6001 N N . CYS A 1 769 ? 15.709 10.958 -35.029 1.00 95.44 769 CYS A N 1
ATOM 6002 C CA . CYS A 1 769 ? 14.303 10.580 -34.942 1.00 95.44 769 CYS A CA 1
ATOM 6003 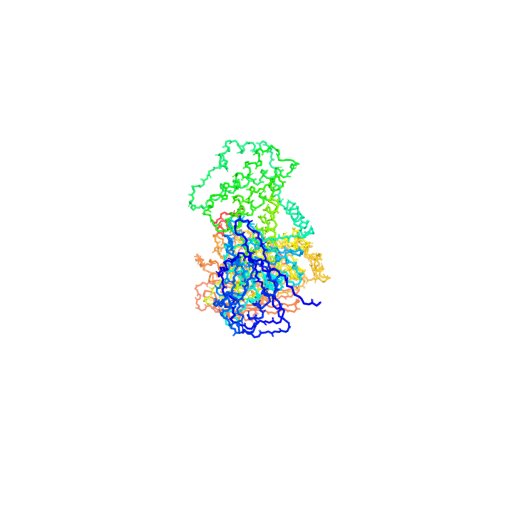C C . CYS A 1 769 ? 13.510 11.690 -34.246 1.00 95.44 769 CYS A C 1
ATOM 6005 O O . CYS A 1 769 ? 14.044 12.399 -33.393 1.00 95.44 769 CYS A O 1
ATOM 6007 N N . SER A 1 770 ? 12.229 11.816 -34.580 1.00 95.88 770 SER A N 1
ATOM 6008 C CA . SER A 1 770 ? 11.282 12.706 -33.907 1.00 95.88 770 SER A CA 1
ATOM 6009 C C . SER A 1 770 ? 10.005 11.946 -33.549 1.00 95.88 770 SER A C 1
ATOM 6011 O O . SER A 1 770 ? 9.632 10.984 -34.216 1.00 95.88 770 SER A O 1
ATOM 6013 N N . GLY A 1 771 ? 9.363 12.359 -32.461 1.00 94.81 771 GLY A N 1
ATOM 6014 C CA . GLY A 1 771 ? 8.165 11.737 -31.901 1.00 94.81 771 GLY A CA 1
ATOM 6015 C C . GLY A 1 771 ? 7.699 12.519 -30.677 1.00 94.81 771 GLY A C 1
ATOM 6016 O O . GLY A 1 771 ? 8.452 13.345 -30.152 1.00 94.81 771 GLY A O 1
ATOM 6017 N N . ALA A 1 772 ? 6.465 12.294 -30.230 1.00 94.75 772 ALA A N 1
ATOM 6018 C CA . ALA A 1 772 ? 5.886 13.010 -29.098 1.00 94.75 772 ALA A CA 1
ATOM 6019 C C . ALA A 1 772 ? 5.500 12.059 -27.960 1.00 94.75 772 ALA A C 1
ATOM 6021 O O . ALA A 1 772 ? 5.040 10.941 -28.187 1.00 94.75 772 ALA A O 1
ATOM 6022 N N . TRP A 1 773 ? 5.627 12.517 -26.710 1.00 94.56 773 TRP A N 1
ATOM 6023 C CA . TRP A 1 773 ? 5.123 11.768 -25.550 1.00 94.56 773 TRP A CA 1
ATOM 6024 C C . TRP A 1 773 ? 3.630 11.456 -25.680 1.00 94.56 773 TRP A C 1
ATOM 6026 O O . TRP A 1 773 ? 3.213 10.363 -25.314 1.00 94.56 773 TRP A O 1
ATOM 6036 N N . SER A 1 774 ? 2.855 12.359 -26.291 1.00 92.50 774 SER A N 1
ATOM 6037 C CA . SER A 1 774 ? 1.432 12.161 -26.588 1.00 92.50 774 SER A CA 1
ATOM 6038 C C . SER A 1 774 ? 1.142 10.946 -27.478 1.00 92.50 774 SER A C 1
ATOM 6040 O O . SER A 1 774 ? 0.037 10.415 -27.437 1.00 92.50 774 SER A O 1
ATOM 6042 N N . ASP A 1 775 ? 2.124 10.459 -28.247 1.00 91.94 775 ASP A N 1
ATOM 6043 C CA . ASP A 1 775 ? 1.965 9.281 -29.112 1.00 91.94 775 ASP A CA 1
ATOM 6044 C C . ASP A 1 775 ? 1.999 7.960 -28.331 1.00 91.94 775 ASP A C 1
ATOM 6046 O O . ASP A 1 775 ? 1.633 6.905 -28.860 1.00 91.94 775 ASP A O 1
ATOM 6050 N N . ILE A 1 776 ? 2.504 8.002 -27.096 1.00 93.88 776 ILE A N 1
ATOM 6051 C CA . ILE A 1 776 ? 2.632 6.854 -26.191 1.00 93.88 776 ILE A CA 1
ATOM 6052 C C . ILE A 1 776 ? 2.003 7.113 -24.814 1.00 93.88 776 ILE A C 1
ATOM 6054 O O . ILE A 1 776 ? 2.026 6.237 -23.952 1.00 93.88 776 ILE A O 1
ATOM 6058 N N . ASN A 1 777 ? 1.434 8.298 -24.609 1.00 91.38 777 ASN A N 1
ATOM 6059 C CA . ASN A 1 777 ? 0.726 8.708 -23.409 1.00 91.38 777 ASN A CA 1
ATOM 6060 C C . ASN A 1 777 ? -0.371 9.709 -23.797 1.00 91.38 777 ASN A C 1
ATOM 6062 O O . ASN A 1 777 ? -0.134 10.908 -23.915 1.00 91.38 777 ASN A O 1
ATOM 6066 N N . ILE A 1 778 ? -1.548 9.174 -24.111 1.00 79.69 778 ILE A N 1
ATOM 6067 C CA . ILE A 1 778 ? -2.615 9.878 -24.834 1.00 79.69 778 ILE A CA 1
ATOM 6068 C C . ILE A 1 778 ? -3.404 10.820 -23.901 1.00 79.69 778 ILE A C 1
ATOM 6070 O O . ILE A 1 778 ? -4.063 11.746 -24.373 1.00 79.69 778 ILE A O 1
ATOM 6074 N N . GLU A 1 779 ? -3.302 10.641 -22.579 1.00 62.22 779 GLU A N 1
ATOM 6075 C CA . GLU A 1 779 ? -3.826 11.586 -21.588 1.00 62.22 779 GLU A CA 1
ATOM 6076 C C . GLU A 1 779 ? -2.697 12.490 -21.053 1.00 62.22 779 GLU A C 1
ATOM 6078 O O . GLU A 1 779 ? -1.583 12.012 -20.829 1.00 62.22 779 GLU A O 1
ATOM 6083 N N . PRO A 1 780 ? -2.934 13.796 -20.811 1.00 44.03 780 PRO A N 1
ATOM 6084 C CA . PRO A 1 780 ? -1.946 14.626 -20.129 1.00 44.03 780 PRO A CA 1
ATOM 6085 C C . PRO A 1 780 ? -1.623 14.020 -18.750 1.00 44.03 780 PRO A C 1
ATOM 6087 O O . PRO A 1 780 ? -2.535 13.505 -18.092 1.00 44.03 780 PRO A O 1
ATOM 6090 N N . PRO A 1 781 ? -0.357 14.073 -18.285 1.00 35.59 781 PRO A N 1
ATOM 6091 C CA . PRO A 1 781 ? 0.019 13.521 -16.990 1.00 35.59 781 PRO A CA 1
ATOM 6092 C C . PRO A 1 781 ? -0.852 14.162 -15.911 1.00 35.59 781 PRO A C 1
ATOM 6094 O O . PRO A 1 781 ? -0.793 15.371 -15.683 1.00 35.59 781 PRO A O 1
ATOM 6097 N N . ARG A 1 782 ? -1.710 13.356 -15.280 1.00 39.06 782 ARG A N 1
ATOM 6098 C CA . ARG A 1 782 ? -2.506 13.793 -14.133 1.00 39.06 782 ARG A CA 1
ATOM 6099 C C . ARG A 1 782 ? -1.522 14.054 -12.989 1.00 39.06 782 ARG A C 1
ATOM 6101 O O . ARG A 1 782 ? -0.951 13.105 -12.457 1.00 39.06 782 ARG A O 1
ATOM 6108 N N . VAL A 1 783 ? -1.269 15.337 -12.721 1.00 29.56 783 VAL A N 1
ATOM 6109 C CA . VAL A 1 783 ? -0.395 15.846 -11.647 1.00 29.56 783 VAL A CA 1
ATOM 6110 C C . VAL A 1 783 ? -0.956 15.503 -10.275 1.00 29.56 783 VAL A C 1
ATOM 6112 O O . VAL A 1 783 ? -2.187 15.667 -10.090 1.00 29.56 783 VAL A O 1
#